Protein AF-A0A4V6WKA1-F1 (afdb_monomer)

Secondary structure (DSSP, 8-state):
-------------------------------------------------GGGGS-HHHHHHHHHHHHHS--EEEEEEEEEES-HHHHHHHHHSTT--PPTTSBTTEEEEEESS--TGGG-SSS--EEE--TT-PPS----S-HHHHHHHHHHHHHHHHHHHHHHS---S---EEEEEEETHHHHHHHHH-GGGGGTEEEEEEEEE---SS--TTTT----------PBGGG----HHHHHHHHHHHHHSTT--S--SEEEEEEEEESTTTHHHHHH-TT-HHHHHHHH--SEEEEEEEEE-SSEEEEEEEEE--TTS---EEEEEEEEE-----SS----SHHHHHHHHHHHHHHHHHHHHHHHHHHHHHHHHHHH-HHHH-GGGT-TTS-TTTSPPPPPSSTTHHHHHHHHS-HHHHHHHS-HHHHHHHHHHHHHHHHHHHHHHHHHHHHHHHHHTSBS---GGGGGSGGGB--GGGHHHHHHHHHHHHHHHHHHHHHHHHHHHHHHHHHHTSHHHHH-TGGGEEEEES--GGG-SHHHHHHHSSSEEEEEEEEP-TTHHHHHHHHHHHHHHHHHHHHHHHHHHHHHHHHHHTT---GGGGTGGGSS------GGGS-EEESSTTTSPEEEHHHHHHHHHHHHHHHHHHHHHHHHHH--PEEEEEEEEESSHHHHHHHHHS---SSTTSSEEEEES--GGGB-GGGTTS-HHHHHHHHHHHHHHHHHHHHHHHHHHHHHHHHT-HHHHHHH-GGGGGGGGS-HHHHHHHHHHHHHHHHHHHHHHHHHHHHHHHTTT-SBHHHHHHHHHHHHHHHIIIIIIIIHHHHHHHTTTHHHHHH-GGGHHHHHHHHGGGGHHHHHHHHHHH-

Mean predicted aligned error: 20.14 Å

Nearest PDB structures (foldseek):
  8xw0-assembly1_A  TM=8.053E-01  e=9.312E-18  Arabidopsis thaliana
  8grn-assembly1_B  TM=7.856E-01  e=6.144E-17  Arabidopsis thaliana
  8xs4-assembly1_A  TM=8.007E-01  e=1.872E-15  Arabidopsis thaliana
  8t56-assembly1_A  TM=7.948E-01  e=1.107E-13  Arabidopsis thaliana
  8ymp-assembly1_B  TM=8.140E-01  e=2.207E-10  Arabidopsis thaliana

InterPro domains:
  IPR003864 CSC1/OSCA1-like, 7TM region [PF02714] (721-866)
  IPR027815 CSC1/OSCA1-like, cytosolic domain [PF14703] (524-707)
  IPR032880 CSC1/OSCA1-like, N-terminal transmembrane domain [PF13967] (375-500)
  IPR045122 Calcium permeable stress-gated cation channel 1-like [PTHR13018] (374-866)

Foldseek 3Di:
DDDDDDDDDDDDDDDDDDDDDDDDDDDDDDDDDDDDDDDDDDDDDDDQDVLVVDDLVVNVVVCCCLVVVQQEKEKAKAAEDEPPVQLCCQQPNQPHAHDWQAFPRIDIDMGSHDDVQRQDPVRHHYDYDDPPDDHPDNPDPDPVVVVVSVVVVVVVSVVSCVPPPVDDQDQRHEYEAHPPGRLVCCVPPNVVVQQSHQEYAYHYEDFDPDWFDDPDDDRAPPDPPGQTRPRDHDPSLVSLLVSLLCCQNPPNVHDYFKYKYKYKYFAQPSPCVCPRDCSHSNNSNVVNHQAFEKEWEWEDDRGTIIIIIMTGHDPPPDRDYHYHYHYHHHDDDDPDDDPPDDVVVVLLVVLVVVQVVVLVVVVVVVLQVCLVVCVVCCVVNPVQQDPPVDDPLLRDDDADPDSCSNVVVVVPDDLVSCPVNHPPVVSVVVVVVVLVVVLVVVLCVLCVVQQQVLQLVQCQPDDDVCSSFPLSHPDPVSCVSVVVSVVVSVVVVVVSVVVVVVVSVVVVVVSCPDPVNFPDQQLQKWKWFQADPVCLDPVNVPVLAPQFDDKDFDFDLPCLVVLVVQLVVLVVLQVVQVVVVVVVVVVVVVVVVVVDDDCVVVCVVVDDDDPPDDPVPGDWDAPDPPPGDIDRSNVVSVVSNVVSVVVSVVSVVVCVVVVHDGARMMMTGGNGSVRSVVVQPDPSDPDPPHRHTDDGSDDPVFFLSVQRRDHSVRLVVLLVVVLVVLVVVLVVLLVVLLVLLVQLVVSLVVVVPVVSVVLVVDPSNVVSCRNQVVSLVSVLVSLVVQLVSQLVSLSVHPGGNVSSNVSSCVSSVVSCCVRVNPSSLCSNQCVVCVVVCVVPVVCVVVSCSNRSSVCVSNVVSNVSNND

Structure (mmCIF, N/CA/C/O backbone):
data_AF-A0A4V6WKA1-F1
#
_entry.id   AF-A0A4V6WKA1-F1
#
loop_
_atom_site.group_PDB
_atom_site.id
_atom_site.type_symbol
_atom_site.label_atom_id
_atom_site.label_alt_id
_atom_site.label_comp_id
_atom_site.label_asym_id
_atom_site.label_entity_id
_atom_site.label_seq_id
_atom_site.pdbx_PDB_ins_code
_atom_site.Cartn_x
_atom_site.Cartn_y
_atom_site.Cartn_z
_atom_site.occupancy
_atom_site.B_iso_or_equiv
_atom_site.auth_seq_id
_atom_site.auth_comp_id
_atom_site.auth_asym_id
_atom_site.auth_atom_id
_atom_site.pdbx_PDB_model_num
ATOM 1 N N . MET A 1 1 ? -11.963 -62.920 -3.912 1.00 32.78 1 MET A N 1
ATOM 2 C CA . MET A 1 1 ? -11.465 -63.092 -5.293 1.00 32.78 1 MET A CA 1
ATOM 3 C C . MET A 1 1 ? -10.053 -62.511 -5.319 1.00 32.78 1 MET A C 1
ATOM 5 O O . MET A 1 1 ? -9.927 -61.303 -5.212 1.00 32.78 1 MET A O 1
ATOM 9 N N . LEU A 1 2 ? -9.036 -63.300 -4.935 1.00 21.78 2 LEU A N 1
ATOM 10 C CA . LEU A 1 2 ? -8.098 -64.027 -5.827 1.00 21.78 2 LEU A CA 1
ATOM 11 C C . LEU A 1 2 ? -7.502 -63.091 -6.896 1.00 21.78 2 LEU A C 1
ATOM 13 O O . LEU A 1 2 ? -8.267 -62.597 -7.710 1.00 21.78 2 LEU A O 1
ATOM 17 N N . GLY A 1 3 ? -6.203 -62.794 -6.986 1.00 24.25 3 GLY A N 1
ATOM 18 C CA . GLY A 1 3 ? -4.966 -63.195 -6.289 1.00 24.25 3 GLY A CA 1
ATOM 19 C C . GLY A 1 3 ? -3.860 -62.195 -6.710 1.00 24.25 3 GLY A C 1
ATOM 20 O O . GLY A 1 3 ? -4.022 -61.522 -7.720 1.00 24.25 3 GLY A O 1
ATOM 21 N N . GLY A 1 4 ? -2.859 -61.876 -5.880 1.00 24.52 4 GLY A N 1
ATOM 22 C CA . GLY A 1 4 ? -1.562 -62.582 -5.793 1.00 24.52 4 GLY A CA 1
ATOM 23 C C . GLY A 1 4 ? -0.551 -61.932 -6.764 1.00 24.52 4 GLY A C 1
ATOM 24 O O . GLY A 1 4 ? -0.872 -61.784 -7.929 1.00 24.52 4 GLY A O 1
ATOM 25 N N . ALA A 1 5 ? 0.647 -61.462 -6.406 1.00 25.20 5 ALA A N 1
ATOM 26 C CA . ALA A 1 5 ? 1.587 -61.795 -5.332 1.00 25.20 5 ALA A CA 1
ATOM 27 C C . ALA A 1 5 ? 2.395 -60.512 -4.964 1.00 25.20 5 ALA A C 1
ATOM 29 O O . ALA A 1 5 ? 2.644 -59.687 -5.835 1.00 25.20 5 ALA A O 1
ATOM 30 N N . SER A 1 6 ? 2.704 -60.150 -3.707 1.00 22.14 6 SER A N 1
ATOM 31 C CA . SER A 1 6 ? 3.499 -60.844 -2.669 1.00 22.14 6 SER A CA 1
ATOM 32 C C . SER A 1 6 ? 4.869 -61.257 -3.225 1.00 22.14 6 SER A C 1
ATOM 34 O O . SER A 1 6 ? 4.931 -61.988 -4.196 1.00 22.14 6 SER A O 1
ATOM 36 N N . THR A 1 7 ? 6.007 -60.790 -2.718 1.00 24.98 7 THR A N 1
ATOM 37 C CA . THR A 1 7 ? 6.508 -61.034 -1.355 1.00 24.98 7 THR A CA 1
ATOM 38 C C . THR A 1 7 ? 7.712 -60.111 -1.086 1.00 24.98 7 THR A C 1
ATOM 40 O O . THR A 1 7 ? 8.592 -60.024 -1.930 1.00 24.98 7 THR A O 1
ATOM 43 N N . LYS A 1 8 ? 7.728 -59.310 -0.009 1.00 24.14 8 LYS A N 1
ATOM 44 C CA . LYS A 1 8 ? 8.252 -59.595 1.359 1.00 24.14 8 LYS A CA 1
ATOM 45 C C . LYS A 1 8 ? 9.684 -59.059 1.572 1.00 24.14 8 LYS A C 1
ATOM 47 O O . LYS A 1 8 ? 10.494 -59.190 0.677 1.00 24.14 8 LYS A O 1
ATOM 52 N N . PHE A 1 9 ? 10.108 -58.513 2.719 1.00 21.33 9 PHE A N 1
ATOM 53 C CA . PHE A 1 9 ? 9.480 -58.138 3.998 1.00 21.33 9 PHE A CA 1
ATOM 54 C C . PHE A 1 9 ? 10.503 -57.310 4.825 1.00 21.33 9 PHE A C 1
ATOM 56 O O . PHE A 1 9 ? 11.693 -57.591 4.773 1.00 21.33 9 PHE A O 1
ATOM 63 N N . ARG A 1 10 ? 9.977 -56.382 5.642 1.00 21.66 10 ARG A N 1
ATOM 64 C CA . ARG A 1 10 ? 10.308 -56.040 7.053 1.00 21.66 10 ARG A CA 1
ATOM 65 C C . ARG A 1 10 ? 11.758 -55.771 7.544 1.00 21.66 10 ARG A C 1
ATOM 67 O O . ARG A 1 10 ? 12.574 -56.671 7.662 1.00 21.66 10 ARG A O 1
ATOM 74 N N . HIS A 1 11 ? 11.933 -54.530 8.034 1.00 26.62 11 HIS A N 1
ATOM 75 C CA . HIS A 1 11 ? 12.415 -54.069 9.369 1.00 26.62 11 HIS A CA 1
ATOM 76 C C . HIS A 1 11 ? 12.631 -55.133 10.484 1.00 26.62 11 HIS A C 1
ATOM 78 O O . HIS A 1 11 ? 11.902 -56.123 10.463 1.00 26.62 11 HIS A O 1
ATOM 84 N N . PRO A 1 12 ? 13.468 -54.911 11.545 1.00 32.16 12 PRO A N 1
ATOM 85 C CA . PRO A 1 12 ? 13.542 -53.659 12.329 1.00 32.16 12 PRO A CA 1
ATOM 86 C C . PRO A 1 12 ? 14.898 -53.285 13.004 1.00 32.16 12 PRO A C 1
ATOM 88 O O . PRO A 1 12 ? 15.917 -53.952 12.897 1.00 32.16 12 PRO A O 1
ATOM 91 N N . SER A 1 13 ? 14.846 -52.155 13.712 1.00 24.72 13 SER A N 1
ATOM 92 C CA . SER A 1 13 ? 15.781 -51.544 14.674 1.00 24.72 13 SER A CA 1
ATOM 93 C C . SER A 1 13 ? 16.601 -52.469 15.599 1.00 24.72 13 SER A C 1
ATOM 95 O O . SER A 1 13 ? 16.032 -53.341 16.248 1.00 24.72 13 SER A O 1
ATOM 97 N N . SER A 1 14 ? 17.871 -52.132 15.871 1.00 24.45 14 SER A N 1
ATOM 98 C CA . SER A 1 14 ? 18.303 -51.442 17.111 1.00 24.45 14 SER A CA 1
ATOM 99 C C . SER A 1 14 ? 19.808 -51.596 17.426 1.00 24.45 14 SER A C 1
ATOM 101 O O . SER A 1 14 ? 20.388 -52.669 17.322 1.00 24.45 14 SER A O 1
ATOM 103 N N . SER A 1 15 ? 20.360 -50.513 17.984 1.00 25.09 15 SER A N 1
ATOM 104 C CA . SER A 1 15 ? 21.379 -50.483 19.046 1.00 25.09 15 SER A CA 1
ATOM 105 C C . SER A 1 15 ? 22.891 -50.514 18.723 1.00 25.09 15 SER A C 1
ATOM 107 O O . SER A 1 15 ? 23.410 -51.365 18.016 1.00 25.09 15 SER A O 1
ATOM 109 N N . ARG A 1 16 ? 23.559 -49.595 19.445 1.00 25.84 16 ARG A N 1
ATOM 110 C CA . ARG A 1 16 ? 24.945 -49.567 19.958 1.00 25.84 16 ARG A CA 1
ATOM 111 C C . ARG A 1 16 ? 26.076 -49.007 19.080 1.00 25.84 16 ARG A C 1
ATOM 113 O O . ARG A 1 16 ? 26.533 -49.596 18.114 1.00 25.84 16 ARG A O 1
ATOM 120 N N . GLN A 1 17 ? 26.575 -47.861 19.563 1.00 25.88 17 GLN A N 1
ATOM 121 C CA . GLN A 1 17 ? 27.913 -47.305 19.335 1.00 25.88 17 GLN A CA 1
ATOM 122 C C . GLN A 1 17 ? 29.029 -48.339 19.580 1.00 25.88 17 GLN A C 1
ATOM 124 O O . GLN A 1 17 ? 28.845 -49.269 20.367 1.00 25.88 17 GLN A O 1
ATOM 129 N N . PRO A 1 18 ? 30.245 -48.039 19.093 1.00 29.48 18 PRO A N 1
ATOM 130 C CA . PRO A 1 18 ? 31.256 -47.608 20.058 1.00 29.48 18 PRO A CA 1
ATOM 131 C C . PRO A 1 18 ? 31.940 -46.279 19.702 1.00 29.48 18 PRO A C 1
ATOM 133 O O . PRO A 1 18 ? 32.068 -45.877 18.548 1.00 29.48 18 PRO A O 1
ATOM 136 N N . LYS A 1 19 ? 32.363 -45.600 20.771 1.00 27.00 19 LYS A N 1
ATOM 137 C CA . LYS A 1 19 ? 33.268 -44.448 20.810 1.00 27.00 19 LYS A CA 1
ATOM 138 C C . LYS A 1 19 ? 34.723 -44.927 20.754 1.00 27.00 19 LYS A C 1
ATOM 140 O O . LYS A 1 19 ? 35.025 -45.947 21.362 1.00 27.00 19 LYS A O 1
ATOM 145 N N . ASN A 1 20 ? 35.600 -44.131 20.141 1.00 26.03 20 ASN A N 1
ATOM 146 C CA . ASN A 1 20 ? 36.938 -43.723 20.622 1.00 26.03 20 ASN A CA 1
ATOM 147 C C . ASN A 1 20 ? 37.548 -42.820 19.522 1.00 26.03 20 ASN A C 1
ATOM 149 O O . ASN A 1 20 ? 37.616 -43.235 18.374 1.00 26.03 20 ASN A O 1
ATOM 153 N N . ASN A 1 21 ? 37.734 -41.502 19.710 1.00 28.06 21 ASN A N 1
ATOM 154 C CA . ASN A 1 21 ? 38.843 -40.814 20.407 1.00 28.06 21 ASN A CA 1
ATOM 155 C C . ASN A 1 21 ? 40.235 -41.440 20.168 1.00 28.06 21 ASN A C 1
ATOM 157 O O . ASN A 1 21 ? 40.356 -42.651 20.201 1.00 28.06 21 ASN A O 1
ATOM 161 N N . LYS A 1 22 ? 41.369 -40.735 20.122 1.00 27.89 22 LYS A N 1
ATOM 162 C CA . LYS A 1 22 ? 41.811 -39.353 19.839 1.00 27.89 22 LYS A CA 1
ATOM 163 C C . LYS A 1 22 ? 43.353 -39.436 20.016 1.00 27.89 22 LYS A C 1
ATOM 165 O O . LYS A 1 22 ? 43.785 -40.221 20.851 1.00 27.89 22 LYS A O 1
ATOM 170 N N . TYR A 1 23 ? 44.120 -38.551 19.367 1.00 26.47 23 TYR A N 1
ATOM 171 C CA . TYR A 1 23 ? 45.480 -38.075 19.732 1.00 26.47 23 TYR A CA 1
ATOM 172 C C . TYR A 1 23 ? 46.770 -38.725 19.183 1.00 26.47 23 TYR A C 1
ATOM 174 O O . TYR A 1 23 ? 47.035 -39.888 19.440 1.00 26.47 23 TYR A O 1
ATOM 182 N N . LYS A 1 24 ? 47.636 -37.797 18.698 1.00 25.95 24 LYS A N 1
ATOM 183 C CA . LYS A 1 24 ? 49.096 -37.634 18.953 1.00 25.95 24 LYS A CA 1
ATOM 184 C C . LYS A 1 24 ? 50.022 -38.724 18.400 1.00 25.95 24 LYS A C 1
ATOM 186 O O . LYS A 1 24 ? 49.613 -39.852 18.234 1.00 25.95 24 LYS A O 1
ATOM 191 N N . LYS A 1 25 ? 51.322 -38.520 18.210 1.00 27.23 25 LYS A N 1
ATOM 192 C CA . LYS A 1 25 ? 52.275 -37.415 17.963 1.00 27.23 25 LYS A CA 1
ATOM 193 C C . LYS A 1 25 ? 53.606 -38.170 17.751 1.00 27.23 25 LYS A C 1
ATOM 195 O O . LYS A 1 25 ? 53.716 -39.287 18.240 1.00 27.23 25 LYS A O 1
ATOM 200 N N . ASP A 1 26 ? 54.591 -37.540 17.123 1.00 25.91 26 ASP A N 1
ATOM 201 C CA . ASP A 1 26 ? 56.024 -37.861 17.260 1.00 25.91 26 ASP A CA 1
ATOM 202 C C . ASP A 1 26 ? 56.472 -39.304 16.935 1.00 25.91 26 ASP A C 1
ATOM 204 O O . ASP A 1 26 ? 56.420 -40.178 17.791 1.00 25.91 26 ASP A O 1
ATOM 208 N N . ILE A 1 27 ? 57.081 -39.517 15.761 1.00 26.97 27 ILE A N 1
ATOM 209 C CA . ILE A 1 27 ? 58.248 -40.414 15.662 1.00 26.97 27 ILE A CA 1
ATOM 210 C C . ILE A 1 27 ? 59.311 -39.720 14.809 1.00 26.97 27 ILE A C 1
ATOM 212 O O . ILE A 1 27 ? 59.342 -39.813 13.586 1.00 26.97 27 ILE A O 1
ATOM 216 N N . SER A 1 28 ? 60.180 -38.996 15.505 1.00 25.77 28 SER A N 1
ATOM 217 C CA . SER A 1 28 ? 61.576 -38.828 15.136 1.00 25.77 28 SER A CA 1
ATOM 218 C C . SER A 1 28 ? 62.361 -40.002 15.723 1.00 25.77 28 SER A C 1
ATOM 220 O O . SER A 1 28 ? 62.439 -40.115 16.944 1.00 25.77 28 SER A O 1
ATOM 222 N N . SER A 1 29 ? 62.974 -40.834 14.891 1.00 24.95 29 SER A N 1
ATOM 223 C CA . SER A 1 29 ? 64.272 -41.448 15.186 1.00 24.95 29 SER A CA 1
ATOM 224 C C . SER A 1 29 ? 64.749 -42.198 13.950 1.00 24.95 29 SER A C 1
ATOM 226 O O . SER A 1 29 ? 64.054 -43.062 13.433 1.00 24.95 29 SER A O 1
ATOM 228 N N . ILE A 1 30 ? 65.909 -41.797 13.441 1.00 26.44 30 ILE A N 1
ATOM 229 C CA . ILE A 1 30 ? 67.077 -42.638 13.144 1.00 26.44 30 ILE A CA 1
ATOM 230 C C . ILE A 1 30 ? 68.086 -41.689 12.473 1.00 26.44 30 ILE A C 1
ATOM 232 O O . ILE A 1 30 ? 68.009 -41.399 11.284 1.00 26.44 30 ILE A O 1
ATOM 236 N N . CYS A 1 31 ? 69.010 -41.170 13.281 1.00 27.22 31 CYS A N 1
ATOM 237 C CA . CYS A 1 31 ? 70.396 -40.956 12.859 1.00 27.22 31 CYS A CA 1
ATOM 238 C C . CYS A 1 31 ? 71.214 -42.101 13.491 1.00 27.22 31 CYS A C 1
ATOM 240 O O . CYS A 1 31 ? 70.780 -42.644 14.514 1.00 27.22 31 CYS A O 1
ATOM 242 N N . PRO A 1 32 ? 72.382 -42.467 12.935 1.00 36.00 32 PRO A N 1
ATOM 243 C CA . PRO A 1 32 ? 73.590 -41.815 13.444 1.00 36.00 32 PRO A CA 1
ATOM 244 C C . PRO A 1 32 ? 74.682 -41.513 12.395 1.00 36.00 32 PRO A C 1
ATOM 246 O O . PRO A 1 32 ? 74.821 -42.192 11.386 1.00 36.00 32 PRO A O 1
ATOM 249 N N . HIS A 1 33 ? 75.417 -40.446 12.713 1.00 26.20 33 HIS A N 1
ATOM 250 C CA . HIS A 1 33 ? 76.830 -40.111 12.494 1.00 26.20 33 HIS A CA 1
ATOM 251 C C . HIS A 1 33 ? 77.757 -40.909 11.542 1.00 26.20 33 HIS A C 1
ATOM 253 O O . HIS A 1 33 ? 77.900 -42.121 11.642 1.00 26.20 33 HIS A O 1
ATOM 259 N N . ASP A 1 34 ? 78.537 -40.091 10.816 1.00 24.55 34 ASP A N 1
ATOM 260 C CA . ASP A 1 34 ? 79.999 -40.144 10.625 1.00 24.55 34 ASP A CA 1
ATOM 261 C C . ASP A 1 34 ? 80.661 -40.898 9.443 1.00 24.55 34 ASP A C 1
ATOM 263 O O . ASP A 1 34 ? 80.672 -42.119 9.354 1.00 24.55 34 ASP A O 1
ATOM 267 N N . ILE A 1 35 ? 81.399 -40.078 8.667 1.00 28.81 35 ILE A N 1
ATOM 268 C CA . ILE A 1 35 ? 82.803 -40.254 8.238 1.00 28.81 35 ILE A CA 1
ATOM 269 C C . ILE A 1 35 ? 83.101 -41.055 6.940 1.00 28.81 35 ILE A C 1
ATOM 271 O O . ILE A 1 35 ? 82.688 -42.191 6.747 1.00 28.81 35 ILE A O 1
ATOM 275 N N . ASN A 1 36 ? 83.968 -40.431 6.119 1.00 24.72 36 ASN A N 1
ATOM 276 C CA . ASN A 1 36 ? 84.778 -40.929 4.987 1.00 24.72 36 ASN A CA 1
ATOM 277 C C . ASN A 1 36 ? 84.204 -40.891 3.553 1.00 24.72 36 ASN A C 1
ATOM 279 O O . ASN A 1 36 ? 83.434 -41.741 3.120 1.00 24.72 36 ASN A O 1
ATOM 283 N N . ALA A 1 37 ? 84.757 -39.968 2.753 1.00 30.52 37 ALA A N 1
ATOM 284 C CA . ALA A 1 37 ? 85.060 -40.206 1.335 1.00 30.52 37 ALA A CA 1
ATOM 285 C C . ALA A 1 37 ? 86.159 -41.302 1.231 1.00 30.52 37 ALA A C 1
ATOM 287 O O . ALA A 1 37 ? 86.957 -41.395 2.169 1.00 30.52 37 ALA A O 1
ATOM 288 N N . PRO A 1 38 ? 86.264 -42.121 0.153 1.00 34.66 38 PRO A N 1
ATOM 289 C CA . PRO A 1 38 ? 86.626 -41.625 -1.181 1.00 34.66 38 PRO A CA 1
ATOM 290 C C . PRO A 1 38 ? 85.983 -42.356 -2.389 1.00 34.66 38 PRO A C 1
ATOM 292 O O . PRO A 1 38 ? 85.328 -43.387 -2.284 1.00 34.66 38 PRO A O 1
ATOM 295 N N . TYR A 1 39 ? 86.218 -41.772 -3.567 1.00 31.27 39 TYR A N 1
ATOM 296 C CA . TYR A 1 39 ? 85.991 -42.276 -4.929 1.00 31.27 39 TYR A CA 1
ATOM 297 C C . TYR A 1 39 ? 86.094 -43.807 -5.135 1.00 31.27 39 TYR A C 1
ATOM 299 O O . TYR A 1 39 ? 87.135 -44.386 -4.848 1.00 31.27 39 TYR A O 1
ATOM 307 N N . SER A 1 40 ? 85.124 -44.420 -5.838 1.00 24.62 40 SER A N 1
ATOM 308 C CA . SER A 1 40 ? 85.397 -45.224 -7.054 1.00 24.62 40 SER A CA 1
ATOM 309 C C . SER A 1 40 ? 84.129 -45.681 -7.815 1.00 24.62 40 SER A C 1
ATOM 311 O O . SER A 1 40 ? 83.261 -46.376 -7.309 1.00 24.62 40 SER A O 1
ATOM 313 N N . ARG A 1 41 ? 84.062 -45.238 -9.076 1.00 28.42 41 ARG A N 1
ATOM 314 C CA . ARG A 1 41 ? 83.684 -45.947 -10.314 1.00 28.42 41 ARG A CA 1
ATOM 315 C C . ARG A 1 41 ? 82.588 -47.046 -10.332 1.00 28.42 41 ARG A C 1
ATOM 317 O O . ARG A 1 41 ? 82.813 -48.185 -9.947 1.00 28.42 41 ARG A O 1
ATOM 324 N N . THR A 1 42 ? 81.596 -46.747 -11.185 1.00 31.50 42 THR A N 1
ATOM 325 C CA . THR A 1 42 ? 80.904 -47.627 -12.163 1.00 31.50 42 THR A CA 1
ATOM 326 C C . THR A 1 42 ? 79.659 -48.385 -11.695 1.00 31.50 42 THR A C 1
ATOM 328 O O . THR A 1 42 ? 79.753 -49.446 -11.097 1.00 31.50 42 THR A O 1
ATOM 331 N N . THR A 1 43 ? 78.477 -47.934 -12.128 1.00 27.48 43 THR A N 1
ATOM 332 C CA . THR A 1 43 ? 77.636 -48.669 -13.100 1.00 27.48 43 THR A CA 1
ATOM 333 C C . THR A 1 43 ? 76.444 -47.812 -13.533 1.00 27.48 43 THR A C 1
ATOM 335 O O . THR A 1 43 ? 75.784 -47.168 -12.723 1.00 27.48 43 THR A O 1
ATOM 338 N N . MET A 1 44 ? 76.212 -47.759 -14.846 1.00 35.06 44 MET A N 1
ATOM 339 C CA . MET A 1 44 ? 75.104 -47.042 -15.470 1.00 35.06 44 MET A CA 1
ATOM 340 C C . MET A 1 44 ? 73.762 -47.612 -14.997 1.00 35.06 44 MET A C 1
ATOM 342 O O . MET A 1 44 ? 73.418 -48.739 -15.341 1.00 35.06 44 MET A O 1
ATOM 346 N N . ALA A 1 45 ? 72.978 -46.811 -14.279 1.00 33.41 45 ALA A N 1
ATOM 347 C CA . ALA A 1 45 ? 71.549 -47.031 -14.119 1.00 33.41 45 ALA A CA 1
ATOM 348 C C . ALA A 1 45 ? 70.825 -45.815 -14.701 1.00 33.41 45 ALA A C 1
ATOM 350 O O . ALA A 1 45 ? 70.885 -44.714 -14.161 1.00 33.41 45 ALA A O 1
ATOM 351 N N . THR A 1 46 ? 70.176 -46.017 -15.845 1.00 38.94 46 THR A N 1
ATOM 352 C CA . THR A 1 46 ? 69.246 -45.077 -16.475 1.00 38.94 46 THR A CA 1
ATOM 353 C C . THR A 1 46 ? 68.181 -44.650 -15.470 1.00 38.94 46 THR A C 1
ATOM 355 O O . THR A 1 46 ? 67.294 -45.431 -15.118 1.00 38.94 46 THR A O 1
ATOM 358 N N . THR A 1 47 ? 68.269 -43.415 -14.986 1.00 42.03 47 THR A N 1
ATOM 359 C CA . THR A 1 47 ? 67.333 -42.851 -14.015 1.00 42.03 47 THR A CA 1
ATOM 360 C C . THR A 1 47 ? 65.988 -42.590 -14.699 1.00 42.03 47 THR A C 1
ATOM 362 O O . THR A 1 47 ? 65.789 -41.578 -15.366 1.00 42.03 47 THR A O 1
ATOM 365 N N . ILE A 1 48 ? 65.059 -43.542 -14.581 1.00 51.03 48 ILE A N 1
ATOM 366 C CA . ILE A 1 48 ? 63.669 -43.398 -15.040 1.00 51.03 48 ILE A CA 1
ATOM 367 C C . ILE A 1 48 ? 62.999 -42.283 -14.225 1.00 51.03 48 ILE A C 1
ATOM 369 O O . ILE A 1 48 ? 63.114 -42.256 -12.997 1.00 51.03 48 ILE A O 1
ATOM 373 N N . CYS A 1 49 ? 62.286 -41.377 -14.904 1.00 51.94 49 CYS A N 1
ATOM 374 C CA . CYS A 1 49 ? 61.557 -40.275 -14.277 1.00 51.94 49 CYS A CA 1
ATOM 375 C C . CYS A 1 49 ? 60.636 -40.803 -13.151 1.00 51.94 49 CYS A C 1
ATOM 377 O O . CYS A 1 49 ? 59.873 -41.740 -13.402 1.00 51.94 49 CYS A O 1
ATOM 379 N N . PRO A 1 50 ? 60.644 -40.219 -11.933 1.00 56.25 50 PRO A N 1
ATOM 380 C CA . PRO A 1 50 ? 59.835 -40.693 -10.803 1.00 56.25 50 PRO A CA 1
ATOM 381 C C . PRO A 1 50 ? 58.339 -40.754 -11.117 1.00 56.25 50 PRO A C 1
ATOM 383 O O . PRO A 1 50 ? 57.622 -41.595 -10.584 1.00 56.25 50 PRO A O 1
ATOM 386 N N . PHE A 1 51 ? 57.884 -39.897 -12.032 1.00 57.53 51 PHE A N 1
ATOM 387 C CA . PHE A 1 51 ? 56.518 -39.886 -12.527 1.00 57.53 51 PHE A CA 1
ATOM 388 C C . PHE A 1 51 ? 56.123 -41.228 -13.155 1.00 57.53 51 PHE A C 1
ATOM 390 O O . PHE A 1 51 ? 55.042 -41.724 -12.871 1.00 57.53 51 PHE A O 1
ATOM 397 N N . PHE A 1 52 ? 57.020 -41.887 -13.894 1.00 61.12 52 PHE A N 1
ATOM 398 C CA . PHE A 1 52 ? 56.778 -43.206 -14.494 1.00 61.12 52 PHE A CA 1
ATOM 399 C C . PHE A 1 52 ? 56.833 -44.379 -13.525 1.00 61.12 52 PHE A C 1
ATOM 401 O O . PHE A 1 52 ? 56.514 -45.500 -13.910 1.00 61.12 52 PHE A O 1
ATOM 408 N N . ARG A 1 53 ? 57.179 -44.131 -12.259 1.00 62.22 53 ARG A N 1
ATOM 409 C CA . ARG A 1 53 ? 57.012 -45.122 -11.190 1.00 62.22 53 ARG A CA 1
ATOM 410 C C . ARG A 1 53 ? 55.585 -45.153 -10.636 1.00 62.22 53 ARG A C 1
ATOM 412 O O . ARG A 1 53 ? 55.271 -46.052 -9.862 1.00 62.22 53 ARG A O 1
ATOM 419 N N . LEU A 1 54 ? 54.726 -44.198 -11.006 1.00 69.88 54 LEU A N 1
ATOM 420 C CA . LEU A 1 54 ? 53.319 -44.203 -10.611 1.00 69.88 54 LEU A CA 1
ATOM 421 C C . LEU A 1 54 ? 52.529 -45.268 -11.401 1.00 69.88 54 LEU A C 1
ATOM 423 O O . LEU A 1 54 ? 52.767 -45.428 -12.606 1.00 69.88 54 LEU A O 1
ATOM 427 N N . PRO A 1 55 ? 51.550 -45.945 -10.767 1.00 74.00 55 PRO A N 1
ATOM 428 C CA . PRO A 1 55 ? 50.628 -46.847 -11.457 1.00 74.00 55 PRO A CA 1
ATOM 429 C C . PRO A 1 55 ? 49.953 -46.159 -12.648 1.00 74.00 55 PRO A C 1
ATOM 431 O O . PRO A 1 55 ? 49.652 -44.960 -12.591 1.00 74.00 55 PRO A O 1
ATOM 434 N N . VAL A 1 56 ? 49.724 -46.908 -13.731 1.00 69.69 56 VAL A N 1
ATOM 435 C CA . VAL A 1 56 ? 49.147 -46.384 -14.983 1.00 69.69 56 VAL A CA 1
ATOM 436 C C . VAL A 1 56 ? 47.801 -45.703 -14.718 1.00 69.69 56 VAL A C 1
ATOM 438 O O . VAL A 1 56 ? 47.534 -44.652 -15.286 1.00 69.69 56 VAL A O 1
ATOM 441 N N . GLU A 1 57 ? 46.992 -46.206 -13.785 1.00 63.88 57 GLU A N 1
ATOM 442 C CA . GLU A 1 57 ? 45.689 -45.638 -13.420 1.00 63.88 57 GLU A CA 1
ATOM 443 C C . GLU A 1 57 ? 45.810 -44.240 -12.793 1.00 63.88 57 GLU A C 1
ATOM 445 O O . GLU A 1 57 ? 45.036 -43.336 -13.111 1.00 63.88 57 GLU A O 1
ATOM 450 N N . LEU A 1 58 ? 46.811 -44.039 -11.931 1.00 60.00 58 LEU A N 1
ATOM 451 C CA . LEU A 1 58 ? 47.096 -42.754 -11.284 1.00 60.00 58 LEU A CA 1
ATOM 452 C C . LEU A 1 58 ? 47.637 -41.743 -12.293 1.00 60.00 58 LEU A C 1
ATOM 454 O O . LEU A 1 58 ? 47.230 -40.582 -12.287 1.00 60.00 58 LEU A O 1
ATOM 458 N N . ARG A 1 59 ? 48.506 -42.194 -13.201 1.00 73.69 59 ARG A N 1
ATOM 459 C CA . ARG A 1 59 ? 48.998 -41.361 -14.302 1.00 73.69 59 ARG A CA 1
ATOM 460 C C . ARG A 1 59 ? 47.879 -40.974 -15.258 1.00 73.69 59 ARG A C 1
ATOM 462 O O . ARG A 1 59 ? 47.782 -39.801 -15.588 1.00 73.69 59 ARG A O 1
ATOM 469 N N . LEU A 1 60 ? 46.980 -41.896 -15.607 1.00 61.25 60 LEU A N 1
ATOM 470 C CA . LEU A 1 60 ? 45.793 -41.613 -16.419 1.00 61.25 60 LEU A CA 1
ATOM 471 C C . LEU A 1 60 ? 44.833 -40.641 -15.723 1.00 61.25 60 LEU A C 1
ATOM 473 O O . LEU A 1 60 ? 44.292 -39.765 -16.392 1.00 61.25 60 LEU A O 1
ATOM 477 N N . HIS A 1 61 ? 44.660 -40.722 -14.400 1.00 57.12 61 HIS A N 1
ATOM 478 C CA . HIS A 1 61 ? 43.889 -39.729 -13.646 1.00 57.12 61 HIS A CA 1
ATOM 479 C C . HIS A 1 61 ? 44.542 -38.343 -13.674 1.00 57.12 61 HIS A C 1
ATOM 481 O O . HIS A 1 61 ? 43.845 -37.359 -13.923 1.00 57.12 61 HIS A O 1
ATOM 487 N N . ILE A 1 62 ? 45.865 -38.266 -13.491 1.00 63.16 62 ILE A N 1
ATOM 488 C CA . ILE A 1 62 ? 46.636 -37.018 -13.588 1.00 63.16 62 ILE A CA 1
ATOM 489 C C . ILE A 1 62 ? 46.580 -36.455 -15.013 1.00 63.16 62 ILE A C 1
ATOM 491 O O . ILE A 1 62 ? 46.365 -35.258 -15.177 1.00 63.16 62 ILE A O 1
ATOM 495 N N . TYR A 1 63 ? 46.699 -37.295 -16.046 1.00 61.81 63 TYR A N 1
ATOM 496 C CA . TYR A 1 63 ? 46.518 -36.888 -17.440 1.00 61.81 63 TYR A CA 1
ATOM 497 C C . TYR A 1 63 ? 45.091 -36.408 -17.691 1.00 61.81 63 TYR A C 1
ATOM 499 O O . TYR A 1 63 ? 44.911 -35.383 -18.336 1.00 61.81 63 TYR A O 1
ATOM 507 N N . SER A 1 64 ? 44.077 -37.092 -17.152 1.00 54.91 64 SER A N 1
ATOM 508 C CA . SER A 1 64 ? 42.681 -36.668 -17.280 1.00 54.91 64 SER A CA 1
ATOM 509 C C . SER A 1 64 ? 42.467 -35.298 -16.638 1.00 54.91 64 SER A C 1
ATOM 511 O O . SER A 1 64 ? 41.882 -34.432 -17.270 1.00 54.91 64 SER A O 1
ATOM 513 N N . PHE A 1 65 ? 43.028 -35.057 -15.452 1.00 54.38 65 PHE A N 1
ATOM 514 C CA . PHE A 1 65 ? 42.938 -33.776 -14.758 1.00 54.38 65 PHE A CA 1
ATOM 515 C C . PHE A 1 65 ? 43.692 -32.679 -15.526 1.00 54.38 65 PHE A C 1
ATOM 517 O O . PHE A 1 65 ? 43.140 -31.629 -15.827 1.00 54.38 65 PHE A O 1
ATOM 524 N N . ALA A 1 66 ? 44.927 -32.942 -15.957 1.00 56.72 66 ALA A N 1
ATOM 525 C CA . ALA A 1 66 ? 45.739 -31.969 -16.685 1.00 56.72 66 ALA A CA 1
ATOM 526 C C . ALA A 1 66 ? 45.206 -31.639 -18.096 1.00 56.72 66 ALA A C 1
ATOM 528 O O . ALA A 1 66 ? 45.355 -30.504 -18.546 1.00 56.72 66 ALA A O 1
ATOM 529 N N . VAL A 1 67 ? 44.599 -32.608 -18.796 1.00 52.62 67 VAL A N 1
ATOM 530 C CA . VAL A 1 67 ? 44.131 -32.478 -20.192 1.00 52.62 67 VAL A CA 1
ATOM 531 C C . VAL A 1 67 ? 42.644 -32.106 -20.289 1.00 52.62 67 VAL A C 1
ATOM 533 O O . VAL A 1 67 ? 42.254 -31.439 -21.248 1.00 52.62 67 VAL A O 1
ATOM 536 N N . LEU A 1 68 ? 41.793 -32.523 -19.340 1.00 50.56 68 LEU A N 1
ATOM 537 C CA . LEU A 1 68 ? 40.350 -32.234 -19.369 1.00 50.56 68 LEU A CA 1
ATOM 538 C C . LEU A 1 68 ? 39.965 -30.960 -18.602 1.00 50.56 68 LEU A C 1
ATOM 540 O O . LEU A 1 68 ? 39.001 -30.326 -19.030 1.00 50.56 68 LEU A O 1
ATOM 544 N N . ASP A 1 69 ? 40.700 -30.554 -17.554 1.00 49.53 69 ASP A N 1
ATOM 545 C CA . ASP A 1 69 ? 40.319 -29.389 -16.729 1.00 49.53 69 ASP A CA 1
ATOM 546 C C . ASP A 1 69 ? 40.957 -28.051 -17.152 1.00 49.53 69 ASP A C 1
ATOM 548 O O . ASP A 1 69 ? 40.491 -27.001 -16.713 1.00 49.53 69 ASP A O 1
ATOM 552 N N . ASN A 1 70 ? 41.947 -28.034 -18.058 1.00 53.66 70 ASN A N 1
ATOM 553 C CA . ASN A 1 70 ? 42.609 -26.793 -18.496 1.00 53.66 70 ASN A CA 1
ATOM 554 C C . ASN A 1 70 ? 42.342 -26.463 -19.980 1.00 53.66 70 ASN A C 1
ATOM 556 O O . ASN A 1 70 ? 43.118 -26.840 -20.860 1.00 53.66 70 ASN A O 1
ATOM 560 N N . PRO A 1 71 ? 41.274 -25.708 -20.308 1.00 65.75 71 PRO A N 1
ATOM 561 C CA . PRO A 1 71 ? 40.949 -25.349 -21.687 1.00 65.75 71 PRO A CA 1
ATOM 562 C C . PRO A 1 71 ? 41.780 -24.175 -22.234 1.00 65.75 71 PRO A C 1
ATOM 564 O O . PRO A 1 71 ? 41.467 -23.693 -23.323 1.00 65.75 71 PRO A O 1
ATOM 567 N N . SER A 1 72 ? 42.790 -23.662 -21.518 1.00 72.94 72 SER A N 1
ATOM 568 C CA . SER A 1 72 ? 43.518 -22.439 -21.897 1.00 72.94 72 SER A CA 1
ATOM 569 C C . SER A 1 72 ? 45.005 -22.475 -21.548 1.00 72.94 72 SER A C 1
ATOM 571 O O . SER A 1 72 ? 45.324 -22.642 -20.380 1.00 72.94 72 SER A O 1
ATOM 573 N N . ILE A 1 73 ? 45.890 -22.218 -22.514 1.00 77.69 73 ILE A N 1
ATOM 574 C CA . ILE A 1 73 ? 47.349 -22.110 -22.311 1.00 77.69 73 ILE A CA 1
ATOM 575 C C . ILE A 1 73 ? 47.791 -20.687 -22.656 1.00 77.69 73 ILE A C 1
ATOM 577 O O . ILE A 1 73 ? 47.394 -20.184 -23.707 1.00 77.69 73 ILE A O 1
ATOM 581 N N . THR A 1 74 ? 48.623 -20.059 -21.822 1.00 77.69 74 THR A N 1
ATOM 582 C CA . THR A 1 74 ? 49.184 -18.718 -22.071 1.00 77.69 74 THR A CA 1
ATOM 583 C C . THR A 1 74 ? 50.692 -18.788 -22.287 1.00 77.69 74 THR A C 1
ATOM 585 O O . THR A 1 74 ? 51.403 -19.381 -21.480 1.00 77.69 74 THR A O 1
ATOM 588 N N . ILE A 1 75 ? 51.187 -18.172 -23.361 1.00 80.75 75 ILE A N 1
ATOM 589 C CA . ILE A 1 75 ? 52.607 -18.141 -23.730 1.00 80.75 75 ILE A CA 1
ATOM 590 C C . ILE A 1 75 ? 53.066 -16.687 -23.841 1.00 80.75 75 ILE A C 1
ATOM 592 O O . ILE A 1 75 ? 52.483 -15.894 -24.589 1.00 80.75 75 ILE A O 1
ATOM 596 N N . GLY A 1 76 ? 54.136 -16.348 -23.127 1.00 82.38 76 GLY A N 1
ATOM 597 C CA . GLY A 1 76 ? 54.720 -15.010 -23.118 1.00 82.38 76 GLY A CA 1
ATOM 598 C C . GLY A 1 76 ? 56.148 -14.998 -22.579 1.00 82.38 76 GLY A C 1
ATOM 599 O O . GLY A 1 76 ? 56.836 -16.018 -22.570 1.00 82.38 76 GLY A O 1
ATOM 600 N N . SER A 1 77 ? 56.588 -13.827 -22.135 1.00 83.94 77 SER A N 1
ATOM 601 C CA . SER A 1 77 ? 57.893 -13.602 -21.508 1.00 83.94 77 SER A CA 1
ATOM 602 C C . SER A 1 77 ? 57.700 -12.892 -20.171 1.00 83.94 77 SER A C 1
ATOM 604 O O . SER A 1 77 ? 56.861 -11.993 -20.092 1.00 83.94 77 SER A O 1
ATOM 606 N N . ALA A 1 78 ? 58.478 -13.259 -19.155 1.00 79.38 78 ALA A N 1
ATOM 607 C CA . ALA A 1 78 ? 58.451 -12.623 -17.837 1.00 79.38 78 ALA A CA 1
ATOM 608 C C . ALA A 1 78 ? 59.803 -11.982 -17.501 1.00 79.38 78 ALA A C 1
ATOM 610 O O . ALA A 1 78 ? 60.846 -12.510 -17.883 1.00 79.38 78 ALA A O 1
ATOM 611 N N . GLU A 1 79 ? 59.767 -10.859 -16.790 1.00 83.56 79 GLU A N 1
ATOM 612 C CA . GLU A 1 79 ? 60.935 -10.088 -16.357 1.00 83.56 79 GLU A CA 1
ATOM 613 C C . GLU A 1 79 ? 61.523 -10.665 -15.060 1.00 83.56 79 GLU A C 1
ATOM 615 O O . GLU A 1 79 ? 60.798 -10.937 -14.101 1.00 83.56 79 GLU A O 1
ATOM 620 N N . LEU A 1 80 ? 62.840 -10.839 -14.996 1.00 79.31 80 LEU A N 1
ATOM 621 C CA . LEU A 1 80 ? 63.549 -11.278 -13.795 1.00 79.31 80 LEU A CA 1
ATOM 622 C C . LEU A 1 80 ? 63.859 -10.070 -12.901 1.00 79.31 80 LEU A C 1
ATOM 624 O O . LEU A 1 80 ? 64.591 -9.169 -13.304 1.00 79.31 80 LEU A O 1
ATOM 628 N N . ILE A 1 81 ? 63.350 -10.068 -11.666 1.00 77.62 81 ILE A N 1
ATOM 629 C CA . ILE A 1 81 ? 63.590 -8.995 -10.689 1.00 77.62 81 ILE A CA 1
ATOM 630 C C . ILE A 1 81 ? 64.435 -9.538 -9.537 1.00 77.62 81 ILE A C 1
ATOM 632 O O . ILE A 1 81 ? 63.991 -10.388 -8.771 1.00 77.62 81 ILE A O 1
ATOM 636 N N . GLY A 1 82 ? 65.659 -9.038 -9.384 1.00 75.88 82 GLY A N 1
ATOM 637 C CA . GLY A 1 82 ? 66.595 -9.484 -8.352 1.00 75.88 82 GLY A CA 1
ATOM 638 C C . GLY A 1 82 ? 67.905 -8.707 -8.385 1.00 75.88 82 GLY A C 1
ATOM 639 O O . GLY A 1 82 ? 68.029 -7.722 -9.115 1.00 75.88 82 GLY A O 1
ATOM 640 N N . SER A 1 83 ? 68.896 -9.136 -7.599 1.00 77.31 83 SER A N 1
ATOM 641 C CA . SER A 1 83 ? 70.231 -8.542 -7.690 1.00 77.31 83 SER A CA 1
ATOM 642 C C . SER A 1 83 ? 70.862 -8.871 -9.052 1.00 77.31 83 SER A C 1
ATOM 644 O O . SER A 1 83 ? 70.656 -9.956 -9.600 1.00 77.31 83 SER A O 1
ATOM 646 N N . HIS A 1 84 ? 71.624 -7.935 -9.626 1.00 76.88 84 HIS A N 1
ATOM 647 C CA . HIS A 1 84 ? 72.223 -8.121 -10.954 1.00 76.88 84 HIS A CA 1
ATOM 648 C C . HIS A 1 84 ? 73.074 -9.410 -11.072 1.00 76.88 84 HIS A C 1
ATOM 650 O O . HIS A 1 84 ? 72.941 -10.100 -12.088 1.00 76.88 84 HIS A O 1
ATOM 656 N N . PRO A 1 85 ? 73.875 -9.803 -10.057 1.00 76.50 85 PRO A N 1
ATOM 657 C CA . PRO A 1 85 ? 74.581 -11.086 -10.055 1.00 76.50 85 PRO A CA 1
ATOM 658 C C . PRO A 1 85 ? 73.656 -12.310 -10.094 1.00 76.50 85 PRO A C 1
ATOM 660 O O . PRO A 1 85 ? 73.955 -13.264 -10.809 1.00 76.50 85 PRO A O 1
ATOM 663 N N . ASP A 1 86 ? 72.518 -12.279 -9.393 1.00 73.50 86 ASP A N 1
ATOM 664 C CA . ASP A 1 86 ? 71.560 -13.396 -9.366 1.00 73.50 86 ASP A CA 1
ATOM 665 C C . ASP A 1 86 ? 70.865 -13.574 -10.720 1.00 73.50 86 ASP A C 1
ATOM 667 O O . ASP A 1 86 ? 70.652 -14.699 -11.173 1.00 73.50 86 ASP A O 1
ATOM 671 N N . ILE A 1 87 ? 70.555 -12.464 -11.398 1.00 72.31 87 ILE A N 1
ATOM 672 C CA . ILE A 1 87 ? 69.995 -12.470 -12.757 1.00 72.31 87 ILE A CA 1
ATOM 673 C C . ILE A 1 87 ? 71.014 -13.056 -13.744 1.00 72.31 87 ILE A C 1
ATOM 675 O O . ILE A 1 87 ? 70.667 -13.920 -14.552 1.00 72.31 87 ILE A O 1
ATOM 679 N N . ILE A 1 88 ? 72.287 -12.649 -13.645 1.00 72.69 88 ILE A N 1
ATOM 680 C CA . ILE A 1 88 ? 73.363 -13.196 -14.484 1.00 72.69 88 ILE A CA 1
ATOM 681 C C . ILE A 1 88 ? 73.540 -14.691 -14.210 1.00 72.69 88 ILE A C 1
ATOM 683 O O . ILE A 1 88 ? 73.619 -15.478 -15.149 1.00 72.69 88 ILE A O 1
ATOM 687 N N . HIS A 1 89 ? 73.544 -15.111 -12.946 1.00 71.69 89 HIS A N 1
ATOM 688 C CA . HIS A 1 89 ? 73.646 -16.520 -12.582 1.00 71.69 89 HIS A CA 1
ATOM 689 C C . HIS A 1 89 ? 72.449 -17.338 -13.101 1.00 71.69 89 HIS A C 1
ATOM 691 O O . HIS A 1 89 ? 72.623 -18.447 -13.603 1.00 71.69 89 HIS A O 1
ATOM 697 N N . ARG A 1 90 ? 71.230 -16.783 -13.058 1.00 69.69 90 ARG A N 1
ATOM 698 C CA . ARG A 1 90 ? 70.010 -17.420 -13.579 1.00 69.69 90 ARG A CA 1
ATOM 699 C C . ARG A 1 90 ? 70.048 -17.621 -15.100 1.00 69.69 90 ARG A C 1
ATOM 701 O O . ARG A 1 90 ? 69.624 -18.679 -15.570 1.00 69.69 90 ARG A O 1
ATOM 708 N N . LEU A 1 91 ? 70.537 -16.631 -15.849 1.00 70.12 91 LEU A N 1
ATOM 709 C CA . LEU A 1 91 ? 70.531 -16.626 -17.319 1.00 70.12 91 LEU A CA 1
ATOM 710 C C . LEU A 1 91 ? 71.780 -17.262 -17.950 1.00 70.12 91 LEU A C 1
ATOM 712 O O . LEU A 1 91 ? 71.673 -17.934 -18.976 1.00 70.12 91 LEU A O 1
ATOM 716 N N . TYR A 1 92 ? 72.947 -17.065 -17.336 1.00 69.44 92 TYR A N 1
ATOM 717 C CA . TYR A 1 92 ? 74.264 -17.424 -17.878 1.00 69.44 92 TYR A CA 1
ATOM 718 C C . TYR A 1 92 ? 75.034 -18.435 -17.008 1.00 69.44 92 TYR A C 1
ATOM 720 O O . TYR A 1 92 ? 76.093 -18.916 -17.415 1.00 69.44 92 TYR A O 1
ATOM 728 N N . GLY A 1 93 ? 74.530 -18.784 -15.819 1.00 61.88 93 GLY A N 1
ATOM 729 C CA . GLY A 1 93 ? 75.139 -19.798 -14.955 1.00 61.88 93 GLY A CA 1
ATOM 730 C C . GLY A 1 93 ? 75.086 -21.203 -15.565 1.00 61.88 93 GLY A C 1
ATOM 731 O O . GLY A 1 93 ? 74.168 -21.547 -16.311 1.00 61.88 93 GLY A O 1
ATOM 732 N N . GLY A 1 94 ? 76.089 -22.033 -15.263 1.00 56.22 94 GLY A N 1
ATOM 733 C CA . GLY A 1 94 ? 76.095 -23.461 -15.613 1.00 56.22 94 GLY A CA 1
ATOM 734 C C . GLY A 1 94 ? 76.002 -23.782 -17.115 1.00 56.22 94 GLY A C 1
ATOM 735 O O . GLY A 1 94 ? 75.106 -24.513 -17.529 1.00 56.22 94 GLY A O 1
ATOM 736 N N . LYS A 1 95 ? 76.912 -23.248 -17.949 1.00 57.44 95 LYS A N 1
ATOM 737 C CA . LYS A 1 95 ? 76.973 -23.441 -19.425 1.00 57.44 95 LYS A CA 1
ATOM 738 C C . LYS A 1 95 ? 75.701 -23.038 -20.204 1.00 57.44 95 LYS A C 1
ATOM 740 O O . LYS A 1 95 ? 75.596 -23.349 -21.394 1.00 57.44 95 LYS A O 1
ATOM 745 N N . ARG A 1 96 ? 74.737 -22.349 -19.584 1.00 61.19 96 ARG A N 1
ATOM 746 C CA . ARG A 1 96 ? 73.503 -21.902 -20.248 1.00 61.19 96 ARG A CA 1
ATOM 747 C C . ARG A 1 96 ? 73.775 -20.724 -21.179 1.00 61.19 96 ARG A C 1
ATOM 749 O O . ARG A 1 96 ? 74.594 -19.858 -20.888 1.00 61.19 96 ARG A O 1
ATOM 756 N N . LYS A 1 97 ? 73.067 -20.702 -22.308 1.00 69.19 97 LYS A N 1
ATOM 757 C CA . LYS A 1 97 ? 72.969 -19.534 -23.189 1.00 69.19 97 LYS A CA 1
ATOM 758 C C . LYS A 1 97 ? 71.547 -18.980 -23.082 1.00 69.19 97 LYS A C 1
ATOM 760 O O . LYS A 1 97 ? 70.612 -19.786 -23.069 1.00 69.19 97 LYS A O 1
ATOM 765 N N . PRO A 1 98 ? 71.370 -17.652 -23.000 1.00 69.88 98 PRO A N 1
ATOM 766 C CA . PRO A 1 98 ? 70.050 -17.052 -22.903 1.00 69.88 98 PRO A CA 1
ATOM 767 C C . PRO A 1 98 ? 69.256 -17.312 -24.186 1.00 69.88 98 PRO A C 1
ATOM 769 O O . PRO A 1 98 ? 69.823 -17.498 -25.266 1.00 69.88 98 PRO A O 1
ATOM 772 N N . TYR A 1 99 ? 67.933 -17.347 -24.058 1.00 74.31 99 TYR A N 1
ATOM 773 C CA . TYR A 1 99 ? 67.049 -17.669 -25.170 1.00 74.31 99 TYR A CA 1
ATOM 774 C C . TYR A 1 99 ? 67.062 -16.542 -26.223 1.00 74.31 99 TYR A C 1
ATOM 776 O O . TYR A 1 99 ? 66.718 -15.413 -25.863 1.00 74.31 99 TYR A O 1
ATOM 784 N N . PRO A 1 100 ? 67.440 -16.808 -27.490 1.00 77.50 100 PRO A N 1
ATOM 785 C CA . PRO A 1 100 ? 67.557 -15.765 -28.507 1.00 77.50 100 PRO A CA 1
ATOM 786 C C . PRO A 1 100 ? 66.191 -15.157 -28.861 1.00 77.50 100 PRO A C 1
ATOM 788 O O . PRO A 1 100 ? 65.174 -15.847 -28.822 1.00 77.50 100 PRO A O 1
ATOM 791 N N . GLY A 1 101 ? 66.146 -13.864 -29.197 1.00 74.06 101 GLY A N 1
ATOM 792 C CA . GLY A 1 101 ? 64.909 -13.196 -29.636 1.00 74.06 101 GLY A CA 1
ATOM 793 C C . GLY A 1 101 ? 63.912 -12.841 -28.520 1.00 74.06 101 GLY A C 1
ATOM 794 O O . GLY A 1 101 ? 62.767 -12.485 -28.804 1.00 74.06 101 GLY A O 1
ATOM 795 N N . ILE A 1 102 ? 64.332 -12.915 -27.252 1.00 82.88 102 ILE A N 1
ATOM 796 C CA . ILE A 1 102 ? 63.600 -12.429 -26.065 1.00 82.88 102 ILE A CA 1
ATOM 797 C C . ILE A 1 102 ? 64.370 -11.242 -25.453 1.00 82.88 102 ILE A C 1
ATOM 799 O O . ILE A 1 102 ? 65.598 -11.217 -25.575 1.00 82.88 102 ILE A O 1
ATOM 803 N N . PRO A 1 103 ? 63.697 -10.256 -24.823 1.00 83.06 103 PRO A N 1
ATOM 804 C CA . PRO A 1 103 ? 64.368 -9.122 -24.190 1.00 83.06 103 PRO A CA 1
ATOM 805 C C . PRO A 1 103 ? 65.402 -9.539 -23.135 1.00 83.06 103 PRO A C 1
ATOM 807 O O . PRO A 1 103 ? 65.270 -10.580 -22.485 1.00 83.06 103 PRO A O 1
ATOM 810 N N . GLU A 1 104 ? 66.420 -8.707 -22.937 1.00 77.62 104 GLU A N 1
ATOM 811 C CA . GLU A 1 104 ? 67.396 -8.884 -21.862 1.00 77.62 104 GLU A CA 1
ATOM 812 C C . GLU A 1 104 ? 66.694 -8.924 -20.490 1.00 77.62 104 GLU A C 1
ATOM 814 O O . GLU A 1 104 ? 65.651 -8.298 -20.279 1.00 77.62 104 GLU A O 1
ATOM 819 N N . ASN A 1 105 ? 67.221 -9.726 -19.563 1.00 79.06 105 ASN A N 1
ATOM 820 C CA . ASN A 1 105 ? 66.623 -9.979 -18.244 1.00 79.06 105 ASN A CA 1
ATOM 821 C C . ASN A 1 105 ? 65.224 -10.633 -18.264 1.00 79.06 105 ASN A C 1
ATOM 823 O O . ASN A 1 105 ? 64.549 -10.632 -17.238 1.00 79.06 105 ASN A O 1
ATOM 827 N N . HIS A 1 106 ? 64.785 -11.215 -19.387 1.00 79.38 106 HIS A N 1
ATOM 828 C CA . HIS A 1 106 ? 63.522 -11.956 -19.474 1.00 79.38 106 HIS A CA 1
ATOM 829 C C . HIS A 1 106 ? 63.725 -13.452 -19.758 1.00 79.38 106 HIS A C 1
ATOM 831 O O . HIS A 1 106 ? 64.665 -13.847 -20.452 1.00 79.38 106 HIS A O 1
ATOM 837 N N . GLU A 1 107 ? 62.798 -14.286 -19.272 1.00 77.06 107 GLU A N 1
ATOM 838 C CA . GLU A 1 107 ? 62.718 -15.721 -19.590 1.00 77.06 107 GLU A CA 1
ATOM 839 C C . GLU A 1 107 ? 61.374 -16.092 -20.260 1.00 77.06 107 GLU A C 1
ATOM 841 O O . GLU A 1 107 ? 60.351 -15.442 -20.005 1.00 77.06 107 GLU A O 1
ATOM 846 N N . PRO A 1 108 ? 61.343 -17.100 -21.160 1.00 76.62 108 PRO A N 1
ATOM 847 C CA . PRO A 1 108 ? 60.100 -17.574 -21.764 1.00 76.62 108 PRO A CA 1
ATOM 848 C C . PRO A 1 108 ? 59.232 -18.295 -20.728 1.00 76.62 108 PRO A C 1
ATOM 850 O O . PRO A 1 108 ? 59.708 -19.184 -20.023 1.00 76.62 108 PRO A O 1
ATOM 853 N N . VAL A 1 109 ? 57.940 -17.967 -20.688 1.00 72.06 109 VAL A N 1
ATOM 854 C CA . VAL A 1 109 ? 56.978 -18.563 -19.752 1.00 72.06 109 VAL A CA 1
ATOM 855 C C . VAL A 1 109 ? 55.811 -19.180 -20.515 1.00 72.06 109 VAL A C 1
ATOM 857 O O . VAL A 1 109 ? 55.184 -18.538 -21.361 1.00 72.06 109 VAL A O 1
ATOM 860 N N . VAL A 1 110 ? 55.512 -20.439 -20.188 1.00 72.12 110 VAL A N 1
ATOM 861 C CA . VAL A 1 110 ? 54.346 -21.183 -20.679 1.00 72.12 110 VAL A CA 1
ATOM 862 C C . VAL A 1 110 ? 53.514 -21.602 -19.472 1.00 72.12 110 VAL A C 1
ATOM 864 O O . VAL A 1 110 ? 53.939 -22.447 -18.687 1.00 72.12 110 VAL A O 1
ATOM 867 N N . GLU A 1 111 ? 52.327 -21.020 -19.325 1.00 65.81 111 GLU A N 1
ATOM 868 C CA . GLU A 1 111 ? 51.388 -21.357 -18.255 1.00 65.81 111 GLU A CA 1
ATOM 869 C C . GLU A 1 111 ? 50.211 -22.182 -18.773 1.00 65.81 111 GLU A C 1
ATOM 871 O O . GLU A 1 111 ? 49.628 -21.895 -19.819 1.00 65.81 111 GLU A O 1
ATOM 876 N N . ALA A 1 112 ? 49.815 -23.190 -17.994 1.00 57.69 112 ALA A N 1
ATOM 877 C CA . ALA A 1 112 ? 48.696 -24.081 -18.303 1.00 57.69 112 ALA A CA 1
ATOM 878 C C . ALA A 1 112 ? 47.305 -23.459 -18.050 1.00 57.69 112 ALA A C 1
ATOM 880 O O . ALA A 1 112 ? 46.300 -24.146 -18.207 1.00 57.69 112 ALA A O 1
ATOM 881 N N . CYS A 1 113 ? 47.249 -22.180 -17.658 1.00 62.97 113 CYS A N 1
ATOM 882 C CA . CYS A 1 113 ? 46.029 -21.422 -17.386 1.00 62.97 113 CYS A CA 1
ATOM 883 C C . CYS A 1 113 ? 46.034 -20.089 -18.151 1.00 62.97 113 CYS A C 1
ATOM 885 O O . CYS A 1 113 ? 47.068 -19.617 -18.632 1.00 62.97 113 CYS A O 1
ATOM 887 N N . TYR A 1 114 ? 44.870 -19.442 -18.252 1.00 76.44 114 TYR A N 1
ATOM 888 C CA . TYR A 1 114 ? 44.792 -18.066 -18.740 1.00 76.44 114 TYR A CA 1
ATOM 889 C C . TYR A 1 114 ? 45.434 -17.097 -17.735 1.00 76.44 114 TYR A C 1
ATOM 891 O O . TYR A 1 114 ? 44.931 -16.949 -16.621 1.00 76.44 114 TYR A O 1
ATOM 899 N N . ASN A 1 115 ? 46.493 -16.396 -18.146 1.00 74.75 115 ASN A N 1
ATOM 900 C CA . ASN A 1 115 ? 47.162 -15.382 -17.334 1.00 74.75 115 ASN A CA 1
ATOM 901 C C . ASN A 1 115 ? 47.138 -14.029 -18.054 1.00 74.75 115 ASN A C 1
ATOM 903 O O . ASN A 1 115 ? 47.839 -13.803 -19.039 1.00 74.75 115 ASN A O 1
ATOM 907 N N . ALA A 1 116 ? 46.304 -13.114 -17.554 1.00 78.12 116 ALA A N 1
ATOM 908 C CA . ALA A 1 116 ? 46.145 -11.788 -18.143 1.00 78.12 116 ALA A CA 1
ATOM 909 C C . ALA A 1 116 ? 47.408 -10.922 -18.015 1.00 78.12 116 ALA A C 1
ATOM 911 O O . ALA A 1 116 ? 47.648 -10.083 -18.880 1.00 78.12 116 ALA A O 1
ATOM 912 N N . SER A 1 117 ? 48.212 -11.130 -16.969 1.00 76.56 117 SER A N 1
ATOM 913 C CA . SER A 1 117 ? 49.437 -10.366 -16.725 1.00 76.56 117 SER A CA 1
ATOM 914 C C . SER A 1 117 ? 50.523 -10.705 -17.749 1.00 76.56 117 SER A C 1
ATOM 916 O O . SER A 1 117 ? 51.226 -9.806 -18.192 1.00 76.56 117 SER A O 1
ATOM 918 N N . LEU A 1 118 ? 50.612 -11.965 -18.208 1.00 75.44 118 LEU A N 1
ATOM 919 C CA . LEU A 1 118 ? 51.548 -12.373 -19.276 1.00 75.44 118 LEU A CA 1
ATOM 920 C C . LEU A 1 118 ? 51.229 -11.736 -20.640 1.00 75.44 118 LEU A C 1
ATOM 922 O O . LEU A 1 118 ? 52.095 -11.657 -21.506 1.00 75.44 118 LEU A O 1
ATOM 926 N N . LEU A 1 119 ? 49.985 -11.296 -20.840 1.00 81.31 119 LEU A N 1
ATOM 927 C CA . LEU A 1 119 ? 49.506 -10.649 -22.067 1.00 81.31 119 LEU A CA 1
ATOM 928 C C . LEU A 1 119 ? 49.462 -9.116 -21.942 1.00 81.31 119 LEU A C 1
ATOM 930 O O . LEU A 1 119 ? 49.133 -8.425 -22.908 1.00 81.31 119 LEU A O 1
ATOM 934 N N . CYS A 1 120 ? 49.716 -8.581 -20.745 1.00 75.69 120 CYS A N 1
ATOM 935 C CA . CYS A 1 120 ? 49.556 -7.172 -20.427 1.00 75.69 120 CYS A CA 1
ATOM 936 C C . CYS A 1 120 ? 50.832 -6.394 -20.750 1.00 75.69 120 CYS A C 1
ATOM 938 O O . CYS A 1 120 ? 51.902 -6.694 -20.232 1.00 75.69 120 CYS A O 1
ATOM 940 N N . THR A 1 121 ? 50.712 -5.337 -21.553 1.00 67.81 121 THR A N 1
ATOM 941 C CA . THR A 1 121 ? 51.850 -4.471 -21.895 1.00 67.81 121 THR A CA 1
ATOM 942 C C . THR A 1 121 ? 52.158 -3.431 -20.818 1.00 67.81 121 THR A C 1
ATOM 944 O O . THR A 1 121 ? 53.249 -2.878 -20.813 1.00 67.81 121 THR A O 1
ATOM 947 N N . THR A 1 122 ? 51.206 -3.116 -19.931 1.00 67.12 122 THR A N 1
ATOM 948 C CA . THR A 1 122 ? 51.380 -2.077 -18.898 1.00 67.12 122 THR A CA 1
ATOM 949 C C . THR A 1 122 ? 51.916 -2.623 -17.578 1.00 67.12 122 THR A C 1
ATOM 951 O O . THR A 1 122 ? 52.584 -1.890 -16.864 1.00 67.12 122 THR A O 1
ATOM 954 N N . ASN A 1 123 ? 51.618 -3.888 -17.258 1.00 69.06 123 ASN A N 1
ATOM 955 C CA . ASN A 1 123 ? 52.055 -4.575 -16.040 1.00 69.06 123 ASN A CA 1
ATOM 956 C C . ASN A 1 123 ? 52.602 -5.963 -16.429 1.00 69.06 123 ASN A C 1
ATOM 958 O O . ASN A 1 123 ? 51.836 -6.932 -16.367 1.00 69.06 123 ASN A O 1
ATOM 962 N N . PRO A 1 124 ? 53.864 -6.067 -16.885 1.00 67.88 124 PRO A N 1
ATOM 963 C CA . PRO A 1 124 ? 54.458 -7.351 -17.244 1.00 67.88 124 PRO A CA 1
ATOM 964 C C . PRO A 1 124 ? 54.587 -8.264 -16.015 1.00 67.88 124 PRO A C 1
ATOM 966 O O . PRO A 1 124 ? 54.651 -7.797 -14.876 1.00 67.88 124 PRO A O 1
ATOM 969 N N . VAL A 1 125 ? 54.602 -9.582 -16.236 1.00 73.44 125 VAL A N 1
ATOM 970 C CA . VAL A 1 125 ? 54.848 -10.557 -15.161 1.00 73.44 125 VAL A CA 1
ATOM 971 C C . VAL A 1 125 ? 56.301 -10.497 -14.747 1.00 73.44 125 VAL A C 1
ATOM 973 O O . VAL A 1 125 ? 57.190 -10.511 -15.595 1.00 73.44 125 VAL A O 1
ATOM 976 N N . THR A 1 126 ? 56.521 -10.488 -13.439 1.00 78.25 126 THR A N 1
ATOM 977 C CA . THR A 1 126 ? 57.845 -10.421 -12.844 1.00 78.25 126 THR A CA 1
ATOM 978 C C . THR A 1 126 ? 58.112 -11.666 -12.007 1.00 78.25 126 THR A C 1
ATOM 980 O O . THR A 1 126 ? 57.224 -12.182 -11.324 1.00 78.25 126 THR A O 1
ATOM 983 N N . ILE A 1 127 ? 59.341 -12.168 -12.070 1.00 72.31 127 ILE A N 1
ATOM 984 C CA . ILE A 1 127 ? 59.808 -13.328 -11.314 1.00 72.31 127 ILE A CA 1
ATOM 985 C C . ILE A 1 127 ? 60.848 -12.824 -10.308 1.00 72.31 127 ILE A C 1
ATOM 987 O O . ILE A 1 127 ? 61.952 -12.450 -10.715 1.00 72.31 127 ILE A O 1
ATOM 991 N N . PRO A 1 128 ? 60.515 -12.772 -9.005 1.00 68.25 128 PRO A N 1
ATOM 992 C CA . PRO A 1 128 ? 61.448 -12.324 -7.982 1.00 68.25 128 PRO A CA 1
ATOM 993 C C . PRO A 1 128 ? 62.502 -13.405 -7.696 1.00 68.25 128 PRO A C 1
ATOM 995 O O . PRO A 1 128 ? 62.161 -14.540 -7.361 1.00 68.25 128 PRO A O 1
ATOM 998 N N . LEU A 1 129 ? 63.784 -13.053 -7.790 1.00 66.81 129 LEU A N 1
ATOM 999 C CA . LEU A 1 129 ? 64.908 -13.927 -7.444 1.00 66.81 129 LEU A CA 1
ATOM 1000 C C . LEU A 1 129 ? 65.304 -13.694 -5.975 1.00 66.81 129 LEU A C 1
ATOM 1002 O O . LEU A 1 129 ? 65.578 -12.562 -5.576 1.00 66.81 129 LEU A O 1
ATOM 1006 N N . SER A 1 130 ? 65.328 -14.753 -5.157 1.00 53.03 130 SER A N 1
ATOM 1007 C CA . SER A 1 130 ? 65.815 -14.708 -3.763 1.00 53.03 130 SER A CA 1
ATOM 1008 C C . SER A 1 130 ? 66.805 -15.844 -3.477 1.00 53.03 130 SER A C 1
ATOM 1010 O O . SER A 1 130 ? 66.851 -16.831 -4.208 1.00 53.03 130 SER A O 1
ATOM 1012 N N . VAL A 1 131 ? 67.543 -15.763 -2.364 1.00 51.12 131 VAL A N 1
ATOM 1013 C CA . VAL A 1 131 ? 68.532 -16.777 -1.929 1.00 51.12 131 VAL A CA 1
ATOM 1014 C C . VAL A 1 131 ? 67.933 -18.196 -1.784 1.00 51.12 131 VAL A C 1
ATOM 1016 O O . VAL A 1 131 ? 68.665 -19.179 -1.810 1.00 51.12 131 VAL A O 1
ATOM 1019 N N . ALA A 1 132 ? 66.603 -18.336 -1.685 1.00 45.41 132 ALA A N 1
ATOM 1020 C CA . ALA A 1 132 ? 65.907 -19.625 -1.579 1.00 45.41 132 ALA A CA 1
ATOM 1021 C C . ALA A 1 132 ? 65.494 -20.262 -2.928 1.00 45.41 132 ALA A C 1
ATOM 1023 O O . ALA A 1 132 ? 65.041 -21.407 -2.948 1.00 45.41 132 ALA A O 1
ATOM 1024 N N . THR A 1 133 ? 65.621 -19.557 -4.058 1.00 43.12 133 THR A N 1
ATOM 1025 C CA . THR A 1 133 ? 65.323 -20.118 -5.390 1.00 43.12 133 THR A CA 1
ATOM 1026 C C . THR A 1 133 ? 66.557 -20.808 -5.968 1.00 43.12 133 THR A C 1
ATOM 1028 O O . THR A 1 133 ? 67.382 -20.173 -6.617 1.00 43.12 133 THR A O 1
ATOM 1031 N N . LEU A 1 134 ? 66.682 -22.120 -5.738 1.00 48.12 134 LEU A N 1
ATOM 1032 C CA . LEU A 1 134 ? 67.726 -22.945 -6.356 1.00 48.12 134 LEU A CA 1
ATOM 1033 C C . LEU A 1 134 ? 67.598 -22.924 -7.896 1.00 48.12 134 LEU A C 1
ATOM 1035 O O . LEU A 1 134 ? 66.482 -23.035 -8.421 1.00 48.12 134 LEU A O 1
ATOM 1039 N N . PRO A 1 135 ? 68.707 -22.792 -8.650 1.00 48.38 135 PRO A N 1
ATOM 1040 C CA . PRO A 1 135 ? 68.687 -23.019 -10.089 1.00 48.38 135 PRO A CA 1
ATOM 1041 C C . PRO A 1 135 ? 68.285 -24.479 -10.386 1.00 48.38 135 PRO A C 1
ATOM 1043 O O . PRO A 1 135 ? 68.553 -25.365 -9.575 1.00 48.38 135 PRO A O 1
ATOM 1046 N N . PRO A 1 136 ? 67.644 -24.764 -11.537 1.00 46.75 136 PRO A N 1
ATOM 1047 C CA . PRO A 1 136 ? 67.415 -26.141 -11.963 1.00 46.75 136 PRO A CA 1
ATOM 1048 C C . PRO A 1 136 ? 68.754 -26.888 -12.042 1.00 46.75 136 PRO A C 1
ATOM 1050 O O . PRO A 1 136 ? 69.680 -26.366 -12.660 1.00 46.75 136 PRO A O 1
ATOM 1053 N N . ASP A 1 137 ? 68.791 -28.060 -11.407 1.00 43.56 137 ASP A N 1
ATOM 1054 C CA . ASP A 1 137 ? 69.880 -29.035 -11.215 1.00 43.56 137 ASP A CA 1
ATOM 1055 C C . ASP A 1 137 ? 71.107 -28.903 -12.154 1.00 43.56 137 ASP A C 1
ATOM 1057 O O . ASP A 1 137 ? 70.991 -28.925 -13.382 1.00 43.56 137 ASP A O 1
ATOM 1061 N N . GLU A 1 138 ? 72.297 -28.787 -11.555 1.00 40.44 138 GLU A N 1
ATOM 1062 C CA . GLU A 1 138 ? 73.601 -28.513 -12.191 1.00 40.44 138 GLU A CA 1
ATOM 1063 C C . GLU A 1 138 ? 74.279 -29.756 -12.809 1.00 40.44 138 GLU A C 1
ATOM 1065 O O . GLU A 1 138 ? 75.441 -29.712 -13.209 1.00 40.44 138 GLU A O 1
ATOM 1070 N N . SER A 1 139 ? 73.584 -30.890 -12.908 1.00 41.12 139 SER A N 1
ATOM 1071 C CA . SER A 1 139 ? 74.235 -32.201 -13.029 1.00 41.12 139 SER A CA 1
ATOM 1072 C C . SER A 1 139 ? 74.321 -32.833 -14.430 1.00 41.12 139 SER A C 1
ATOM 1074 O O . SER A 1 139 ? 74.638 -34.020 -14.520 1.00 41.12 139 SER A O 1
ATOM 1076 N N . HIS A 1 140 ? 74.131 -32.106 -15.545 1.00 37.34 140 HIS A N 1
ATOM 1077 C CA . HIS A 1 140 ? 74.267 -32.714 -16.887 1.00 37.34 140 HIS A CA 1
ATOM 1078 C C . HIS A 1 140 ? 74.968 -31.839 -17.947 1.00 37.34 140 HIS A C 1
ATOM 1080 O O . HIS A 1 140 ? 74.428 -30.850 -18.432 1.00 37.34 140 HIS A O 1
ATOM 1086 N N . GLU A 1 141 ? 76.156 -32.275 -18.388 1.00 38.19 141 GLU A N 1
ATOM 1087 C CA . GLU A 1 141 ? 77.002 -31.608 -19.397 1.00 38.19 141 GLU A CA 1
ATOM 1088 C C . GLU A 1 141 ? 76.571 -31.803 -20.868 1.00 38.19 141 GLU A C 1
ATOM 1090 O O . GLU A 1 141 ? 77.224 -31.267 -21.768 1.00 38.19 141 GLU A O 1
ATOM 1095 N N . HIS A 1 142 ? 75.473 -32.513 -21.158 1.00 35.75 142 HIS A N 1
ATOM 1096 C CA . HIS A 1 142 ? 75.015 -32.752 -22.534 1.00 35.75 142 HIS A CA 1
ATOM 1097 C C . HIS A 1 142 ? 73.499 -32.503 -22.695 1.00 35.75 142 HIS A C 1
ATOM 1099 O O . HIS A 1 142 ? 72.697 -33.220 -22.093 1.00 35.75 142 HIS A O 1
ATOM 1105 N N . PRO A 1 143 ? 73.065 -31.547 -23.547 1.00 37.16 143 PRO A N 1
ATOM 1106 C CA . PRO A 1 143 ? 71.649 -31.187 -23.715 1.00 37.16 143 PRO A CA 1
ATOM 1107 C C . PRO A 1 143 ? 70.821 -32.268 -24.432 1.00 37.16 143 PRO A C 1
ATOM 1109 O O . PRO A 1 143 ? 69.594 -32.190 -24.491 1.00 37.16 143 PRO A O 1
ATOM 1112 N N . HIS A 1 144 ? 71.467 -33.306 -24.966 1.00 36.12 144 HIS A N 1
ATOM 1113 C CA . HIS A 1 144 ? 70.805 -34.317 -25.782 1.00 36.12 144 HIS A CA 1
ATOM 1114 C C . HIS A 1 144 ? 70.124 -35.427 -24.974 1.00 36.12 144 HIS A C 1
ATOM 1116 O O . HIS A 1 144 ? 69.178 -36.012 -25.486 1.00 36.12 144 HIS A O 1
ATOM 1122 N N . THR A 1 145 ? 70.484 -35.678 -23.710 1.00 39.00 145 THR A N 1
ATOM 1123 C CA . THR A 1 145 ? 69.828 -36.725 -22.898 1.00 39.00 145 THR A CA 1
ATOM 1124 C C . THR A 1 145 ? 68.540 -36.241 -22.242 1.00 39.00 145 THR A C 1
ATOM 1126 O O . THR A 1 145 ? 67.592 -37.010 -22.154 1.00 39.00 145 THR A O 1
ATOM 1129 N N . ALA A 1 146 ? 68.451 -34.965 -21.850 1.00 40.62 146 ALA A N 1
ATOM 1130 C CA . ALA A 1 146 ? 67.204 -34.375 -21.359 1.00 40.62 146 ALA A CA 1
ATOM 1131 C C . ALA A 1 146 ? 66.151 -34.324 -22.471 1.00 40.62 146 ALA A C 1
ATOM 1133 O O . ALA A 1 146 ? 65.004 -34.681 -22.238 1.00 40.62 146 ALA A O 1
ATOM 1134 N N . HIS A 1 147 ? 66.552 -33.984 -23.700 1.00 39.38 147 HIS A N 1
ATOM 1135 C CA . HIS A 1 147 ? 65.668 -34.040 -24.862 1.00 39.38 147 HIS A CA 1
ATOM 1136 C C . HIS A 1 147 ? 65.267 -35.481 -25.212 1.00 39.38 147 HIS A C 1
ATOM 1138 O O . HIS A 1 147 ? 64.119 -35.716 -25.567 1.00 39.38 147 HIS A O 1
ATOM 1144 N N . LEU A 1 148 ? 66.171 -36.462 -25.101 1.00 38.44 148 LEU A N 1
ATOM 1145 C CA . LEU A 1 148 ? 65.860 -37.875 -25.358 1.00 38.44 148 LEU A CA 1
ATOM 1146 C C . LEU A 1 148 ? 64.965 -38.461 -24.255 1.00 38.44 148 LEU A C 1
ATOM 1148 O O . LEU A 1 148 ? 64.009 -39.162 -24.561 1.00 38.44 148 LEU A O 1
ATOM 1152 N N . ALA A 1 149 ? 65.194 -38.098 -22.992 1.00 43.53 149 ALA A N 1
ATOM 1153 C CA . ALA A 1 149 ? 64.32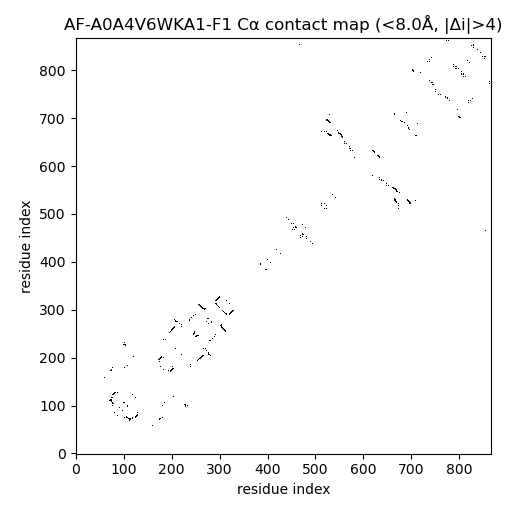8 -38.433 -21.867 1.00 43.53 149 ALA A CA 1
ATOM 1154 C C . ALA A 1 149 ? 62.954 -37.777 -22.021 1.00 43.53 149 ALA A C 1
ATOM 1156 O O . ALA A 1 149 ? 61.951 -38.458 -21.874 1.00 43.53 149 ALA A O 1
ATOM 1157 N N . LEU A 1 150 ? 62.885 -36.501 -22.407 1.00 49.00 150 LEU A N 1
ATOM 1158 C CA . LEU A 1 150 ? 61.632 -35.801 -22.691 1.00 49.00 150 LEU A CA 1
ATOM 1159 C C . LEU A 1 150 ? 60.917 -36.401 -23.911 1.00 49.00 150 LEU A C 1
ATOM 1161 O O . LEU A 1 150 ? 59.698 -36.497 -23.919 1.00 49.00 150 LEU A O 1
ATOM 1165 N N . LEU A 1 151 ? 61.652 -36.837 -24.935 1.00 46.81 151 LEU A N 1
ATOM 1166 C CA . LEU A 1 151 ? 61.104 -37.475 -26.133 1.00 46.81 151 LEU A CA 1
ATOM 1167 C C . LEU A 1 151 ? 60.571 -38.877 -25.822 1.00 46.81 151 LEU A C 1
ATOM 1169 O O . LEU A 1 151 ? 59.483 -39.216 -26.277 1.00 46.81 151 LEU A O 1
ATOM 1173 N N . LEU A 1 152 ? 61.277 -39.663 -25.007 1.00 45.78 152 LEU A N 1
ATOM 1174 C C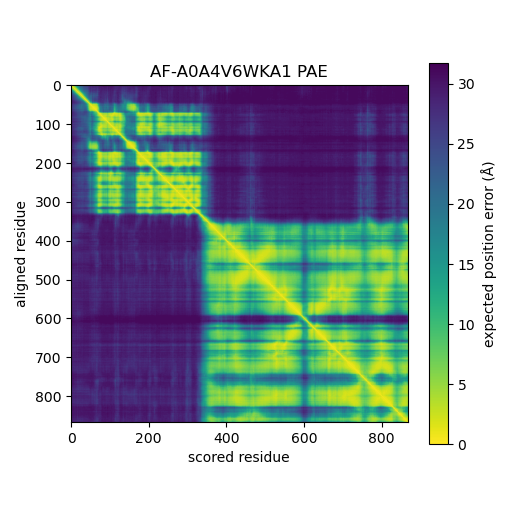A . LEU A 1 152 ? 60.809 -40.959 -24.506 1.00 45.78 152 LEU A CA 1
ATOM 1175 C C . LEU A 1 152 ? 59.625 -40.790 -23.550 1.00 45.78 152 LEU A C 1
ATOM 1177 O O . LEU A 1 152 ? 58.663 -41.546 -23.649 1.00 45.78 152 LEU A O 1
ATOM 1181 N N . VAL A 1 153 ? 59.652 -39.757 -22.701 1.00 53.72 153 VAL A N 1
ATOM 1182 C CA . VAL A 1 153 ? 58.539 -39.397 -21.820 1.00 53.72 153 VAL A CA 1
ATOM 1183 C C . VAL A 1 153 ? 57.309 -39.051 -22.652 1.00 53.72 153 VAL A C 1
ATOM 1185 O O . VAL A 1 153 ? 56.248 -39.627 -22.451 1.00 53.72 153 VAL A O 1
ATOM 1188 N N . ASN A 1 154 ? 57.460 -38.160 -23.632 1.00 55.41 154 ASN A N 1
ATOM 1189 C CA . ASN A 1 154 ? 56.385 -37.749 -24.528 1.00 55.41 154 ASN A CA 1
ATOM 1190 C C . ASN A 1 154 ? 55.863 -38.914 -25.368 1.00 55.41 154 ASN A C 1
ATOM 1192 O O . ASN A 1 154 ? 54.659 -39.009 -25.582 1.00 55.41 154 ASN A O 1
ATOM 1196 N N . ARG A 1 155 ? 56.738 -39.819 -25.818 1.00 55.84 155 ARG A N 1
ATOM 1197 C CA . ARG A 1 155 ? 56.345 -41.006 -26.582 1.00 55.84 155 ARG A CA 1
ATOM 1198 C C . ARG A 1 155 ? 55.543 -41.981 -25.722 1.00 55.84 155 ARG A C 1
ATOM 1200 O O . ARG A 1 155 ? 54.470 -42.387 -26.142 1.00 55.84 155 ARG A O 1
ATOM 1207 N N . GLN A 1 156 ? 55.996 -42.273 -24.504 1.00 59.69 156 GLN A N 1
ATOM 1208 C CA . GLN A 1 156 ? 55.299 -43.172 -23.582 1.00 59.69 156 GLN A CA 1
ATOM 1209 C C . GLN A 1 156 ? 53.975 -42.581 -23.072 1.00 59.69 156 GLN A C 1
ATOM 1211 O O . GLN A 1 156 ? 52.971 -43.283 -23.023 1.00 59.69 156 GLN A O 1
ATOM 1216 N N . VAL A 1 157 ? 53.940 -41.280 -22.767 1.00 60.22 157 VAL A N 1
ATOM 1217 C CA . VAL A 1 157 ? 52.706 -40.546 -22.434 1.00 60.22 157 VAL A CA 1
ATOM 1218 C C . VAL A 1 157 ? 51.732 -40.573 -23.612 1.00 60.22 157 VAL A C 1
ATOM 1220 O O . VAL A 1 157 ? 50.543 -40.807 -23.417 1.00 60.22 157 VAL A O 1
ATOM 1223 N N . ASN A 1 158 ? 52.222 -40.368 -24.839 1.00 58.59 158 ASN A N 1
ATOM 1224 C CA . ASN A 1 158 ? 51.407 -40.433 -26.048 1.00 58.59 158 ASN A CA 1
ATOM 1225 C C . ASN A 1 158 ? 50.875 -41.849 -26.304 1.00 58.59 158 ASN A C 1
ATOM 1227 O O . ASN A 1 158 ? 49.706 -41.991 -26.646 1.00 58.59 158 ASN A O 1
ATOM 1231 N N . ASP A 1 159 ? 51.679 -42.890 -26.102 1.00 59.75 159 ASP A N 1
ATOM 1232 C CA . ASP A 1 159 ? 51.261 -44.282 -26.285 1.00 59.75 159 ASP A CA 1
ATOM 1233 C C . ASP A 1 159 ? 50.232 -44.705 -25.217 1.00 59.75 159 ASP A C 1
ATOM 1235 O O . ASP A 1 159 ? 49.226 -45.334 -25.549 1.00 59.75 159 ASP A O 1
ATOM 1239 N N . GLU A 1 160 ? 50.399 -44.291 -23.954 1.00 62.84 160 GLU A N 1
ATOM 1240 C CA . GLU A 1 160 ? 49.435 -44.527 -22.864 1.00 62.84 160 GLU A CA 1
ATOM 1241 C C . GLU A 1 160 ? 48.128 -43.741 -23.051 1.00 62.84 160 GLU A C 1
ATOM 1243 O O . GLU A 1 160 ? 47.041 -44.293 -22.861 1.00 62.84 160 GLU A O 1
ATOM 1248 N N . LEU A 1 161 ? 48.214 -42.479 -23.491 1.00 58.12 161 LEU A N 1
ATOM 1249 C CA . LEU A 1 161 ? 47.047 -41.688 -23.880 1.00 58.12 161 LEU A CA 1
ATOM 1250 C C . LEU A 1 161 ? 46.324 -42.348 -25.050 1.00 58.12 161 LEU A C 1
ATOM 1252 O O . LEU A 1 161 ? 45.126 -42.544 -24.958 1.00 58.12 161 LEU A O 1
ATOM 1256 N N . THR A 1 162 ? 47.029 -42.742 -26.112 1.00 56.44 162 THR A N 1
ATOM 1257 C CA . THR A 1 162 ? 46.417 -43.289 -27.336 1.00 56.44 162 THR A CA 1
ATOM 1258 C C . THR A 1 162 ? 45.810 -44.682 -27.122 1.00 56.44 162 THR A C 1
ATOM 1260 O O . THR A 1 162 ? 44.803 -45.014 -27.750 1.00 56.44 162 THR A O 1
ATOM 1263 N N . SER A 1 163 ? 46.393 -45.498 -26.237 1.00 59.53 163 SER A N 1
ATOM 1264 C CA . SER A 1 163 ? 45.936 -46.866 -25.951 1.00 59.53 163 SER A CA 1
ATOM 1265 C C . SER A 1 163 ? 44.778 -46.937 -24.949 1.00 59.53 163 SER A C 1
ATOM 1267 O O . SER A 1 163 ? 43.843 -47.709 -25.169 1.00 59.53 163 SER A O 1
ATOM 1269 N N . HIS A 1 164 ? 44.799 -46.135 -23.876 1.00 54.94 164 HIS A N 1
ATOM 1270 C CA . HIS A 1 164 ? 43.835 -46.253 -22.771 1.00 54.94 164 HIS A CA 1
ATOM 1271 C C . HIS A 1 164 ? 42.758 -45.168 -22.754 1.00 54.94 164 HIS A C 1
ATOM 1273 O O . HIS A 1 164 ? 41.625 -45.424 -22.341 1.00 54.94 164 HIS A O 1
ATOM 1279 N N . LEU A 1 165 ? 43.062 -43.971 -23.249 1.00 54.50 165 LEU A N 1
ATOM 1280 C CA . LEU A 1 165 ? 42.077 -42.927 -23.480 1.00 54.50 165 LEU A CA 1
ATOM 1281 C C . LEU A 1 165 ? 41.861 -42.878 -24.995 1.00 54.50 165 LEU A C 1
ATOM 1283 O O . LEU A 1 165 ? 42.625 -42.251 -25.710 1.00 54.50 165 LEU A O 1
ATOM 1287 N N . LYS A 1 166 ? 40.817 -43.522 -25.537 1.00 49.41 166 LYS A N 1
ATOM 1288 C CA . LYS A 1 166 ? 40.379 -43.258 -26.926 1.00 49.41 166 LYS A CA 1
ATOM 1289 C C . LYS A 1 166 ? 39.955 -41.783 -27.039 1.00 49.41 166 LYS A C 1
ATOM 1291 O O . LYS A 1 166 ? 38.767 -41.463 -27.046 1.00 49.41 166 LYS A O 1
ATOM 1296 N N . ILE A 1 167 ? 40.915 -40.861 -27.070 1.00 44.38 167 ILE A N 1
ATOM 1297 C CA . ILE A 1 167 ? 40.690 -39.433 -27.187 1.00 44.38 167 ILE A CA 1
ATOM 1298 C C . ILE A 1 167 ? 40.307 -39.216 -28.640 1.00 44.38 167 ILE A C 1
ATOM 1300 O O . ILE A 1 167 ? 41.128 -39.185 -29.555 1.00 44.38 167 ILE A O 1
ATOM 1304 N N . LEU A 1 168 ? 38.994 -39.119 -28.830 1.00 41.00 168 LEU A N 1
ATOM 1305 C CA . LEU A 1 168 ? 38.352 -38.417 -29.927 1.00 41.00 168 LEU A CA 1
ATOM 1306 C C . LEU A 1 168 ? 39.206 -37.210 -30.331 1.00 41.00 168 LEU A C 1
ATOM 1308 O O . LEU A 1 168 ? 39.568 -36.409 -29.473 1.00 41.00 168 LEU A O 1
ATOM 1312 N N . LYS A 1 169 ? 39.463 -37.077 -31.635 1.00 46.19 169 LYS A N 1
ATOM 1313 C CA . LYS A 1 169 ? 40.093 -35.946 -32.341 1.00 46.19 169 LYS A CA 1
ATOM 1314 C C . LYS A 1 169 ? 39.387 -34.586 -32.113 1.00 46.19 169 LYS A C 1
ATOM 1316 O O . LYS A 1 169 ? 39.083 -33.884 -33.070 1.00 46.19 169 LYS A O 1
ATOM 1321 N N . ASN A 1 170 ? 39.074 -34.208 -30.878 1.00 52.25 170 ASN A N 1
ATOM 1322 C CA . ASN A 1 170 ? 38.400 -32.961 -30.540 1.00 52.25 170 ASN A CA 1
ATOM 1323 C C . ASN A 1 170 ? 39.407 -31.979 -29.943 1.00 52.25 170 ASN A C 1
ATOM 1325 O O . ASN A 1 170 ? 39.890 -32.166 -28.829 1.00 52.25 170 ASN A O 1
ATOM 1329 N N . SER A 1 171 ? 39.678 -30.911 -30.693 1.00 56.06 171 SER A N 1
ATOM 1330 C CA . SER A 1 171 ? 40.415 -29.727 -30.260 1.00 56.06 171 SER A CA 1
ATOM 1331 C C . SER A 1 171 ? 39.684 -29.036 -29.100 1.00 56.06 171 SER A C 1
ATOM 1333 O O . SER A 1 171 ? 38.548 -28.575 -29.243 1.00 56.06 171 SER A O 1
ATOM 1335 N N . ARG A 1 172 ? 40.315 -28.983 -27.918 1.00 63.50 172 ARG A N 1
ATOM 1336 C CA . ARG A 1 172 ? 39.719 -28.416 -26.688 1.00 63.50 172 ARG A CA 1
ATOM 1337 C C . ARG A 1 172 ? 40.478 -27.221 -26.100 1.00 63.50 172 ARG A C 1
ATOM 1339 O O . ARG A 1 172 ? 39.942 -26.583 -25.201 1.00 63.50 172 ARG A O 1
ATOM 1346 N N . ILE A 1 173 ? 41.667 -26.887 -26.612 1.00 74.12 173 ILE A N 1
ATOM 1347 C CA . ILE A 1 173 ? 42.558 -25.894 -25.988 1.00 74.12 173 ILE A CA 1
ATOM 1348 C C . ILE A 1 173 ? 42.434 -24.525 -26.674 1.00 74.12 173 ILE A C 1
ATOM 1350 O O . ILE A 1 173 ? 42.438 -24.427 -27.898 1.00 74.12 173 ILE A O 1
ATOM 1354 N N . SER A 1 174 ? 42.352 -23.458 -25.886 1.00 84.44 174 SER A N 1
ATOM 1355 C CA . SER A 1 174 ? 42.429 -22.061 -26.322 1.00 84.44 174 SER A CA 1
ATOM 1356 C C . SER A 1 174 ? 43.839 -21.541 -26.049 1.00 84.44 174 SER A C 1
ATOM 1358 O O . SER A 1 174 ? 44.272 -21.479 -24.901 1.00 84.44 174 SER A O 1
ATOM 1360 N N . LEU A 1 175 ? 44.578 -21.193 -27.093 1.00 86.81 175 LEU A N 1
ATOM 1361 C CA . LEU A 1 175 ? 45.951 -20.710 -26.984 1.00 86.81 175 LEU A CA 1
ATOM 1362 C C . LEU A 1 175 ? 45.952 -19.182 -26.873 1.00 86.81 175 LEU A C 1
ATOM 1364 O O . LEU A 1 175 ? 45.365 -18.515 -27.721 1.00 86.81 175 LEU A O 1
ATOM 1368 N N . PHE A 1 176 ? 46.623 -18.629 -25.869 1.00 89.94 176 PHE A N 1
ATOM 1369 C CA . PHE A 1 176 ? 46.809 -17.195 -25.673 1.00 89.94 176 PHE A CA 1
ATOM 1370 C C . PHE A 1 176 ? 48.288 -16.839 -25.842 1.00 89.94 176 PHE A C 1
ATOM 1372 O O . PHE A 1 176 ? 49.134 -17.356 -25.120 1.00 89.94 176 PHE A O 1
ATOM 1379 N N . LEU A 1 177 ? 48.609 -15.972 -26.798 1.00 90.38 177 LEU A N 1
ATOM 1380 C CA . LEU A 1 177 ? 49.974 -15.601 -27.164 1.00 90.38 177 LEU A CA 1
ATOM 1381 C C . LEU A 1 177 ? 50.204 -14.106 -26.939 1.00 90.38 177 LEU A C 1
ATOM 1383 O O . LEU A 1 177 ? 49.436 -13.280 -27.438 1.00 90.38 177 LEU A O 1
ATOM 1387 N N . ALA A 1 178 ? 51.292 -13.759 -26.255 1.00 89.19 178 ALA A N 1
ATOM 1388 C CA . ALA A 1 178 ? 51.784 -12.387 -26.203 1.00 89.19 178 ALA A CA 1
ATOM 1389 C C . ALA A 1 178 ? 52.495 -12.017 -27.520 1.00 89.19 178 ALA A C 1
ATOM 1391 O O . ALA A 1 178 ? 53.354 -12.758 -27.998 1.00 89.19 178 ALA A O 1
ATOM 1392 N N . TYR A 1 179 ? 52.177 -10.867 -28.109 1.00 89.75 179 TYR A N 1
ATOM 1393 C CA . TYR A 1 179 ? 52.858 -10.344 -29.296 1.00 89.75 179 TYR A CA 1
ATOM 1394 C C . TYR A 1 179 ? 53.893 -9.276 -28.897 1.00 89.75 179 TYR A C 1
ATOM 1396 O O . TYR A 1 179 ? 53.525 -8.371 -28.145 1.00 89.75 179 TYR A O 1
ATOM 1404 N N . PRO A 1 180 ? 55.148 -9.323 -29.395 1.00 86.81 180 PRO A N 1
ATOM 1405 C CA . PRO A 1 180 ? 55.706 -10.289 -30.356 1.00 86.81 180 PRO A CA 1
ATOM 1406 C C . PRO A 1 180 ? 56.373 -11.534 -29.727 1.00 86.81 180 PRO A C 1
ATOM 1408 O O . PRO A 1 180 ? 56.518 -12.551 -30.402 1.00 86.81 180 PRO A O 1
ATOM 1411 N N . HIS A 1 181 ? 56.772 -11.498 -28.451 1.00 86.25 181 HIS A N 1
ATOM 1412 C CA . HIS A 1 181 ? 57.668 -12.513 -27.862 1.00 86.25 181 HIS A CA 1
ATOM 1413 C C . HIS A 1 181 ? 57.023 -13.893 -27.650 1.00 86.25 181 HIS A C 1
ATOM 1415 O O . HIS A 1 181 ? 57.639 -14.920 -27.927 1.00 86.25 181 HIS A O 1
ATOM 1421 N N . GLY A 1 182 ? 55.766 -13.943 -27.205 1.00 83.38 182 GLY A N 1
ATOM 1422 C CA . GLY A 1 182 ? 55.029 -15.198 -27.018 1.00 83.38 182 GLY A CA 1
ATOM 1423 C C . GLY A 1 182 ? 54.744 -15.927 -28.336 1.00 83.38 182 GLY A C 1
ATOM 1424 O O . GLY A 1 182 ? 54.716 -17.156 -28.367 1.00 83.38 182 GLY A O 1
ATOM 1425 N N . LEU A 1 183 ? 54.606 -15.186 -29.442 1.00 88.38 183 LEU A N 1
ATOM 1426 C CA . LEU A 1 183 ? 54.526 -15.752 -30.791 1.00 88.38 183 LEU A CA 1
ATOM 1427 C C . LEU A 1 183 ? 55.837 -16.447 -31.185 1.00 88.38 183 LEU A C 1
ATOM 1429 O O . LEU A 1 183 ? 55.799 -17.574 -31.683 1.00 88.38 183 LEU A O 1
ATOM 1433 N N . HIS A 1 184 ? 56.977 -15.809 -30.905 1.00 85.94 184 HIS A N 1
ATOM 1434 C CA . HIS A 1 184 ? 58.294 -16.387 -31.162 1.00 85.94 184 HIS A CA 1
ATOM 1435 C C . HIS A 1 184 ? 58.491 -17.686 -30.377 1.00 85.94 184 HIS A C 1
ATOM 1437 O O . HIS A 1 184 ? 58.735 -18.725 -30.985 1.00 85.94 184 HIS A O 1
ATOM 1443 N N . VAL A 1 185 ? 58.240 -17.656 -29.062 1.00 81.31 185 VAL A N 1
ATOM 1444 C CA . VAL A 1 185 ? 58.289 -18.826 -28.163 1.00 81.31 185 VAL A CA 1
ATOM 1445 C C . VAL A 1 185 ? 57.365 -19.954 -28.632 1.00 81.31 185 VAL A C 1
ATOM 1447 O O . VAL A 1 185 ? 57.731 -21.130 -28.582 1.00 81.31 185 VAL A O 1
ATOM 1450 N N . CYS A 1 186 ? 56.165 -19.624 -29.114 1.00 82.44 186 CYS A N 1
ATOM 1451 C CA . CYS A 1 186 ? 55.232 -20.628 -29.618 1.00 82.44 186 CYS A CA 1
ATOM 1452 C C . CYS A 1 186 ? 55.783 -21.354 -30.855 1.00 82.44 186 CYS A C 1
ATOM 1454 O O . CYS A 1 186 ? 55.729 -22.583 -30.915 1.00 82.44 186 CYS A O 1
ATOM 1456 N N . ARG A 1 187 ? 56.367 -20.621 -31.812 1.00 84.50 187 ARG A N 1
ATOM 1457 C CA . ARG A 1 187 ? 56.936 -21.203 -33.038 1.00 84.50 187 ARG A CA 1
ATOM 1458 C C . ARG A 1 187 ? 58.145 -22.092 -32.754 1.00 84.50 187 ARG A C 1
ATOM 1460 O O . ARG A 1 187 ? 58.283 -23.151 -33.360 1.00 84.50 187 ARG A O 1
ATOM 1467 N N . THR A 1 188 ? 59.030 -21.648 -31.875 1.00 77.19 188 THR A N 1
ATOM 1468 C CA . THR A 1 188 ? 60.352 -22.249 -31.674 1.00 77.19 188 THR A CA 1
ATOM 1469 C C . THR A 1 188 ? 60.370 -23.349 -30.615 1.00 77.19 188 THR A C 1
ATOM 1471 O O . THR A 1 188 ? 61.043 -24.357 -30.810 1.00 77.19 188 THR A O 1
ATOM 1474 N N . LEU A 1 189 ? 59.647 -23.177 -29.501 1.00 66.00 189 LEU A N 1
ATOM 1475 C CA . LEU A 1 189 ? 59.657 -24.112 -28.370 1.00 66.00 189 LEU A CA 1
ATOM 1476 C C . LEU A 1 189 ? 58.439 -25.038 -28.351 1.00 66.00 189 LEU A C 1
ATOM 1478 O O . LEU A 1 189 ? 58.542 -26.166 -27.873 1.00 66.00 189 LEU A O 1
ATOM 1482 N N . THR A 1 190 ? 57.279 -24.592 -28.847 1.00 69.88 190 THR A N 1
ATOM 1483 C CA . THR A 1 190 ? 56.013 -25.337 -28.689 1.00 69.88 190 THR A CA 1
ATOM 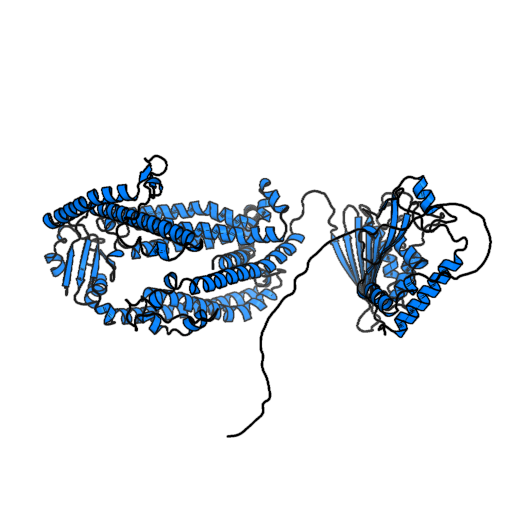1484 C C . THR A 1 190 ? 55.126 -25.409 -29.951 1.00 69.88 190 THR A C 1
ATOM 1486 O O . THR A 1 190 ? 53.900 -25.288 -29.848 1.00 69.88 190 THR A O 1
ATOM 1489 N N . PRO A 1 191 ? 55.668 -25.717 -31.152 1.00 71.19 191 PRO A N 1
ATOM 1490 C CA . PRO A 1 191 ? 54.889 -25.712 -32.400 1.00 71.19 191 PRO A CA 1
ATOM 1491 C C . PRO A 1 191 ? 53.774 -26.773 -32.433 1.00 71.19 191 PRO A C 1
ATOM 1493 O O . PRO A 1 191 ? 52.786 -26.642 -33.157 1.00 71.19 191 PRO A O 1
ATOM 1496 N N . HIS A 1 192 ? 53.895 -27.834 -31.632 1.00 68.94 192 HIS A N 1
ATOM 1497 C CA . HIS A 1 192 ? 52.906 -28.910 -31.561 1.00 68.94 192 HIS A CA 1
ATOM 1498 C C . HIS A 1 192 ? 51.567 -28.475 -30.938 1.00 68.94 192 HIS A C 1
ATOM 1500 O O . HIS A 1 192 ? 50.540 -29.070 -31.272 1.00 68.94 192 HIS A O 1
ATOM 1506 N N . LEU A 1 193 ? 51.546 -27.426 -30.101 1.00 69.81 193 LEU A N 1
ATOM 1507 C CA . LEU A 1 193 ? 50.321 -26.932 -29.451 1.00 69.81 193 LEU A CA 1
ATOM 1508 C C . LEU A 1 193 ? 49.295 -26.403 -30.463 1.00 69.81 193 LEU A C 1
ATOM 1510 O O . LEU A 1 193 ? 48.089 -26.534 -30.252 1.00 69.81 193 LEU A O 1
ATOM 1514 N N . LEU A 1 194 ? 49.756 -25.903 -31.613 1.00 74.12 194 LEU A N 1
ATOM 1515 C CA . LEU A 1 194 ? 48.891 -25.427 -32.697 1.00 74.12 194 LEU A CA 1
ATOM 1516 C C . LEU A 1 194 ? 48.032 -26.541 -33.312 1.00 74.12 194 LEU A C 1
ATOM 1518 O O . LEU A 1 194 ? 46.927 -26.276 -33.775 1.00 74.12 194 LEU A O 1
ATOM 1522 N N . ARG A 1 195 ? 48.484 -27.804 -33.262 1.00 74.88 195 ARG A N 1
ATOM 1523 C CA . ARG A 1 195 ? 47.701 -28.957 -33.750 1.00 74.88 195 ARG A CA 1
ATOM 1524 C C . ARG A 1 195 ? 46.519 -29.305 -32.844 1.00 74.88 195 ARG A C 1
ATOM 1526 O O . ARG A 1 195 ? 45.585 -29.955 -33.302 1.00 74.88 195 ARG A O 1
ATOM 1533 N N . GLN A 1 196 ? 46.576 -28.906 -31.574 1.00 72.81 196 GLN A N 1
ATOM 1534 C CA . GLN A 1 196 ? 45.569 -29.217 -30.552 1.00 72.81 196 GLN A CA 1
ATOM 1535 C C . GLN A 1 196 ? 44.665 -28.015 -30.228 1.00 72.81 196 GLN A C 1
ATOM 1537 O O . GLN A 1 196 ? 43.642 -28.167 -29.548 1.00 72.81 196 GLN A O 1
ATOM 1542 N N . ALA A 1 197 ? 45.025 -26.827 -30.724 1.00 75.38 197 ALA A N 1
ATOM 1543 C CA . ALA A 1 197 ? 44.294 -25.594 -30.499 1.00 75.38 197 ALA A CA 1
ATOM 1544 C C . ALA A 1 197 ? 42.928 -25.602 -31.210 1.00 75.38 197 ALA A C 1
ATOM 1546 O O . ALA A 1 197 ? 42.777 -26.038 -32.348 1.00 75.38 197 ALA A O 1
ATOM 1547 N N . ARG A 1 198 ? 41.909 -25.101 -30.512 1.00 83.19 198 ARG A N 1
ATOM 1548 C CA . ARG A 1 198 ? 40.559 -24.809 -31.014 1.00 83.19 198 ARG A CA 1
ATOM 1549 C C . ARG A 1 198 ? 40.427 -23.334 -31.379 1.00 83.19 198 ARG A C 1
ATOM 1551 O O . ARG A 1 198 ? 39.777 -22.990 -32.371 1.00 83.19 198 ARG A O 1
ATOM 1558 N N . SER A 1 199 ? 41.024 -22.472 -30.560 1.00 87.38 199 SER A N 1
ATOM 1559 C CA . SER A 1 199 ? 41.118 -21.035 -30.789 1.00 87.38 199 SER A CA 1
ATOM 1560 C C . SER A 1 199 ? 42.509 -20.511 -30.457 1.00 87.38 199 SER A C 1
ATOM 1562 O O . SER A 1 199 ? 43.174 -21.025 -29.561 1.00 87.38 199 SER A O 1
ATOM 1564 N N . VAL A 1 200 ? 42.948 -19.499 -31.202 1.00 90.38 200 VAL A N 1
ATOM 1565 C CA . VAL A 1 200 ? 44.211 -18.787 -30.967 1.00 90.38 200 VAL A CA 1
ATOM 1566 C C . VAL A 1 200 ? 43.878 -17.322 -30.716 1.00 90.38 200 VAL A C 1
ATOM 1568 O O . VAL A 1 200 ? 43.154 -16.703 -31.495 1.00 90.38 200 VAL A O 1
ATOM 1571 N N . HIS A 1 201 ? 44.387 -16.784 -29.618 1.00 92.81 201 HIS A N 1
ATOM 1572 C CA . HIS A 1 201 ? 44.183 -15.419 -29.162 1.00 92.81 201 HIS A CA 1
ATOM 1573 C C . HIS A 1 201 ? 45.551 -14.755 -29.036 1.00 92.81 201 HIS A C 1
ATOM 1575 O O . HIS A 1 201 ? 46.362 -15.167 -28.218 1.00 92.81 201 HIS A O 1
ATOM 1581 N N . ILE A 1 202 ? 45.819 -13.736 -29.838 1.00 93.25 202 ILE A N 1
ATOM 1582 C CA . ILE A 1 202 ? 47.086 -13.007 -29.842 1.00 93.25 202 ILE A CA 1
ATOM 1583 C C . ILE A 1 202 ? 46.821 -11.617 -29.273 1.00 93.25 202 ILE A C 1
ATOM 1585 O O . ILE A 1 202 ? 45.916 -10.929 -29.747 1.00 93.25 202 ILE A O 1
ATOM 1589 N N . ALA A 1 203 ? 47.580 -11.203 -28.261 1.00 91.25 203 ALA A N 1
ATOM 1590 C CA . ALA A 1 203 ? 47.444 -9.893 -27.632 1.00 91.25 203 ALA A CA 1
ATOM 1591 C C . ALA A 1 203 ? 48.804 -9.210 -27.462 1.00 91.25 203 ALA A C 1
ATOM 1593 O O . ALA A 1 203 ? 49.772 -9.856 -27.074 1.00 91.25 203 ALA A O 1
ATOM 1594 N N . GLY A 1 204 ? 48.888 -7.910 -27.736 1.00 88.06 204 GLY A N 1
ATOM 1595 C CA . GLY A 1 204 ? 50.117 -7.143 -27.526 1.00 88.06 204 GLY A CA 1
ATOM 1596 C C . GLY A 1 204 ? 50.025 -5.710 -28.034 1.00 88.06 204 GLY A C 1
ATOM 1597 O O . GLY A 1 204 ? 48.945 -5.225 -28.379 1.00 88.06 204 GLY A O 1
ATOM 1598 N N . SER A 1 205 ? 51.163 -5.026 -28.086 1.00 86.88 205 SER A N 1
ATOM 1599 C CA . SER A 1 205 ? 51.286 -3.688 -28.662 1.00 86.88 205 SER A CA 1
ATOM 1600 C C . SER A 1 205 ? 52.154 -3.703 -29.915 1.00 86.88 205 SER A C 1
ATOM 1602 O O . SER A 1 205 ? 52.999 -4.579 -30.099 1.00 86.88 205 SER A O 1
ATOM 1604 N N . TYR A 1 206 ? 51.929 -2.732 -30.796 1.00 86.31 206 TYR A N 1
ATOM 1605 C CA . TYR A 1 206 ? 52.728 -2.540 -31.997 1.00 86.31 206 TYR A CA 1
ATOM 1606 C C . TYR A 1 206 ? 53.097 -1.071 -32.170 1.00 86.31 206 TYR A C 1
ATOM 1608 O O . TYR A 1 206 ? 52.231 -0.197 -32.188 1.00 86.31 206 TYR A O 1
ATOM 1616 N N . THR A 1 207 ? 54.390 -0.814 -32.330 1.00 79.62 207 THR A N 1
ATOM 1617 C CA . THR A 1 207 ? 54.956 0.500 -32.643 1.00 79.62 207 THR A CA 1
ATOM 1618 C C . THR A 1 207 ? 55.622 0.427 -34.008 1.00 79.62 207 THR A C 1
ATOM 1620 O O . THR A 1 207 ? 56.508 -0.403 -34.208 1.00 79.62 207 THR A O 1
ATOM 1623 N N . SER A 1 208 ? 55.203 1.288 -34.935 1.00 71.31 208 SER A N 1
ATOM 1624 C CA . SER A 1 208 ? 55.794 1.347 -36.274 1.00 71.31 208 SER A CA 1
ATOM 1625 C C . SER A 1 208 ? 57.244 1.836 -36.215 1.00 71.31 208 SER A C 1
ATOM 1627 O O . SER A 1 208 ? 57.560 2.763 -35.466 1.00 71.31 208 SER A O 1
ATOM 1629 N N . GLN A 1 209 ? 58.111 1.207 -37.009 1.00 66.62 209 GLN A N 1
ATOM 1630 C CA . GLN A 1 209 ? 59.517 1.593 -37.184 1.00 66.62 209 GLN A CA 1
ATOM 1631 C C . GLN A 1 209 ? 59.753 2.376 -38.488 1.00 66.62 209 GLN A C 1
ATOM 1633 O O . GLN A 1 209 ? 60.870 2.824 -38.736 1.00 66.62 209 GLN A O 1
ATOM 1638 N N . THR A 1 210 ? 58.722 2.551 -39.324 1.00 60.97 210 THR A N 1
ATOM 1639 C CA . THR A 1 210 ? 58.819 3.223 -40.627 1.00 60.97 210 THR A CA 1
ATOM 1640 C C . THR A 1 210 ? 57.844 4.401 -40.707 1.00 60.97 210 THR A C 1
ATOM 1642 O O . THR A 1 210 ? 56.766 4.389 -40.121 1.00 60.97 210 THR A O 1
ATOM 1645 N N . PHE A 1 211 ? 58.235 5.479 -41.387 1.00 55.84 211 PHE A N 1
ATOM 1646 C CA . PHE A 1 211 ? 57.399 6.673 -41.527 1.00 55.84 211 PHE A CA 1
ATOM 1647 C C . PHE A 1 211 ? 56.448 6.544 -42.731 1.00 55.84 211 PHE A C 1
ATOM 1649 O O . PHE A 1 211 ? 56.904 6.309 -43.849 1.00 55.84 211 PHE A O 1
ATOM 1656 N N . CYS A 1 212 ? 55.140 6.757 -42.533 1.00 56.03 212 CYS A N 1
ATOM 1657 C CA . CYS A 1 212 ? 54.125 6.695 -43.597 1.00 56.03 212 CYS A CA 1
ATOM 1658 C C . CYS A 1 212 ? 53.728 8.103 -44.095 1.00 56.03 212 CYS A C 1
ATOM 1660 O O . CYS A 1 212 ? 53.323 8.959 -43.308 1.00 56.03 212 CYS A O 1
ATOM 1662 N N . SER A 1 213 ? 53.767 8.341 -45.413 1.00 49.28 213 SER A N 1
ATOM 1663 C CA . SER A 1 213 ? 53.630 9.681 -46.026 1.00 49.28 213 SER A CA 1
ATOM 1664 C C . SER A 1 213 ? 52.189 10.188 -46.258 1.00 49.28 213 SER A C 1
ATOM 1666 O O . SER A 1 213 ? 51.993 11.335 -46.660 1.00 49.28 213 SER A O 1
ATOM 1668 N N . GLY A 1 214 ? 51.152 9.393 -45.974 1.00 49.16 214 GLY A N 1
ATOM 1669 C CA . GLY A 1 214 ? 49.748 9.773 -46.186 1.00 49.16 214 GLY A CA 1
ATOM 1670 C C . GLY A 1 214 ? 49.072 10.354 -44.939 1.00 49.16 214 GLY A C 1
ATOM 1671 O O . GLY A 1 214 ? 48.414 9.617 -44.215 1.00 49.16 214 GLY A O 1
ATOM 1672 N N . ARG A 1 215 ? 49.198 11.672 -44.709 1.00 47.31 215 ARG A N 1
ATOM 1673 C CA . ARG A 1 215 ? 48.664 12.413 -43.534 1.00 47.31 215 ARG A CA 1
ATOM 1674 C C . ARG A 1 215 ? 49.182 11.874 -42.185 1.00 47.31 215 ARG A C 1
ATOM 1676 O O . ARG A 1 215 ? 48.429 11.345 -41.376 1.00 47.31 215 ARG A O 1
ATOM 1683 N N . ALA A 1 216 ? 50.493 12.048 -42.009 1.00 51.66 216 ALA A N 1
ATOM 1684 C CA . ALA A 1 216 ? 51.266 12.144 -40.766 1.00 51.66 216 ALA A CA 1
ATOM 1685 C C . ALA A 1 216 ? 50.753 11.344 -39.549 1.00 51.66 216 ALA A C 1
ATOM 1687 O O . ALA A 1 216 ? 50.110 11.895 -38.661 1.00 51.66 216 ALA A O 1
ATOM 1688 N N . ALA A 1 217 ? 51.149 10.071 -39.448 1.00 46.94 217 ALA A N 1
ATOM 1689 C CA . ALA A 1 217 ? 51.515 9.544 -38.135 1.00 46.94 217 ALA A CA 1
ATOM 1690 C C . ALA A 1 217 ? 52.914 10.074 -37.807 1.00 46.94 217 ALA A C 1
ATOM 1692 O O . ALA A 1 217 ? 53.860 9.836 -38.559 1.00 46.94 217 ALA A O 1
ATOM 1693 N N . CYS A 1 218 ? 53.063 10.783 -36.692 1.00 49.91 218 CYS A N 1
ATOM 1694 C CA . CYS A 1 218 ? 54.379 10.932 -36.083 1.00 49.91 218 CYS A CA 1
ATOM 1695 C C . CYS A 1 218 ? 54.913 9.527 -35.772 1.00 49.91 218 CYS A C 1
ATOM 1697 O O . CYS A 1 218 ? 54.123 8.648 -35.409 1.00 49.91 218 CYS A O 1
ATOM 1699 N N . MET A 1 219 ? 56.233 9.314 -35.871 1.00 53.41 219 MET A N 1
ATOM 1700 C CA . MET A 1 219 ? 56.854 8.186 -35.171 1.00 53.41 219 MET A CA 1
ATOM 1701 C C . MET A 1 219 ? 56.265 8.182 -33.757 1.00 53.41 219 MET A C 1
ATOM 1703 O O . MET A 1 219 ? 56.282 9.220 -33.087 1.00 53.41 219 MET A O 1
ATOM 1707 N N . GLY A 1 220 ? 55.647 7.071 -33.339 1.00 50.72 220 GLY A N 1
ATOM 1708 C CA . GLY A 1 220 ? 55.206 6.939 -31.950 1.00 50.72 220 GLY A CA 1
ATOM 1709 C C . GLY A 1 220 ? 56.388 7.268 -31.029 1.00 50.72 220 GLY A C 1
ATOM 1710 O O . GLY A 1 220 ? 57.531 7.165 -31.483 1.00 50.72 220 GLY A O 1
ATOM 1711 N N . PRO A 1 221 ? 56.162 7.695 -29.772 1.00 53.44 221 PRO A N 1
ATOM 1712 C CA . PRO A 1 221 ? 57.269 7.971 -28.858 1.00 53.44 221 PRO A CA 1
ATOM 1713 C C . PRO A 1 221 ? 58.261 6.811 -28.937 1.00 53.44 221 PRO A C 1
ATOM 1715 O O . PRO A 1 221 ? 57.840 5.659 -28.816 1.00 53.44 221 PRO A O 1
ATOM 1718 N N . THR A 1 222 ? 59.532 7.104 -29.242 1.00 52.19 222 THR A N 1
ATOM 1719 C CA . THR A 1 222 ? 60.572 6.080 -29.367 1.00 52.19 222 THR A CA 1
ATOM 1720 C C . THR A 1 222 ? 60.588 5.309 -28.059 1.00 52.19 222 THR A C 1
ATOM 1722 O O . THR A 1 222 ? 61.021 5.835 -27.032 1.00 52.19 222 THR A O 1
ATOM 1725 N N . GLY A 1 223 ? 60.028 4.099 -28.081 1.00 53.38 223 GLY A N 1
ATOM 1726 C CA . GLY A 1 223 ? 60.093 3.199 -26.944 1.00 53.38 223 GLY A CA 1
ATOM 1727 C C . GLY A 1 223 ? 61.559 2.923 -26.605 1.00 53.38 223 GLY A C 1
ATOM 1728 O O . GLY A 1 223 ? 62.431 3.126 -27.457 1.00 53.38 223 GLY A O 1
ATOM 1729 N N . PRO A 1 224 ? 61.857 2.479 -25.376 1.00 57.00 224 PRO A N 1
ATOM 1730 C CA . PRO A 1 224 ? 63.208 2.050 -25.037 1.00 57.00 224 PRO A CA 1
ATOM 1731 C C . PRO A 1 224 ? 63.691 1.036 -26.084 1.00 57.00 224 PRO A C 1
ATOM 1733 O O . PRO A 1 224 ? 62.953 0.114 -26.433 1.00 57.00 224 PRO A O 1
ATOM 1736 N N . GLN A 1 225 ? 64.897 1.235 -26.628 1.00 61.28 225 GLN A N 1
ATOM 1737 C CA . GLN A 1 225 ? 65.515 0.267 -27.535 1.00 61.28 225 GLN A CA 1
ATOM 1738 C C . GLN A 1 225 ? 65.664 -1.053 -26.774 1.00 61.28 225 GLN A C 1
ATOM 1740 O O . GLN A 1 225 ? 66.440 -1.142 -25.826 1.00 61.28 225 GLN A O 1
ATOM 1745 N N . ILE A 1 226 ? 64.858 -2.049 -27.143 1.00 70.62 226 ILE A N 1
ATOM 1746 C CA . ILE A 1 226 ? 64.865 -3.356 -26.490 1.00 70.62 226 ILE A CA 1
ATOM 1747 C C . ILE A 1 226 ? 66.102 -4.104 -26.979 1.00 70.62 226 ILE A C 1
ATOM 1749 O O . ILE A 1 226 ? 66.192 -4.465 -28.152 1.00 70.62 226 ILE A O 1
ATOM 1753 N N . GLN A 1 227 ? 67.047 -4.334 -26.074 1.00 78.31 227 GLN A N 1
ATOM 1754 C CA . GLN A 1 227 ? 68.171 -5.222 -26.317 1.00 78.31 227 GLN A CA 1
ATOM 1755 C C . GLN A 1 227 ? 67.693 -6.670 -26.179 1.00 78.31 227 GLN A C 1
ATOM 1757 O O . GLN A 1 227 ? 67.039 -7.030 -25.198 1.00 78.31 227 GLN A O 1
ATOM 1762 N N . TYR A 1 228 ? 67.973 -7.490 -27.189 1.00 82.38 228 TYR A N 1
ATOM 1763 C CA . TYR A 1 228 ? 67.578 -8.894 -27.210 1.00 82.38 228 TYR A CA 1
ATOM 1764 C C . TYR A 1 228 ? 68.738 -9.784 -26.786 1.00 82.38 228 TYR A C 1
ATOM 1766 O O . TYR A 1 228 ? 69.891 -9.575 -27.178 1.00 82.38 228 TYR A O 1
ATOM 1774 N N . ASN A 1 229 ? 68.410 -10.837 -26.047 1.00 75.00 229 ASN A N 1
ATOM 1775 C CA . ASN A 1 229 ? 69.323 -11.937 -25.791 1.00 75.00 229 ASN A CA 1
ATOM 1776 C C . ASN A 1 229 ? 69.831 -12.496 -27.133 1.00 75.00 229 ASN A C 1
ATOM 1778 O O . ASN A 1 229 ? 69.041 -12.812 -28.023 1.00 75.00 229 ASN A O 1
ATOM 1782 N N . GLY A 1 230 ? 71.153 -12.600 -27.290 1.00 68.69 230 GLY A N 1
ATOM 1783 C CA . GLY A 1 230 ? 71.780 -13.098 -28.520 1.00 68.69 230 GLY A CA 1
ATOM 1784 C C . GLY A 1 230 ? 71.900 -12.088 -29.672 1.00 68.69 230 GLY A C 1
ATOM 1785 O O . GLY A 1 230 ? 72.397 -12.469 -30.723 1.00 68.69 230 GLY A O 1
ATOM 1786 N N . GLY A 1 231 ? 71.498 -10.822 -29.495 1.00 69.25 231 GLY A N 1
ATOM 1787 C CA . GLY A 1 231 ? 71.731 -9.746 -30.475 1.00 69.25 231 GLY A CA 1
ATOM 1788 C C . GLY A 1 231 ? 70.845 -9.769 -31.730 1.00 69.25 231 GLY A C 1
ATOM 1789 O O . GLY A 1 231 ? 70.966 -8.878 -32.566 1.00 69.25 231 GLY A O 1
ATOM 1790 N N . GLU A 1 232 ? 69.935 -10.737 -31.853 1.00 71.56 232 GLU A N 1
ATOM 1791 C CA . GLU A 1 232 ? 68.999 -10.871 -32.976 1.00 71.56 232 GLU A CA 1
ATOM 1792 C C . GLU A 1 232 ? 67.557 -10.600 -32.514 1.00 71.56 232 GLU A C 1
ATOM 1794 O O . GLU A 1 232 ? 67.069 -11.211 -31.560 1.00 71.56 232 GLU A O 1
ATOM 1799 N N . ALA A 1 233 ? 66.860 -9.681 -33.190 1.00 74.06 233 ALA A N 1
ATOM 1800 C CA . ALA A 1 233 ? 65.449 -9.393 -32.930 1.00 74.06 233 ALA A CA 1
ATOM 1801 C C . ALA A 1 233 ? 64.539 -10.440 -33.607 1.00 74.06 233 ALA A C 1
ATOM 1803 O O . ALA A 1 233 ? 64.830 -10.870 -34.726 1.00 74.06 233 ALA A O 1
ATOM 1804 N N . PRO A 1 234 ? 63.413 -10.842 -32.987 1.00 78.81 234 PRO A N 1
ATOM 1805 C CA . PRO A 1 234 ? 62.518 -11.830 -33.578 1.00 78.81 234 PRO A CA 1
ATOM 1806 C C . PRO A 1 234 ? 61.806 -11.265 -34.818 1.00 78.81 234 PRO A C 1
ATOM 1808 O O . PRO A 1 234 ? 61.152 -10.221 -34.745 1.00 78.81 234 PRO A O 1
ATOM 1811 N N . ASP A 1 235 ? 61.850 -11.992 -35.942 1.00 84.75 235 ASP A N 1
ATOM 1812 C CA . ASP A 1 235 ? 61.065 -11.668 -37.146 1.00 84.75 235 ASP A CA 1
ATOM 1813 C C . ASP A 1 235 ? 59.570 -11.966 -36.934 1.00 84.75 235 ASP A C 1
ATOM 1815 O O . ASP A 1 235 ? 59.006 -12.954 -37.405 1.00 84.75 235 ASP A O 1
ATOM 1819 N N . SER A 1 236 ? 58.917 -11.104 -36.162 1.00 83.50 236 SER A N 1
ATOM 1820 C CA . SER A 1 236 ? 57.501 -11.224 -35.803 1.00 83.50 236 SER A CA 1
ATOM 1821 C C . SER A 1 236 ? 56.557 -11.138 -37.008 1.00 83.50 236 SER A C 1
ATOM 1823 O O . SER A 1 236 ? 55.451 -11.682 -36.955 1.00 83.50 236 SER A O 1
ATOM 1825 N N . THR A 1 237 ? 56.992 -10.515 -38.110 1.00 85.38 237 THR A N 1
ATOM 1826 C CA . THR A 1 237 ? 56.164 -10.299 -39.303 1.00 85.38 237 THR A CA 1
ATOM 1827 C C . THR A 1 237 ? 55.981 -11.576 -40.119 1.00 85.38 237 THR A C 1
ATOM 1829 O O . THR A 1 237 ? 54.841 -11.965 -40.398 1.00 85.38 237 THR A O 1
ATOM 1832 N N . SER A 1 238 ? 57.074 -12.282 -40.434 1.00 88.06 238 SER A N 1
ATOM 1833 C CA . SER A 1 238 ? 57.005 -13.571 -41.130 1.00 88.06 238 SER A CA 1
ATOM 1834 C C . SER A 1 238 ? 56.371 -14.643 -40.246 1.00 88.06 238 SER A C 1
ATOM 1836 O O . SER A 1 238 ? 55.526 -15.407 -40.714 1.00 88.06 238 SER A O 1
ATOM 1838 N N . GLN A 1 239 ? 56.683 -14.644 -38.945 1.00 90.00 239 GLN A N 1
ATOM 1839 C CA . GLN A 1 239 ? 56.139 -15.600 -37.977 1.00 90.00 239 GLN A CA 1
ATOM 1840 C C . GLN A 1 239 ? 54.618 -15.493 -37.844 1.00 90.00 239 GLN A C 1
ATOM 1842 O O . GLN A 1 239 ? 53.926 -16.514 -37.820 1.00 90.00 239 GLN A O 1
ATOM 1847 N N . LEU A 1 240 ? 54.077 -14.272 -37.810 1.00 90.75 240 LEU A N 1
ATOM 1848 C CA . LEU A 1 240 ? 52.632 -14.053 -37.765 1.00 90.75 240 LEU A CA 1
ATOM 1849 C C . LEU A 1 240 ? 51.964 -14.427 -39.094 1.00 90.75 240 LEU A C 1
ATOM 1851 O O . LEU A 1 240 ? 50.894 -15.039 -39.092 1.00 90.75 240 LEU A O 1
ATOM 1855 N N . GLY A 1 241 ? 52.593 -14.081 -40.221 1.00 88.50 241 GLY A N 1
ATOM 1856 C CA . GLY A 1 241 ? 52.096 -14.412 -41.555 1.00 88.50 241 GLY A CA 1
ATOM 1857 C C . GLY A 1 241 ? 51.999 -15.920 -41.787 1.00 88.50 241 GLY A C 1
ATOM 1858 O O . GLY A 1 241 ? 50.940 -16.411 -42.175 1.00 88.50 241 GLY A O 1
ATOM 1859 N N . GLU A 1 242 ? 53.062 -16.663 -41.473 1.00 87.94 242 GLU A N 1
ATOM 1860 C CA . GLU A 1 242 ? 53.093 -18.126 -41.561 1.00 87.94 242 GLU A CA 1
ATOM 1861 C C . GLU A 1 242 ? 52.077 -18.783 -40.621 1.00 87.94 242 GLU A C 1
ATOM 1863 O O . GLU A 1 242 ? 51.362 -19.701 -41.035 1.00 87.94 242 GLU A O 1
ATOM 1868 N N . LEU A 1 243 ? 51.958 -18.291 -39.379 1.00 88.44 243 LEU A N 1
ATOM 1869 C CA . LEU A 1 243 ? 50.957 -18.783 -38.437 1.00 88.44 243 LEU A CA 1
ATOM 1870 C C . LEU A 1 243 ? 49.556 -18.620 -39.029 1.00 88.44 243 LEU A C 1
ATOM 1872 O O . LEU A 1 243 ? 48.811 -19.589 -39.125 1.00 88.44 243 LEU A O 1
ATOM 1876 N N . ILE A 1 244 ? 49.191 -17.422 -39.478 1.00 89.19 244 ILE A N 1
ATOM 1877 C CA . ILE A 1 244 ? 47.846 -17.154 -39.997 1.00 89.19 244 ILE A CA 1
ATOM 1878 C C . ILE A 1 244 ? 47.591 -17.914 -41.304 1.00 89.19 244 ILE A C 1
ATOM 1880 O O . ILE A 1 244 ? 46.496 -18.450 -41.476 1.00 89.19 244 ILE A O 1
ATOM 1884 N N . ALA A 1 245 ? 48.592 -18.052 -42.175 1.00 86.88 245 ALA A N 1
ATOM 1885 C CA . ALA A 1 245 ? 48.495 -18.867 -43.383 1.00 86.88 245 ALA A CA 1
ATOM 1886 C C . ALA A 1 245 ? 48.276 -20.360 -43.064 1.00 86.88 245 ALA A C 1
ATOM 1888 O O . ALA A 1 245 ? 47.493 -21.020 -43.747 1.00 86.88 245 ALA A O 1
ATOM 1889 N N . SER A 1 246 ? 48.878 -20.887 -41.992 1.00 85.25 246 SER A N 1
ATOM 1890 C CA . SER A 1 246 ? 48.634 -22.268 -41.543 1.00 85.25 246 SER A CA 1
ATOM 1891 C C . SER A 1 246 ? 47.203 -22.496 -41.024 1.00 85.25 246 SER A C 1
ATOM 1893 O O . SER A 1 246 ? 46.690 -23.616 -41.098 1.00 85.25 246 SER A O 1
ATOM 1895 N N . LEU A 1 247 ? 46.539 -21.436 -40.536 1.00 84.44 247 LEU A N 1
ATOM 1896 C CA . LEU A 1 247 ? 45.193 -21.488 -39.949 1.00 84.44 247 LEU A CA 1
ATOM 1897 C C . LEU A 1 247 ? 44.074 -21.136 -40.953 1.00 84.44 247 LEU A C 1
ATOM 1899 O O . LEU A 1 247 ? 43.021 -21.766 -40.931 1.00 84.44 247 LEU A O 1
ATOM 1903 N N . PHE A 1 248 ? 44.281 -20.131 -41.813 1.00 84.19 248 PHE A N 1
ATOM 1904 C CA . PHE A 1 248 ? 43.270 -19.549 -42.720 1.00 84.19 248 PHE A CA 1
ATOM 1905 C C . PHE A 1 248 ? 43.756 -19.381 -44.177 1.00 84.19 248 PHE A C 1
ATOM 1907 O O . PHE A 1 248 ? 43.102 -18.702 -44.980 1.00 84.19 248 PHE A O 1
ATOM 1914 N N . GLY A 1 249 ? 44.901 -19.971 -44.532 1.00 80.88 249 GLY A N 1
ATOM 1915 C CA . GLY A 1 249 ? 45.462 -19.938 -45.883 1.00 80.88 249 GLY A CA 1
ATOM 1916 C C . GLY A 1 249 ? 44.813 -20.927 -46.866 1.00 80.88 249 GLY A C 1
ATOM 1917 O O . GLY A 1 249 ? 43.928 -21.703 -46.497 1.00 80.88 249 GLY A O 1
ATOM 1918 N N . PRO A 1 250 ? 45.261 -20.936 -48.136 1.00 74.12 250 PRO A N 1
ATOM 1919 C CA . PRO A 1 250 ? 44.707 -21.795 -49.191 1.00 74.12 250 PRO A CA 1
ATOM 1920 C C . PRO A 1 250 ? 44.919 -23.300 -48.941 1.00 74.12 250 PRO A C 1
ATOM 1922 O O . PRO A 1 250 ? 44.131 -24.115 -49.422 1.00 74.12 250 PRO A O 1
ATOM 1925 N N . HIS A 1 251 ? 45.942 -23.657 -48.156 1.00 75.31 251 HIS A N 1
ATOM 1926 C CA . HIS A 1 251 ? 46.271 -25.019 -47.725 1.00 75.31 251 HIS A CA 1
ATOM 1927 C C . HIS A 1 251 ? 46.337 -25.107 -46.189 1.00 75.31 251 HIS A C 1
ATOM 1929 O O . HIS A 1 251 ? 47.338 -25.556 -45.636 1.00 75.31 251 HIS A O 1
ATOM 1935 N N . ALA A 1 252 ? 45.304 -24.621 -45.490 1.00 72.88 252 ALA A N 1
ATOM 1936 C CA . ALA A 1 252 ? 45.264 -24.637 -44.026 1.00 72.88 252 ALA A CA 1
ATOM 1937 C C . ALA A 1 252 ? 45.467 -26.062 -43.468 1.00 72.88 252 ALA A C 1
ATOM 1939 O O . ALA A 1 252 ? 44.734 -26.993 -43.809 1.00 72.88 252 ALA A O 1
ATOM 1940 N N . THR A 1 253 ? 46.470 -26.227 -42.605 1.00 69.31 253 THR A N 1
ATOM 1941 C CA . THR A 1 253 ? 46.877 -27.516 -42.020 1.00 69.31 253 THR A CA 1
ATOM 1942 C C . THR A 1 253 ? 46.165 -27.816 -40.702 1.00 69.31 253 THR A C 1
ATOM 1944 O O . THR A 1 253 ? 46.173 -28.959 -40.242 1.00 69.31 253 THR A O 1
ATOM 1947 N N . HIS A 1 254 ? 45.553 -26.801 -40.082 1.00 72.12 254 HIS A N 1
ATOM 1948 C CA . HIS A 1 254 ? 44.936 -26.879 -38.758 1.00 72.12 254 HIS A CA 1
ATOM 1949 C C . HIS A 1 254 ? 43.447 -26.515 -38.807 1.00 72.12 254 HIS A C 1
ATOM 1951 O O . HIS A 1 254 ? 43.056 -25.490 -39.359 1.00 72.12 254 HIS A O 1
ATOM 1957 N N . THR A 1 255 ? 42.596 -27.338 -38.191 1.00 69.62 255 THR A N 1
ATOM 1958 C CA . THR A 1 255 ? 41.146 -27.100 -38.113 1.00 69.62 255 THR A CA 1
ATOM 1959 C C . THR A 1 255 ? 40.807 -26.206 -36.916 1.00 69.62 255 THR A C 1
ATOM 1961 O O . THR A 1 255 ? 40.620 -26.698 -35.801 1.00 69.62 255 THR A O 1
ATOM 1964 N N . MET A 1 256 ? 40.718 -24.895 -37.144 1.00 74.06 256 MET A N 1
ATOM 1965 C CA . MET A 1 256 ? 40.460 -23.884 -36.108 1.00 74.06 256 MET A CA 1
ATOM 1966 C C . MET A 1 256 ? 39.022 -23.365 -36.131 1.00 74.06 256 MET A C 1
ATOM 1968 O O . MET A 1 256 ? 38.451 -23.185 -37.199 1.00 74.06 256 MET A O 1
ATOM 1972 N N . GLN A 1 257 ? 38.449 -23.040 -34.966 1.00 80.38 257 GLN A N 1
ATOM 1973 C CA . GLN A 1 257 ? 37.115 -22.419 -34.880 1.00 80.38 257 GLN A CA 1
ATOM 1974 C C . GLN A 1 257 ? 37.159 -20.890 -34.778 1.00 80.38 257 GLN A C 1
ATOM 1976 O O . GLN A 1 257 ? 36.201 -20.219 -35.165 1.00 80.38 257 GLN A O 1
ATOM 1981 N N . LYS A 1 258 ? 38.233 -20.324 -34.214 1.00 87.12 258 LYS A N 1
ATOM 1982 C CA . LYS A 1 258 ? 38.344 -18.879 -33.980 1.00 87.12 258 LYS A CA 1
ATOM 1983 C C . LYS A 1 258 ? 39.805 -18.434 -33.887 1.00 87.12 258 LYS A C 1
ATOM 1985 O O . LYS A 1 258 ? 40.565 -18.996 -33.107 1.00 87.12 258 LYS A O 1
ATOM 1990 N N . LEU A 1 259 ? 40.160 -17.379 -34.608 1.00 90.75 259 LEU A N 1
ATOM 1991 C CA . LEU A 1 259 ? 41.357 -16.576 -34.362 1.00 90.75 259 LEU A CA 1
ATOM 1992 C C . LEU A 1 259 ? 40.927 -15.208 -33.838 1.00 90.75 259 LEU A C 1
ATOM 1994 O O . LEU A 1 259 ? 39.946 -14.630 -34.308 1.00 90.75 259 LEU A O 1
ATOM 1998 N N . GLU A 1 260 ? 41.643 -14.706 -32.847 1.00 93.06 260 GLU A N 1
ATOM 1999 C CA . GLU A 1 260 ? 41.424 -13.397 -32.254 1.00 93.06 260 GLU A CA 1
ATOM 2000 C C . GLU A 1 260 ? 42.763 -12.682 -32.108 1.00 93.06 260 GLU A C 1
ATOM 2002 O O . GLU A 1 260 ? 43.715 -13.242 -31.580 1.00 93.06 260 GLU A O 1
ATOM 2007 N N . LEU A 1 261 ? 42.832 -11.446 -32.579 1.00 93.56 261 LEU A N 1
ATOM 2008 C CA . LEU A 1 261 ? 44.015 -10.602 -32.553 1.00 93.56 261 LEU A CA 1
ATOM 2009 C C . LEU A 1 261 ? 43.629 -9.274 -31.896 1.00 93.56 261 LEU A C 1
ATOM 2011 O O . LEU A 1 261 ? 42.739 -8.575 -32.378 1.00 93.56 261 LEU A O 1
ATOM 2015 N N . ARG A 1 262 ? 44.271 -8.940 -30.777 1.00 92.44 262 ARG A N 1
ATOM 2016 C CA . ARG A 1 262 ? 44.061 -7.710 -30.006 1.00 92.44 262 ARG A CA 1
ATOM 2017 C C . ARG A 1 262 ? 45.366 -6.928 -29.950 1.00 92.44 262 ARG A C 1
ATOM 2019 O O . ARG A 1 262 ? 46.243 -7.257 -29.158 1.00 92.44 262 ARG A O 1
ATOM 2026 N N . ILE A 1 263 ? 45.494 -5.904 -30.783 1.00 91.38 263 ILE A N 1
ATOM 2027 C CA . ILE A 1 263 ? 46.730 -5.125 -30.894 1.00 91.38 263 ILE A CA 1
ATOM 2028 C C . ILE A 1 263 ? 46.466 -3.675 -30.517 1.00 91.38 263 ILE A C 1
ATOM 2030 O O . ILE A 1 263 ? 45.524 -3.052 -31.010 1.00 91.38 263 ILE A O 1
ATOM 2034 N N . TYR A 1 264 ? 47.295 -3.151 -29.620 1.00 88.88 264 TYR A N 1
ATOM 2035 C CA . TYR A 1 264 ? 47.282 -1.752 -29.219 1.00 88.88 264 TYR A CA 1
ATOM 2036 C C . TYR A 1 264 ? 48.376 -0.966 -29.944 1.00 88.88 264 TYR A C 1
ATOM 2038 O O . TYR A 1 264 ? 49.553 -1.316 -29.879 1.00 88.88 264 TYR A O 1
ATOM 2046 N N . TYR A 1 2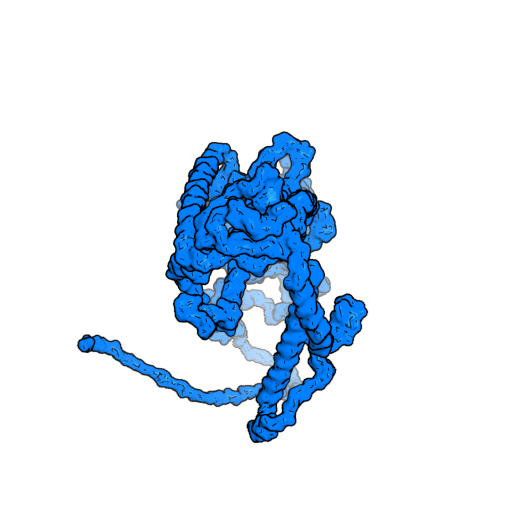65 ? 47.984 0.115 -30.607 1.00 87.69 265 TYR A N 1
ATOM 2047 C CA . TYR A 1 265 ? 48.865 1.031 -31.318 1.00 87.69 265 TYR A CA 1
ATOM 2048 C C . TYR A 1 265 ? 48.966 2.322 -30.484 1.00 87.69 265 TYR A C 1
ATOM 2050 O O . TYR A 1 265 ? 47.994 3.076 -30.431 1.00 87.69 265 TYR A O 1
ATOM 2058 N N . PRO A 1 266 ? 50.074 2.579 -29.767 1.00 81.00 266 PRO A N 1
ATOM 2059 C CA . PRO A 1 266 ? 50.206 3.759 -28.910 1.00 81.00 266 PRO A CA 1
ATOM 2060 C C . PRO A 1 266 ? 50.449 5.044 -29.728 1.00 81.00 266 PRO A C 1
ATOM 2062 O O . PRO A 1 266 ? 51.141 5.010 -30.744 1.00 81.00 266 PRO A O 1
ATOM 2065 N N . GLY A 1 267 ? 49.920 6.186 -29.268 1.00 72.75 267 GLY A N 1
ATOM 2066 C CA . GLY A 1 267 ? 50.159 7.524 -29.844 1.00 72.75 267 GLY A CA 1
ATOM 2067 C C . GLY A 1 267 ? 48.901 8.250 -30.356 1.00 72.75 267 GLY A C 1
ATOM 2068 O O . GLY A 1 267 ? 47.942 7.604 -30.787 1.00 72.75 267 GLY A O 1
ATOM 2069 N N . GLU A 1 268 ? 48.926 9.593 -30.327 1.00 63.66 268 GLU A N 1
ATOM 2070 C CA . GLU A 1 268 ? 47.769 10.495 -30.562 1.00 63.66 268 GLU A CA 1
ATOM 2071 C C . GLU A 1 268 ? 47.221 10.477 -32.006 1.00 63.66 268 GLU A C 1
ATOM 2073 O O . GLU A 1 268 ? 46.068 10.834 -32.219 1.00 63.66 268 GLU A O 1
ATOM 2078 N N . ASP A 1 269 ? 47.954 9.893 -32.963 1.00 66.75 269 ASP A N 1
ATOM 2079 C CA . ASP A 1 269 ? 47.504 9.651 -34.347 1.00 66.75 269 ASP A CA 1
ATOM 2080 C C . ASP A 1 269 ? 47.883 8.252 -34.873 1.00 66.75 269 ASP A C 1
ATOM 2082 O O . ASP A 1 269 ? 48.050 8.009 -36.066 1.00 66.75 269 ASP A O 1
ATOM 2086 N N . SER A 1 270 ? 47.949 7.278 -33.967 1.00 74.31 270 SER A N 1
ATOM 2087 C CA . SER A 1 270 ? 48.249 5.859 -34.242 1.00 74.31 270 SER A CA 1
ATOM 2088 C C . SER A 1 270 ? 47.248 5.133 -35.157 1.00 74.31 270 SER A C 1
ATOM 2090 O O . SER A 1 270 ? 47.399 3.950 -35.438 1.00 74.31 270 SER A O 1
ATOM 2092 N N . TYR A 1 271 ? 46.194 5.800 -35.623 1.00 80.62 271 TYR A N 1
ATOM 2093 C CA . TYR A 1 271 ? 45.196 5.180 -36.488 1.00 80.62 271 TYR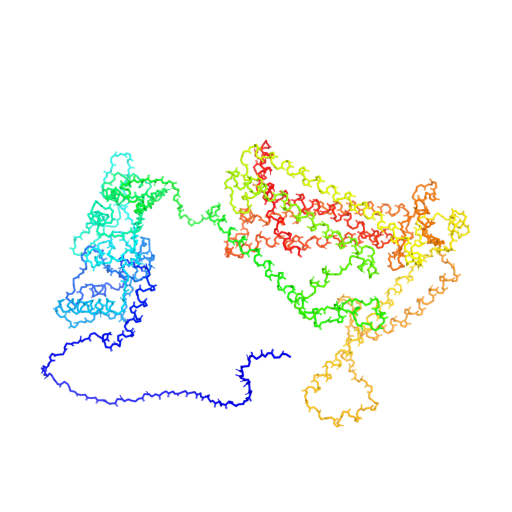 A CA 1
ATOM 2094 C C . TYR A 1 271 ? 45.734 4.909 -37.903 1.00 80.62 271 TYR A C 1
ATOM 2096 O O . TYR A 1 271 ? 45.424 3.875 -38.496 1.00 80.62 271 TYR A O 1
ATOM 2104 N N . SER A 1 272 ? 46.546 5.817 -38.451 1.00 74.12 272 SER A N 1
ATOM 2105 C CA . SER A 1 272 ? 47.132 5.644 -39.785 1.00 74.12 272 SER A CA 1
ATOM 2106 C C . SER A 1 272 ? 48.182 4.530 -39.811 1.00 74.12 272 SER A C 1
ATOM 2108 O O . SER A 1 272 ? 48.285 3.846 -40.824 1.00 74.12 272 SER A O 1
ATOM 2110 N N . THR A 1 273 ? 48.871 4.253 -38.697 1.00 77.06 273 THR A N 1
ATOM 2111 C CA . THR A 1 273 ? 49.832 3.136 -38.595 1.00 77.06 273 THR A CA 1
ATOM 2112 C C . THR A 1 273 ? 49.163 1.761 -38.574 1.00 77.06 273 THR A C 1
ATOM 2114 O O . THR A 1 273 ? 49.798 0.771 -38.924 1.00 77.06 273 THR A O 1
ATOM 2117 N N . VAL A 1 274 ? 47.868 1.675 -38.237 1.00 83.56 274 VAL A N 1
ATOM 2118 C CA . VAL A 1 274 ? 47.117 0.410 -38.312 1.00 83.56 274 VAL A CA 1
ATOM 2119 C C . VAL A 1 274 ? 47.089 -0.132 -39.739 1.00 83.56 274 VAL A C 1
ATOM 2121 O O . VAL A 1 274 ? 47.211 -1.343 -39.911 1.00 83.56 274 VAL A O 1
ATOM 2124 N N . TRP A 1 275 ? 46.918 0.749 -40.731 1.00 84.25 275 TRP A N 1
ATOM 2125 C CA . TRP A 1 275 ? 46.651 0.390 -42.130 1.00 84.25 275 TRP A CA 1
ATOM 2126 C C . TRP A 1 275 ? 47.749 0.811 -43.108 1.00 84.25 275 TRP A C 1
ATOM 2128 O O . TRP A 1 275 ? 47.831 0.241 -44.189 1.00 84.25 275 TRP A O 1
ATOM 2138 N N . GLY A 1 276 ? 48.528 1.839 -42.765 1.00 72.12 276 GLY A N 1
ATOM 2139 C CA . GLY A 1 276 ? 49.547 2.433 -43.631 1.00 72.12 276 GLY A CA 1
ATOM 2140 C C . GLY A 1 276 ? 50.933 1.806 -43.504 1.00 72.12 276 GLY A C 1
ATOM 2141 O O . GLY A 1 276 ? 51.787 2.106 -44.331 1.00 72.12 276 GLY A O 1
ATOM 2142 N N . ASP A 1 277 ? 51.152 0.964 -42.491 1.00 79.81 277 ASP A N 1
ATOM 2143 C CA . ASP A 1 277 ? 52.383 0.193 -42.320 1.00 79.81 277 ASP A CA 1
ATOM 2144 C C . ASP A 1 277 ? 52.156 -1.253 -42.785 1.00 79.81 277 ASP A C 1
ATOM 2146 O O . ASP A 1 277 ? 51.317 -1.970 -42.227 1.00 79.81 277 ASP A O 1
ATOM 2150 N N . ASP A 1 278 ? 52.914 -1.692 -43.790 1.00 80.50 278 ASP A N 1
ATOM 2151 C CA . ASP A 1 278 ? 52.854 -3.061 -44.315 1.00 80.50 278 ASP A CA 1
ATOM 2152 C C . ASP A 1 278 ? 53.297 -4.107 -43.275 1.00 80.50 278 ASP A C 1
ATOM 2154 O O . ASP A 1 278 ? 52.890 -5.271 -43.354 1.00 80.50 278 ASP A O 1
ATOM 2158 N N . ALA A 1 279 ? 54.081 -3.697 -42.270 1.00 81.50 279 ALA A N 1
ATOM 2159 C CA . ALA A 1 279 ? 54.496 -4.531 -41.146 1.00 81.50 279 ALA A CA 1
ATOM 2160 C C . ALA A 1 279 ? 53.479 -4.542 -39.983 1.00 81.50 279 ALA A C 1
ATOM 2162 O O . ALA A 1 279 ? 53.708 -5.210 -38.969 1.00 81.50 279 ALA A O 1
ATOM 2163 N N . SER A 1 280 ? 52.341 -3.845 -40.107 1.00 86.88 280 SER A N 1
ATOM 2164 C CA . SER A 1 280 ? 51.276 -3.844 -39.098 1.00 86.88 280 SER A CA 1
ATOM 2165 C C . SER A 1 280 ? 50.682 -5.252 -38.912 1.00 86.88 280 SER A C 1
ATOM 2167 O O . SER A 1 280 ? 50.225 -5.860 -39.886 1.00 86.88 280 SER A O 1
ATOM 2169 N N . PRO A 1 281 ? 50.558 -5.767 -37.671 1.00 89.25 281 PRO A N 1
ATOM 2170 C CA . PRO A 1 281 ? 49.994 -7.095 -37.409 1.00 89.25 281 PRO A CA 1
ATOM 2171 C C . PRO A 1 281 ? 48.571 -7.271 -37.951 1.00 89.25 281 PRO A C 1
ATOM 2173 O O . PRO A 1 281 ? 48.194 -8.356 -38.394 1.00 89.25 281 PRO A O 1
ATOM 2176 N N . THR A 1 282 ? 47.781 -6.192 -37.950 1.00 89.62 282 THR A N 1
ATOM 2177 C CA . THR A 1 282 ? 46.422 -6.176 -38.510 1.00 89.62 282 THR A CA 1
ATOM 2178 C C . THR A 1 282 ? 46.446 -6.342 -40.033 1.00 89.62 282 THR A C 1
ATOM 2180 O O . THR A 1 282 ? 45.653 -7.113 -40.577 1.00 89.62 282 THR A O 1
ATOM 2183 N N . VAL A 1 283 ? 47.371 -5.667 -40.726 1.00 88.69 283 VAL A N 1
ATOM 2184 C CA . VAL A 1 283 ? 47.541 -5.766 -42.188 1.00 88.69 283 VAL A CA 1
ATOM 2185 C C . VAL A 1 283 ? 48.057 -7.151 -42.570 1.00 88.69 283 VAL A C 1
ATOM 2187 O O . VAL A 1 283 ? 47.479 -7.798 -43.446 1.00 88.69 283 VAL A O 1
ATOM 2190 N N . ILE A 1 284 ? 49.064 -7.660 -41.855 1.00 89.81 284 ILE A N 1
ATOM 2191 C CA . ILE A 1 284 ? 49.612 -9.011 -42.048 1.00 89.81 284 ILE A CA 1
ATOM 2192 C C . ILE A 1 284 ? 48.519 -10.068 -41.858 1.00 89.81 284 ILE A C 1
ATOM 2194 O O . ILE A 1 284 ? 48.387 -10.974 -42.686 1.00 89.81 284 ILE A O 1
ATOM 2198 N N . ALA A 1 285 ? 47.691 -9.941 -40.818 1.00 89.88 285 ALA A N 1
ATOM 2199 C CA . ALA A 1 285 ? 46.577 -10.854 -40.593 1.00 89.88 285 ALA A CA 1
ATOM 2200 C C . ALA A 1 285 ? 45.574 -10.830 -41.750 1.00 89.88 285 ALA A C 1
ATOM 2202 O O . ALA A 1 285 ? 45.205 -11.878 -42.278 1.00 89.88 285 ALA A O 1
ATOM 2203 N N . LEU A 1 286 ? 45.175 -9.646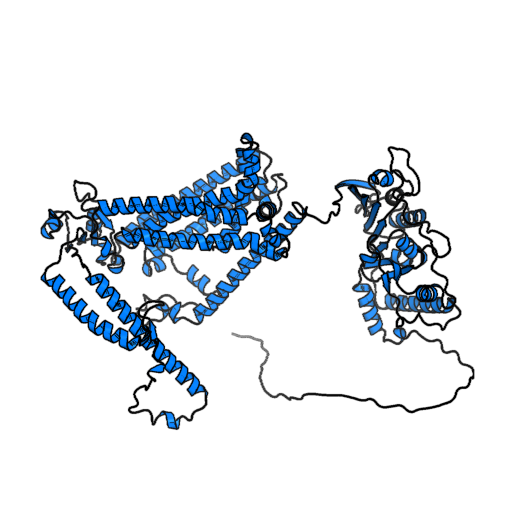 -42.211 1.00 89.88 286 LEU A N 1
ATOM 2204 C CA . LEU A 1 286 ? 44.234 -9.516 -43.321 1.00 89.88 286 LEU A CA 1
ATOM 2205 C C . LEU A 1 286 ? 44.801 -9.982 -44.660 1.00 89.88 286 LEU A C 1
ATOM 2207 O O . LEU A 1 286 ? 44.029 -10.441 -45.502 1.00 89.88 286 LEU A O 1
ATOM 2211 N N . ARG A 1 287 ? 46.113 -9.879 -44.872 1.00 89.56 287 ARG A N 1
ATOM 2212 C CA . ARG A 1 287 ? 46.772 -10.379 -46.081 1.00 89.56 287 ARG A CA 1
ATOM 2213 C C . ARG A 1 287 ? 46.803 -11.908 -46.127 1.00 89.56 287 ARG A C 1
ATOM 2215 O O . ARG A 1 287 ? 46.694 -12.477 -47.207 1.00 89.56 287 ARG A O 1
ATOM 2222 N N . ASN A 1 288 ? 46.918 -12.560 -44.969 1.00 89.50 288 ASN A N 1
ATOM 2223 C CA . ASN A 1 288 ? 47.077 -14.013 -44.866 1.00 89.50 288 ASN A CA 1
ATOM 2224 C C . ASN A 1 288 ? 45.768 -14.779 -44.574 1.00 89.50 288 ASN A C 1
ATOM 2226 O O . ASN A 1 288 ? 45.761 -16.007 -44.639 1.00 89.50 288 ASN A O 1
ATOM 2230 N N . ILE A 1 289 ? 44.651 -14.091 -44.301 1.00 88.69 289 ILE A N 1
ATOM 2231 C CA . ILE A 1 289 ? 43.312 -14.701 -44.197 1.00 88.69 289 ILE A CA 1
ATOM 2232 C C . ILE A 1 289 ? 42.641 -14.708 -45.579 1.00 88.69 289 ILE A C 1
ATOM 2234 O O . ILE A 1 289 ? 42.122 -13.685 -46.036 1.00 88.69 289 ILE A O 1
ATOM 2238 N N . TYR A 1 290 ? 42.614 -15.874 -46.232 1.00 82.50 290 TYR A N 1
ATOM 2239 C CA . TYR A 1 290 ? 42.046 -16.032 -47.578 1.00 82.50 290 TYR A CA 1
ATOM 2240 C C . TYR A 1 290 ? 40.535 -16.302 -47.554 1.00 82.50 290 TYR A C 1
ATOM 2242 O O . TYR A 1 290 ? 39.797 -15.746 -48.370 1.00 82.50 290 TYR A O 1
ATOM 2250 N N . TYR A 1 291 ? 40.060 -17.114 -46.603 1.00 82.06 291 TYR A N 1
ATOM 2251 C CA . TYR A 1 291 ? 38.653 -17.514 -46.475 1.00 82.06 291 TYR A CA 1
ATOM 2252 C C . TYR A 1 291 ? 38.178 -17.397 -45.021 1.00 82.06 291 TYR A C 1
ATOM 2254 O O . TYR A 1 291 ? 38.940 -17.689 -44.101 1.00 82.06 291 TYR A O 1
ATOM 2262 N N . GLY A 1 292 ? 36.921 -16.992 -44.809 1.00 83.25 292 GLY A N 1
ATOM 2263 C CA . GLY A 1 292 ? 36.330 -16.840 -43.476 1.00 83.25 292 GLY A CA 1
ATOM 2264 C C . GLY A 1 292 ? 35.626 -15.501 -43.243 1.00 83.25 292 GLY A C 1
ATOM 2265 O O . GLY A 1 292 ? 35.732 -14.553 -44.028 1.00 83.25 292 GLY A O 1
ATOM 2266 N N . GLU A 1 293 ? 34.892 -15.435 -42.138 1.00 87.75 293 GLU A N 1
ATOM 2267 C CA . GLU A 1 293 ? 34.268 -14.215 -41.630 1.00 87.75 293 GLU A CA 1
ATOM 2268 C C . GLU A 1 293 ? 35.252 -13.477 -40.725 1.00 87.75 293 GLU A C 1
ATOM 2270 O O . GLU A 1 293 ? 35.684 -14.008 -39.700 1.00 87.75 293 GLU A O 1
ATOM 2275 N N . VAL A 1 294 ? 35.606 -12.253 -41.113 1.00 90.94 294 VAL A N 1
ATOM 2276 C CA . VAL A 1 294 ? 36.530 -11.375 -40.403 1.00 90.94 294 VAL A CA 1
ATOM 2277 C C . VAL A 1 294 ? 35.759 -10.202 -39.801 1.00 90.94 294 VAL A C 1
ATOM 2279 O O . VAL A 1 294 ? 35.276 -9.326 -40.516 1.00 90.94 294 VAL A O 1
ATOM 2282 N N . GLY A 1 295 ? 35.654 -10.167 -38.476 1.00 91.06 295 GLY A N 1
ATOM 2283 C CA . GLY A 1 295 ? 35.093 -9.050 -37.721 1.00 91.06 295 GLY A CA 1
ATOM 2284 C C . GLY A 1 295 ? 36.198 -8.175 -37.144 1.00 91.06 295 GLY A C 1
ATOM 2285 O O . GLY A 1 295 ? 37.023 -8.671 -36.383 1.00 91.06 295 GLY A O 1
ATOM 2286 N N . ILE A 1 296 ? 36.208 -6.887 -37.478 1.00 92.44 296 ILE A N 1
ATOM 2287 C CA . ILE A 1 296 ? 37.190 -5.908 -37.006 1.00 92.44 296 ILE A CA 1
ATOM 2288 C C . ILE A 1 296 ? 36.467 -4.863 -36.155 1.00 92.44 296 ILE A C 1
ATOM 2290 O O . ILE A 1 296 ? 35.524 -4.218 -36.609 1.00 92.44 296 ILE A O 1
ATOM 2294 N N . GLU A 1 297 ? 36.912 -4.664 -34.921 1.00 91.75 297 GLU A N 1
ATOM 2295 C CA . GLU A 1 297 ? 36.498 -3.549 -34.074 1.00 91.75 297 GLU A CA 1
ATOM 2296 C C . GLU A 1 297 ? 37.692 -2.612 -33.870 1.00 91.75 297 GLU A C 1
ATOM 2298 O O . GLU A 1 297 ? 38.717 -3.014 -33.317 1.00 91.75 297 GLU A O 1
ATOM 2303 N N . VAL A 1 298 ? 37.562 -1.359 -34.307 1.00 89.56 298 VAL A N 1
ATOM 2304 C CA . VAL A 1 298 ? 38.601 -0.337 -34.141 1.00 89.56 298 VAL A CA 1
ATOM 2305 C C . VAL A 1 298 ? 38.175 0.646 -33.058 1.00 89.56 298 VAL A C 1
ATOM 2307 O O . VAL A 1 298 ? 37.140 1.302 -33.169 1.00 89.56 298 VAL A O 1
ATOM 2310 N N . TRP A 1 299 ? 38.986 0.749 -32.013 1.00 88.25 299 TRP A N 1
ATOM 2311 C CA . TRP A 1 299 ? 38.790 1.605 -30.851 1.00 88.25 299 TRP A CA 1
ATOM 2312 C C . TRP A 1 299 ? 39.760 2.782 -30.918 1.00 88.25 299 TRP A C 1
ATOM 2314 O O . TRP A 1 299 ? 40.953 2.605 -30.691 1.00 88.25 299 TRP A O 1
ATOM 2324 N N . ARG A 1 300 ? 39.267 3.987 -31.214 1.00 83.38 300 ARG A N 1
ATOM 2325 C CA . ARG A 1 300 ? 40.114 5.185 -31.359 1.00 83.38 300 ARG A CA 1
ATOM 2326 C C . ARG A 1 300 ? 40.065 6.078 -30.118 1.00 83.38 300 ARG A C 1
ATOM 2328 O O . ARG A 1 300 ? 38.967 6.417 -29.664 1.00 83.38 300 ARG A O 1
ATOM 2335 N N . GLY A 1 301 ? 41.231 6.477 -29.615 1.00 77.88 301 GLY A N 1
ATOM 2336 C CA . GLY A 1 301 ? 41.413 7.416 -28.507 1.00 77.88 301 GLY A CA 1
ATOM 2337 C C . GLY A 1 301 ? 42.542 8.429 -28.767 1.00 77.88 301 GLY A C 1
ATOM 2338 O O . GLY A 1 301 ? 43.174 8.389 -29.817 1.00 77.88 301 GLY A O 1
ATOM 2339 N N . ARG A 1 302 ? 42.755 9.355 -27.827 1.00 73.88 302 ARG A N 1
ATOM 2340 C CA . ARG A 1 302 ? 43.856 10.327 -27.748 1.00 73.88 302 ARG A CA 1
ATOM 2341 C C . ARG A 1 302 ? 45.237 9.727 -27.416 1.00 73.88 302 ARG A C 1
ATOM 2343 O O . ARG A 1 302 ? 46.246 10.296 -27.792 1.00 73.88 302 ARG A O 1
ATOM 2350 N N . PHE A 1 303 ? 45.325 8.621 -26.689 1.00 73.62 303 PHE A N 1
ATOM 2351 C CA . PHE A 1 303 ? 46.573 7.971 -26.271 1.00 73.62 303 PHE A CA 1
ATOM 2352 C C . PHE A 1 303 ? 46.938 6.768 -27.151 1.00 73.62 303 PHE A C 1
ATOM 2354 O O . PHE A 1 303 ? 48.041 6.229 -27.028 1.00 73.62 303 PHE A O 1
ATOM 2361 N N . GLY A 1 304 ? 46.038 6.343 -28.041 1.00 81.12 304 GLY A N 1
ATOM 2362 C CA . GLY A 1 304 ? 46.277 5.224 -28.941 1.00 81.12 304 GLY A CA 1
ATOM 2363 C C . GLY A 1 304 ? 45.029 4.703 -29.649 1.00 81.12 304 GLY A C 1
ATOM 2364 O O . GLY A 1 304 ? 43.897 5.126 -29.393 1.00 81.12 304 GLY A O 1
ATOM 2365 N N . THR A 1 305 ? 45.249 3.732 -30.528 1.00 87.31 305 THR A N 1
ATOM 2366 C CA . THR A 1 305 ? 44.219 3.001 -31.266 1.00 87.31 305 THR A CA 1
ATOM 2367 C C . THR A 1 305 ? 44.293 1.522 -30.897 1.00 87.31 305 THR A C 1
ATOM 2369 O O . THR A 1 305 ? 45.319 0.878 -31.075 1.00 87.31 305 THR A O 1
ATOM 2372 N N . GLY A 1 306 ? 43.206 0.955 -30.380 1.00 89.75 306 GLY A N 1
ATOM 2373 C CA . GLY A 1 306 ? 43.078 -0.484 -30.146 1.00 89.75 306 GLY A CA 1
ATOM 2374 C C . GLY A 1 306 ? 42.368 -1.164 -31.312 1.00 89.75 306 GLY A C 1
ATOM 2375 O O . GLY A 1 306 ? 41.301 -0.716 -31.726 1.00 89.75 306 GLY A O 1
ATOM 2376 N N . VAL A 1 307 ? 42.913 -2.261 -31.826 1.00 91.44 307 VAL A N 1
ATOM 2377 C CA . VAL A 1 307 ? 42.286 -3.055 -32.888 1.00 91.44 307 VAL A CA 1
ATOM 2378 C C . VAL A 1 307 ? 42.002 -4.453 -32.368 1.00 91.44 307 VAL A C 1
ATOM 2380 O O . VAL A 1 307 ? 42.895 -5.141 -31.877 1.00 91.44 307 VAL A O 1
ATOM 2383 N N . HIS A 1 308 ? 40.747 -4.873 -32.486 1.00 93.69 308 HIS A N 1
ATOM 2384 C CA . HIS A 1 308 ? 40.297 -6.221 -32.175 1.00 93.69 308 HIS A CA 1
ATOM 2385 C C . HIS A 1 308 ? 39.797 -6.881 -33.461 1.00 93.69 308 HIS A C 1
ATOM 2387 O O . HIS A 1 308 ? 38.719 -6.565 -33.958 1.00 93.69 308 HIS A O 1
ATOM 2393 N N . LEU A 1 309 ? 40.601 -7.783 -34.015 1.00 94.00 309 LEU A N 1
ATOM 2394 C CA . LEU A 1 309 ? 40.288 -8.560 -35.207 1.00 94.00 309 LEU A CA 1
ATOM 2395 C C . LEU A 1 309 ? 39.905 -9.981 -34.793 1.00 94.00 309 LEU A C 1
ATOM 2397 O O . LEU A 1 309 ? 40.600 -10.636 -34.023 1.00 94.00 309 LEU A O 1
ATOM 2401 N N . THR A 1 310 ? 38.798 -10.478 -35.325 1.00 93.31 310 THR A N 1
ATOM 2402 C CA . THR A 1 310 ? 38.315 -11.845 -35.128 1.00 93.31 310 THR A CA 1
ATOM 2403 C C . THR A 1 310 ? 38.132 -12.507 -36.480 1.00 93.31 310 THR A C 1
ATOM 2405 O O . THR A 1 310 ? 37.565 -11.896 -37.377 1.00 93.31 310 THR A O 1
ATOM 2408 N N . ALA A 1 311 ? 38.594 -13.743 -36.636 1.00 90.88 311 ALA A N 1
ATOM 2409 C CA . ALA A 1 311 ? 38.407 -14.530 -37.848 1.00 90.88 311 ALA A CA 1
ATOM 2410 C C . ALA A 1 311 ? 37.792 -15.893 -37.509 1.00 90.88 311 ALA A C 1
ATOM 2412 O O . ALA A 1 311 ? 38.221 -16.561 -36.562 1.00 90.88 311 ALA A O 1
ATOM 2413 N N . ARG A 1 312 ? 36.766 -16.298 -38.262 1.00 88.62 312 ARG A N 1
ATOM 2414 C CA . ARG A 1 312 ? 36.080 -17.592 -38.122 1.00 88.62 312 ARG A CA 1
ATOM 2415 C C . ARG A 1 312 ? 35.940 -18.280 -39.481 1.00 88.62 312 ARG A C 1
ATOM 2417 O O . ARG A 1 312 ? 35.694 -17.591 -40.472 1.00 88.62 312 ARG A O 1
ATOM 2424 N N . PRO A 1 313 ? 36.071 -19.614 -39.556 1.00 81.75 313 PRO A N 1
ATOM 2425 C CA . PRO A 1 313 ? 35.804 -20.340 -40.792 1.00 81.75 313 PRO A CA 1
ATOM 2426 C C . PRO A 1 313 ? 34.309 -20.269 -41.141 1.00 81.75 313 PRO A C 1
ATOM 2428 O O . PRO A 1 313 ? 33.452 -20.255 -40.258 1.00 81.75 313 PRO A O 1
ATOM 2431 N N . THR A 1 314 ? 33.988 -20.231 -42.433 1.00 73.31 314 THR A N 1
ATOM 2432 C CA . THR A 1 314 ? 32.602 -20.191 -42.923 1.00 73.31 314 THR A CA 1
ATOM 2433 C C . THR A 1 314 ? 31.943 -21.570 -42.798 1.00 73.31 314 THR A C 1
ATOM 2435 O O . THR A 1 314 ? 32.509 -22.567 -43.240 1.00 73.31 314 THR A O 1
ATOM 2438 N N . VAL A 1 315 ? 30.742 -21.628 -42.211 1.00 64.12 315 VAL A N 1
ATOM 2439 C CA . VAL A 1 315 ? 30.036 -22.880 -41.855 1.00 64.12 315 VAL A CA 1
ATOM 2440 C C . VAL A 1 315 ? 29.504 -23.642 -43.082 1.00 64.12 315 VAL A C 1
ATOM 2442 O O . VAL A 1 315 ? 29.440 -24.866 -43.063 1.00 64.12 315 VAL A O 1
ATOM 2445 N N . ASP A 1 316 ? 29.215 -22.943 -44.183 1.00 58.09 316 ASP A N 1
ATOM 2446 C CA . ASP A 1 316 ? 28.532 -23.511 -45.360 1.00 58.09 316 ASP A CA 1
ATOM 2447 C C . ASP A 1 316 ? 29.464 -24.170 -46.399 1.00 58.09 316 ASP A C 1
ATOM 2449 O O . ASP A 1 316 ? 29.048 -24.442 -47.526 1.00 58.09 316 ASP A O 1
ATOM 2453 N N . GLY A 1 317 ? 30.756 -24.351 -46.098 1.00 57.97 317 GLY A N 1
ATOM 2454 C CA . GLY A 1 317 ? 31.741 -24.927 -47.033 1.00 57.97 317 GLY A CA 1
ATOM 2455 C C . GLY A 1 317 ? 32.042 -24.076 -48.283 1.00 57.97 317 GLY A C 1
ATOM 2456 O O . GLY A 1 317 ? 32.915 -24.421 -49.081 1.00 57.97 317 GLY A O 1
ATOM 2457 N N . ARG A 1 318 ? 31.364 -22.935 -48.461 1.00 61.44 318 ARG A N 1
ATOM 2458 C CA . ARG A 1 318 ? 31.624 -21.969 -49.535 1.00 61.44 318 ARG A CA 1
ATOM 2459 C C . ARG A 1 318 ? 32.862 -21.138 -49.196 1.00 61.44 318 ARG A C 1
ATOM 2461 O O . ARG A 1 318 ? 32.908 -20.478 -48.160 1.00 61.44 318 ARG A O 1
ATOM 2468 N N . ARG A 1 319 ? 33.848 -21.123 -50.099 1.00 67.75 319 ARG A N 1
ATOM 2469 C CA . ARG A 1 319 ? 35.069 -20.299 -50.018 1.00 67.75 319 ARG A CA 1
ATOM 2470 C C . ARG A 1 319 ? 34.745 -18.806 -50.196 1.00 67.75 319 ARG A C 1
ATOM 2472 O O . ARG A 1 319 ? 34.985 -18.238 -51.257 1.00 67.75 319 ARG A O 1
ATOM 2479 N N . LYS A 1 320 ? 34.160 -18.171 -49.174 1.00 76.38 320 LYS A N 1
ATOM 2480 C CA . LYS A 1 320 ? 33.815 -16.740 -49.156 1.00 76.38 320 LYS A CA 1
ATOM 2481 C C . LYS A 1 320 ? 34.614 -16.016 -48.072 1.00 76.38 320 LYS A C 1
ATOM 2483 O O . LYS A 1 320 ? 34.785 -16.528 -46.969 1.00 76.38 320 LYS A O 1
ATOM 2488 N N . ARG A 1 321 ? 35.082 -14.809 -48.388 1.00 86.06 321 ARG A N 1
ATOM 2489 C CA . ARG A 1 321 ? 35.681 -13.880 -47.425 1.00 86.06 321 ARG A CA 1
ATOM 2490 C C . ARG A 1 321 ? 34.694 -12.749 -47.159 1.00 86.06 321 ARG A C 1
ATOM 2492 O O . ARG A 1 321 ? 34.280 -12.070 -48.097 1.00 86.06 321 ARG A O 1
ATOM 2499 N N . VAL A 1 322 ? 34.298 -12.565 -45.903 1.00 83.31 322 VAL A N 1
ATOM 2500 C CA . VAL A 1 322 ? 33.411 -11.469 -45.478 1.00 83.31 322 VAL A CA 1
ATOM 2501 C C . VAL A 1 322 ? 34.156 -10.647 -44.444 1.00 83.31 322 VAL A C 1
ATOM 2503 O O . VAL A 1 322 ? 34.602 -11.204 -43.451 1.00 83.31 322 VAL A O 1
ATOM 2506 N N . VAL A 1 323 ? 34.305 -9.342 -44.671 1.00 87.00 323 VAL A N 1
ATOM 2507 C CA . VAL A 1 323 ? 34.965 -8.435 -43.723 1.00 87.00 323 VAL A CA 1
ATOM 2508 C C . VAL A 1 323 ? 33.943 -7.419 -43.227 1.00 87.00 323 VAL A C 1
ATOM 2510 O O . VAL A 1 323 ? 33.337 -6.713 -44.030 1.00 87.00 323 VAL A O 1
ATOM 2513 N N . SER A 1 324 ? 33.746 -7.344 -41.913 1.00 86.62 324 SER A N 1
ATOM 2514 C CA . SER A 1 324 ? 32.890 -6.347 -41.265 1.00 86.62 324 SER A CA 1
ATOM 2515 C C . SER A 1 324 ? 33.714 -5.507 -40.298 1.00 86.62 324 SER A C 1
ATOM 2517 O O . SER A 1 324 ? 34.352 -6.066 -39.408 1.00 86.62 324 SER A O 1
ATOM 2519 N N . THR A 1 325 ? 33.657 -4.183 -40.430 1.00 88.44 325 THR A N 1
ATOM 2520 C CA . THR A 1 325 ? 34.409 -3.253 -39.576 1.00 88.44 325 THR A CA 1
ATOM 2521 C C . THR A 1 325 ? 33.454 -2.394 -38.757 1.00 88.44 325 THR A C 1
ATOM 2523 O O . THR A 1 325 ? 32.532 -1.792 -39.303 1.00 88.44 325 THR A O 1
ATOM 2526 N N . THR A 1 326 ? 33.682 -2.305 -37.446 1.00 85.31 326 THR A N 1
ATOM 2527 C CA . THR A 1 326 ? 32.929 -1.437 -36.535 1.00 85.31 326 THR A CA 1
ATOM 2528 C C . THR A 1 326 ? 33.854 -0.460 -35.823 1.00 85.31 326 THR A C 1
ATOM 2530 O O . THR A 1 326 ? 34.932 -0.819 -35.352 1.00 85.31 326 THR A O 1
ATOM 2533 N N . TRP A 1 327 ? 33.416 0.793 -35.738 1.00 81.19 327 TRP A N 1
ATOM 2534 C CA . TRP A 1 327 ? 34.166 1.880 -35.114 1.00 81.19 327 TRP A CA 1
ATOM 2535 C C . TRP A 1 327 ? 33.638 2.145 -33.710 1.00 81.19 327 TRP A C 1
ATOM 2537 O O . TRP A 1 327 ? 32.430 2.295 -33.507 1.00 81.19 327 TRP A O 1
ATOM 2547 N N . ARG A 1 328 ? 34.537 2.217 -32.729 1.00 78.94 328 ARG A N 1
ATOM 2548 C CA . ARG A 1 328 ? 34.227 2.532 -31.333 1.00 78.94 328 ARG A CA 1
ATOM 2549 C C . ARG A 1 328 ? 35.195 3.582 -30.796 1.00 78.94 328 ARG A C 1
ATOM 2551 O O . ARG A 1 328 ? 36.310 3.747 -31.281 1.00 78.94 328 ARG A O 1
ATOM 2558 N N . ARG A 1 329 ? 34.752 4.317 -29.779 1.00 76.94 329 ARG A N 1
ATOM 2559 C CA . ARG A 1 329 ? 35.594 5.275 -29.057 1.00 76.94 329 ARG A CA 1
ATOM 2560 C C . ARG A 1 329 ? 36.318 4.537 -27.932 1.00 76.94 329 ARG A C 1
ATOM 2562 O O . ARG A 1 329 ? 35.649 3.879 -27.137 1.00 76.94 329 ARG A O 1
ATOM 2569 N N . LEU A 1 330 ? 37.645 4.627 -27.888 1.00 68.00 330 LEU A N 1
ATOM 2570 C CA . LEU A 1 330 ? 38.471 4.085 -26.809 1.00 68.00 330 LEU A CA 1
ATOM 2571 C C . LEU A 1 330 ? 38.239 4.933 -25.549 1.00 68.00 330 LEU A C 1
ATOM 2573 O O . LEU A 1 330 ? 38.371 6.156 -25.586 1.00 68.00 330 LEU A O 1
ATOM 2577 N N . GLU A 1 331 ? 37.816 4.300 -24.454 1.00 57.62 331 GLU A N 1
ATOM 2578 C CA . GLU A 1 331 ? 37.638 4.979 -23.168 1.00 57.62 331 GLU A CA 1
ATOM 2579 C C . GLU A 1 331 ? 38.998 5.097 -22.478 1.00 57.62 331 GLU A C 1
ATOM 2581 O O . GLU A 1 331 ? 39.580 4.106 -22.044 1.00 57.62 331 GLU A O 1
ATOM 2586 N N . GLU A 1 332 ? 39.520 6.315 -22.399 1.00 51.22 332 GLU A N 1
ATOM 2587 C CA . GLU A 1 332 ? 40.851 6.572 -21.861 1.00 51.22 332 GLU A CA 1
ATOM 2588 C C . GLU A 1 332 ? 40.786 6.868 -20.379 1.00 51.22 332 GLU A C 1
ATOM 2590 O O . GLU A 1 332 ? 40.078 7.774 -19.933 1.00 51.22 332 GLU A O 1
ATOM 2595 N N . GLY A 1 333 ? 41.530 6.076 -19.612 1.00 39.00 333 GLY A N 1
ATOM 2596 C CA . GLY A 1 333 ? 41.605 6.195 -18.169 1.00 39.00 333 GLY A CA 1
ATOM 2597 C C . GLY A 1 333 ? 42.231 7.519 -17.746 1.00 39.00 333 GLY A C 1
ATOM 2598 O O . GLY A 1 333 ? 43.429 7.596 -17.507 1.00 39.00 333 GLY A O 1
ATOM 2599 N N . ARG A 1 334 ? 41.404 8.544 -17.534 1.00 31.47 334 ARG A N 1
ATOM 2600 C CA . ARG A 1 334 ? 41.628 9.448 -16.409 1.00 31.47 334 ARG A CA 1
ATOM 2601 C C . ARG A 1 334 ? 41.075 8.751 -15.172 1.00 31.47 334 ARG A C 1
ATOM 2603 O O . ARG A 1 334 ? 39.872 8.514 -15.061 1.00 31.47 334 ARG A O 1
ATOM 2610 N N . LEU A 1 335 ? 41.957 8.458 -14.215 1.00 38.97 335 LEU A N 1
ATOM 2611 C CA . LEU A 1 335 ? 41.582 8.586 -12.808 1.00 38.97 335 LEU A CA 1
ATOM 2612 C C . LEU A 1 335 ? 40.772 9.889 -12.703 1.00 38.97 335 LEU A C 1
ATOM 2614 O O . LEU A 1 335 ? 41.271 10.928 -13.125 1.00 38.97 335 LEU A O 1
ATOM 2618 N N . VAL A 1 336 ? 39.533 9.799 -12.208 1.00 33.47 336 VAL A N 1
ATOM 2619 C CA . VAL A 1 336 ? 38.489 10.847 -12.113 1.00 33.47 336 VAL A CA 1
ATOM 2620 C C . VAL A 1 336 ? 37.330 10.717 -13.126 1.00 33.47 336 VAL A C 1
ATOM 2622 O O . VAL A 1 336 ? 37.420 11.063 -14.298 1.00 33.47 336 VAL A O 1
ATOM 2625 N N . ARG A 1 337 ? 36.188 10.278 -12.563 1.00 36.81 337 ARG A N 1
ATOM 2626 C CA . ARG A 1 337 ? 34.789 10.613 -12.907 1.00 36.81 337 ARG A CA 1
ATOM 2627 C C . ARG A 1 337 ? 34.426 10.687 -14.399 1.00 36.81 337 ARG A C 1
ATOM 2629 O O . ARG A 1 337 ? 34.256 11.763 -14.953 1.00 36.81 337 ARG A O 1
ATOM 2636 N N . SER A 1 338 ? 34.115 9.537 -14.993 1.00 31.66 338 SER A N 1
ATOM 2637 C CA . SER A 1 338 ? 33.016 9.433 -15.970 1.00 31.66 338 SER A CA 1
ATOM 2638 C C . SER A 1 338 ? 32.578 7.974 -16.133 1.00 31.66 338 SER A C 1
ATOM 2640 O O . SER A 1 338 ? 32.770 7.329 -17.158 1.00 31.66 338 SER A O 1
ATOM 2642 N N . ARG A 1 339 ? 31.994 7.408 -15.071 1.00 36.84 339 ARG A N 1
ATOM 2643 C CA . ARG A 1 339 ? 31.167 6.195 -15.155 1.00 36.84 339 ARG A CA 1
ATOM 2644 C C . ARG A 1 339 ? 29.715 6.653 -15.135 1.00 36.84 339 ARG A C 1
ATOM 2646 O O . ARG A 1 339 ? 29.093 6.679 -14.086 1.00 36.84 339 ARG A O 1
ATOM 2653 N N . GLY A 1 340 ? 29.179 7.034 -16.286 1.00 36.84 340 GLY A N 1
ATOM 2654 C CA . GLY A 1 340 ? 27.830 7.591 -16.327 1.00 36.84 340 GLY A CA 1
ATOM 2655 C C . GLY A 1 340 ? 27.174 7.437 -17.685 1.00 36.84 340 GLY A C 1
ATOM 2656 O O . GLY A 1 340 ? 27.014 8.426 -18.383 1.00 36.84 340 GLY A O 1
ATOM 2657 N N . ARG A 1 341 ? 26.836 6.198 -18.085 1.00 39.28 341 ARG A N 1
ATOM 2658 C CA . ARG A 1 341 ? 25.601 5.868 -18.849 1.00 39.28 341 ARG A CA 1
ATOM 2659 C C . ARG A 1 341 ? 25.562 4.443 -19.402 1.00 39.28 341 ARG A C 1
ATOM 2661 O O . ARG A 1 341 ? 24.501 3.828 -19.350 1.00 39.28 341 ARG A O 1
ATOM 2668 N N . LYS A 1 342 ? 26.667 3.877 -19.907 1.00 30.84 342 LYS A N 1
ATOM 2669 C CA . LYS A 1 342 ? 26.624 2.557 -20.586 1.00 30.84 342 LYS A CA 1
ATOM 2670 C C . LYS A 1 342 ? 26.875 1.362 -19.660 1.00 30.84 342 LYS A C 1
ATOM 2672 O O . LYS A 1 342 ? 26.036 0.470 -19.602 1.00 30.84 342 LYS A O 1
ATOM 2677 N N . GLY A 1 343 ? 27.916 1.398 -18.824 1.00 29.94 343 GLY A N 1
ATOM 2678 C CA . GLY A 1 343 ? 28.199 0.326 -17.851 1.00 29.94 343 GLY A CA 1
ATOM 2679 C C . GLY A 1 343 ? 27.211 0.222 -16.676 1.00 29.94 343 GLY A C 1
ATOM 2680 O O . GLY A 1 343 ? 27.314 -0.700 -15.868 1.00 29.94 343 GLY A O 1
ATOM 2681 N N . MET A 1 344 ? 26.271 1.166 -16.560 1.00 37.25 344 MET A N 1
ATOM 2682 C CA . MET A 1 344 ? 25.271 1.215 -15.490 1.00 37.25 344 MET A CA 1
ATOM 2683 C C . MET A 1 344 ? 23.893 0.718 -15.936 1.00 37.25 344 MET A C 1
ATOM 2685 O O . MET A 1 344 ? 23.204 0.085 -15.143 1.00 37.25 344 MET A O 1
ATOM 2689 N N . ARG A 1 345 ? 23.546 0.858 -17.227 1.00 37.34 345 ARG A N 1
ATOM 2690 C CA . ARG A 1 345 ? 22.389 0.167 -17.825 1.00 37.34 345 ARG A CA 1
ATOM 2691 C C . ARG A 1 345 ? 22.521 -1.352 -17.733 1.00 37.34 345 ARG A C 1
ATOM 2693 O O . ARG A 1 345 ? 21.523 -2.037 -17.577 1.00 37.34 345 ARG A O 1
ATOM 2700 N N . GLU A 1 346 ? 23.744 -1.874 -17.760 1.00 33.59 346 GLU A N 1
ATOM 2701 C CA . GLU A 1 346 ? 24.036 -3.301 -17.581 1.00 33.59 346 GLU A CA 1
ATOM 2702 C C . GLU A 1 346 ? 24.089 -3.741 -16.104 1.00 33.59 346 GLU A C 1
ATOM 2704 O O . GLU A 1 346 ? 23.816 -4.899 -15.796 1.00 33.59 346 GLU A O 1
ATOM 2709 N N . ARG A 1 347 ? 24.357 -2.817 -15.169 1.00 33.72 347 ARG A N 1
ATOM 2710 C CA . ARG A 1 347 ? 24.320 -3.079 -13.716 1.00 33.72 347 ARG A CA 1
ATOM 2711 C C . ARG A 1 347 ? 22.912 -2.967 -13.127 1.00 33.72 347 ARG A C 1
ATOM 2713 O O . ARG A 1 347 ? 22.532 -3.835 -12.349 1.00 33.72 347 ARG A O 1
ATOM 2720 N N . ALA A 1 348 ? 22.098 -2.016 -13.589 1.00 38.75 348 ALA A N 1
ATOM 2721 C CA . ALA A 1 348 ? 20.656 -1.984 -13.326 1.00 38.75 348 ALA A CA 1
ATOM 2722 C C . ALA A 1 348 ? 19.949 -3.236 -13.894 1.00 38.75 348 ALA A C 1
ATOM 2724 O O . ALA A 1 348 ? 19.056 -3.788 -13.256 1.00 38.75 348 ALA A O 1
ATOM 2725 N N . ARG A 1 349 ? 20.436 -3.763 -15.034 1.00 40.69 349 ARG A N 1
ATOM 2726 C CA . ARG A 1 349 ? 20.007 -5.048 -15.625 1.00 40.69 349 ARG A CA 1
ATOM 2727 C C . ARG A 1 349 ? 20.239 -6.251 -14.702 1.00 40.69 349 ARG A C 1
ATOM 2729 O O . ARG A 1 349 ? 19.503 -7.228 -14.805 1.00 40.69 349 ARG A O 1
ATOM 2736 N N . LYS A 1 350 ? 21.260 -6.203 -13.833 1.00 40.09 350 LYS A N 1
ATOM 2737 C CA . LYS A 1 350 ? 21.516 -7.232 -12.808 1.00 40.09 350 LYS A CA 1
ATOM 2738 C C . LYS A 1 350 ? 20.684 -6.995 -11.550 1.00 40.09 350 LYS A C 1
ATOM 2740 O O . LYS A 1 350 ? 20.168 -7.968 -11.026 1.00 40.09 350 LYS A O 1
ATOM 2745 N N . GLY A 1 351 ? 20.481 -5.741 -11.135 1.00 41.75 351 GLY A N 1
ATOM 2746 C CA . GLY A 1 351 ? 19.558 -5.401 -10.045 1.00 41.75 351 GLY A CA 1
ATOM 2747 C C . GLY A 1 351 ? 18.161 -5.976 -10.288 1.00 41.75 351 GLY A C 1
ATOM 2748 O O . GLY A 1 351 ? 17.696 -6.775 -9.489 1.00 41.75 351 GLY A O 1
ATOM 2749 N N . LEU A 1 352 ? 17.551 -5.685 -11.449 1.00 45.88 352 LEU A N 1
ATOM 2750 C CA . LEU A 1 352 ? 16.189 -6.133 -11.804 1.00 45.88 352 LEU A CA 1
ATOM 2751 C C . LEU A 1 352 ? 15.984 -7.642 -11.867 1.00 45.88 352 LEU A C 1
ATOM 2753 O O . LEU A 1 352 ? 14.912 -8.129 -11.526 1.00 45.88 352 LEU A O 1
ATOM 2757 N N . LYS A 1 353 ? 17.028 -8.390 -12.217 1.00 50.94 353 LYS A N 1
ATOM 2758 C CA . LYS A 1 353 ? 16.999 -9.855 -12.193 1.00 50.94 353 LYS A CA 1
ATOM 2759 C C . LYS A 1 353 ? 17.177 -10.450 -10.791 1.00 50.94 353 LYS A C 1
ATOM 2761 O O . LYS A 1 353 ? 16.919 -11.634 -10.625 1.00 50.94 353 LYS A O 1
ATOM 2766 N N . ILE A 1 354 ? 17.631 -9.660 -9.816 1.00 55.72 354 ILE A N 1
ATOM 2767 C CA . ILE A 1 354 ? 17.825 -10.071 -8.416 1.00 55.72 354 ILE A CA 1
ATOM 2768 C C . ILE A 1 354 ? 16.614 -9.671 -7.550 1.00 55.72 354 ILE A C 1
ATOM 2770 O O . ILE A 1 354 ? 16.331 -10.355 -6.574 1.00 55.72 354 ILE A O 1
ATOM 2774 N N . TRP A 1 355 ? 15.871 -8.622 -7.931 1.00 55.72 355 TRP A N 1
ATOM 2775 C CA . TRP A 1 355 ? 14.749 -8.061 -7.161 1.00 55.72 355 TRP A CA 1
ATOM 2776 C C . TRP A 1 355 ? 13.540 -8.980 -7.014 1.00 55.72 355 TRP A C 1
ATOM 2778 O O . TRP A 1 355 ? 13.212 -9.357 -5.898 1.00 55.72 355 TRP A O 1
ATOM 2788 N N . MET A 1 356 ? 12.911 -9.380 -8.128 1.00 58.88 356 MET A N 1
ATOM 2789 C CA . MET A 1 356 ? 11.712 -10.230 -8.074 1.00 58.88 356 MET A CA 1
ATOM 2790 C C . MET A 1 356 ? 11.956 -11.529 -7.287 1.00 58.88 356 MET A C 1
ATOM 2792 O O . MET A 1 356 ? 11.122 -11.863 -6.456 1.00 58.88 356 MET A O 1
ATOM 2796 N N . PRO A 1 357 ? 13.095 -12.236 -7.453 1.00 68.12 357 PRO A N 1
ATOM 2797 C CA . PRO A 1 357 ? 13.390 -13.404 -6.625 1.00 68.12 357 PRO A CA 1
ATOM 2798 C C . PRO A 1 357 ? 13.536 -13.100 -5.128 1.00 68.12 357 PRO A C 1
ATOM 2800 O O . PRO A 1 357 ? 13.188 -13.953 -4.321 1.00 68.12 357 PRO A O 1
ATOM 2803 N N . LEU A 1 358 ? 14.061 -11.929 -4.746 1.00 67.69 358 LEU A N 1
ATOM 2804 C CA . LEU A 1 358 ? 14.228 -11.551 -3.339 1.00 67.69 358 LEU A CA 1
ATOM 2805 C C . LEU A 1 358 ? 12.880 -11.238 -2.680 1.00 67.69 358 LEU A C 1
ATOM 2807 O O . LEU A 1 358 ? 12.645 -11.684 -1.562 1.00 67.69 358 LEU A O 1
ATOM 2811 N N . ASP A 1 359 ? 12.000 -10.517 -3.375 1.00 65.44 359 ASP A N 1
ATOM 2812 C CA . ASP A 1 359 ? 10.662 -10.198 -2.866 1.00 65.44 359 ASP A CA 1
ATOM 2813 C C . ASP A 1 359 ? 9.791 -11.460 -2.791 1.00 65.44 359 ASP A C 1
ATOM 2815 O O . ASP A 1 359 ? 9.135 -11.692 -1.778 1.00 65.44 359 ASP A O 1
ATOM 2819 N N . CYS A 1 360 ? 9.865 -12.346 -3.795 1.00 72.38 360 CYS A N 1
ATOM 2820 C CA . CYS A 1 360 ? 9.232 -13.667 -3.728 1.00 72.38 360 CYS A CA 1
ATOM 2821 C C . CYS A 1 360 ? 9.783 -14.509 -2.568 1.00 72.38 360 CYS A C 1
ATOM 2823 O O . CYS A 1 360 ? 9.010 -15.133 -1.854 1.00 72.38 360 CYS A O 1
ATOM 2825 N N . LEU A 1 361 ? 11.099 -14.482 -2.325 1.00 79.38 361 LEU A N 1
ATOM 2826 C CA . LEU A 1 361 ? 11.704 -15.185 -1.192 1.00 79.38 361 LEU A CA 1
ATOM 2827 C C . LEU A 1 361 ? 11.240 -14.610 0.154 1.00 79.38 361 LEU A C 1
ATOM 2829 O O . LEU A 1 361 ? 10.997 -15.366 1.090 1.00 79.38 361 LEU A O 1
ATOM 2833 N N . LEU A 1 362 ? 11.126 -13.284 0.277 1.00 76.81 362 LEU A N 1
ATOM 2834 C CA . LEU A 1 362 ? 10.591 -12.640 1.478 1.00 76.81 362 LEU A CA 1
ATOM 2835 C C . LEU A 1 362 ? 9.125 -13.018 1.699 1.00 76.81 362 LEU A C 1
ATOM 2837 O O . LEU A 1 362 ? 8.758 -13.345 2.826 1.00 76.81 362 LEU A O 1
ATOM 2841 N N . PHE A 1 363 ? 8.318 -13.021 0.638 1.00 79.81 363 PHE A N 1
ATOM 2842 C CA . PHE A 1 363 ? 6.938 -13.493 0.677 1.00 79.81 363 PHE A CA 1
ATOM 2843 C C . PHE A 1 363 ? 6.865 -14.947 1.157 1.00 79.81 363 PHE A C 1
ATOM 2845 O O . PHE A 1 363 ? 6.149 -15.224 2.117 1.00 79.81 363 PHE A O 1
ATOM 2852 N N . ASP A 1 364 ? 7.668 -15.842 0.577 1.00 81.00 364 ASP A N 1
ATOM 2853 C CA . ASP A 1 364 ? 7.730 -17.249 0.979 1.00 81.00 364 ASP A CA 1
ATOM 2854 C C . ASP A 1 364 ? 8.129 -17.376 2.458 1.00 81.00 364 ASP A C 1
ATOM 2856 O O . ASP A 1 364 ? 7.444 -18.043 3.223 1.00 81.00 364 ASP A O 1
ATOM 2860 N N . ILE A 1 365 ? 9.154 -16.650 2.923 1.00 85.81 365 ILE A N 1
ATOM 2861 C CA . ILE A 1 365 ? 9.568 -16.648 4.339 1.00 85.81 365 ILE A CA 1
ATOM 2862 C C . ILE A 1 365 ? 8.439 -16.168 5.262 1.00 85.81 365 ILE A C 1
ATOM 2864 O O . ILE A 1 365 ? 8.248 -16.728 6.346 1.00 85.81 365 ILE A O 1
ATOM 2868 N N . VAL A 1 366 ? 7.709 -15.120 4.875 1.00 85.00 366 VAL A N 1
ATOM 2869 C CA . VAL A 1 366 ? 6.615 -14.564 5.681 1.00 85.00 366 VAL A CA 1
ATOM 2870 C C . VAL A 1 366 ? 5.428 -15.523 5.717 1.00 85.00 366 VAL A C 1
ATOM 2872 O O . VAL A 1 366 ? 4.888 -15.759 6.798 1.00 85.00 366 VAL A O 1
ATOM 2875 N N . VAL A 1 367 ? 5.042 -16.111 4.583 1.00 83.69 367 VAL A N 1
ATOM 2876 C CA . VAL A 1 367 ? 3.947 -17.089 4.496 1.00 83.69 367 VAL A CA 1
ATOM 2877 C C . VAL A 1 367 ? 4.314 -18.376 5.233 1.00 83.69 367 VAL A C 1
ATOM 2879 O O . VAL A 1 367 ? 3.517 -18.880 6.026 1.00 83.69 367 VAL A O 1
ATOM 2882 N N . ASP A 1 368 ? 5.533 -18.876 5.063 1.00 83.06 368 ASP A N 1
ATOM 2883 C CA . ASP A 1 368 ? 6.039 -20.062 5.752 1.00 83.06 368 ASP A CA 1
ATOM 2884 C C . ASP A 1 368 ? 6.137 -19.825 7.267 1.00 83.06 368 ASP A C 1
ATOM 2886 O O . ASP A 1 368 ? 5.733 -20.661 8.083 1.00 83.06 368 ASP A O 1
ATOM 2890 N N . GLY A 1 369 ? 6.612 -18.643 7.664 1.00 85.94 369 GLY A N 1
ATOM 2891 C CA . GLY A 1 369 ? 6.641 -18.208 9.054 1.00 85.94 369 GLY A CA 1
ATOM 2892 C C . GLY A 1 369 ? 5.237 -18.099 9.646 1.00 85.94 369 GLY A C 1
ATOM 2893 O O . GLY A 1 369 ? 4.980 -18.622 10.733 1.00 85.94 369 GLY A O 1
ATOM 2894 N N . TRP A 1 370 ? 4.308 -17.473 8.923 1.00 84.94 370 TRP A N 1
ATOM 2895 C CA . TRP A 1 370 ? 2.921 -17.328 9.349 1.00 84.94 370 TRP A CA 1
ATOM 2896 C C . TRP A 1 370 ? 2.223 -18.681 9.467 1.00 84.94 370 TRP A C 1
ATOM 2898 O O . TRP A 1 370 ? 1.617 -18.942 10.500 1.00 84.94 370 TRP A O 1
ATOM 2908 N N . THR A 1 371 ? 2.350 -19.578 8.488 1.00 82.00 371 THR A N 1
ATOM 2909 C CA . THR A 1 371 ? 1.739 -20.918 8.552 1.00 82.00 371 THR A CA 1
ATOM 2910 C C . THR A 1 371 ? 2.282 -21.736 9.727 1.00 82.00 371 THR A C 1
ATOM 2912 O O . THR A 1 371 ? 1.517 -22.440 10.392 1.00 82.00 371 THR A O 1
ATOM 2915 N N . GLY A 1 372 ? 3.576 -21.614 10.042 1.00 82.62 372 GLY A N 1
ATOM 2916 C CA . GLY A 1 372 ? 4.177 -22.233 11.224 1.00 82.62 372 GLY A CA 1
ATOM 2917 C C . GLY A 1 372 ? 3.657 -21.651 12.545 1.00 82.62 372 GLY A C 1
ATOM 2918 O O . GLY A 1 372 ? 3.376 -22.396 13.487 1.00 82.62 372 GLY A O 1
ATOM 2919 N N . VAL A 1 373 ? 3.503 -20.327 12.624 1.00 85.06 373 VAL A N 1
ATOM 2920 C CA . VAL A 1 373 ? 3.001 -19.624 13.816 1.00 85.06 373 VAL A CA 1
ATOM 2921 C C . VAL A 1 373 ? 1.500 -19.858 14.009 1.00 85.06 373 VAL A C 1
ATOM 2923 O O . VAL A 1 373 ? 1.086 -20.197 15.117 1.00 85.06 373 VAL A O 1
ATOM 2926 N N . ALA A 1 374 ? 0.697 -19.746 12.952 1.00 82.06 374 ALA A N 1
ATOM 2927 C CA . ALA A 1 374 ? -0.752 -19.921 12.981 1.00 82.06 374 ALA A CA 1
ATOM 2928 C C . ALA A 1 374 ? -1.133 -21.291 13.554 1.00 82.06 374 ALA A C 1
ATOM 2930 O O . ALA A 1 374 ? -1.911 -21.352 14.501 1.00 82.06 374 ALA A O 1
ATOM 2931 N N . LYS A 1 375 ? -0.472 -22.361 13.089 1.00 78.50 375 LYS A N 1
ATOM 2932 C CA . LYS A 1 375 ? -0.670 -23.736 13.586 1.00 78.50 375 LYS A CA 1
ATOM 2933 C C . LYS A 1 375 ? -0.219 -23.960 15.024 1.00 78.50 375 LYS A C 1
ATOM 2935 O O . LYS A 1 375 ? -0.667 -24.890 15.685 1.00 78.50 375 LYS A O 1
ATOM 2940 N N . ARG A 1 376 ? 0.745 -23.172 15.505 1.00 82.75 376 ARG A N 1
ATOM 2941 C CA . ARG A 1 376 ? 1.263 -23.302 16.873 1.00 82.75 376 ARG A CA 1
ATOM 2942 C C . ARG A 1 376 ? 0.400 -22.548 17.883 1.00 82.75 376 ARG A C 1
ATOM 2944 O O . ARG A 1 376 ? 0.399 -22.901 19.062 1.00 82.75 376 ARG A O 1
ATOM 2951 N N . PHE A 1 377 ? -0.299 -21.506 17.438 1.00 85.75 377 PHE A N 1
ATOM 2952 C CA . PHE A 1 377 ? -1.047 -20.587 18.287 1.00 85.75 377 PHE A CA 1
ATOM 2953 C C . PHE A 1 377 ? -2.529 -20.508 17.888 1.00 85.75 377 PHE A C 1
ATOM 2955 O O . PHE A 1 377 ? -3.060 -19.416 17.674 1.00 85.75 377 PHE A O 1
ATOM 2962 N N . ASP A 1 378 ? -3.224 -21.652 17.894 1.00 80.69 378 ASP A N 1
ATOM 2963 C CA . ASP A 1 378 ? -4.670 -21.753 17.612 1.00 80.69 378 ASP A CA 1
ATOM 2964 C C . ASP A 1 378 ? -5.520 -20.797 18.459 1.00 80.69 378 ASP A C 1
ATOM 2966 O O . ASP A 1 378 ? -6.525 -20.264 17.996 1.00 80.69 378 ASP A O 1
ATOM 2970 N N . ARG A 1 379 ? -5.089 -20.504 19.693 1.00 84.44 379 ARG A N 1
ATOM 2971 C CA . ARG A 1 379 ? -5.779 -19.551 20.574 1.00 84.44 379 ARG A CA 1
ATOM 2972 C C . ARG A 1 379 ? -5.842 -18.130 20.015 1.00 84.44 379 ARG A C 1
ATOM 2974 O O . ARG A 1 379 ? -6.772 -17.399 20.340 1.00 84.44 379 ARG A O 1
ATOM 2981 N N . VAL A 1 380 ? -4.851 -17.732 19.222 1.00 86.44 380 VAL A N 1
ATOM 2982 C CA . VAL A 1 380 ? -4.774 -16.390 18.631 1.00 86.44 380 VAL A CA 1
ATOM 2983 C C . VAL A 1 380 ? -5.388 -16.390 17.235 1.00 86.44 380 VAL A C 1
ATOM 2985 O O . VAL A 1 380 ? -6.189 -15.514 16.928 1.00 86.44 380 VAL A O 1
ATOM 2988 N N . TYR A 1 381 ? -5.046 -17.381 16.407 1.00 84.44 381 TYR A N 1
ATOM 2989 C CA . TYR A 1 381 ? -5.395 -17.386 14.981 1.00 84.44 381 TYR A CA 1
ATOM 2990 C C . TYR A 1 381 ? -6.674 -18.162 14.634 1.00 84.44 381 TYR A C 1
ATOM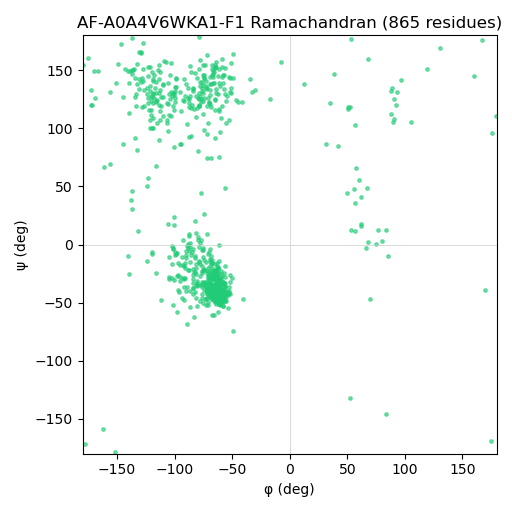 2992 O O . TYR A 1 381 ? -7.246 -17.929 13.574 1.00 84.44 381 TYR A O 1
ATOM 3000 N N . GLY A 1 382 ? -7.157 -19.045 15.513 1.00 83.81 382 GLY A N 1
ATOM 3001 C CA . GLY A 1 382 ? -8.362 -19.850 15.294 1.00 83.81 382 GLY A CA 1
ATOM 3002 C C . GLY A 1 382 ? -9.298 -19.986 16.504 1.00 83.81 382 GLY A C 1
ATOM 3003 O O . GLY A 1 382 ? -9.874 -21.065 16.665 1.00 83.81 382 GLY A O 1
ATOM 3004 N N . PRO A 1 383 ? -9.519 -18.955 17.349 1.00 86.88 383 PRO A N 1
ATOM 3005 C CA . PRO A 1 383 ? -10.333 -19.102 18.560 1.00 86.88 383 PRO A CA 1
ATOM 3006 C C . PRO A 1 383 ? -11.773 -19.550 18.256 1.00 86.88 383 PRO A C 1
ATOM 3008 O O . PRO A 1 383 ? -12.333 -20.379 18.970 1.00 86.88 383 PRO A O 1
ATOM 3011 N N . ARG A 1 384 ? -12.360 -19.084 17.145 1.00 85.81 384 ARG A N 1
ATOM 3012 C CA . ARG A 1 384 ? -13.736 -19.422 16.727 1.00 85.81 384 ARG A CA 1
ATOM 3013 C C . ARG A 1 384 ? -13.936 -20.878 16.277 1.00 85.81 384 ARG A C 1
ATOM 3015 O O . ARG A 1 384 ? -15.058 -21.260 15.973 1.00 85.81 384 ARG A O 1
ATOM 3022 N N . THR A 1 385 ? -12.876 -21.685 16.213 1.00 85.06 385 THR A N 1
ATOM 3023 C CA . THR A 1 385 ? -12.950 -23.082 15.740 1.00 85.06 385 THR A CA 1
ATOM 3024 C C . THR A 1 385 ? -13.184 -24.101 16.858 1.00 85.06 385 THR A C 1
ATOM 3026 O O . THR A 1 385 ? -13.545 -25.248 16.588 1.00 85.06 385 THR A O 1
ATOM 3029 N N . TYR A 1 386 ? -12.931 -23.722 18.115 1.00 83.56 386 TYR A N 1
ATOM 3030 C CA . TYR A 1 386 ? -12.973 -24.648 19.254 1.00 83.56 386 TYR A CA 1
ATOM 3031 C C . TYR A 1 386 ? -13.593 -24.056 20.525 1.00 83.56 386 TYR A C 1
ATOM 3033 O O . TYR A 1 386 ? -13.796 -24.791 21.491 1.00 83.56 386 TYR A O 1
ATOM 3041 N N . LEU A 1 387 ? -13.850 -22.744 20.568 1.00 85.81 387 LEU A N 1
ATOM 3042 C CA . LEU A 1 387 ? -14.473 -22.099 21.721 1.00 85.81 387 LEU A CA 1
ATOM 3043 C C . LEU A 1 387 ? -15.848 -22.721 21.993 1.00 85.81 387 LEU A C 1
ATOM 3045 O O . LEU A 1 387 ? -16.757 -22.629 21.175 1.00 85.81 387 LEU A O 1
ATOM 3049 N N . SER A 1 388 ? -16.000 -23.305 23.181 1.00 80.94 388 SER A N 1
ATOM 3050 C CA . SER A 1 388 ? -17.227 -23.985 23.613 1.00 80.94 388 SER A CA 1
ATOM 3051 C C . SER A 1 388 ? -18.411 -23.046 23.845 1.00 80.94 388 SER A C 1
ATOM 3053 O O . SER A 1 388 ? -19.513 -23.522 24.072 1.00 80.94 388 SER A O 1
ATOM 3055 N N . VAL A 1 389 ? -18.172 -21.731 23.838 1.00 87.75 389 VAL A N 1
ATOM 3056 C CA . VAL A 1 389 ? -19.204 -20.691 23.979 1.00 87.75 389 VAL A CA 1
ATOM 3057 C C . VAL A 1 389 ? -19.998 -20.507 22.682 1.00 87.75 389 VAL A C 1
ATOM 3059 O O . VAL A 1 389 ? -21.112 -20.010 22.738 1.00 87.75 389 VAL A O 1
ATOM 3062 N N . LEU A 1 390 ? -19.424 -20.886 21.533 1.00 84.94 390 LEU A N 1
ATOM 3063 C CA . LEU A 1 390 ? -20.100 -20.825 20.236 1.00 84.94 390 LEU A CA 1
ATOM 3064 C C . LEU A 1 390 ? -20.828 -22.141 19.958 1.00 84.94 390 LEU A C 1
ATOM 3066 O O . LEU A 1 390 ? -20.252 -23.226 20.168 1.00 84.94 390 LEU A O 1
ATOM 3070 N N . ASP A 1 391 ? -22.041 -22.014 19.425 1.00 83.75 391 ASP A N 1
ATOM 3071 C CA . ASP A 1 391 ? -22.829 -23.128 18.907 1.00 83.75 391 ASP A CA 1
ATOM 3072 C C . ASP A 1 391 ? -22.135 -23.768 17.693 1.00 83.75 391 ASP A C 1
ATOM 3074 O O . ASP A 1 391 ? -21.260 -23.170 17.059 1.00 83.75 391 ASP A O 1
ATOM 3078 N N . ASP A 1 392 ? -22.456 -25.031 17.402 1.00 80.94 392 ASP A N 1
ATOM 3079 C CA . ASP A 1 392 ? -21.751 -25.808 16.373 1.00 80.94 392 ASP A CA 1
ATOM 3080 C C . ASP A 1 392 ? -21.894 -25.218 14.962 1.00 80.94 392 ASP A C 1
ATOM 3082 O O . ASP A 1 392 ? -20.982 -25.359 14.147 1.00 80.94 392 ASP A O 1
ATOM 3086 N N . ASP A 1 393 ? -22.998 -24.528 14.688 1.00 79.50 393 ASP A N 1
ATOM 3087 C CA . ASP A 1 393 ? -23.261 -23.795 13.452 1.00 79.50 393 ASP A CA 1
ATOM 3088 C C . ASP A 1 393 ? -22.535 -22.444 13.389 1.00 79.50 393 ASP A C 1
ATOM 3090 O O . ASP A 1 393 ? -22.171 -22.011 12.304 1.00 79.50 393 ASP A O 1
ATOM 3094 N N . GLU A 1 394 ? -22.227 -21.804 14.520 1.00 80.25 394 GLU A N 1
ATOM 3095 C CA . GLU A 1 394 ? -21.470 -20.541 14.555 1.00 80.25 394 GLU A CA 1
ATOM 3096 C C . GLU A 1 394 ? -19.942 -20.732 14.460 1.00 80.25 394 GLU A C 1
ATOM 3098 O O . GLU A 1 394 ? -19.176 -19.762 14.291 1.00 80.25 394 GLU A O 1
ATOM 3103 N N . ARG A 1 395 ? -19.478 -21.981 14.598 1.00 84.06 395 ARG A N 1
ATOM 3104 C CA . ARG A 1 395 ? -18.060 -22.347 14.551 1.00 84.06 395 ARG A CA 1
ATOM 3105 C C . ARG A 1 395 ? -17.518 -22.269 13.132 1.00 84.06 395 ARG A C 1
ATOM 3107 O O . ARG A 1 395 ? -18.073 -22.797 12.174 1.00 84.06 395 ARG A O 1
ATOM 3114 N N . SER A 1 396 ? -16.350 -21.646 13.013 1.00 84.31 396 SER A N 1
ATOM 3115 C CA . SER A 1 396 ? -15.614 -21.624 11.748 1.00 84.31 396 SER A CA 1
ATOM 3116 C C . SER A 1 396 ? -14.964 -22.989 11.482 1.00 84.31 396 SER A C 1
ATOM 3118 O O . SER A 1 396 ? -14.505 -23.632 12.435 1.00 84.31 396 SER A O 1
ATOM 3120 N N . PRO A 1 397 ? -14.866 -23.431 10.212 1.00 81.88 397 PRO A N 1
ATOM 3121 C CA . PRO A 1 397 ? -14.218 -24.691 9.875 1.00 81.88 397 PRO A CA 1
ATOM 3122 C C . PRO A 1 397 ? -12.768 -24.696 10.368 1.00 81.88 397 PRO A C 1
ATOM 3124 O O . PRO A 1 397 ? -12.053 -23.694 10.274 1.00 81.88 397 PRO A O 1
ATOM 3127 N N . LYS A 1 398 ? -12.334 -25.833 10.920 1.00 76.19 398 LYS A N 1
ATOM 3128 C CA . LYS A 1 398 ? -10.947 -26.020 11.359 1.00 76.19 398 LYS A CA 1
ATOM 3129 C C . LYS A 1 398 ? -10.022 -26.087 10.152 1.00 76.19 398 LYS A C 1
ATOM 3131 O O . LYS A 1 398 ? -10.332 -26.770 9.181 1.00 76.19 398 LYS A O 1
ATOM 3136 N N . GLN A 1 399 ? -8.872 -25.429 10.266 1.00 71.50 399 GLN A N 1
ATOM 3137 C CA . GLN A 1 399 ? -7.834 -25.478 9.242 1.00 71.50 399 GLN A CA 1
ATOM 3138 C C . GLN A 1 399 ? -7.240 -26.890 9.133 1.00 71.50 399 GLN A C 1
ATOM 3140 O O . GLN A 1 399 ? -6.979 -27.538 10.153 1.00 71.50 399 GLN A O 1
ATOM 3145 N N . SER A 1 400 ? -6.982 -27.377 7.918 1.00 73.94 400 SER A N 1
ATOM 3146 C CA . SER A 1 400 ? -6.294 -28.662 7.734 1.00 73.94 400 SER A CA 1
ATOM 3147 C C . SER A 1 400 ? -4.838 -28.624 8.191 1.00 73.94 400 SER A C 1
ATOM 3149 O O . SER A 1 400 ? -4.136 -27.614 8.149 1.00 73.94 400 SER A O 1
ATOM 3151 N N . ALA A 1 401 ? -4.334 -29.804 8.560 1.00 67.94 401 ALA A N 1
ATOM 3152 C CA . ALA A 1 401 ? -2.953 -29.985 8.996 1.00 67.94 401 ALA A CA 1
ATOM 3153 C C . ALA A 1 401 ? -1.904 -29.707 7.890 1.00 67.94 401 ALA A C 1
ATOM 3155 O O . ALA A 1 401 ? -0.727 -29.496 8.200 1.00 67.94 401 ALA A O 1
ATOM 3156 N N . GLY A 1 402 ? -2.297 -29.678 6.608 1.00 74.94 402 GLY A N 1
ATOM 3157 C CA . GLY A 1 402 ? -1.400 -29.468 5.462 1.00 74.94 402 GLY A CA 1
ATOM 3158 C C . GLY A 1 402 ? -0.774 -28.067 5.420 1.00 74.94 402 GLY A C 1
ATOM 3159 O O . GLY A 1 402 ? -1.356 -27.101 5.900 1.00 74.94 402 GLY A O 1
ATOM 3160 N N . PHE A 1 403 ? 0.443 -27.925 4.884 1.00 70.12 403 PHE A N 1
ATOM 3161 C CA . PHE A 1 403 ? 1.178 -26.644 4.854 1.00 70.12 403 PHE A CA 1
ATOM 3162 C C . PHE A 1 403 ? 0.460 -25.544 4.048 1.00 70.12 403 PHE A C 1
ATOM 3164 O O . PHE A 1 403 ? 0.308 -24.429 4.532 1.00 70.12 403 PHE A O 1
ATOM 3171 N N . LEU A 1 404 ? -0.096 -25.901 2.888 1.00 74.50 404 LEU A N 1
ATOM 3172 C CA . LEU A 1 404 ? -0.934 -25.034 2.043 1.00 74.50 404 LEU A CA 1
ATOM 3173 C C . LEU A 1 404 ? -2.425 -25.406 2.113 1.00 74.50 404 LEU A C 1
ATOM 3175 O O . LEU A 1 404 ? -3.209 -25.056 1.233 1.00 74.50 404 LEU A O 1
ATOM 3179 N N . GLY A 1 405 ? -2.821 -26.156 3.145 1.00 75.44 405 GLY A N 1
ATOM 3180 C CA . GLY A 1 405 ? -4.189 -26.652 3.301 1.00 75.44 405 GLY A CA 1
ATOM 3181 C C . GLY A 1 405 ? -5.227 -25.533 3.435 1.00 75.44 405 GLY A C 1
ATOM 3182 O O . GLY A 1 405 ? -6.303 -25.615 2.845 1.00 75.44 405 GLY A O 1
ATOM 3183 N N . TRP A 1 406 ? -4.839 -24.436 4.094 1.00 78.81 406 TRP A N 1
ATOM 3184 C CA . TRP A 1 406 ? -5.663 -23.243 4.279 1.00 78.81 406 TRP A CA 1
ATOM 3185 C C . TRP A 1 406 ? -6.128 -22.635 2.945 1.00 78.81 406 TRP A C 1
ATOM 3187 O O . TRP A 1 406 ? -7.300 -22.307 2.801 1.00 78.81 406 TRP A O 1
ATOM 3197 N N . MET A 1 407 ? -5.259 -22.555 1.928 1.00 79.69 407 MET A N 1
ATOM 3198 C CA . MET A 1 407 ? -5.607 -21.955 0.630 1.00 79.69 407 MET A CA 1
ATOM 3199 C C . MET A 1 407 ? -6.718 -22.741 -0.085 1.00 79.69 407 MET A C 1
ATOM 3201 O O . MET A 1 407 ? -7.636 -22.167 -0.676 1.00 79.69 407 MET A O 1
ATOM 3205 N N . LYS A 1 408 ? -6.665 -24.076 -0.008 1.00 81.25 408 LYS A N 1
ATOM 3206 C CA . LYS A 1 408 ? -7.697 -24.952 -0.577 1.00 81.25 408 LYS A CA 1
ATOM 3207 C C . LYS A 1 408 ? -9.029 -24.794 0.157 1.00 81.25 408 LYS A C 1
ATOM 3209 O O . LYS A 1 408 ? -10.072 -24.765 -0.478 1.00 81.25 408 LYS A O 1
ATOM 3214 N N . GLU A 1 409 ? -9.000 -24.673 1.476 1.00 79.19 409 GLU A N 1
ATOM 3215 C CA . GLU A 1 409 ? -10.219 -24.515 2.274 1.00 79.19 409 GLU A CA 1
ATOM 3216 C C . GLU A 1 409 ? -10.890 -23.166 2.027 1.00 79.19 409 GLU A C 1
ATOM 3218 O O . GLU A 1 409 ? -12.090 -23.126 1.770 1.00 79.19 409 GLU A O 1
ATOM 3223 N N . TYR A 1 410 ? -10.126 -22.070 1.996 1.00 79.56 410 TYR A N 1
ATOM 3224 C CA . TYR A 1 410 ? -10.687 -20.745 1.716 1.00 79.56 410 TYR A CA 1
ATOM 3225 C C . TYR A 1 410 ? -11.274 -20.622 0.310 1.00 79.56 410 TYR A C 1
ATOM 3227 O O . TYR A 1 410 ? -12.255 -19.910 0.129 1.00 79.56 410 TYR A O 1
ATOM 3235 N N . THR A 1 411 ? -10.723 -21.333 -0.678 1.00 80.62 411 THR A N 1
ATOM 3236 C CA . THR A 1 411 ? -11.285 -21.355 -2.041 1.00 80.62 411 THR A CA 1
ATOM 3237 C C . THR A 1 411 ? -12.533 -22.232 -2.173 1.00 80.62 411 THR A C 1
ATOM 3239 O O . THR A 1 411 ? -13.284 -22.065 -3.131 1.00 80.62 411 THR A O 1
ATOM 3242 N N . GLN A 1 412 ? -12.773 -23.144 -1.227 1.00 85.50 412 GLN A N 1
ATOM 3243 C CA . GLN A 1 412 ? -13.954 -24.014 -1.194 1.00 85.50 412 GLN A CA 1
ATOM 3244 C C . GLN A 1 412 ? -15.115 -23.439 -0.377 1.00 85.50 412 GLN A C 1
ATOM 3246 O O . GLN A 1 412 ? -16.244 -23.906 -0.527 1.00 85.50 412 GLN A O 1
ATOM 3251 N N . ILE A 1 413 ? -14.860 -22.449 0.481 1.00 86.00 413 ILE A N 1
ATOM 3252 C CA . ILE A 1 413 ? -15.914 -21.781 1.244 1.00 86.00 413 ILE A CA 1
ATOM 3253 C C . ILE A 1 413 ? -16.839 -21.031 0.277 1.00 86.00 413 ILE A C 1
ATOM 3255 O O . ILE A 1 413 ? -16.400 -20.201 -0.518 1.00 86.00 413 ILE A O 1
ATOM 3259 N N . ALA A 1 414 ? -18.134 -21.328 0.369 1.00 88.69 414 ALA A N 1
ATOM 3260 C CA . ALA A 1 414 ? -19.161 -20.682 -0.432 1.00 88.69 414 ALA A CA 1
ATOM 3261 C C . ALA A 1 414 ? -19.347 -19.210 -0.026 1.00 88.69 414 ALA A C 1
ATOM 3263 O O . ALA A 1 414 ? -19.286 -18.865 1.158 1.00 88.69 414 ALA A O 1
ATOM 3264 N N . ASP A 1 415 ? -19.630 -18.347 -1.003 1.00 87.44 415 ASP A N 1
ATOM 3265 C CA . ASP A 1 415 ? -19.862 -16.914 -0.785 1.00 87.44 415 ASP A CA 1
ATOM 3266 C C . ASP A 1 415 ? -21.054 -16.694 0.186 1.00 87.44 415 ASP A C 1
ATOM 3268 O O . ASP A 1 415 ? -21.027 -15.784 1.017 1.00 87.44 415 ASP A O 1
ATOM 3272 N N . GLU A 1 416 ? -22.062 -17.572 0.149 1.00 88.00 416 GLU A N 1
ATOM 3273 C CA . GLU A 1 416 ? -23.229 -17.574 1.042 1.00 88.00 416 GLU A CA 1
ATOM 3274 C C . GLU A 1 416 ? -22.853 -17.890 2.494 1.00 88.00 416 GLU A C 1
ATOM 3276 O O . GLU A 1 416 ? -23.386 -17.283 3.423 1.00 88.00 416 GLU A O 1
ATOM 3281 N N . TYR A 1 417 ? -21.904 -18.809 2.697 1.00 87.75 417 TYR A N 1
ATOM 3282 C CA . TYR A 1 417 ? -21.405 -19.148 4.028 1.00 87.75 417 TYR A CA 1
ATOM 3283 C C . TYR A 1 417 ? -20.708 -17.939 4.661 1.00 87.75 417 TYR A C 1
ATOM 3285 O O . TYR A 1 417 ? -20.960 -17.620 5.825 1.00 87.75 417 TYR A O 1
ATOM 3293 N N . VAL A 1 418 ? -19.886 -17.223 3.882 1.00 88.38 418 VAL A N 1
ATOM 3294 C CA . VAL A 1 418 ? -19.215 -15.992 4.333 1.00 88.38 418 VAL A CA 1
ATOM 3295 C C . VAL A 1 418 ? -20.235 -14.925 4.722 1.00 88.38 418 VAL A C 1
ATOM 3297 O O . VAL A 1 418 ? -20.063 -14.278 5.753 1.00 88.38 418 VAL A O 1
ATOM 3300 N N . LEU A 1 419 ? -21.300 -14.755 3.934 1.00 87.69 419 LEU A N 1
ATOM 3301 C CA . LEU A 1 419 ? -22.356 -13.784 4.225 1.00 87.69 419 LEU A CA 1
ATOM 3302 C C . LEU A 1 419 ? -23.149 -14.131 5.495 1.00 87.69 419 LEU A C 1
ATOM 3304 O O . LEU A 1 419 ? -23.554 -13.224 6.214 1.00 87.69 419 LEU A O 1
ATOM 3308 N N . ALA A 1 420 ? -23.367 -15.418 5.779 1.00 84.69 420 ALA A N 1
ATOM 3309 C CA . ALA A 1 420 ? -24.090 -15.859 6.972 1.00 84.69 420 ALA A CA 1
ATOM 3310 C C . ALA A 1 420 ? -23.261 -15.726 8.265 1.00 84.69 420 ALA A C 1
ATOM 3312 O O . ALA A 1 420 ? -23.811 -15.403 9.314 1.00 84.69 420 ALA A O 1
ATOM 3313 N N . HIS A 1 421 ? -21.944 -15.951 8.195 1.00 84.06 421 HIS A N 1
ATOM 3314 C CA . HIS A 1 421 ? -21.057 -15.989 9.371 1.00 84.06 421 HIS A CA 1
ATOM 3315 C C . HIS A 1 421 ? -20.279 -14.686 9.610 1.00 84.06 421 HIS A C 1
ATOM 3317 O O . HIS A 1 421 ? -19.597 -14.543 10.629 1.00 84.06 421 HIS A O 1
ATOM 3323 N N . SER A 1 422 ? -20.339 -13.742 8.671 1.00 84.56 422 SER A N 1
ATOM 3324 C CA . SER A 1 422 ? -19.639 -12.458 8.718 1.00 84.56 422 SER A CA 1
ATOM 3325 C C . SER A 1 422 ? -20.609 -11.298 8.487 1.00 84.56 422 SER A C 1
ATOM 3327 O O . SER A 1 422 ? -21.782 -11.495 8.189 1.00 84.56 422 SER A O 1
ATOM 3329 N N . SER A 1 423 ? -20.137 -10.060 8.632 1.00 86.31 423 SER A N 1
ATOM 3330 C CA . SER A 1 423 ? -20.947 -8.891 8.283 1.00 86.31 423 SER A CA 1
ATOM 3331 C C . SER A 1 423 ? -21.066 -8.727 6.764 1.00 86.31 423 SER A C 1
ATOM 3333 O O . SER A 1 423 ? -20.168 -9.116 6.010 1.00 86.31 423 SER A O 1
ATOM 3335 N N . LEU A 1 424 ? -22.143 -8.067 6.318 1.00 89.25 424 LEU A N 1
ATOM 3336 C CA . LEU A 1 424 ? -22.305 -7.647 4.921 1.00 89.25 424 LEU A CA 1
ATOM 3337 C C . LEU A 1 424 ? -21.077 -6.866 4.421 1.00 89.25 424 LEU A C 1
ATOM 3339 O O . LEU A 1 424 ? -20.597 -7.120 3.320 1.00 89.25 424 LEU A O 1
ATOM 3343 N N . ASP A 1 425 ? -20.536 -5.964 5.243 1.00 88.62 425 ASP A N 1
ATOM 3344 C CA . ASP A 1 425 ? -19.370 -5.152 4.881 1.00 88.62 425 ASP A CA 1
ATOM 3345 C C . ASP A 1 425 ? -18.112 -6.005 4.665 1.00 88.62 425 ASP A C 1
ATOM 3347 O O . ASP A 1 425 ? -17.399 -5.808 3.683 1.00 88.62 425 ASP A O 1
ATOM 3351 N N . ASN A 1 426 ? -17.864 -7.005 5.519 1.00 90.00 426 ASN A N 1
ATOM 3352 C CA . ASN A 1 426 ? -16.733 -7.923 5.356 1.00 90.00 426 ASN A CA 1
ATOM 3353 C C . ASN A 1 426 ? -16.869 -8.758 4.077 1.00 90.00 426 ASN A C 1
ATOM 3355 O O . ASN A 1 426 ? -15.892 -8.948 3.351 1.00 90.00 426 ASN A O 1
ATOM 3359 N N . TYR A 1 427 ? -18.080 -9.242 3.788 1.00 92.19 427 TYR A N 1
ATOM 3360 C CA . TYR A 1 427 ? -18.368 -9.955 2.548 1.00 92.19 427 TYR A CA 1
ATOM 3361 C C . TYR A 1 427 ? -18.083 -9.075 1.321 1.00 92.19 427 TYR A C 1
ATOM 3363 O O . TYR A 1 427 ? -17.384 -9.495 0.399 1.00 92.19 427 TYR A O 1
ATOM 3371 N N . LEU A 1 428 ? -18.572 -7.832 1.324 1.00 93.38 428 LEU A N 1
ATOM 3372 C CA . LEU A 1 428 ? -18.359 -6.883 0.231 1.00 93.38 428 LEU A CA 1
ATOM 3373 C C . LEU A 1 428 ? -16.886 -6.489 0.079 1.00 93.38 428 LEU A C 1
ATOM 3375 O O . LEU A 1 428 ? -16.418 -6.329 -1.046 1.00 93.38 428 LEU A O 1
ATOM 3379 N N . PHE A 1 429 ? -16.143 -6.389 1.181 1.00 91.94 429 PHE A N 1
ATOM 3380 C CA . PHE A 1 429 ? -14.704 -6.136 1.164 1.00 91.94 429 PHE A CA 1
ATOM 3381 C C . PHE A 1 429 ? -13.928 -7.288 0.511 1.00 91.94 429 PHE A C 1
ATOM 3383 O O . PHE A 1 429 ? -13.103 -7.058 -0.372 1.00 91.94 429 PHE A O 1
ATOM 3390 N N . LEU A 1 430 ? -14.238 -8.542 0.858 1.00 91.12 430 LEU A N 1
ATOM 3391 C CA . LEU A 1 430 ? -13.655 -9.714 0.191 1.00 91.12 430 LEU A CA 1
ATOM 3392 C C . LEU A 1 430 ? -14.048 -9.776 -1.290 1.00 91.12 430 LEU A C 1
ATOM 3394 O O . LEU A 1 430 ? -13.216 -10.061 -2.157 1.00 91.12 430 LEU A O 1
ATOM 3398 N N . ARG A 1 431 ? -15.309 -9.459 -1.594 1.00 92.00 431 ARG A N 1
ATOM 3399 C CA . ARG A 1 431 ? -15.812 -9.407 -2.965 1.00 92.00 431 ARG A CA 1
ATOM 3400 C C . ARG A 1 431 ? -15.098 -8.338 -3.790 1.00 92.00 431 ARG A C 1
ATOM 3402 O O . ARG A 1 431 ? -14.763 -8.616 -4.938 1.00 92.00 431 ARG A O 1
ATOM 3409 N N . LEU A 1 432 ? -14.793 -7.170 -3.219 1.00 93.06 432 LEU A N 1
ATOM 3410 C CA . LEU A 1 432 ? -14.007 -6.127 -3.883 1.00 93.06 432 LEU A CA 1
ATOM 3411 C C . LEU A 1 432 ? -12.657 -6.679 -4.365 1.00 93.06 432 LEU A C 1
ATOM 3413 O O . LEU A 1 432 ? -12.335 -6.529 -5.541 1.00 93.06 432 LEU A O 1
ATOM 3417 N N . PHE A 1 433 ? -11.909 -7.391 -3.516 1.00 91.81 433 PHE A N 1
ATOM 3418 C CA . PHE A 1 433 ? -10.642 -8.015 -3.925 1.00 91.81 433 PHE A CA 1
ATOM 3419 C C . PHE A 1 433 ? -10.820 -9.109 -4.980 1.00 91.81 433 PHE A C 1
ATOM 3421 O O . PHE A 1 433 ? -10.041 -9.168 -5.931 1.00 91.81 433 PHE A O 1
ATOM 3428 N N . LYS A 1 434 ? -11.857 -9.948 -4.858 1.00 90.62 434 LYS A N 1
ATOM 3429 C CA . LYS A 1 434 ? -12.185 -10.987 -5.852 1.00 90.62 434 LYS A CA 1
ATOM 3430 C C . LYS A 1 434 ? -12.445 -10.367 -7.228 1.00 90.62 434 LYS A C 1
ATOM 3432 O O . LYS A 1 434 ? -11.903 -10.833 -8.229 1.00 90.62 434 LYS A O 1
ATOM 3437 N N . ILE A 1 435 ? -13.220 -9.285 -7.279 1.00 93.75 435 ILE A N 1
ATOM 3438 C CA . ILE A 1 435 ? -13.516 -8.562 -8.518 1.00 93.75 435 ILE A CA 1
ATOM 3439 C C . ILE A 1 435 ? -12.273 -7.849 -9.056 1.00 93.75 435 ILE A C 1
ATOM 3441 O O . ILE A 1 435 ? -12.009 -7.951 -10.250 1.00 93.75 435 ILE A O 1
ATOM 3445 N N . LEU A 1 436 ? -11.469 -7.199 -8.208 1.00 93.50 436 LEU A N 1
ATOM 3446 C CA . LEU A 1 436 ? -10.202 -6.590 -8.628 1.00 93.50 436 LEU A CA 1
ATOM 3447 C C . LEU A 1 436 ? -9.250 -7.628 -9.239 1.00 93.50 436 LEU A C 1
ATOM 3449 O O . LEU A 1 436 ? -8.671 -7.377 -10.293 1.00 93.50 436 LEU A O 1
ATOM 3453 N N . MET A 1 437 ? -9.146 -8.819 -8.644 1.00 92.19 437 MET A N 1
ATOM 3454 C CA . MET A 1 437 ? -8.343 -9.920 -9.182 1.00 92.19 437 MET A CA 1
ATOM 3455 C C . MET A 1 437 ? -8.845 -10.375 -10.559 1.00 92.19 437 MET A C 1
ATOM 3457 O O . MET A 1 437 ? -8.042 -10.542 -11.477 1.00 92.19 437 MET A O 1
ATOM 3461 N N . ILE A 1 438 ? -10.164 -10.520 -10.731 1.00 93.06 438 ILE A N 1
ATOM 3462 C CA . ILE A 1 438 ? -10.779 -10.860 -12.024 1.00 93.06 438 ILE A CA 1
ATOM 3463 C C . ILE A 1 438 ? -10.512 -9.759 -13.058 1.00 93.06 438 ILE A C 1
ATOM 3465 O O . ILE A 1 438 ? -10.134 -10.065 -14.188 1.00 93.06 438 ILE A O 1
ATOM 3469 N N . VAL A 1 439 ? -10.664 -8.486 -12.682 1.00 95.75 439 VAL A N 1
ATOM 3470 C CA . VAL A 1 439 ? -10.414 -7.341 -13.570 1.00 95.75 439 VAL A CA 1
ATOM 3471 C C . VAL A 1 439 ? -8.953 -7.298 -14.011 1.00 95.75 439 VAL A C 1
ATOM 3473 O O . VAL A 1 439 ? -8.691 -7.139 -15.202 1.00 95.75 439 VAL A O 1
ATOM 3476 N N . CYS A 1 440 ? -8.007 -7.503 -13.092 1.00 93.88 440 CYS A N 1
ATOM 3477 C CA . CYS A 1 440 ? -6.583 -7.583 -13.411 1.00 93.88 440 CYS A CA 1
ATOM 3478 C C . CYS A 1 440 ? -6.270 -8.774 -14.326 1.00 93.88 440 CYS A C 1
ATOM 3480 O O . CYS A 1 440 ? -5.571 -8.606 -15.323 1.00 93.88 440 CYS A O 1
ATOM 3482 N N . PHE A 1 441 ? -6.815 -9.961 -14.038 1.00 95.19 441 PHE A N 1
ATOM 3483 C CA . PHE A 1 441 ? -6.590 -11.161 -14.847 1.00 95.19 441 PHE A CA 1
ATOM 3484 C C . PHE A 1 441 ? -7.120 -11.000 -16.277 1.00 95.19 441 PHE A C 1
ATOM 3486 O O . PHE A 1 441 ? -6.385 -11.212 -17.241 1.00 95.19 441 PHE A O 1
ATOM 3493 N N . VAL A 1 442 ? -8.373 -10.561 -16.429 1.00 95.62 442 VAL A N 1
ATOM 3494 C CA . VAL A 1 442 ? -8.967 -10.288 -17.746 1.00 95.62 442 VAL A CA 1
ATOM 3495 C C . VAL A 1 442 ? -8.223 -9.144 -18.444 1.00 95.62 442 VAL A C 1
ATOM 3497 O O . VAL A 1 442 ? -7.978 -9.215 -19.646 1.00 95.62 442 VAL A O 1
ATOM 3500 N N . GLY A 1 443 ? -7.776 -8.135 -17.693 1.00 94.56 443 GLY A N 1
ATOM 3501 C CA . GLY A 1 443 ? -6.911 -7.069 -18.192 1.00 94.56 443 GLY A CA 1
ATOM 3502 C C . GLY A 1 443 ? -5.611 -7.596 -18.799 1.00 94.56 443 GLY A C 1
ATOM 3503 O O . GLY A 1 443 ? -5.258 -7.196 -19.908 1.00 94.56 443 GLY A O 1
ATOM 3504 N N . CYS A 1 444 ? -4.931 -8.542 -18.146 1.00 94.12 444 CYS A N 1
ATOM 3505 C CA . CYS A 1 444 ? -3.746 -9.203 -18.701 1.00 94.12 444 CYS A CA 1
ATOM 3506 C C . CYS A 1 444 ? -4.075 -9.972 -19.990 1.00 94.12 444 CYS A C 1
ATOM 3508 O O . CYS A 1 444 ? -3.347 -9.851 -20.973 1.00 94.12 444 CYS A O 1
ATOM 3510 N N . VAL A 1 445 ? -5.195 -10.702 -20.025 1.00 95.56 445 VAL A N 1
ATOM 3511 C CA . VAL A 1 445 ? -5.635 -11.461 -21.212 1.00 95.56 445 VAL A CA 1
ATOM 3512 C C . VAL A 1 445 ? -5.956 -10.544 -22.399 1.00 95.56 445 VAL A C 1
ATOM 3514 O O . VAL A 1 445 ? -5.656 -10.898 -23.535 1.00 95.56 445 VAL A O 1
ATOM 3517 N N . ILE A 1 446 ? -6.520 -9.358 -22.160 1.00 94.19 446 ILE A N 1
ATOM 3518 C CA . ILE A 1 446 ? -6.819 -8.376 -23.215 1.00 94.19 446 ILE A CA 1
ATOM 3519 C C . ILE A 1 446 ? -5.542 -7.657 -23.679 1.00 94.19 446 ILE A C 1
ATOM 3521 O O . ILE A 1 446 ? -5.315 -7.481 -24.876 1.00 94.19 446 ILE A O 1
ATOM 3525 N N . THR A 1 447 ? -4.708 -7.211 -22.737 1.00 92.75 447 THR A N 1
ATOM 3526 C CA . THR A 1 447 ? -3.589 -6.305 -23.032 1.00 92.75 447 THR A CA 1
ATOM 3527 C C . THR A 1 447 ? -2.332 -7.030 -23.500 1.00 92.75 447 THR A C 1
ATOM 3529 O O . THR A 1 447 ? -1.704 -6.574 -24.454 1.00 92.75 447 THR A O 1
ATOM 3532 N N . TRP A 1 448 ? -1.944 -8.148 -22.880 1.00 92.62 448 TRP A N 1
ATOM 3533 C CA . TRP A 1 448 ? -0.646 -8.781 -23.141 1.00 92.62 448 TRP A CA 1
ATOM 3534 C C . TRP A 1 448 ? -0.513 -9.341 -24.563 1.00 92.62 448 TRP A C 1
ATOM 3536 O O . TRP A 1 448 ? 0.497 -9.037 -25.200 1.00 92.62 448 TRP A O 1
ATOM 3546 N N . PRO A 1 449 ? -1.492 -10.084 -25.122 1.00 94.06 449 PRO A N 1
ATOM 3547 C CA . PRO A 1 449 ? -1.351 -10.668 -26.459 1.00 94.06 449 PRO A CA 1
ATOM 3548 C C . PRO A 1 449 ? -1.194 -9.631 -27.574 1.00 94.06 449 PRO A C 1
ATOM 3550 O O . PRO A 1 449 ? -0.599 -9.932 -28.604 1.00 94.06 449 PRO A O 1
ATOM 3553 N N . VAL A 1 450 ? -1.711 -8.413 -27.377 1.00 92.44 450 VAL A N 1
ATOM 3554 C CA . VAL A 1 450 ? -1.681 -7.345 -28.386 1.00 92.44 450 VAL A CA 1
ATOM 3555 C C . VAL A 1 450 ? -0.575 -6.333 -28.095 1.00 92.44 450 VAL A C 1
ATOM 3557 O O . VAL A 1 450 ? 0.255 -6.057 -28.960 1.00 92.44 450 VAL A O 1
ATOM 3560 N N . LEU A 1 451 ? -0.519 -5.785 -26.879 1.00 91.00 451 LEU A N 1
ATOM 3561 C CA . LEU A 1 451 ? 0.402 -4.694 -26.554 1.00 91.00 451 LEU A CA 1
ATOM 3562 C C . LEU A 1 451 ? 1.844 -5.172 -26.372 1.00 91.00 451 LEU A C 1
ATOM 3564 O O . LEU A 1 451 ? 2.756 -4.435 -26.745 1.00 91.00 451 LEU A O 1
ATOM 3568 N N . PHE A 1 452 ? 2.089 -6.393 -25.876 1.00 91.25 452 PHE A N 1
ATOM 3569 C CA . PHE A 1 452 ? 3.470 -6.877 -25.747 1.00 91.25 452 PHE A CA 1
ATOM 3570 C C . PHE A 1 452 ? 4.154 -7.037 -27.111 1.00 91.25 452 PHE A C 1
ATOM 3572 O O . PHE A 1 452 ? 5.243 -6.481 -27.264 1.00 91.25 452 PHE A O 1
ATOM 3579 N N . PRO A 1 453 ? 3.560 -7.688 -28.134 1.00 91.31 453 PRO A N 1
ATOM 3580 C CA . PRO A 1 453 ? 4.170 -7.741 -29.464 1.00 91.31 453 PRO A CA 1
ATOM 3581 C C . PRO A 1 453 ? 4.316 -6.368 -30.128 1.00 91.31 453 PRO A C 1
ATOM 3583 O O . PRO A 1 453 ? 5.355 -6.085 -30.732 1.00 91.31 453 PRO A O 1
ATOM 3586 N N . VAL A 1 454 ? 3.307 -5.496 -30.001 1.00 91.12 454 VAL A N 1
ATOM 3587 C CA . VAL A 1 454 ? 3.329 -4.144 -30.588 1.00 91.12 454 VAL A CA 1
ATOM 3588 C C . VAL A 1 454 ? 4.466 -3.302 -30.002 1.00 91.12 454 VAL A C 1
ATOM 3590 O O . VAL A 1 454 ? 5.181 -2.643 -30.765 1.00 91.12 454 VAL A O 1
ATOM 3593 N N . ASN A 1 455 ? 4.673 -3.374 -28.682 1.00 88.94 455 ASN A N 1
ATOM 3594 C CA . ASN A 1 455 ? 5.730 -2.640 -27.983 1.00 88.94 455 ASN A CA 1
ATOM 3595 C C . ASN A 1 455 ? 7.101 -3.275 -28.185 1.00 88.94 455 ASN A C 1
ATOM 3597 O O . ASN A 1 455 ? 8.057 -2.564 -28.492 1.00 88.94 455 ASN A O 1
ATOM 3601 N N . ALA A 1 456 ? 7.206 -4.604 -28.113 1.00 86.50 456 ALA A N 1
ATOM 3602 C CA . ALA A 1 456 ? 8.473 -5.308 -28.291 1.00 86.50 456 ALA A CA 1
ATOM 3603 C C . ALA A 1 456 ? 9.072 -5.087 -29.689 1.00 86.50 456 ALA A C 1
ATOM 3605 O O . ALA A 1 456 ? 10.279 -4.901 -29.830 1.00 86.50 456 ALA A O 1
ATOM 3606 N N . THR A 1 457 ? 8.227 -5.039 -30.722 1.00 88.56 457 THR A N 1
ATOM 3607 C CA . THR A 1 457 ? 8.646 -4.770 -32.107 1.00 88.56 457 THR A CA 1
ATOM 3608 C C . THR A 1 457 ? 8.690 -3.272 -32.448 1.00 88.56 457 THR A C 1
ATOM 3610 O O . THR A 1 457 ? 8.852 -2.926 -33.618 1.00 88.56 457 THR A O 1
ATOM 3613 N N . GLY A 1 458 ? 8.504 -2.383 -31.462 1.00 80.94 458 GLY A N 1
ATOM 3614 C CA . GLY A 1 458 ? 8.249 -0.947 -31.632 1.00 80.94 458 GLY A CA 1
ATOM 3615 C C . GLY A 1 458 ? 9.410 -0.099 -32.169 1.00 80.94 458 GLY A C 1
ATOM 3616 O O . GLY A 1 458 ? 9.165 1.020 -32.618 1.00 80.94 458 GLY A O 1
ATOM 3617 N N . GLY A 1 459 ? 10.640 -0.624 -32.171 1.00 80.50 459 GLY A N 1
ATOM 3618 C CA . GLY A 1 459 ? 11.819 0.012 -32.781 1.00 80.50 459 GLY A CA 1
ATOM 3619 C C . GLY A 1 459 ? 12.575 1.024 -31.907 1.00 80.50 459 GLY A C 1
ATOM 3620 O O . GLY A 1 459 ? 13.708 1.359 -32.229 1.00 80.50 459 GLY A O 1
ATOM 3621 N N . GLY A 1 460 ? 12.040 1.430 -30.751 1.00 74.06 460 GLY A N 1
ATOM 3622 C CA . GLY A 1 460 ? 12.588 2.498 -29.895 1.00 74.06 460 GLY A CA 1
ATOM 3623 C C . GLY A 1 460 ? 13.879 2.181 -29.121 1.00 74.06 460 GLY A C 1
ATOM 3624 O O . GLY A 1 460 ? 14.286 2.967 -28.256 1.00 74.06 460 GLY A O 1
ATOM 3625 N N . GLY A 1 461 ? 14.526 1.042 -29.398 1.00 76.56 461 GLY A N 1
ATOM 3626 C CA . GLY A 1 461 ? 15.837 0.660 -28.862 1.00 76.56 461 GLY A CA 1
ATOM 3627 C C . GLY A 1 461 ? 15.915 0.514 -27.335 1.00 76.56 461 GLY A C 1
ATOM 3628 O O . GLY A 1 461 ? 17.018 0.565 -26.778 1.00 76.56 461 GLY A O 1
ATOM 3629 N N . GLN A 1 462 ? 14.780 0.376 -26.640 1.00 72.12 462 GLN A N 1
ATOM 3630 C CA . GLN A 1 462 ? 14.755 0.129 -25.197 1.00 72.12 462 GLN A CA 1
ATOM 3631 C C . GLN A 1 462 ? 15.066 -1.341 -24.882 1.00 72.12 462 GLN A C 1
ATOM 3633 O O . GLN A 1 462 ? 14.950 -2.228 -25.723 1.00 72.12 462 GLN A O 1
ATOM 3638 N N . SER A 1 463 ? 15.505 -1.609 -23.652 1.00 67.56 463 SER A N 1
ATOM 3639 C CA . SER A 1 463 ? 15.953 -2.939 -23.219 1.00 67.56 463 SER A CA 1
ATOM 3640 C C . SER A 1 463 ? 15.457 -3.251 -21.809 1.00 67.56 463 SER A C 1
ATOM 3642 O O . SER A 1 463 ? 15.392 -2.339 -20.990 1.00 67.56 463 SER A O 1
ATOM 3644 N N . GLY A 1 464 ? 15.208 -4.523 -21.484 1.00 71.69 464 GLY A N 1
ATOM 3645 C CA . GLY A 1 464 ? 14.640 -4.917 -20.185 1.00 71.69 464 GLY A CA 1
ATOM 3646 C C . GLY A 1 464 ? 13.116 -4.788 -20.178 1.00 71.69 464 GLY A C 1
ATOM 3647 O O . GLY A 1 464 ? 12.506 -5.009 -21.216 1.00 71.69 464 GLY A O 1
ATOM 3648 N N . LEU A 1 465 ? 12.503 -4.419 -19.044 1.00 68.38 465 LEU A N 1
ATOM 3649 C CA . LEU A 1 465 ? 11.050 -4.174 -18.970 1.00 68.38 465 LEU A CA 1
ATOM 3650 C C . LEU A 1 465 ? 10.611 -2.964 -19.809 1.00 68.38 465 LEU A C 1
ATOM 3652 O O . LEU A 1 465 ? 9.502 -2.952 -20.335 1.00 68.38 465 LEU A O 1
ATOM 3656 N N . ASP A 1 466 ? 11.511 -2.003 -20.039 1.00 70.12 466 ASP A N 1
ATOM 3657 C CA . ASP A 1 466 ? 11.242 -0.829 -20.877 1.00 70.12 466 ASP A CA 1
ATOM 3658 C C . ASP A 1 466 ? 10.942 -1.193 -22.345 1.00 70.12 466 ASP A C 1
ATOM 3660 O O . ASP A 1 466 ? 10.383 -0.374 -23.068 1.00 70.12 466 ASP A O 1
ATOM 3664 N N . ILE A 1 467 ? 11.265 -2.415 -22.799 1.00 78.94 467 ILE A N 1
ATOM 3665 C CA . ILE A 1 467 ? 10.900 -2.891 -24.146 1.00 78.94 467 ILE A CA 1
ATOM 3666 C C . ILE A 1 467 ? 9.383 -3.083 -24.304 1.00 78.94 467 ILE A C 1
ATOM 3668 O O . ILE A 1 467 ? 8.853 -2.958 -25.404 1.00 78.94 467 ILE A O 1
ATOM 3672 N N . LEU A 1 468 ? 8.687 -3.376 -23.200 1.00 80.12 468 LEU A N 1
ATOM 3673 C CA . LEU A 1 468 ? 7.235 -3.569 -23.156 1.00 80.12 468 LEU A CA 1
ATOM 3674 C C . LEU A 1 468 ? 6.489 -2.245 -22.938 1.00 80.12 468 LEU A C 1
ATOM 3676 O O . LEU A 1 468 ? 5.261 -2.213 -22.972 1.00 80.12 468 LEU A O 1
ATOM 3680 N N . SER A 1 469 ? 7.223 -1.156 -22.708 1.00 77.38 469 SER A N 1
ATOM 3681 C CA . SER A 1 469 ? 6.675 0.171 -22.457 1.00 77.38 469 SER A CA 1
ATOM 3682 C C . SER A 1 469 ? 6.236 0.857 -23.751 1.00 77.38 469 SER A C 1
ATOM 3684 O O . SER A 1 469 ? 6.865 0.709 -24.799 1.00 77.38 469 SER A O 1
ATOM 3686 N N . PHE A 1 470 ? 5.232 1.730 -23.627 1.00 79.31 470 PHE A N 1
ATOM 3687 C CA . PHE A 1 470 ? 4.812 2.688 -24.657 1.00 79.31 470 PHE A CA 1
ATOM 3688 C C . PHE A 1 470 ? 5.988 3.504 -25.231 1.00 79.31 470 PHE A C 1
ATOM 3690 O O . PHE A 1 470 ? 5.975 3.888 -26.395 1.00 79.31 470 PHE A O 1
ATOM 3697 N N . SER A 1 471 ? 7.044 3.729 -24.435 1.00 76.56 471 SER A N 1
ATOM 3698 C CA . SER A 1 471 ? 8.244 4.475 -24.852 1.00 76.56 471 SER A CA 1
ATOM 3699 C C . SER A 1 471 ? 9.127 3.765 -25.891 1.00 76.56 471 SER A C 1
ATOM 3701 O O . SER A 1 471 ? 10.019 4.402 -26.455 1.00 76.56 471 SER A O 1
ATOM 3703 N N . ASN A 1 472 ? 8.908 2.470 -26.148 1.00 83.38 472 ASN A N 1
ATOM 3704 C CA . ASN A 1 472 ? 9.649 1.704 -27.154 1.00 83.38 472 ASN A CA 1
ATOM 3705 C C . ASN A 1 472 ? 9.015 1.774 -28.557 1.00 83.38 472 ASN A C 1
ATOM 3707 O O . ASN A 1 472 ? 9.533 1.162 -29.488 1.00 83.38 472 ASN A O 1
ATOM 3711 N N . VAL A 1 473 ? 7.906 2.498 -28.725 1.00 84.94 473 VAL A N 1
ATOM 3712 C CA . VAL A 1 473 ? 7.208 2.647 -30.006 1.00 84.94 473 VAL A CA 1
ATOM 3713 C C . VAL A 1 473 ? 7.675 3.919 -30.714 1.00 84.94 473 VAL A C 1
ATOM 3715 O O . VAL A 1 473 ? 7.438 5.026 -30.245 1.00 84.94 473 VAL A O 1
ATOM 3718 N N . GLU A 1 474 ? 8.331 3.774 -31.864 1.00 83.06 474 GLU A N 1
ATOM 3719 C CA . GLU A 1 474 ? 8.763 4.920 -32.679 1.00 83.06 474 GLU A CA 1
ATOM 3720 C C . GLU A 1 474 ? 7.707 5.314 -33.725 1.00 83.06 474 GLU A C 1
ATOM 3722 O O . GLU A 1 474 ? 7.469 6.494 -33.971 1.00 83.06 474 GLU A O 1
ATOM 3727 N N . ASN A 1 475 ? 7.013 4.323 -34.296 1.00 84.06 475 ASN A N 1
ATOM 3728 C CA . ASN A 1 475 ? 6.021 4.526 -35.352 1.00 84.06 475 ASN A CA 1
ATOM 3729 C C . ASN A 1 475 ? 4.670 5.029 -34.803 1.00 84.06 475 ASN A C 1
ATOM 3731 O O . ASN A 1 475 ? 4.005 4.268 -34.091 1.00 84.06 475 ASN A O 1
ATOM 3735 N N . PRO A 1 476 ? 4.175 6.215 -35.219 1.00 84.12 476 PRO A N 1
ATOM 3736 C CA . PRO A 1 476 ? 2.927 6.783 -34.701 1.00 84.12 476 PRO A CA 1
ATOM 3737 C C . PRO A 1 476 ? 1.690 5.898 -34.907 1.00 84.12 476 PRO A C 1
ATOM 3739 O O . PRO A 1 476 ? 0.804 5.851 -34.060 1.00 84.12 476 PRO A O 1
ATOM 3742 N N . ILE A 1 477 ? 1.644 5.139 -36.006 1.00 88.31 477 ILE A N 1
ATOM 3743 C CA . ILE A 1 477 ? 0.504 4.274 -36.362 1.00 88.31 477 ILE A CA 1
ATOM 3744 C C . ILE A 1 477 ? 0.273 3.177 -35.308 1.00 88.31 477 ILE A C 1
ATOM 3746 O O . ILE A 1 477 ? -0.854 2.754 -35.063 1.00 88.31 477 ILE A O 1
ATOM 3750 N N . ARG A 1 478 ? 1.327 2.729 -34.621 1.00 87.19 478 ARG A N 1
ATOM 3751 C CA . ARG A 1 478 ? 1.222 1.669 -33.607 1.00 87.19 478 ARG A CA 1
ATOM 3752 C C . ARG A 1 478 ? 0.541 2.135 -32.318 1.00 87.19 478 ARG A C 1
ATOM 3754 O O . ARG A 1 478 ? 0.087 1.303 -31.531 1.00 87.19 478 ARG A O 1
ATOM 3761 N N . TYR A 1 479 ? 0.401 3.445 -32.118 1.00 87.25 479 TYR A N 1
ATOM 3762 C CA . TYR A 1 479 ? -0.358 3.991 -30.995 1.00 87.25 479 TYR A CA 1
ATOM 3763 C C . TYR A 1 479 ? -1.867 3.761 -31.126 1.00 87.25 479 TYR A C 1
ATOM 3765 O O . TYR A 1 479 ? -2.546 3.671 -30.104 1.00 87.25 479 TYR A O 1
ATOM 3773 N N . PHE A 1 480 ? -2.398 3.545 -32.336 1.00 91.50 480 PHE A N 1
ATOM 3774 C CA . PHE A 1 480 ? -3.811 3.183 -32.506 1.00 91.50 480 PHE A CA 1
ATOM 3775 C C . PHE A 1 480 ? -4.160 1.849 -31.834 1.00 91.50 480 PHE A C 1
ATOM 3777 O O . PHE A 1 480 ? -5.241 1.723 -31.263 1.00 91.50 480 PHE A O 1
ATOM 3784 N N . ALA A 1 481 ? -3.227 0.889 -31.808 1.00 91.88 481 ALA A N 1
ATOM 3785 C CA . ALA A 1 481 ? -3.417 -0.362 -31.073 1.00 91.88 481 ALA A CA 1
ATOM 3786 C C . ALA A 1 481 ? -3.590 -0.116 -29.563 1.00 91.88 481 ALA A C 1
ATOM 3788 O O . ALA A 1 481 ? -4.425 -0.751 -28.926 1.00 91.88 481 ALA A O 1
ATOM 3789 N N . HIS A 1 482 ? -2.857 0.848 -28.997 1.00 90.38 482 HIS A N 1
ATOM 3790 C CA . HIS A 1 482 ? -2.986 1.218 -27.586 1.00 90.38 482 HIS A CA 1
ATOM 3791 C C . HIS A 1 482 ? -4.324 1.886 -27.300 1.00 90.38 482 HIS A C 1
ATOM 3793 O O . HIS A 1 482 ? -4.981 1.525 -26.329 1.00 90.38 482 HIS A O 1
ATOM 3799 N N . ALA A 1 483 ? -4.741 2.823 -28.153 1.00 92.50 483 ALA A N 1
ATOM 3800 C CA . ALA A 1 483 ? -6.018 3.513 -28.006 1.00 92.50 483 ALA A CA 1
ATOM 3801 C C . ALA A 1 483 ? -7.203 2.535 -28.063 1.00 92.50 483 ALA A C 1
ATOM 3803 O O . ALA A 1 483 ? -8.063 2.556 -27.186 1.00 92.50 483 ALA A O 1
ATOM 3804 N N . PHE A 1 484 ? -7.213 1.628 -29.045 1.00 95.06 484 PHE A N 1
ATOM 3805 C CA . PHE A 1 484 ? -8.298 0.662 -29.213 1.00 95.06 484 PHE A CA 1
ATOM 3806 C C . PHE A 1 484 ? -8.378 -0.338 -28.051 1.00 95.06 484 PHE A C 1
ATOM 3808 O O . PHE A 1 484 ? -9.454 -0.567 -27.500 1.00 95.06 484 PHE A O 1
ATOM 3815 N N . ILE A 1 485 ? -7.235 -0.885 -27.618 1.00 95.38 485 ILE A N 1
ATOM 3816 C CA . ILE A 1 485 ? -7.185 -1.787 -26.459 1.00 95.38 485 ILE A CA 1
ATOM 3817 C C . ILE A 1 485 ? -7.580 -1.060 -25.170 1.00 95.38 485 ILE A C 1
ATOM 3819 O O . ILE A 1 485 ? -8.290 -1.636 -24.346 1.00 95.38 485 ILE A O 1
ATOM 3823 N N . ALA A 1 486 ? -7.189 0.207 -25.006 1.00 93.94 486 ALA A N 1
ATOM 3824 C CA . ALA A 1 486 ? -7.611 1.016 -23.868 1.00 93.94 486 ALA A CA 1
ATOM 3825 C C . ALA A 1 486 ? -9.134 1.219 -23.842 1.00 93.94 486 ALA A C 1
ATOM 3827 O O . ALA A 1 486 ? -9.730 1.093 -22.777 1.00 93.94 486 ALA A O 1
ATOM 3828 N N . TRP A 1 487 ? -9.781 1.466 -24.987 1.00 95.94 487 TRP A N 1
ATOM 3829 C CA . TRP A 1 487 ? -11.244 1.564 -25.063 1.00 95.94 487 TRP A CA 1
ATOM 3830 C C . TRP A 1 487 ? -11.943 0.248 -24.721 1.00 95.94 487 TRP A C 1
ATOM 3832 O O . TRP A 1 487 ? -12.912 0.263 -23.963 1.00 95.94 487 TRP A O 1
ATOM 3842 N N . ILE A 1 488 ? -11.435 -0.886 -25.216 1.00 96.44 488 ILE A N 1
ATOM 3843 C CA . ILE A 1 488 ? -11.972 -2.212 -24.876 1.00 96.44 488 ILE A CA 1
ATOM 3844 C C . ILE A 1 488 ? -11.849 -2.469 -23.373 1.00 96.44 488 ILE A C 1
ATOM 3846 O O . ILE A 1 488 ? -12.827 -2.845 -22.726 1.00 96.44 488 ILE A O 1
ATOM 3850 N N . PHE A 1 489 ? -10.660 -2.252 -22.805 1.00 95.94 489 PHE A N 1
ATOM 3851 C CA . PHE A 1 489 ? -10.421 -2.502 -21.387 1.00 95.94 489 PHE A CA 1
ATOM 3852 C C . PHE A 1 489 ? -11.237 -1.555 -20.498 1.00 95.94 489 PHE A C 1
ATOM 3854 O O . PHE A 1 489 ? -11.856 -2.010 -19.540 1.00 95.94 489 PHE A O 1
ATOM 3861 N N . LEU A 1 490 ? -11.320 -0.267 -20.847 1.00 96.25 490 LEU A N 1
ATOM 3862 C CA . LEU A 1 490 ? -12.160 0.699 -20.139 1.00 96.25 490 LEU A CA 1
ATOM 3863 C C . LEU A 1 490 ? -13.640 0.305 -20.198 1.00 96.25 490 LEU A C 1
ATOM 3865 O O . LEU A 1 490 ? -14.312 0.324 -19.170 1.00 96.25 490 LEU A O 1
ATOM 3869 N N . GLY A 1 491 ? -14.142 -0.094 -21.370 1.00 96.94 491 GLY A N 1
ATOM 3870 C CA . GLY A 1 491 ? -15.515 -0.575 -21.531 1.00 96.94 491 GLY A CA 1
ATOM 3871 C C . GLY A 1 491 ? -15.807 -1.799 -20.659 1.00 96.94 491 GLY A C 1
ATOM 3872 O O . GLY A 1 491 ? -16.837 -1.845 -19.987 1.00 96.94 491 GLY A O 1
ATOM 3873 N N . PHE A 1 492 ? -14.872 -2.750 -20.595 1.00 96.75 492 PHE A N 1
ATOM 3874 C CA . PHE A 1 492 ? -14.966 -3.909 -19.707 1.00 96.75 492 PHE A CA 1
ATOM 3875 C C . PHE A 1 492 ? -14.980 -3.511 -18.222 1.00 96.75 492 PHE A C 1
ATOM 3877 O O . PHE A 1 492 ? -15.839 -3.980 -17.477 1.00 96.75 492 PHE A O 1
ATOM 3884 N N . VAL A 1 493 ? -14.081 -2.622 -17.789 1.00 96.62 493 VAL A N 1
ATOM 3885 C CA . VAL A 1 493 ? -14.043 -2.132 -16.400 1.00 96.62 493 VAL A CA 1
ATOM 3886 C C . VAL A 1 493 ? -15.355 -1.433 -16.038 1.00 96.62 493 VAL A C 1
ATOM 3888 O O . VAL A 1 493 ? -15.936 -1.740 -14.998 1.00 96.62 493 VAL A O 1
ATOM 3891 N N . MET A 1 494 ? -15.870 -0.559 -16.909 1.00 96.88 494 MET A N 1
ATOM 3892 C CA . MET A 1 494 ? -17.155 0.113 -16.696 1.00 96.88 494 MET A CA 1
ATOM 3893 C C . MET A 1 494 ? -18.312 -0.888 -16.609 1.00 96.88 494 MET A C 1
ATOM 3895 O O . MET A 1 494 ? -19.136 -0.780 -15.705 1.00 96.88 494 MET A O 1
ATOM 3899 N N . PHE A 1 495 ? -18.339 -1.905 -17.475 1.00 96.62 495 PHE A N 1
ATOM 3900 C CA . PHE A 1 495 ? -19.327 -2.983 -17.407 1.00 96.62 495 PHE A CA 1
ATOM 3901 C C . PHE A 1 495 ? -19.280 -3.735 -16.068 1.00 96.62 495 PHE A C 1
ATOM 3903 O O . PHE A 1 495 ? -20.325 -3.949 -15.449 1.00 96.62 495 PHE A O 1
ATOM 3910 N N . VAL A 1 496 ? -18.085 -4.103 -15.591 1.00 97.00 496 VAL A N 1
ATOM 3911 C CA . VAL A 1 496 ? -17.915 -4.781 -14.296 1.00 97.00 496 VAL A CA 1
ATOM 3912 C C . VAL A 1 496 ? -18.383 -3.885 -13.147 1.00 97.00 496 VAL A C 1
ATOM 3914 O O . VAL A 1 496 ? -19.141 -4.351 -12.299 1.00 97.00 496 VAL A O 1
ATOM 3917 N N . ILE A 1 497 ? -18.012 -2.599 -13.143 1.00 95.75 497 ILE A N 1
ATOM 3918 C CA . ILE A 1 497 ? -18.452 -1.635 -12.124 1.00 95.75 497 ILE A CA 1
ATOM 3919 C C . ILE A 1 497 ? -19.979 -1.516 -12.112 1.00 95.75 497 ILE A C 1
ATOM 3921 O O . ILE A 1 497 ? -20.581 -1.581 -11.040 1.00 95.75 497 ILE A O 1
ATOM 3925 N N . THR A 1 498 ? -20.626 -1.382 -13.273 1.00 96.44 498 THR A N 1
ATOM 3926 C CA . THR A 1 498 ? -22.091 -1.301 -13.360 1.00 96.44 498 THR A CA 1
ATOM 3927 C C . THR A 1 498 ? -22.749 -2.583 -12.855 1.00 96.44 498 THR A C 1
ATOM 3929 O O . THR A 1 498 ? -23.663 -2.516 -12.030 1.00 96.44 498 THR A O 1
ATOM 3932 N N . ARG A 1 499 ? -22.267 -3.755 -13.288 1.00 96.44 499 ARG A N 1
ATOM 3933 C CA . ARG A 1 499 ? -22.783 -5.055 -12.840 1.00 96.44 499 ARG A CA 1
ATOM 3934 C C . ARG A 1 499 ? -22.666 -5.215 -11.324 1.00 96.44 499 ARG A C 1
ATOM 3936 O O . ARG A 1 499 ? -23.639 -5.605 -10.683 1.00 96.44 499 ARG A O 1
ATOM 3943 N N . GLU A 1 500 ? -21.502 -4.922 -10.754 1.00 95.25 500 GLU A N 1
ATOM 3944 C CA . GLU A 1 500 ? -21.266 -5.084 -9.317 1.00 95.25 500 GLU A CA 1
ATOM 3945 C C . GLU A 1 500 ? -22.002 -4.029 -8.486 1.00 95.25 500 GLU A C 1
ATOM 3947 O O . GLU A 1 500 ? -22.484 -4.343 -7.402 1.00 95.25 500 GLU A O 1
ATOM 3952 N N . SER A 1 501 ? -22.195 -2.817 -9.011 1.00 94.94 501 SER A N 1
ATOM 3953 C CA . SER A 1 501 ? -23.037 -1.799 -8.368 1.00 94.94 501 SER A CA 1
ATOM 3954 C C . SER A 1 501 ? -24.503 -2.242 -8.291 1.00 94.94 501 SER A C 1
ATOM 3956 O O . SER A 1 501 ? -25.142 -2.091 -7.249 1.00 94.94 501 SER A O 1
ATOM 3958 N N . LEU A 1 502 ? -25.031 -2.842 -9.366 1.00 96.00 502 LEU A N 1
ATOM 3959 C CA . LEU A 1 502 ? -26.375 -3.429 -9.372 1.00 96.00 502 LEU A CA 1
ATOM 3960 C C . LEU A 1 502 ? -26.467 -4.621 -8.414 1.00 96.00 502 LEU A C 1
ATOM 3962 O O . LEU A 1 502 ? -27.409 -4.705 -7.628 1.00 96.00 502 LEU A O 1
ATOM 3966 N N . TYR A 1 503 ? -25.477 -5.518 -8.437 1.00 95.00 503 TYR A N 1
ATOM 3967 C CA . TYR A 1 503 ? -25.415 -6.652 -7.516 1.00 95.00 503 TYR A CA 1
ATOM 3968 C C . TYR A 1 503 ? -25.407 -6.191 -6.052 1.00 95.00 503 TYR A C 1
ATOM 3970 O O . TYR A 1 503 ? -26.183 -6.702 -5.247 1.00 95.00 503 TYR A O 1
ATOM 3978 N N . PHE A 1 504 ? -24.586 -5.192 -5.715 1.00 94.75 504 PHE A N 1
ATOM 3979 C CA . PHE A 1 504 ? -24.545 -4.590 -4.386 1.00 94.75 504 PHE A CA 1
ATOM 3980 C C . PHE A 1 504 ? -25.907 -4.023 -3.975 1.00 94.75 504 PHE A C 1
ATOM 3982 O O . PHE A 1 504 ? -26.345 -4.278 -2.855 1.00 94.75 504 PHE A O 1
ATOM 3989 N N . ALA A 1 505 ? -26.599 -3.301 -4.864 1.00 93.12 505 ALA A N 1
ATOM 3990 C CA . ALA A 1 505 ? -27.915 -2.742 -4.565 1.00 93.12 505 ALA A CA 1
ATOM 3991 C C . ALA A 1 505 ? -28.937 -3.839 -4.209 1.00 93.12 505 ALA A C 1
ATOM 3993 O O . ALA A 1 505 ? -29.597 -3.750 -3.170 1.00 93.12 505 ALA A O 1
ATOM 3994 N N . TYR A 1 506 ? -29.011 -4.905 -5.016 1.00 94.62 506 TYR A N 1
ATOM 3995 C CA . TYR A 1 506 ? -29.908 -6.036 -4.760 1.00 94.62 506 TYR A CA 1
ATOM 3996 C C . TYR A 1 506 ? -29.532 -6.810 -3.494 1.00 94.62 506 TYR A C 1
ATOM 3998 O O . TYR A 1 506 ? -30.401 -7.101 -2.670 1.00 94.62 506 TYR A O 1
ATOM 4006 N N . LEU A 1 507 ? -28.244 -7.111 -3.306 1.00 93.44 507 LEU A N 1
ATOM 4007 C CA . LEU A 1 507 ? -27.764 -7.839 -2.135 1.00 93.44 507 LEU A CA 1
ATOM 4008 C C . LEU A 1 507 ? -28.023 -7.054 -0.849 1.00 93.44 507 LEU A C 1
ATOM 4010 O O . LEU A 1 507 ? -28.520 -7.615 0.125 1.00 93.44 507 LEU A O 1
ATOM 4014 N N . ARG A 1 508 ? -27.726 -5.751 -0.848 1.00 90.69 508 ARG A N 1
ATOM 4015 C CA . ARG A 1 508 ? -27.967 -4.867 0.294 1.00 90.69 508 ARG A CA 1
ATOM 4016 C C . ARG A 1 508 ? -29.447 -4.865 0.671 1.00 90.69 508 ARG A C 1
ATOM 4018 O O . ARG A 1 508 ? -29.771 -4.999 1.848 1.00 90.69 508 ARG A O 1
ATOM 4025 N N . GLN A 1 509 ? -30.342 -4.753 -0.310 1.00 88.81 509 GLN A N 1
ATOM 4026 C CA . GLN A 1 509 ? -31.782 -4.788 -0.062 1.00 88.81 509 GLN A CA 1
ATOM 4027 C C . GLN A 1 509 ? -32.233 -6.141 0.507 1.00 88.81 509 GLN A C 1
ATOM 4029 O O . GLN A 1 509 ? -32.953 -6.166 1.503 1.00 88.81 509 GLN A O 1
ATOM 4034 N N . ALA A 1 510 ? -31.782 -7.255 -0.076 1.00 91.00 510 ALA A N 1
ATOM 4035 C CA . ALA A 1 510 ? -32.106 -8.595 0.411 1.00 91.00 510 ALA A CA 1
ATOM 4036 C C . ALA A 1 510 ? -31.589 -8.832 1.842 1.00 91.00 510 ALA A C 1
ATOM 4038 O O . ALA A 1 510 ? -32.314 -9.357 2.685 1.00 91.00 510 ALA A O 1
ATOM 4039 N N . TYR A 1 511 ? -30.368 -8.381 2.140 1.00 89.38 511 TYR A N 1
ATOM 4040 C CA . TYR A 1 511 ? -29.752 -8.515 3.457 1.00 89.38 511 TYR A CA 1
ATOM 4041 C C . TYR A 1 511 ? -30.523 -7.743 4.536 1.00 89.38 511 TYR A C 1
ATOM 4043 O O . TYR A 1 511 ? -30.818 -8.300 5.594 1.00 89.38 511 TYR A O 1
ATOM 4051 N N . PHE A 1 512 ? -30.929 -6.496 4.268 1.00 86.50 512 PHE A N 1
ATOM 4052 C CA . PHE A 1 512 ? -31.730 -5.709 5.217 1.00 86.50 512 PHE A CA 1
ATOM 4053 C C . PHE A 1 512 ? -33.150 -6.249 5.426 1.00 86.50 512 PHE A C 1
ATOM 4055 O O . PHE A 1 512 ? -33.747 -5.982 6.466 1.00 86.50 512 PHE A O 1
ATOM 4062 N N . LEU A 1 513 ? -33.682 -7.013 4.470 1.00 87.69 513 LEU A N 1
ATOM 4063 C CA . LEU A 1 513 ? -34.965 -7.708 4.601 1.00 87.69 513 LEU A CA 1
ATOM 4064 C C . LEU A 1 513 ? -34.845 -9.069 5.301 1.00 87.69 513 LEU A C 1
ATOM 4066 O O . LEU A 1 513 ? -35.867 -9.692 5.588 1.00 87.69 513 LEU A O 1
ATOM 4070 N N . SER A 1 514 ? -33.628 -9.542 5.588 1.00 89.31 514 SER A N 1
ATOM 4071 C CA . SER A 1 514 ? -33.438 -10.814 6.283 1.00 89.31 514 SER A CA 1
ATOM 4072 C C . SER A 1 514 ? -34.053 -10.774 7.694 1.00 89.31 514 SER A C 1
ATOM 4074 O O . SER A 1 514 ? -33.995 -9.731 8.363 1.00 89.31 514 SER A O 1
ATOM 4076 N N . PRO A 1 515 ? -34.615 -11.896 8.191 1.00 88.62 515 PRO A N 1
ATOM 4077 C CA . PRO A 1 515 ? -35.178 -11.958 9.540 1.00 88.62 515 PRO A CA 1
ATOM 4078 C C . PRO A 1 515 ? -34.158 -11.598 10.623 1.00 88.62 515 PRO A C 1
ATOM 4080 O O . PRO A 1 515 ? -34.500 -10.899 11.570 1.00 88.62 515 PRO A O 1
ATOM 4083 N N . TYR A 1 516 ? -32.899 -12.003 10.433 1.00 85.44 516 TYR A N 1
ATOM 4084 C CA . TYR A 1 516 ? -31.798 -11.733 11.356 1.00 85.44 516 TYR A CA 1
ATOM 4085 C C . TYR A 1 516 ? -31.519 -10.235 11.526 1.00 85.44 516 TYR A C 1
ATOM 4087 O O . TYR A 1 516 ? -31.433 -9.736 12.645 1.00 85.44 516 TYR A O 1
ATOM 4095 N N . VAL A 1 517 ? -31.407 -9.485 10.426 1.00 86.56 517 VAL A N 1
ATOM 4096 C CA . VAL A 1 517 ? -31.175 -8.033 10.500 1.00 86.56 517 VAL A CA 1
ATOM 4097 C C . VAL A 1 517 ? -32.435 -7.322 10.979 1.00 86.56 517 VAL A C 1
ATOM 4099 O O . VAL A 1 517 ? -32.364 -6.417 11.805 1.00 86.56 517 VAL A O 1
ATOM 4102 N N . THR A 1 518 ? -33.605 -7.781 10.535 1.00 88.81 518 THR A N 1
ATOM 4103 C CA . THR A 1 518 ? -34.895 -7.223 10.955 1.00 88.81 518 THR A CA 1
ATOM 4104 C C . THR A 1 518 ? -35.182 -7.461 12.440 1.00 88.81 518 THR A C 1
ATOM 4106 O O . THR A 1 518 ? -35.951 -6.703 13.021 1.00 88.81 518 THR A O 1
ATOM 4109 N N . SER A 1 519 ? -34.585 -8.456 13.103 1.00 89.31 519 SER A N 1
ATOM 4110 C CA . SER A 1 519 ? -34.719 -8.623 14.557 1.00 89.31 519 SER A CA 1
ATOM 4111 C C . SER A 1 519 ? -33.783 -7.717 15.364 1.00 89.31 519 SER A C 1
ATOM 4113 O O . SER A 1 519 ? -34.020 -7.520 16.553 1.00 89.31 519 SER A O 1
ATOM 4115 N N . GLN A 1 520 ? -32.744 -7.138 14.754 1.00 88.88 520 GLN A N 1
ATOM 4116 C CA . GLN A 1 520 ? -31.792 -6.280 15.461 1.00 88.88 520 GLN A CA 1
ATOM 4117 C C . GLN A 1 520 ? -32.366 -4.885 15.734 1.00 88.88 520 GLN A C 1
ATOM 4119 O O . GLN A 1 520 ? -32.898 -4.223 14.842 1.00 88.88 520 GLN A O 1
ATOM 4124 N N . ILE A 1 521 ? -32.167 -4.399 16.962 1.00 91.62 521 ILE A N 1
ATOM 4125 C CA . ILE A 1 521 ? -32.535 -3.034 17.376 1.00 91.62 521 ILE A CA 1
ATOM 4126 C C . ILE A 1 521 ? -31.734 -1.996 16.577 1.00 91.62 521 ILE A C 1
ATOM 4128 O O . ILE A 1 521 ? -32.277 -0.984 16.133 1.00 91.62 521 ILE A O 1
ATOM 4132 N N . SER A 1 522 ? -30.448 -2.266 16.327 1.00 90.00 522 SER A N 1
ATOM 4133 C CA . SER A 1 522 ? -29.557 -1.368 15.581 1.00 90.00 522 SER A CA 1
ATOM 4134 C C . SER A 1 522 ? -30.073 -1.082 14.170 1.00 90.00 522 SER A C 1
ATOM 4136 O O . SER A 1 522 ? -30.053 0.067 13.736 1.00 90.00 522 SER A O 1
ATOM 4138 N N . ALA A 1 523 ? -30.594 -2.092 13.466 1.00 89.81 523 ALA A N 1
ATOM 4139 C CA . ALA A 1 523 ? -31.123 -1.955 12.106 1.00 89.81 523 ALA A CA 1
ATOM 4140 C C . ALA A 1 523 ? -32.407 -1.111 12.028 1.00 89.81 523 ALA A C 1
ATOM 4142 O O . ALA A 1 523 ? -32.748 -0.599 10.963 1.00 89.81 523 ALA A O 1
ATOM 4143 N N . LYS A 1 524 ? -33.115 -0.963 13.152 1.00 92.25 524 LYS A N 1
ATOM 4144 C CA . LYS A 1 524 ? -34.335 -0.156 13.271 1.00 92.25 524 LYS A CA 1
ATOM 4145 C C . LYS A 1 524 ? -34.105 1.194 13.936 1.00 92.25 524 LYS A C 1
ATOM 4147 O O . LYS A 1 524 ? -35.060 1.946 14.089 1.00 92.25 524 LYS A O 1
ATOM 4152 N N . THR A 1 525 ? -32.880 1.491 14.356 1.00 94.06 525 THR A N 1
ATOM 4153 C CA . THR A 1 525 ? -32.558 2.717 15.085 1.00 94.06 525 THR A CA 1
ATOM 4154 C C . THR A 1 525 ? -31.836 3.699 14.176 1.00 94.06 525 THR A C 1
ATOM 4156 O O . THR A 1 525 ? -30.850 3.347 13.527 1.00 94.06 525 THR A O 1
ATOM 4159 N N . VAL A 1 526 ? -32.317 4.940 14.153 1.00 93.88 526 VAL A N 1
ATOM 4160 C CA . VAL A 1 526 ? -31.724 6.051 13.400 1.00 93.88 526 VAL A CA 1
ATOM 4161 C C . VAL A 1 526 ? -31.165 7.086 14.373 1.00 93.88 526 VAL A C 1
ATOM 4163 O O . VAL A 1 526 ? -31.847 7.474 15.326 1.00 93.88 526 VAL A O 1
ATOM 4166 N N . LEU A 1 527 ? -29.934 7.544 14.128 1.00 93.50 527 LEU A N 1
ATOM 4167 C CA . LEU A 1 527 ? -29.347 8.682 14.838 1.00 93.50 527 LEU A CA 1
ATOM 4168 C C . LEU A 1 527 ? -29.725 9.991 14.141 1.00 93.50 527 LEU A C 1
ATOM 4170 O O . LEU A 1 527 ? -29.350 10.211 12.988 1.00 93.50 527 LEU A O 1
ATOM 4174 N N . PHE A 1 528 ? -30.382 10.878 14.881 1.00 92.12 528 PHE A N 1
ATOM 4175 C CA . PHE A 1 528 ? -30.620 12.265 14.500 1.00 92.12 528 PHE A CA 1
ATOM 4176 C C . PHE A 1 528 ? -29.683 13.182 15.282 1.00 92.12 528 PHE A C 1
ATOM 4178 O O . PHE A 1 528 ? -29.656 13.147 16.515 1.00 92.12 528 PHE A O 1
ATOM 4185 N N . VAL A 1 529 ? -28.926 14.010 14.566 1.00 91.25 529 VAL A N 1
ATOM 4186 C CA . VAL A 1 529 ? -28.039 15.026 15.149 1.00 91.25 529 VAL A CA 1
ATOM 4187 C C . VAL A 1 529 ? -28.587 16.429 14.914 1.00 91.25 529 VAL A C 1
ATOM 4189 O O . VAL A 1 529 ? -29.373 16.670 13.996 1.00 91.25 529 VAL A O 1
ATOM 4192 N N . ASP A 1 530 ? -28.140 17.356 15.753 1.00 89.62 530 ASP A N 1
ATOM 4193 C CA . ASP A 1 530 ? -28.551 18.755 15.751 1.00 89.62 530 ASP A CA 1
ATOM 4194 C C . ASP A 1 530 ? -30.075 18.956 15.887 1.00 89.62 530 ASP A C 1
ATOM 4196 O O . ASP A 1 530 ? -30.713 19.685 15.132 1.00 89.62 530 ASP A O 1
ATOM 4200 N N . VAL A 1 531 ? -30.690 18.271 16.854 1.00 90.69 531 VAL A N 1
ATOM 4201 C CA . VAL A 1 531 ? -32.108 18.432 17.205 1.00 90.69 531 VAL A CA 1
ATOM 4202 C C . VAL A 1 531 ? -32.309 19.783 17.925 1.00 90.69 531 VAL A C 1
ATOM 4204 O O . VAL A 1 531 ? -31.717 19.992 18.997 1.00 90.69 531 VAL A O 1
ATOM 4207 N N . PRO A 1 532 ? -33.124 20.708 17.376 1.00 89.38 532 PRO A N 1
ATOM 4208 C CA . PRO A 1 532 ? -33.452 21.983 18.028 1.00 89.38 532 PRO A CA 1
ATOM 4209 C C . PRO A 1 532 ? -34.123 21.796 19.393 1.00 89.38 532 PRO A C 1
ATOM 4211 O O . PRO A 1 532 ? -34.787 20.787 19.617 1.00 89.38 532 PRO A O 1
ATOM 4214 N N . GLU A 1 533 ? -33.964 22.765 20.300 1.00 87.00 533 GLU A N 1
ATOM 4215 C CA . GLU A 1 533 ? -34.418 22.664 21.702 1.00 87.00 533 GLU A CA 1
ATOM 4216 C C . GLU A 1 533 ? -35.910 22.346 21.826 1.00 87.00 533 GLU A C 1
ATOM 4218 O O . GLU A 1 533 ? -36.277 21.444 22.580 1.00 87.00 533 GLU A O 1
ATOM 4223 N N . ASP A 1 534 ? -36.740 22.978 20.995 1.00 86.88 534 ASP A N 1
ATOM 4224 C CA . ASP A 1 534 ? -38.196 22.781 20.966 1.00 86.88 534 ASP A CA 1
ATOM 4225 C C . ASP A 1 534 ? -38.606 21.340 20.617 1.00 86.88 534 ASP A C 1
ATOM 4227 O O . ASP A 1 534 ? -39.684 20.869 20.988 1.00 86.88 534 ASP A O 1
ATOM 4231 N N . TYR A 1 535 ? -37.731 20.610 19.921 1.00 87.12 535 TYR A N 1
ATOM 4232 C CA . TYR A 1 535 ? -37.983 19.255 19.436 1.00 87.12 535 TYR A CA 1
ATOM 4233 C C . TYR A 1 535 ? -37.327 18.168 20.295 1.00 87.12 535 TYR A C 1
ATOM 4235 O O . TYR A 1 535 ? -37.567 16.982 20.059 1.00 87.12 535 TYR A O 1
ATOM 4243 N N . ARG A 1 536 ? -36.558 18.531 21.335 1.00 88.88 536 ARG A N 1
ATOM 4244 C CA . ARG A 1 536 ? -35.912 17.595 22.283 1.00 88.88 536 ARG A CA 1
ATOM 4245 C C . ARG A 1 536 ? -36.897 17.023 23.309 1.00 88.88 536 ARG A C 1
ATOM 4247 O O . ARG A 1 536 ? -36.610 16.945 24.499 1.00 88.88 536 ARG A O 1
ATOM 4254 N N . THR A 1 537 ? -38.079 16.621 22.853 1.00 90.00 537 THR A N 1
ATOM 4255 C CA . THR A 1 537 ? -39.111 15.989 23.678 1.00 90.00 537 THR A CA 1
ATOM 4256 C C . THR A 1 537 ? -39.614 14.735 22.981 1.00 90.00 537 THR A C 1
ATOM 4258 O O . THR A 1 537 ? -39.976 14.775 21.805 1.00 90.00 537 THR A O 1
ATOM 4261 N N . GLU A 1 538 ? -39.725 13.630 23.721 1.00 90.19 538 GLU A N 1
ATOM 4262 C CA . GLU A 1 538 ? -40.221 12.354 23.186 1.00 90.19 538 GLU A CA 1
ATOM 4263 C C . GLU A 1 538 ? -41.591 12.506 22.503 1.00 90.19 538 GLU A C 1
ATOM 4265 O O . GLU A 1 538 ? -41.801 12.001 21.401 1.00 90.19 538 GLU A O 1
ATOM 4270 N N . LYS A 1 539 ? -42.508 13.271 23.111 1.00 91.00 539 LYS A N 1
ATOM 4271 C CA . LYS A 1 539 ? -43.846 13.546 22.562 1.00 91.00 539 LYS A CA 1
ATOM 4272 C C . LYS A 1 539 ? -43.798 14.192 21.174 1.00 91.00 539 LYS A C 1
ATOM 4274 O O . LYS A 1 539 ? -44.632 13.869 20.332 1.00 91.00 539 LYS A O 1
ATOM 4279 N N . TYR A 1 540 ? -42.852 15.104 20.939 1.00 89.88 540 TYR A N 1
ATOM 4280 C CA . TYR A 1 540 ? -42.707 15.751 19.639 1.00 89.88 540 TYR A CA 1
ATOM 4281 C C . TYR A 1 540 ? -42.160 14.765 18.606 1.00 89.88 540 TYR A C 1
ATOM 4283 O O . TYR A 1 540 ? -42.768 14.585 17.555 1.00 89.88 540 TYR A O 1
ATOM 4291 N N . LEU A 1 541 ? -41.075 14.056 18.930 1.00 90.69 541 LEU A N 1
ATOM 4292 C CA . LEU A 1 541 ? -40.450 13.097 18.015 1.00 90.69 541 LEU A CA 1
ATOM 4293 C C . LEU A 1 541 ? -41.410 11.962 17.617 1.00 90.69 541 LEU A C 1
ATOM 4295 O O . LEU A 1 541 ? -41.477 11.603 16.444 1.00 90.69 541 LEU A O 1
ATOM 4299 N N . ARG A 1 542 ? -42.239 11.476 18.550 1.00 92.00 542 ARG A N 1
ATOM 4300 C CA . ARG A 1 542 ? -43.313 10.507 18.260 1.00 92.00 542 ARG A CA 1
ATOM 4301 C C . ARG A 1 542 ? -44.439 11.064 17.388 1.00 92.00 542 ARG A C 1
ATOM 4303 O O . ARG A 1 542 ? -45.124 10.294 16.728 1.00 92.00 542 ARG A O 1
ATOM 4310 N N . ARG A 1 543 ? -44.671 12.380 17.405 1.00 90.44 543 ARG A N 1
ATOM 4311 C CA . ARG A 1 543 ? -45.652 13.035 16.526 1.00 90.44 543 ARG A CA 1
ATOM 4312 C C . ARG A 1 543 ? -45.079 13.263 15.126 1.00 90.44 543 ARG A C 1
ATOM 4314 O O . ARG A 1 543 ? -45.824 13.179 14.154 1.00 90.44 543 ARG A O 1
ATOM 4321 N N . SER A 1 544 ? -43.787 13.566 15.036 1.00 88.31 544 SER A N 1
ATOM 4322 C CA . SER A 1 544 ? -43.104 13.888 13.780 1.00 88.31 544 SER A CA 1
ATOM 4323 C C . SER A 1 544 ? -42.816 12.662 12.923 1.00 88.31 544 SER A C 1
ATOM 4325 O O . SER A 1 544 ? -42.888 12.745 11.698 1.00 88.31 544 SER A O 1
ATOM 4327 N N . PHE A 1 545 ? -42.539 11.519 13.550 1.00 90.25 545 PHE A N 1
ATOM 4328 C CA . PHE A 1 545 ? -42.247 10.272 12.856 1.00 90.25 545 PHE A CA 1
ATOM 4329 C C . PHE A 1 545 ? -43.336 9.221 13.100 1.00 90.25 545 PHE A C 1
ATOM 4331 O O . PHE A 1 545 ? -43.874 9.105 14.198 1.00 90.25 545 PHE A O 1
ATOM 4338 N N . ARG A 1 546 ? -43.662 8.436 12.067 1.00 88.25 546 ARG A N 1
ATOM 4339 C CA . ARG A 1 546 ? -44.614 7.316 12.163 1.00 88.25 546 ARG A CA 1
ATOM 4340 C C . ARG A 1 546 ? -43.899 6.042 12.621 1.00 88.25 546 ARG A C 1
ATOM 4342 O O . ARG A 1 546 ? -42.707 5.888 12.379 1.00 88.25 546 ARG A O 1
ATOM 4349 N N . ASP A 1 547 ? -44.638 5.131 13.253 1.00 91.69 547 ASP A N 1
ATOM 4350 C CA . ASP A 1 547 ? -44.157 3.807 13.687 1.00 91.69 547 ASP A CA 1
ATOM 4351 C C . ASP A 1 547 ? -42.929 3.824 14.614 1.00 91.69 547 ASP A C 1
ATOM 4353 O O . ASP A 1 547 ? -42.077 2.933 14.558 1.00 91.69 547 ASP A O 1
ATOM 4357 N N . VAL A 1 548 ? -42.846 4.828 15.488 1.00 94.25 548 VAL A N 1
ATOM 4358 C CA . VAL A 1 548 ? -41.793 4.934 16.505 1.00 94.25 548 VAL A CA 1
ATOM 4359 C C . VAL A 1 548 ? -42.055 3.951 17.646 1.00 94.25 548 VAL A C 1
ATOM 4361 O O . VAL A 1 548 ? -43.091 4.020 18.311 1.00 94.25 548 VAL A O 1
ATOM 4364 N N . HIS A 1 549 ? -41.085 3.081 17.910 1.00 93.75 549 HIS A N 1
ATOM 4365 C CA . HIS A 1 549 ? -41.078 2.173 19.052 1.00 93.75 549 HIS A CA 1
ATOM 4366 C C . HIS A 1 549 ? -40.558 2.900 20.300 1.00 93.75 549 HIS A C 1
ATOM 4368 O O . HIS A 1 549 ? -41.313 3.144 21.250 1.00 93.75 549 HIS A O 1
ATOM 4374 N N . HIS A 1 550 ? -39.303 3.354 20.257 1.00 94.31 550 HIS A N 1
ATOM 4375 C CA . HIS A 1 550 ? -38.615 3.982 21.382 1.00 94.31 550 HIS A CA 1
ATOM 4376 C C . HIS A 1 550 ? -37.835 5.230 20.956 1.00 94.31 550 HIS A C 1
ATOM 4378 O O . HIS A 1 550 ? -37.367 5.332 19.823 1.00 94.31 550 HIS A O 1
ATOM 4384 N N . VAL A 1 551 ? -37.696 6.190 21.872 1.00 93.88 551 VAL A N 1
ATOM 4385 C CA . VAL A 1 551 ? -36.922 7.418 21.659 1.00 93.88 551 VAL A CA 1
ATOM 4386 C C . VAL A 1 551 ? -35.946 7.588 22.814 1.00 93.88 551 VAL A C 1
ATOM 4388 O O . VAL A 1 551 ? -36.366 7.771 23.954 1.00 93.88 551 VAL A O 1
ATOM 4391 N N . TRP A 1 552 ? -34.650 7.589 22.517 1.00 91.81 552 TRP A N 1
ATOM 4392 C CA . TRP A 1 552 ? -33.610 7.936 23.480 1.00 91.81 552 TRP A CA 1
ATOM 4393 C C . TRP A 1 552 ? -33.101 9.346 23.203 1.00 91.81 552 TRP A C 1
ATOM 4395 O O . TRP A 1 552 ? -32.429 9.603 22.202 1.00 91.81 552 TRP A O 1
ATOM 4405 N N . LEU A 1 553 ? -33.417 10.265 24.111 1.00 90.56 553 LEU A N 1
ATOM 4406 C CA . LEU A 1 553 ? -32.813 11.592 24.142 1.00 90.56 553 LEU A CA 1
ATOM 4407 C C . LEU A 1 553 ? -31.458 11.494 24.844 1.00 90.56 553 LEU A C 1
ATOM 4409 O O . LEU A 1 553 ? -31.364 10.944 25.941 1.00 90.56 553 LEU A O 1
ATOM 4413 N N . VAL A 1 554 ? -30.407 12.003 24.203 1.00 88.94 554 VAL A N 1
ATOM 4414 C CA . VAL A 1 554 ? -29.048 11.919 24.744 1.00 88.94 554 VAL A CA 1
ATOM 4415 C C . VAL A 1 554 ? -28.863 13.000 25.803 1.00 88.94 554 VAL A C 1
ATOM 4417 O O . VAL A 1 554 ? -29.105 14.175 25.538 1.00 88.94 554 VAL A O 1
ATOM 4420 N N . SER A 1 555 ? -28.432 12.611 27.001 1.00 86.69 555 SER A N 1
ATOM 4421 C CA . SER A 1 555 ? -28.018 13.546 28.050 1.00 86.69 555 SER A CA 1
ATOM 4422 C C . SER A 1 555 ? -26.518 13.803 27.958 1.00 86.69 555 SER A C 1
ATOM 4424 O O . SER A 1 555 ? -25.752 12.872 27.712 1.00 86.69 555 SER A O 1
ATOM 4426 N N . ASP A 1 556 ? -26.099 15.043 28.205 1.00 83.81 556 ASP A N 1
ATOM 4427 C CA . ASP A 1 556 ? -24.685 15.410 28.262 1.00 83.81 556 ASP A CA 1
ATOM 4428 C C . ASP A 1 556 ? -24.004 14.699 29.450 1.00 83.81 556 ASP A C 1
ATOM 4430 O O . ASP A 1 556 ? -24.388 14.947 30.600 1.00 83.81 556 ASP A O 1
ATOM 4434 N N . PRO A 1 557 ? -23.027 13.802 29.207 1.00 77.06 557 PRO A N 1
ATOM 4435 C CA . PRO A 1 557 ? -22.357 13.073 30.276 1.00 77.06 557 PRO A CA 1
ATOM 4436 C C . PRO A 1 557 ? -21.369 13.945 31.072 1.00 77.06 557 PRO A C 1
ATOM 4438 O O . PRO A 1 557 ? -20.932 13.520 32.143 1.00 77.06 557 PRO A O 1
ATOM 4441 N N . GLY A 1 558 ? -21.003 15.144 30.596 1.00 81.94 558 GLY A N 1
ATOM 4442 C CA . GLY A 1 558 ? -19.997 15.992 31.243 1.00 81.94 558 GLY A CA 1
ATOM 4443 C C . GLY A 1 558 ? -18.683 15.238 31.497 1.00 81.94 558 GLY A C 1
ATOM 4444 O O . GLY A 1 558 ? -18.186 14.517 30.633 1.00 81.94 558 GLY A O 1
ATOM 4445 N N . ASP A 1 559 ? -18.148 15.341 32.715 1.00 85.25 559 ASP A N 1
ATOM 4446 C CA . ASP A 1 559 ? -16.887 14.685 33.100 1.00 85.25 559 ASP A CA 1
ATOM 4447 C C . ASP A 1 559 ? -17.021 13.169 33.364 1.00 85.25 559 ASP A C 1
ATOM 4449 O O . ASP A 1 559 ? -16.020 12.488 33.612 1.00 85.25 559 ASP A O 1
ATOM 4453 N N . LEU A 1 560 ? -18.239 12.607 33.320 1.00 87.81 560 LEU A N 1
ATOM 4454 C CA . LEU A 1 560 ? -18.490 11.199 33.648 1.00 87.81 560 LEU A CA 1
ATOM 4455 C C . LEU A 1 560 ? -17.741 10.247 32.708 1.00 87.81 560 LEU A C 1
ATOM 4457 O O . LEU A 1 560 ? -17.177 9.254 33.165 1.00 87.81 560 LEU A O 1
ATOM 4461 N N . GLU A 1 561 ? -17.701 10.550 31.410 1.00 85.38 561 GLU A N 1
ATOM 4462 C CA . GLU A 1 561 ? -17.001 9.715 30.427 1.00 85.38 561 GLU A CA 1
ATOM 4463 C C . GLU A 1 561 ? -15.491 9.661 30.714 1.00 85.38 561 GLU A C 1
ATOM 4465 O O . GLU A 1 561 ? -14.875 8.595 30.652 1.00 85.38 561 GLU A O 1
ATOM 4470 N N . ASP A 1 562 ? -14.890 10.790 31.098 1.00 89.44 562 ASP A N 1
ATOM 4471 C CA . ASP A 1 562 ? -13.469 10.853 31.440 1.00 89.44 562 ASP A CA 1
ATOM 4472 C C . ASP A 1 562 ? -13.159 10.129 32.756 1.00 89.44 562 ASP A C 1
ATOM 4474 O O . ASP A 1 562 ? -12.093 9.518 32.883 1.00 89.44 562 ASP A O 1
ATOM 4478 N N . LEU A 1 563 ? -14.083 10.139 33.721 1.00 92.44 563 LEU A N 1
ATOM 4479 C CA . LEU A 1 563 ? -13.973 9.354 34.953 1.00 92.44 563 LEU A CA 1
ATOM 4480 C C . LEU A 1 563 ? -14.095 7.848 34.692 1.00 92.44 563 LEU A C 1
ATOM 4482 O O . LEU A 1 563 ? -13.279 7.083 35.207 1.00 92.44 563 LEU A O 1
ATOM 4486 N N . ILE A 1 564 ? -15.046 7.422 33.853 1.00 92.31 564 ILE A N 1
ATOM 4487 C CA . ILE A 1 564 ? -15.190 6.019 33.430 1.00 92.31 564 ILE A CA 1
ATOM 4488 C C . ILE A 1 564 ? -13.917 5.562 32.719 1.00 92.31 564 ILE A C 1
ATOM 4490 O O . ILE A 1 564 ? -13.335 4.546 33.089 1.00 92.31 564 ILE A O 1
ATOM 4494 N N . LYS A 1 565 ? -13.404 6.359 31.777 1.00 91.44 565 LYS A N 1
ATOM 4495 C CA . LYS A 1 565 ? -12.166 6.039 31.064 1.00 91.44 565 LYS A CA 1
ATOM 4496 C C . LYS A 1 565 ? -10.965 5.920 32.004 1.00 91.44 565 LYS A C 1
ATOM 4498 O O . LYS A 1 565 ? -10.139 5.029 31.826 1.00 91.44 565 LYS A O 1
ATOM 4503 N N . LYS A 1 566 ? -10.848 6.797 33.008 1.00 93.25 566 LYS A N 1
ATOM 4504 C CA . LYS A 1 566 ? -9.799 6.695 34.039 1.00 93.25 566 LYS A CA 1
ATOM 4505 C C . LYS A 1 566 ? -9.957 5.431 34.886 1.00 93.25 566 LYS A C 1
ATOM 4507 O O . LYS A 1 566 ? -8.951 4.787 35.176 1.00 93.25 566 LYS A O 1
ATOM 4512 N N . ARG A 1 567 ? -11.192 5.072 35.256 1.00 95.19 567 ARG A N 1
ATOM 4513 C CA . ARG A 1 567 ? -11.503 3.853 36.017 1.00 95.19 567 ARG A CA 1
ATOM 4514 C C . ARG A 1 567 ? -11.095 2.616 35.226 1.00 95.19 567 ARG A C 1
ATOM 4516 O O . ARG A 1 567 ? -10.383 1.776 35.763 1.00 95.19 567 ARG A O 1
ATOM 4523 N N . ASP A 1 568 ? -11.485 2.542 33.960 1.00 94.69 568 ASP A N 1
ATOM 4524 C CA . ASP A 1 568 ? -11.188 1.399 33.094 1.00 94.69 568 ASP A CA 1
ATOM 4525 C C . ASP A 1 568 ? -9.677 1.281 32.854 1.00 94.69 568 ASP A C 1
ATOM 4527 O O . ASP A 1 568 ? -9.106 0.215 33.037 1.00 94.69 568 ASP A O 1
ATOM 4531 N N . GLN A 1 569 ? -8.976 2.398 32.622 1.00 94.00 569 GLN A N 1
ATOM 4532 C CA . GLN A 1 569 ? -7.509 2.399 32.545 1.00 94.00 569 GLN A CA 1
ATOM 4533 C C . GLN A 1 569 ? -6.824 1.945 33.843 1.00 94.00 569 GLN A C 1
ATOM 4535 O O . GLN A 1 569 ? -5.743 1.358 33.790 1.00 94.00 569 GLN A O 1
ATOM 4540 N N . ALA A 1 570 ? -7.387 2.265 35.010 1.00 93.75 570 ALA A N 1
ATOM 4541 C CA . ALA A 1 570 ? -6.870 1.786 36.289 1.00 93.75 570 ALA A CA 1
ATOM 4542 C C . ALA A 1 570 ? -7.136 0.281 36.466 1.00 93.75 570 ALA A C 1
ATOM 4544 O O . ALA A 1 570 ? -6.249 -0.432 36.933 1.00 93.75 570 ALA A O 1
ATOM 4545 N N . ALA A 1 571 ? -8.304 -0.207 36.039 1.00 95.62 571 ALA A N 1
ATOM 4546 C CA . ALA A 1 571 ? -8.642 -1.628 36.030 1.00 95.62 571 ALA A CA 1
ATOM 4547 C C . ALA A 1 571 ? -7.720 -2.427 35.096 1.00 95.62 571 ALA A C 1
ATOM 4549 O O . ALA A 1 571 ? -7.109 -3.394 35.544 1.00 95.62 571 ALA A O 1
ATOM 4550 N N . ASP A 1 572 ? -7.508 -1.963 33.862 1.00 94.94 572 ASP A N 1
ATOM 4551 C CA . ASP A 1 572 ? -6.604 -2.596 32.892 1.00 94.94 572 ASP A CA 1
ATOM 4552 C C . ASP A 1 572 ? -5.161 -2.654 33.415 1.00 94.94 572 ASP A C 1
ATOM 4554 O O . ASP A 1 572 ? -4.443 -3.641 33.238 1.00 94.94 572 ASP A O 1
ATOM 4558 N N . LYS A 1 573 ? -4.711 -1.588 34.093 1.00 92.88 573 LYS A N 1
ATOM 4559 C CA . LYS A 1 573 ? -3.393 -1.557 34.746 1.00 92.88 573 LYS A CA 1
ATOM 4560 C C . LYS A 1 573 ? -3.303 -2.550 35.898 1.00 92.88 573 LYS A C 1
ATOM 4562 O O . LYS A 1 573 ? -2.252 -3.174 36.051 1.00 92.88 573 LYS A O 1
ATOM 4567 N N . LEU A 1 574 ? -4.359 -2.677 36.702 1.00 94.06 574 LEU A N 1
ATOM 4568 C CA . LEU A 1 574 ? -4.419 -3.637 37.800 1.00 94.06 574 LEU A CA 1
ATOM 4569 C C . LEU A 1 574 ? -4.363 -5.068 37.262 1.00 94.06 574 LEU A C 1
ATOM 4571 O O . LEU A 1 574 ? -3.494 -5.832 37.677 1.00 94.06 574 LEU A O 1
ATOM 4575 N N . GLU A 1 575 ? -5.216 -5.397 36.293 1.00 95.00 575 GLU A N 1
ATOM 4576 C CA . GLU A 1 575 ? -5.251 -6.711 35.653 1.00 95.00 575 GLU A CA 1
ATOM 4577 C C . GLU A 1 575 ? -3.900 -7.033 35.000 1.00 95.00 575 GLU A C 1
ATOM 4579 O O . GLU A 1 575 ? -3.310 -8.084 35.255 1.00 95.00 575 GLU A O 1
ATOM 4584 N N . GLY A 1 576 ? -3.336 -6.096 34.234 1.00 93.56 576 GLY A N 1
ATOM 4585 C CA . GLY A 1 576 ? -2.022 -6.258 33.619 1.00 93.56 576 GLY A CA 1
ATOM 4586 C C . GLY A 1 576 ? -0.905 -6.490 34.644 1.00 93.56 576 GLY A C 1
ATOM 4587 O O . GLY A 1 576 ? -0.030 -7.331 34.422 1.00 93.56 576 GLY A O 1
ATOM 4588 N N . ALA A 1 577 ? -0.933 -5.787 35.778 1.00 90.94 577 ALA A N 1
ATOM 4589 C CA . ALA A 1 577 ? 0.034 -5.954 36.859 1.00 90.94 577 ALA A CA 1
ATOM 4590 C C . ALA A 1 577 ? -0.113 -7.309 37.578 1.00 90.94 577 ALA A C 1
ATOM 4592 O O . ALA A 1 577 ? 0.890 -7.989 37.817 1.00 90.94 577 ALA A O 1
ATOM 4593 N N . GLU A 1 578 ? -1.340 -7.736 37.877 1.00 90.12 578 GLU A N 1
ATOM 4594 C CA . GLU A 1 578 ? -1.616 -9.032 38.508 1.00 90.12 578 GLU A CA 1
ATOM 4595 C C . GLU A 1 578 ? -1.265 -10.198 37.569 1.00 90.12 578 GLU A C 1
ATOM 4597 O O . GLU A 1 578 ? -0.590 -11.145 37.982 1.00 90.12 578 GLU A O 1
ATOM 4602 N N . ILE A 1 579 ? -1.589 -10.101 36.274 1.00 91.50 579 ILE A N 1
ATOM 4603 C CA . ILE A 1 579 ? -1.187 -11.086 35.257 1.00 91.50 579 ILE A CA 1
ATOM 4604 C C . ILE A 1 579 ? 0.338 -11.171 35.148 1.00 91.50 579 ILE A C 1
ATOM 4606 O O . ILE A 1 579 ? 0.889 -12.275 35.051 1.00 91.50 579 ILE A O 1
ATOM 4610 N N . GLN A 1 580 ? 1.048 -10.038 35.171 1.00 88.62 580 GLN A N 1
ATOM 4611 C CA . GLN A 1 580 ? 2.514 -10.031 35.163 1.00 88.62 580 GLN A CA 1
ATOM 4612 C C . GLN A 1 580 ? 3.079 -10.768 36.379 1.00 88.62 580 GLN A C 1
ATOM 4614 O O . GLN A 1 580 ? 3.976 -11.600 36.220 1.00 88.62 580 GLN A O 1
ATOM 4619 N N . MET A 1 581 ? 2.520 -10.522 37.564 1.00 85.31 581 MET A N 1
ATOM 4620 C CA . MET A 1 581 ? 2.912 -11.175 38.813 1.00 85.31 581 MET A CA 1
ATOM 4621 C C . MET A 1 581 ? 2.666 -12.691 38.764 1.00 85.31 581 MET A C 1
ATOM 4623 O O . MET A 1 581 ? 3.576 -13.478 39.041 1.00 85.31 581 MET A O 1
ATOM 4627 N N . ILE A 1 582 ? 1.482 -13.118 38.315 1.00 85.50 582 ILE A N 1
ATOM 4628 C CA . ILE A 1 582 ? 1.141 -14.535 38.117 1.00 85.50 582 ILE A CA 1
ATOM 4629 C C . ILE A 1 582 ? 2.102 -15.179 37.112 1.00 85.50 582 ILE A C 1
ATOM 4631 O O . ILE A 1 582 ? 2.648 -16.256 37.358 1.00 85.50 582 ILE A O 1
ATOM 4635 N N . THR A 1 583 ? 2.371 -14.507 35.993 1.00 86.56 583 THR A N 1
ATOM 4636 C CA . THR A 1 583 ? 3.268 -15.007 34.944 1.00 86.56 583 THR A CA 1
ATOM 4637 C C . THR A 1 583 ? 4.697 -15.170 35.457 1.00 86.56 583 THR A C 1
ATOM 4639 O O . THR A 1 583 ? 5.350 -16.173 35.160 1.00 86.56 583 THR A O 1
ATOM 4642 N N . GLN A 1 584 ? 5.203 -14.207 36.231 1.00 84.88 584 GLN A N 1
ATOM 4643 C CA . GLN A 1 584 ? 6.519 -14.296 36.862 1.00 84.88 584 GLN A CA 1
ATOM 4644 C C . GLN A 1 584 ? 6.579 -15.452 37.862 1.00 84.88 584 GLN A C 1
ATOM 4646 O O . GLN A 1 584 ? 7.522 -16.247 37.816 1.00 84.88 584 GLN A O 1
ATOM 4651 N N . TYR A 1 585 ? 5.554 -15.605 38.701 1.00 82.12 585 TYR A N 1
ATOM 4652 C CA . TYR A 1 585 ? 5.458 -16.710 39.649 1.00 82.12 585 TYR A CA 1
ATOM 4653 C C . TYR A 1 585 ? 5.462 -18.072 38.938 1.00 82.12 585 TYR A C 1
ATOM 4655 O O . TYR A 1 585 ? 6.269 -18.942 39.273 1.00 82.12 585 TYR A O 1
ATOM 4663 N N . VAL A 1 586 ? 4.640 -18.244 37.897 1.00 84.56 586 VAL A N 1
ATOM 4664 C CA . VAL A 1 586 ? 4.586 -19.474 37.089 1.00 84.56 586 VAL A CA 1
ATOM 4665 C C . VAL A 1 586 ? 5.923 -19.741 36.392 1.00 84.56 586 VAL A C 1
ATOM 4667 O O . VAL A 1 586 ? 6.411 -20.870 36.420 1.00 84.56 586 VAL A O 1
ATOM 4670 N N . LYS A 1 587 ? 6.577 -18.717 35.824 1.00 84.19 587 LYS A N 1
ATOM 4671 C CA . LYS A 1 587 ? 7.917 -18.851 35.223 1.00 84.19 587 LYS A CA 1
ATOM 4672 C C . LYS A 1 587 ? 8.951 -19.320 36.247 1.00 84.19 587 LYS A C 1
ATOM 4674 O O . LYS A 1 587 ? 9.730 -20.227 35.951 1.00 84.19 587 LYS A O 1
ATOM 4679 N N . THR A 1 588 ? 8.959 -18.742 37.446 1.00 80.56 588 THR A N 1
ATOM 4680 C CA . THR A 1 588 ? 9.873 -19.128 38.530 1.00 80.56 588 THR A CA 1
ATOM 4681 C C . THR A 1 588 ? 9.580 -20.539 39.032 1.00 80.56 588 THR A C 1
ATOM 4683 O O . THR A 1 588 ? 10.506 -21.332 39.208 1.00 80.56 588 THR A O 1
ATOM 4686 N N . ARG A 1 589 ? 8.301 -20.895 39.188 1.00 77.25 589 ARG A N 1
ATOM 4687 C CA . ARG A 1 589 ? 7.854 -22.245 39.550 1.00 77.25 589 ARG A CA 1
ATOM 4688 C C . ARG A 1 589 ? 8.283 -23.281 38.512 1.00 77.25 589 ARG A C 1
ATOM 4690 O O . ARG A 1 589 ? 8.846 -24.302 38.892 1.00 77.25 589 ARG A O 1
ATOM 4697 N N . ASN A 1 590 ? 8.103 -23.006 37.221 1.00 79.31 590 ASN A N 1
ATOM 4698 C CA . ASN A 1 590 ? 8.512 -23.908 36.141 1.00 79.31 590 ASN A CA 1
ATOM 4699 C C . ASN A 1 590 ? 10.043 -24.048 36.060 1.00 79.31 590 ASN A C 1
ATOM 4701 O O . ASN A 1 590 ? 10.549 -25.155 35.891 1.00 79.31 590 ASN A O 1
ATOM 4705 N N . LYS A 1 591 ? 10.800 -22.960 36.276 1.00 77.19 591 LYS A N 1
ATOM 4706 C CA . LYS A 1 591 ? 12.272 -23.008 36.381 1.00 77.19 591 LYS A CA 1
ATOM 4707 C C . LYS A 1 591 ? 12.754 -23.845 37.572 1.00 77.19 591 LYS A C 1
ATOM 4709 O O . LYS A 1 591 ? 13.730 -24.576 37.432 1.00 77.19 591 LYS A O 1
ATOM 4714 N N . LYS A 1 592 ? 12.088 -23.753 38.731 1.00 69.00 592 LYS A N 1
ATOM 4715 C CA . LYS A 1 592 ? 12.397 -24.568 39.922 1.00 69.00 592 LYS A CA 1
ATOM 4716 C C . LYS A 1 592 ? 11.966 -26.032 39.749 1.00 69.00 592 LYS A C 1
ATOM 4718 O O . LYS A 1 592 ? 12.691 -26.923 40.172 1.00 69.00 592 LYS A O 1
ATOM 4723 N N . GLY A 1 593 ? 10.846 -26.287 39.069 1.00 59.66 593 GLY A N 1
ATOM 4724 C CA . GLY A 1 593 ? 10.361 -27.634 38.744 1.00 59.66 593 GLY A CA 1
ATOM 4725 C C . GLY A 1 593 ? 11.295 -28.430 37.826 1.00 59.66 593 GLY A C 1
ATOM 4726 O O . GLY A 1 593 ? 11.363 -29.646 37.947 1.00 59.66 593 GLY A O 1
ATOM 4727 N N . ASN A 1 594 ? 12.082 -27.753 36.984 1.00 55.84 594 ASN A N 1
ATOM 4728 C CA . ASN A 1 594 ? 13.089 -28.384 36.123 1.00 55.84 594 ASN A CA 1
ATOM 4729 C C . ASN A 1 594 ? 14.398 -28.766 36.851 1.00 55.84 594 ASN A C 1
ATOM 4731 O O . ASN A 1 594 ? 15.292 -29.331 36.230 1.00 55.84 594 ASN A O 1
ATOM 4735 N N . LYS A 1 595 ? 14.536 -28.458 38.152 1.00 52.84 595 LYS A N 1
ATOM 4736 C CA . LYS A 1 595 ? 15.719 -28.780 38.976 1.00 52.84 595 LYS A CA 1
ATOM 4737 C C . LYS A 1 595 ? 15.544 -30.021 39.874 1.00 52.84 595 LYS A C 1
ATOM 4739 O O . LYS A 1 595 ? 16.238 -30.134 40.875 1.00 52.84 595 LYS A O 1
ATOM 4744 N N . GLY A 1 596 ? 14.647 -30.951 39.529 1.00 49.62 596 GLY A N 1
ATOM 4745 C CA . GLY A 1 596 ? 14.608 -32.290 40.144 1.00 49.62 596 GLY A CA 1
ATOM 4746 C C . GLY A 1 596 ? 14.345 -32.319 41.656 1.00 49.62 596 GLY A C 1
ATOM 4747 O O . GLY A 1 596 ? 14.983 -33.083 42.371 1.00 49.62 596 GLY A O 1
ATOM 4748 N N . VAL A 1 597 ? 13.436 -31.482 42.164 1.00 49.94 597 VAL A N 1
ATOM 4749 C CA . VAL A 1 597 ? 13.052 -31.529 43.587 1.00 49.94 597 VAL A CA 1
ATOM 4750 C C . VAL A 1 597 ? 12.067 -32.695 43.819 1.00 49.94 597 VAL A C 1
ATOM 4752 O O . VAL A 1 597 ? 11.087 -32.773 43.072 1.00 49.94 597 VAL A O 1
ATOM 4755 N N . PRO A 1 598 ? 12.284 -33.575 44.822 1.00 47.91 598 PRO A N 1
ATOM 4756 C CA . PRO A 1 598 ? 11.433 -34.737 45.095 1.00 47.91 598 PRO A CA 1
ATOM 4757 C C . PRO A 1 598 ? 9.972 -34.374 45.389 1.00 47.91 598 PRO A C 1
ATOM 4759 O O . PRO A 1 598 ? 9.672 -33.370 46.038 1.00 47.91 598 PRO A O 1
ATOM 4762 N N . GLU A 1 599 ? 9.063 -35.228 44.924 1.00 52.31 599 GLU A N 1
ATOM 4763 C CA . GLU A 1 599 ? 7.606 -35.037 44.918 1.00 52.31 599 GLU A CA 1
ATOM 4764 C C . GLU A 1 599 ? 6.963 -35.043 46.323 1.00 52.31 599 GLU A C 1
ATOM 4766 O O . GLU A 1 599 ? 5.855 -34.541 46.511 1.00 52.31 599 GLU A O 1
ATOM 4771 N N . GLU A 1 600 ? 7.686 -35.529 47.331 1.00 45.19 600 GLU A N 1
ATOM 4772 C CA . GLU A 1 600 ? 7.210 -35.704 48.709 1.00 45.19 600 GLU A CA 1
ATOM 4773 C C . GLU A 1 600 ? 7.095 -34.370 49.479 1.00 45.19 600 GLU A C 1
ATOM 4775 O O . GLU A 1 600 ? 6.115 -34.135 50.184 1.00 45.19 600 GLU A O 1
ATOM 4780 N N . ASN A 1 601 ? 7.975 -33.399 49.194 1.00 47.59 601 ASN A N 1
ATOM 4781 C CA . ASN A 1 601 ? 7.865 -32.015 49.693 1.00 47.59 601 ASN A CA 1
ATOM 4782 C C . ASN A 1 601 ? 6.784 -31.184 48.969 1.00 47.59 601 ASN A C 1
ATOM 4784 O O . ASN A 1 601 ? 6.559 -30.014 49.288 1.00 47.59 601 ASN A O 1
ATOM 4788 N N . ARG A 1 602 ? 6.119 -31.755 47.956 1.00 50.31 602 ARG A N 1
ATOM 4789 C CA . ARG A 1 602 ? 5.155 -31.046 47.099 1.00 50.31 602 ARG A CA 1
ATOM 4790 C C . ARG A 1 602 ? 3.734 -31.056 47.665 1.00 50.31 602 ARG A C 1
ATOM 4792 O O . ARG A 1 602 ? 2.950 -30.186 47.298 1.00 50.31 602 ARG A O 1
ATOM 4799 N N . ARG A 1 603 ? 3.412 -32.018 48.542 1.00 46.53 603 ARG A N 1
ATOM 4800 C CA . ARG A 1 603 ? 2.069 -32.206 49.126 1.00 46.53 603 ARG A CA 1
ATOM 4801 C C . ARG A 1 603 ? 1.908 -31.585 50.520 1.00 46.53 603 ARG A C 1
ATOM 4803 O O . ARG A 1 603 ? 0.806 -31.165 50.849 1.00 46.53 603 ARG A O 1
ATOM 4810 N N . GLN A 1 604 ? 2.982 -31.442 51.304 1.00 44.81 604 GLN A N 1
ATOM 4811 C CA . GLN A 1 604 ? 2.904 -30.829 52.644 1.00 44.81 604 GLN A CA 1
ATOM 4812 C C . GLN A 1 604 ? 2.731 -29.298 52.627 1.00 44.81 604 GLN A C 1
ATOM 4814 O O . GLN A 1 604 ? 2.142 -28.748 53.547 1.00 44.81 604 GLN A O 1
ATOM 4819 N N . ASN A 1 605 ? 3.107 -28.611 51.540 1.00 46.78 605 ASN A N 1
ATOM 4820 C CA . ASN A 1 605 ? 2.781 -27.190 51.314 1.00 46.78 605 ASN A CA 1
ATOM 4821 C C . ASN A 1 605 ? 1.361 -26.975 50.740 1.00 46.78 605 ASN A C 1
ATOM 4823 O O . ASN A 1 605 ? 1.089 -25.956 50.105 1.00 46.78 605 ASN A O 1
ATOM 4827 N N . GLY A 1 606 ? 0.470 -27.959 50.897 1.00 45.34 606 GLY A N 1
ATOM 4828 C CA . GLY A 1 606 ? -0.909 -27.918 50.407 1.00 45.34 606 GLY A CA 1
ATOM 4829 C C . GLY A 1 606 ? -1.869 -27.102 51.273 1.00 45.34 606 GLY A C 1
ATOM 4830 O O . GLY A 1 606 ? -2.937 -26.747 50.788 1.00 45.34 606 GLY A O 1
ATOM 4831 N N . ASN A 1 607 ? -1.487 -26.751 52.506 1.00 45.25 607 ASN A N 1
ATOM 4832 C CA . ASN A 1 607 ? -2.322 -25.963 53.410 1.00 45.25 607 ASN A CA 1
ATOM 4833 C C . ASN A 1 607 ? -1.602 -24.684 53.872 1.00 45.25 607 ASN A C 1
ATOM 4835 O O . ASN A 1 607 ? -0.554 -24.738 54.505 1.00 45.25 607 ASN A O 1
ATOM 4839 N N . ALA A 1 608 ? -2.234 -23.541 53.583 1.00 44.19 608 ALA A N 1
ATOM 4840 C CA . ALA A 1 608 ? -2.068 -22.250 54.262 1.00 44.19 608 ALA A CA 1
ATOM 4841 C C . ALA A 1 608 ? -0.716 -21.506 54.140 1.00 44.19 608 ALA A C 1
ATOM 4843 O O . ALA A 1 608 ? -0.206 -20.971 55.120 1.00 44.19 608 ALA A O 1
ATOM 4844 N N . GLY A 1 609 ? -0.181 -21.356 52.926 1.00 41.47 609 GLY A N 1
ATOM 4845 C CA . GLY A 1 609 ? 0.871 -20.373 52.642 1.00 41.47 609 GLY A CA 1
ATOM 48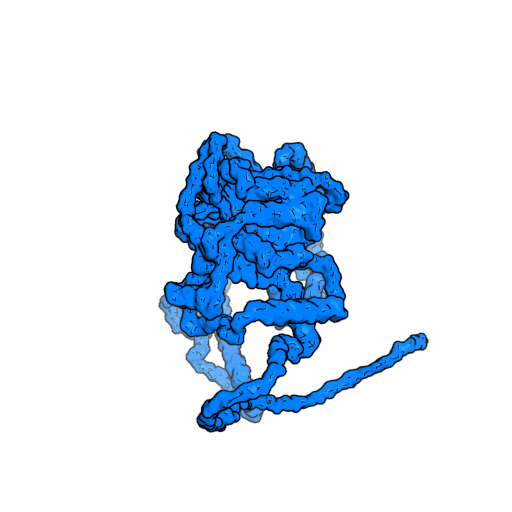46 C C . GLY A 1 609 ? 0.424 -19.406 51.554 1.00 41.47 609 GLY A C 1
ATOM 4847 O O . GLY A 1 609 ? 0.476 -19.756 50.376 1.00 41.47 609 GLY A O 1
ATOM 4848 N N . GLY A 1 610 ? -0.026 -18.202 51.924 1.00 46.97 610 GLY A N 1
ATOM 4849 C CA . GLY A 1 610 ? -0.244 -17.124 50.957 1.00 46.97 610 GLY A CA 1
ATOM 4850 C C . GLY A 1 610 ? 0.987 -16.966 50.061 1.00 46.97 610 GLY A C 1
ATOM 4851 O O . GLY A 1 610 ? 2.115 -17.168 50.514 1.00 46.97 610 GLY A O 1
ATOM 4852 N N . ILE A 1 611 ? 0.782 -16.658 48.778 1.00 54.25 611 ILE A N 1
ATOM 4853 C CA . ILE A 1 611 ? 1.883 -16.431 47.838 1.00 54.25 611 ILE A CA 1
ATOM 4854 C C . ILE A 1 611 ? 2.693 -15.240 48.367 1.00 54.25 611 ILE A C 1
ATOM 4856 O O . ILE A 1 611 ? 2.320 -14.088 48.159 1.00 54.25 611 ILE A O 1
ATOM 4860 N N . ASN A 1 612 ? 3.779 -15.516 49.090 1.00 50.62 612 ASN A N 1
ATOM 4861 C CA . ASN A 1 612 ? 4.637 -14.489 49.661 1.00 50.62 612 ASN A CA 1
ATOM 4862 C C . ASN A 1 612 ? 5.553 -13.982 48.544 1.00 50.62 612 ASN A C 1
ATOM 4864 O O . ASN A 1 612 ? 6.660 -14.476 48.340 1.00 50.62 612 ASN A O 1
ATOM 4868 N N . VAL A 1 613 ? 5.008 -13.097 47.709 1.00 58.28 613 VAL A N 1
ATOM 4869 C CA . VAL A 1 613 ? 5.797 -12.348 46.734 1.00 58.28 613 VAL A CA 1
ATOM 4870 C C . VAL A 1 613 ? 6.378 -11.155 47.469 1.00 58.28 613 VAL A C 1
ATOM 4872 O O . VAL A 1 613 ? 5.625 -10.298 47.943 1.00 58.28 613 VAL A O 1
ATOM 4875 N N . ASP A 1 614 ? 7.705 -11.106 47.550 1.00 64.38 614 ASP A N 1
ATOM 4876 C CA . ASP A 1 614 ? 8.424 -9.979 48.129 1.00 64.38 614 ASP A CA 1
ATOM 4877 C C . ASP A 1 614 ? 7.941 -8.668 47.493 1.00 64.38 614 ASP A C 1
ATOM 4879 O O . ASP A 1 614 ? 7.823 -8.554 46.271 1.00 64.38 614 ASP A O 1
ATOM 4883 N N . GLN A 1 615 ? 7.695 -7.641 48.315 1.00 66.81 615 GLN A N 1
ATOM 4884 C CA . GLN A 1 615 ? 7.240 -6.315 47.859 1.00 66.81 615 GLN A CA 1
ATOM 4885 C C . GLN A 1 615 ? 8.140 -5.734 46.745 1.00 66.81 615 GLN A C 1
ATOM 4887 O O . GLN A 1 615 ? 7.693 -4.934 45.927 1.00 66.81 615 GLN A O 1
ATOM 4892 N N . LYS A 1 616 ? 9.412 -6.154 46.704 1.00 66.75 616 LYS A N 1
ATOM 4893 C CA . LYS A 1 616 ? 10.430 -5.721 45.736 1.00 66.75 616 LYS A CA 1
ATOM 4894 C C . LYS A 1 616 ? 10.198 -6.240 44.313 1.00 66.75 616 LYS A C 1
ATOM 4896 O O . LYS A 1 616 ? 10.624 -5.574 43.374 1.00 66.75 616 LYS A O 1
ATOM 4901 N N . ASP A 1 617 ? 9.510 -7.370 44.158 1.00 72.38 617 ASP A N 1
ATOM 4902 C CA . ASP A 1 617 ? 9.256 -8.003 42.857 1.00 72.38 617 ASP A CA 1
ATOM 4903 C C . ASP A 1 617 ? 7.959 -7.501 42.199 1.00 72.38 617 ASP A C 1
ATOM 4905 O O . ASP A 1 617 ? 7.616 -7.897 41.083 1.00 72.38 617 ASP A O 1
ATOM 4909 N N . ARG A 1 618 ? 7.225 -6.603 42.868 1.00 80.62 618 ARG A N 1
ATOM 4910 C CA . ARG A 1 618 ? 5.965 -6.066 42.354 1.00 80.62 618 ARG A CA 1
ATOM 4911 C C . ARG A 1 618 ? 6.191 -5.082 41.198 1.00 80.62 618 ARG A C 1
ATOM 4913 O O . ARG A 1 618 ? 7.120 -4.266 41.238 1.00 80.62 618 ARG A O 1
ATOM 4920 N N . PRO A 1 619 ? 5.336 -5.113 40.159 1.00 87.00 619 PRO A N 1
ATOM 4921 C CA . PRO A 1 619 ? 5.449 -4.207 39.024 1.00 87.00 619 PRO A CA 1
ATOM 4922 C C . PRO A 1 619 ? 5.232 -2.756 39.462 1.00 87.00 619 PRO A C 1
ATOM 4924 O O . PRO A 1 619 ? 4.244 -2.399 40.102 1.00 87.00 619 PRO A O 1
ATOM 4927 N N . THR A 1 620 ? 6.148 -1.880 39.063 1.00 87.94 620 THR A N 1
ATOM 4928 C CA . THR A 1 620 ? 6.134 -0.458 39.426 1.00 87.94 620 THR A CA 1
ATOM 4929 C C . THR A 1 620 ? 6.018 0.406 38.180 1.00 87.94 620 THR A C 1
ATOM 4931 O O . THR A 1 620 ? 6.639 0.117 37.158 1.00 87.94 620 THR A O 1
ATOM 4934 N N . HIS A 1 621 ? 5.268 1.499 38.273 1.00 88.75 621 HIS A N 1
ATOM 4935 C CA . HIS A 1 621 ? 5.185 2.505 37.217 1.00 88.75 621 HIS A CA 1
ATOM 4936 C C . HIS A 1 621 ? 5.437 3.900 37.792 1.00 88.75 621 HIS A C 1
ATOM 4938 O O . HIS A 1 621 ? 5.457 4.105 39.007 1.00 88.75 621 HIS A O 1
ATOM 4944 N N . ARG A 1 622 ? 5.685 4.873 36.914 1.00 85.31 622 ARG A N 1
ATOM 4945 C CA . ARG A 1 622 ? 5.759 6.286 37.301 1.00 85.31 622 ARG A CA 1
ATOM 4946 C C . ARG A 1 622 ? 4.437 6.963 36.968 1.00 85.31 622 ARG A C 1
ATOM 4948 O O . ARG A 1 622 ? 3.929 6.783 35.865 1.00 85.31 622 ARG A O 1
ATOM 4955 N N . THR A 1 623 ? 3.919 7.775 37.887 1.00 82.81 623 THR A N 1
ATOM 4956 C CA . THR A 1 623 ? 2.632 8.481 37.715 1.00 82.81 623 THR A CA 1
ATOM 4957 C C . THR A 1 623 ? 2.615 9.445 36.524 1.00 82.81 623 THR A C 1
ATOM 4959 O O . THR A 1 623 ? 1.577 9.654 35.905 1.00 82.81 623 THR A O 1
ATOM 4962 N N . LYS A 1 624 ? 3.774 10.010 36.170 1.00 83.06 624 LYS A N 1
ATOM 4963 C CA . LYS A 1 624 ? 4.012 10.766 34.936 1.00 83.06 624 LYS A CA 1
ATOM 4964 C C . LYS A 1 624 ? 5.267 10.215 34.259 1.00 83.06 624 LYS A C 1
ATOM 4966 O O . LYS A 1 624 ? 6.239 9.937 34.976 1.00 83.06 624 LYS A O 1
ATOM 4971 N N . PRO A 1 625 ? 5.290 10.076 32.922 1.00 69.56 625 PRO A N 1
ATOM 4972 C CA . PRO A 1 625 ? 6.500 9.667 32.224 1.00 69.56 625 PRO A CA 1
ATOM 4973 C C . PRO A 1 625 ? 7.629 10.661 32.547 1.00 69.56 625 PRO A C 1
ATOM 4975 O O . PRO A 1 625 ? 7.417 11.871 32.577 1.00 69.56 625 PRO A O 1
ATOM 4978 N N . LEU A 1 626 ? 8.811 10.129 32.866 1.00 72.75 626 LEU A N 1
ATOM 4979 C CA . LEU A 1 626 ? 10.047 10.834 33.253 1.00 72.75 626 LEU A CA 1
ATOM 4980 C C . LEU A 1 626 ? 10.059 11.545 34.625 1.00 72.75 626 LEU A C 1
ATOM 4982 O O . LEU A 1 626 ? 11.003 11.328 35.381 1.00 72.75 626 LEU A O 1
ATOM 4986 N N . ILE A 1 627 ? 9.035 12.317 35.000 1.00 82.06 627 ILE A N 1
ATOM 4987 C CA . ILE A 1 627 ? 9.085 13.220 36.180 1.00 82.06 627 ILE A CA 1
ATOM 4988 C C . ILE A 1 627 ? 8.345 12.651 37.413 1.00 82.06 627 ILE A C 1
ATOM 4990 O O . ILE A 1 627 ? 8.546 13.100 38.539 1.00 82.06 627 ILE A O 1
ATOM 4994 N N . GLY A 1 628 ? 7.479 11.648 37.232 1.00 81.88 628 GLY A N 1
ATOM 4995 C CA . GLY A 1 628 ? 6.612 11.141 38.302 1.00 81.88 628 GLY A CA 1
ATOM 4996 C C . GLY A 1 628 ? 7.308 10.263 39.347 1.00 81.88 628 GLY A C 1
ATOM 4997 O O . GLY A 1 628 ? 8.291 9.574 39.056 1.00 81.88 628 GLY A O 1
ATOM 4998 N N . LYS A 1 629 ? 6.732 10.227 40.560 1.00 87.56 629 LYS A N 1
ATOM 4999 C CA . LYS A 1 629 ? 7.121 9.288 41.626 1.00 87.56 629 LYS A CA 1
ATOM 5000 C C . LYS A 1 629 ? 6.898 7.846 41.158 1.00 87.56 629 LYS A C 1
ATOM 5002 O O . LYS A 1 629 ? 5.892 7.551 40.508 1.00 87.56 629 LYS A O 1
ATOM 5007 N N . LYS A 1 630 ? 7.843 6.960 41.486 1.00 86.31 630 LYS A N 1
ATOM 5008 C CA . LYS A 1 630 ? 7.739 5.519 41.232 1.00 86.31 630 LYS A CA 1
ATOM 5009 C C . LYS A 1 630 ? 6.836 4.903 42.300 1.00 86.31 630 LYS A C 1
ATOM 5011 O O . LYS A 1 630 ? 7.152 5.001 43.481 1.00 86.31 630 LYS A O 1
ATOM 5016 N N . VAL A 1 631 ? 5.728 4.309 41.878 1.00 88.38 631 VAL A N 1
ATOM 5017 C CA . VAL A 1 631 ? 4.711 3.717 42.755 1.00 88.38 631 VAL A CA 1
ATOM 5018 C C . VAL A 1 631 ? 4.496 2.248 42.399 1.00 88.38 631 VAL A C 1
ATOM 5020 O O . VAL A 1 631 ? 4.730 1.838 41.257 1.00 88.38 631 VAL A O 1
ATOM 5023 N N . ASP A 1 632 ? 4.075 1.455 43.383 1.00 90.12 632 ASP A N 1
ATOM 5024 C CA . ASP A 1 632 ? 3.579 0.096 43.153 1.00 90.12 632 ASP A CA 1
ATOM 5025 C C . ASP A 1 632 ? 2.296 0.184 42.321 1.00 90.12 632 ASP A C 1
ATOM 5027 O O . ASP A 1 632 ? 1.362 0.905 42.674 1.00 90.12 632 ASP A O 1
ATOM 5031 N N . THR A 1 633 ? 2.272 -0.506 41.182 1.00 90.38 633 THR A N 1
ATOM 5032 C CA . THR A 1 633 ? 1.157 -0.430 40.232 1.00 90.38 633 THR A CA 1
ATOM 5033 C C . THR A 1 633 ? -0.106 -1.060 40.794 1.00 90.38 633 THR A C 1
ATOM 5035 O O . THR A 1 633 ? -1.187 -0.549 40.517 1.00 90.38 633 THR A O 1
ATOM 5038 N N . ILE A 1 634 ? 0.011 -2.123 41.593 1.00 90.00 634 ILE A N 1
ATOM 5039 C CA . ILE A 1 634 ? -1.144 -2.826 42.163 1.00 90.00 634 ILE A CA 1
ATOM 5040 C C . ILE A 1 634 ? -1.787 -1.947 43.232 1.00 90.00 634 ILE A C 1
ATOM 5042 O O . ILE A 1 634 ? -2.978 -1.658 43.159 1.00 90.00 634 ILE A O 1
ATOM 5046 N N . GLU A 1 635 ? -0.982 -1.475 44.185 1.00 91.44 635 GLU A N 1
ATOM 5047 C CA . GLU A 1 635 ? -1.467 -0.645 45.291 1.00 91.44 635 GLU A CA 1
ATOM 5048 C C . GLU A 1 635 ? -2.053 0.675 44.782 1.00 91.44 635 GLU A C 1
ATOM 5050 O O . GLU A 1 635 ? -3.157 1.064 45.159 1.00 91.44 635 GLU A O 1
ATOM 5055 N N . TRP A 1 636 ? -1.355 1.326 43.846 1.00 92.50 636 TRP A N 1
ATOM 5056 C CA . TRP A 1 636 ? -1.844 2.550 43.222 1.00 92.50 636 TRP A CA 1
ATOM 5057 C C . TRP A 1 636 ? -3.165 2.322 42.481 1.00 92.50 636 TRP A C 1
ATOM 5059 O O . TRP A 1 636 ? -4.099 3.095 42.670 1.00 92.50 636 TRP A O 1
ATOM 5069 N N . SER A 1 637 ? -3.274 1.258 41.673 1.00 93.81 637 SER A N 1
ATOM 5070 C CA . SER A 1 637 ? -4.495 1.000 40.895 1.00 93.81 637 SER A CA 1
ATOM 5071 C C . SER A 1 637 ? -5.673 0.624 41.795 1.00 93.81 637 SER A C 1
ATOM 5073 O O . SER A 1 637 ? -6.789 1.058 41.531 1.00 93.81 637 SER A O 1
ATOM 5075 N N . ARG A 1 638 ? -5.443 -0.118 42.888 1.00 94.38 638 ARG A N 1
ATOM 5076 C CA . ARG A 1 638 ? -6.478 -0.426 43.892 1.00 94.38 638 ARG A CA 1
ATOM 5077 C C . ARG A 1 638 ? -6.981 0.830 44.594 1.00 94.38 638 ARG A C 1
ATOM 5079 O O . ARG A 1 638 ? -8.192 1.026 44.659 1.00 94.38 638 ARG A O 1
ATOM 5086 N N . GLY A 1 639 ? -6.075 1.692 45.059 1.00 94.75 639 GLY A N 1
ATOM 5087 C CA . GLY A 1 639 ? -6.446 2.969 45.671 1.00 94.75 639 GLY A CA 1
ATOM 5088 C C . GLY A 1 639 ? -7.191 3.886 44.696 1.00 94.75 639 GLY A C 1
ATOM 5089 O O . GLY A 1 639 ? -8.204 4.488 45.049 1.00 94.75 639 GLY A O 1
ATOM 5090 N N . GLU A 1 640 ? -6.745 3.938 43.440 1.00 93.94 640 GLU A N 1
ATOM 5091 C CA . GLU A 1 640 ? -7.392 4.743 42.404 1.00 93.94 640 GLU A CA 1
ATOM 5092 C C . GLU A 1 640 ? -8.785 4.199 42.043 1.00 93.94 640 GLU A C 1
ATOM 5094 O O . GLU A 1 640 ? -9.725 4.978 41.911 1.00 93.94 640 GLU A O 1
ATOM 5099 N N . LEU A 1 641 ? -8.967 2.876 41.966 1.00 95.62 641 LEU A N 1
ATOM 5100 C CA . LEU A 1 641 ? -10.282 2.252 41.781 1.00 95.62 641 LEU A CA 1
ATOM 5101 C C . LEU A 1 641 ? -11.205 2.489 42.979 1.00 95.62 641 LEU A C 1
ATOM 5103 O O . LEU A 1 641 ? -12.376 2.811 42.784 1.00 95.62 641 LEU A O 1
ATOM 5107 N N . GLN A 1 642 ? -10.690 2.396 44.207 1.00 96.50 642 GLN A N 1
ATOM 5108 C CA . GLN A 1 642 ? -11.457 2.688 45.420 1.00 96.50 642 GLN A CA 1
ATOM 5109 C C . GLN A 1 642 ? -11.967 4.137 45.439 1.00 96.50 642 GLN A C 1
ATOM 5111 O O . GLN A 1 642 ? -13.051 4.393 45.958 1.00 96.50 642 GLN A O 1
ATOM 5116 N N . ARG A 1 643 ? -11.218 5.073 44.845 1.00 95.69 643 ARG A N 1
ATOM 5117 C CA . ARG A 1 643 ? -11.628 6.471 44.670 1.00 95.69 643 ARG A CA 1
ATOM 5118 C C . ARG A 1 643 ? -12.615 6.650 43.510 1.00 95.69 643 ARG A C 1
ATOM 5120 O O . ARG A 1 643 ? -13.642 7.299 43.676 1.00 95.69 643 ARG A O 1
ATOM 5127 N N . LEU A 1 644 ? -12.310 6.078 42.343 1.00 96.06 644 LEU A N 1
ATOM 5128 C CA . LEU A 1 644 ? -13.049 6.309 41.097 1.00 96.06 644 LEU A CA 1
ATOM 5129 C C . LEU A 1 644 ? -14.391 5.575 41.028 1.00 96.06 644 LEU A C 1
ATOM 5131 O O . LEU A 1 644 ? -15.341 6.119 40.477 1.00 96.06 644 LEU A O 1
ATOM 5135 N N . ILE A 1 645 ? -14.501 4.355 41.561 1.00 96.19 645 ILE A N 1
ATOM 5136 C CA . ILE A 1 645 ? -15.751 3.577 41.534 1.00 96.19 645 ILE A CA 1
ATOM 5137 C C . ILE A 1 645 ? -16.914 4.327 42.212 1.00 96.19 645 ILE A C 1
ATOM 5139 O O . ILE A 1 645 ? -17.949 4.491 41.558 1.00 96.19 645 ILE A O 1
ATOM 5143 N N . PRO A 1 646 ? -16.791 4.810 43.467 1.00 96.62 646 PRO A N 1
ATOM 5144 C CA . PRO A 1 646 ? -17.878 5.546 44.106 1.00 96.62 646 PRO A CA 1
ATOM 5145 C C . PRO A 1 646 ? -18.128 6.903 43.441 1.00 96.62 646 PRO A C 1
ATOM 5147 O O . PRO A 1 646 ? -19.282 7.298 43.314 1.00 96.62 646 PRO A O 1
ATOM 5150 N N . GLU A 1 647 ? -17.085 7.588 42.959 1.00 94.81 647 GLU A N 1
ATOM 5151 C CA . GLU A 1 647 ? -17.215 8.861 42.235 1.00 94.81 647 GLU A CA 1
ATOM 5152 C C . GLU A 1 647 ? -18.033 8.693 40.940 1.00 94.81 647 GLU A C 1
ATOM 5154 O O . GLU A 1 647 ? -18.968 9.454 40.679 1.00 94.81 647 GLU A O 1
ATOM 5159 N N . VAL A 1 648 ? -17.741 7.646 40.160 1.00 94.62 648 VAL A N 1
ATOM 5160 C CA . VAL A 1 648 ? -18.498 7.283 38.952 1.00 94.62 648 VAL A CA 1
ATOM 5161 C C . VAL A 1 648 ? -19.940 6.919 39.305 1.00 94.62 648 VAL A C 1
ATOM 5163 O O . VAL A 1 648 ? -20.859 7.416 38.657 1.00 94.62 648 VAL A O 1
ATOM 5166 N N . ALA A 1 649 ? -20.161 6.104 40.341 1.00 94.12 649 ALA A N 1
ATOM 5167 C CA . ALA A 1 649 ? -21.505 5.714 40.770 1.00 94.12 649 ALA A CA 1
ATOM 5168 C C . ALA A 1 649 ? -22.338 6.924 41.230 1.00 94.12 649 ALA A C 1
ATOM 5170 O O . ALA A 1 649 ? -23.511 7.056 40.869 1.00 94.12 649 ALA A O 1
ATOM 5171 N N . GLN A 1 650 ? -21.721 7.849 41.970 1.00 91.94 650 GLN A N 1
ATOM 5172 C CA . GLN A 1 650 ? -22.351 9.096 42.380 1.00 91.94 650 GLN A CA 1
ATOM 5173 C C . GLN A 1 650 ? -22.754 9.922 41.155 1.00 91.94 650 GLN A C 1
ATOM 5175 O O . GLN A 1 650 ? -23.926 10.278 41.026 1.00 91.94 650 GLN A O 1
ATOM 5180 N N . LYS A 1 651 ? -21.829 10.160 40.219 1.00 89.31 651 LYS A N 1
ATOM 5181 C CA . LYS A 1 651 ? -22.094 10.926 38.991 1.00 89.31 651 LYS A CA 1
ATOM 5182 C C . LYS A 1 651 ? -23.169 10.288 38.108 1.00 89.31 651 LYS A C 1
ATOM 5184 O O . LYS A 1 651 ? -24.014 10.998 37.568 1.00 89.31 651 LYS A O 1
ATOM 5189 N N . GLN A 1 652 ? -23.195 8.960 38.007 1.00 90.19 652 GLN A N 1
ATOM 5190 C CA . GLN A 1 652 ? -24.263 8.231 37.317 1.00 90.19 652 GLN A CA 1
ATOM 5191 C C . GLN A 1 652 ? -25.625 8.461 37.982 1.00 90.19 652 GLN A C 1
ATOM 5193 O O . GLN A 1 652 ? -26.609 8.731 37.293 1.00 90.19 652 GLN A O 1
ATOM 5198 N N . SER A 1 653 ? -25.685 8.411 39.316 1.00 89.00 653 SER A N 1
ATOM 5199 C CA . SER A 1 653 ? -26.925 8.664 40.056 1.00 89.00 653 SER A CA 1
ATOM 5200 C C . SER A 1 653 ? -27.399 10.121 39.940 1.00 89.00 653 SER A C 1
ATOM 5202 O O . SER A 1 653 ? -28.596 10.365 39.796 1.00 89.00 653 SER A O 1
ATOM 5204 N N . GLU A 1 654 ? -26.474 11.089 39.934 1.00 86.88 654 GLU A N 1
ATOM 5205 C CA . GLU A 1 654 ? -26.762 12.512 39.707 1.00 86.88 654 GLU A CA 1
ATOM 5206 C C . GLU A 1 654 ? -27.382 12.729 38.321 1.00 86.88 654 GLU A C 1
ATOM 5208 O O . GLU A 1 654 ? -28.392 13.425 38.199 1.00 86.88 654 GLU A O 1
ATOM 5213 N N . LEU A 1 655 ? -26.829 12.084 37.288 1.00 83.88 655 LEU A N 1
ATOM 5214 C CA . LEU A 1 655 ? -27.335 12.172 35.918 1.00 83.88 655 LEU A CA 1
ATOM 5215 C C . LEU A 1 655 ? -28.744 11.570 35.788 1.00 83.88 655 LEU A C 1
ATOM 5217 O O . LEU A 1 655 ? -29.615 12.175 35.163 1.00 83.88 655 LEU A O 1
ATOM 5221 N N . GLN A 1 656 ? -28.989 10.421 36.425 1.00 82.31 656 GLN A N 1
ATOM 5222 C CA . GLN A 1 656 ? -30.306 9.774 36.437 1.00 82.31 656 GLN A CA 1
ATOM 5223 C C . GLN A 1 656 ? -31.366 10.613 37.165 1.00 82.31 656 GLN A C 1
ATOM 5225 O O . GLN A 1 656 ? -32.502 10.699 36.698 1.00 82.31 656 GLN A O 1
ATOM 5230 N N . ARG A 1 657 ? -31.010 11.254 38.288 1.00 83.62 657 ARG A N 1
ATOM 5231 C CA . ARG A 1 657 ? -31.937 12.095 39.067 1.00 83.62 657 ARG A CA 1
ATOM 5232 C C . ARG A 1 657 ? -32.245 13.422 38.381 1.00 83.62 657 ARG A C 1
ATOM 5234 O O . ARG A 1 657 ? -33.408 13.800 38.291 1.00 83.62 657 ARG A O 1
ATOM 5241 N N . ASN A 1 658 ? -31.220 14.116 37.890 1.00 75.06 658 ASN A N 1
ATOM 5242 C CA . ASN A 1 658 ? -31.364 15.471 37.352 1.00 75.06 658 ASN A CA 1
ATOM 5243 C C . ASN A 1 658 ? -31.765 15.494 35.867 1.00 75.06 658 ASN A C 1
ATOM 5245 O O . ASN A 1 658 ? -31.919 16.575 35.307 1.00 75.06 658 ASN A O 1
ATOM 5249 N N . LYS A 1 659 ? -31.893 14.325 35.215 1.00 68.94 659 LYS A N 1
ATOM 5250 C CA . LYS A 1 659 ? -32.152 14.152 33.769 1.00 68.94 659 LYS A CA 1
ATOM 5251 C C . LYS A 1 659 ? -31.176 14.887 32.832 1.00 68.94 659 LYS A C 1
ATOM 5253 O O . LYS A 1 659 ? -31.413 14.916 31.629 1.00 68.94 659 LYS A O 1
ATOM 5258 N N . GLY A 1 660 ? -30.059 15.398 33.362 1.00 70.88 660 GLY A N 1
ATOM 5259 C CA . GLY A 1 660 ? -28.983 16.073 32.631 1.00 70.88 660 GLY A CA 1
ATOM 5260 C C . GLY A 1 660 ? -29.433 17.236 31.735 1.00 70.88 660 GLY A C 1
ATOM 5261 O O . GLY A 1 660 ? -30.615 17.531 31.570 1.00 70.88 660 GLY A O 1
ATOM 5262 N N . LYS A 1 661 ? -28.470 17.911 31.101 1.00 81.56 661 LYS A N 1
ATOM 5263 C CA . LYS A 1 661 ? -28.781 18.782 29.963 1.00 81.56 661 LYS A CA 1
ATOM 5264 C C . LYS A 1 661 ? -28.976 17.890 28.739 1.00 81.56 661 LYS A C 1
ATOM 5266 O O . LYS A 1 661 ? -28.051 17.178 28.356 1.00 81.56 661 LYS A O 1
ATOM 5271 N N . ILE A 1 662 ? -30.164 17.919 28.136 1.00 84.69 662 ILE A N 1
ATOM 5272 C CA . ILE A 1 662 ? -30.433 17.142 26.922 1.00 84.69 662 ILE A CA 1
ATOM 5273 C C . ILE A 1 662 ? -29.644 17.754 25.764 1.00 84.69 662 ILE A C 1
ATOM 5275 O O . ILE A 1 662 ? -29.775 18.937 25.429 1.00 84.69 662 ILE A O 1
ATOM 5279 N N . THR A 1 663 ? -28.801 16.922 25.178 1.00 85.56 663 THR A N 1
ATOM 5280 C CA . THR A 1 663 ? -27.944 17.212 24.042 1.00 85.56 663 THR A CA 1
ATOM 5281 C C . THR A 1 663 ? -28.767 17.339 22.757 1.00 85.56 663 THR A C 1
ATOM 5283 O O . THR A 1 663 ? -29.908 16.891 22.671 1.00 85.56 663 THR A O 1
ATOM 5286 N N . SER A 1 664 ? -28.193 17.930 21.713 1.00 87.75 664 SER A N 1
ATOM 5287 C CA . SER A 1 664 ? -28.810 18.044 20.389 1.00 87.75 664 SER A CA 1
ATOM 5288 C C . SER A 1 664 ? -28.829 16.727 19.591 1.00 87.75 664 SER A C 1
ATOM 5290 O O . SER A 1 664 ? -28.868 16.765 18.368 1.00 87.75 664 SER A O 1
ATOM 5292 N N . ALA A 1 665 ? -28.823 15.559 20.238 1.00 91.50 665 ALA A N 1
ATOM 5293 C CA . ALA A 1 665 ? -28.850 14.259 19.571 1.00 91.50 665 ALA A CA 1
ATOM 5294 C C . ALA A 1 665 ? -29.967 13.367 20.123 1.00 91.50 665 ALA A C 1
ATOM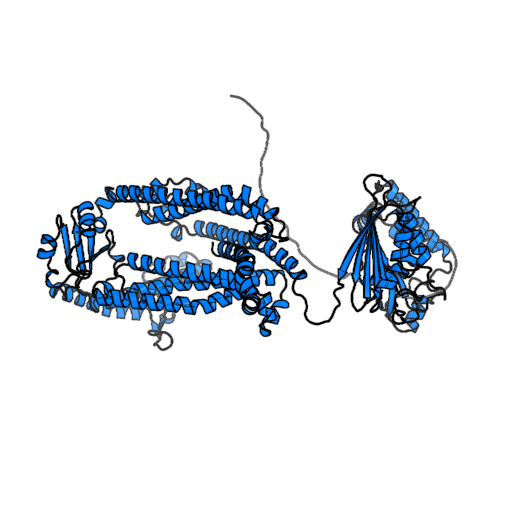 5296 O O . ALA A 1 665 ? -30.245 13.364 21.326 1.00 91.50 665 ALA A O 1
ATOM 5297 N N . ALA A 1 666 ? -30.587 12.591 19.237 1.00 92.56 666 ALA A N 1
ATOM 5298 C CA . ALA A 1 666 ? -31.628 11.634 19.584 1.00 92.56 666 ALA A CA 1
ATOM 5299 C C . ALA A 1 666 ? -31.463 10.341 18.782 1.00 92.56 666 ALA A C 1
ATOM 5301 O O . ALA A 1 666 ? -31.198 10.369 17.580 1.00 92.56 666 ALA A O 1
ATOM 5302 N N . PHE A 1 667 ? -31.671 9.210 19.447 1.00 94.25 667 PHE A N 1
ATOM 5303 C CA . PHE A 1 667 ? -31.803 7.912 18.799 1.00 94.25 667 PHE A CA 1
ATOM 5304 C C . PHE A 1 667 ? -33.280 7.542 18.757 1.00 94.25 667 PHE A C 1
ATOM 5306 O O . PHE A 1 667 ? -33.960 7.578 19.783 1.00 94.25 667 PHE A O 1
ATOM 5313 N N . ILE A 1 668 ? -33.781 7.197 17.577 1.00 94.31 668 ILE A N 1
ATOM 5314 C CA . ILE A 1 668 ? -35.184 6.825 17.386 1.00 94.31 668 ILE A CA 1
ATOM 5315 C C . ILE A 1 668 ? -35.225 5.403 16.843 1.00 94.31 668 ILE A C 1
ATOM 5317 O O . ILE A 1 668 ? -34.735 5.150 15.743 1.00 94.31 668 ILE A O 1
ATOM 5321 N N . GLU A 1 669 ? -35.794 4.488 17.621 1.00 94.81 669 GLU A N 1
ATOM 5322 C CA . GLU A 1 669 ? -36.106 3.126 17.197 1.00 94.81 669 GLU A CA 1
ATOM 5323 C C . GLU A 1 669 ? -37.491 3.081 16.562 1.00 94.81 669 GLU A C 1
ATOM 5325 O O . GLU A 1 669 ? -38.471 3.593 17.108 1.00 94.81 669 GLU A O 1
ATOM 5330 N N . PHE A 1 670 ? -37.579 2.398 15.431 1.00 94.31 670 PHE A N 1
ATOM 5331 C CA . PHE A 1 670 ? -38.811 2.173 14.695 1.00 94.31 670 PHE A CA 1
ATOM 5332 C C . PHE A 1 670 ? -39.283 0.724 14.826 1.00 94.31 670 PHE A C 1
ATOM 5334 O O . PHE A 1 670 ? -38.493 -0.193 15.029 1.00 94.31 670 PHE A O 1
ATOM 5341 N N . ASN A 1 671 ? -40.578 0.477 14.630 1.00 92.69 671 ASN A N 1
ATOM 5342 C CA . ASN A 1 671 ? -41.120 -0.888 14.651 1.00 92.69 671 ASN A CA 1
ATOM 5343 C C . ASN A 1 671 ? -40.618 -1.743 13.468 1.00 92.69 671 ASN A C 1
ATOM 5345 O O . ASN A 1 671 ? -40.552 -2.971 13.563 1.00 92.69 671 ASN A O 1
ATOM 5349 N N . SER A 1 672 ? -40.241 -1.109 12.349 1.00 91.44 672 SER A N 1
ATOM 5350 C CA . SER A 1 672 ? -39.773 -1.789 11.137 1.00 91.44 672 SER A CA 1
ATOM 5351 C C . SER A 1 672 ? -38.551 -1.113 10.509 1.00 91.44 672 SER A C 1
ATOM 5353 O O . SER A 1 672 ? -38.409 0.108 10.555 1.00 91.44 672 SER A O 1
ATOM 5355 N N . VAL A 1 673 ? -37.706 -1.907 9.838 1.00 90.88 673 VAL A N 1
ATOM 5356 C CA . VAL A 1 673 ? -36.548 -1.409 9.064 1.00 90.88 673 VAL A CA 1
ATOM 5357 C C . VAL A 1 673 ? -37.002 -0.466 7.942 1.00 90.88 673 VAL A C 1
ATOM 5359 O O . VAL A 1 673 ? -36.347 0.531 7.657 1.00 90.88 673 VAL A O 1
ATOM 5362 N N . ARG A 1 674 ? -38.172 -0.730 7.341 1.00 89.88 674 ARG A N 1
ATOM 5363 C CA . ARG A 1 674 ? -38.772 0.149 6.325 1.00 89.88 674 ARG A CA 1
ATOM 5364 C C . ARG A 1 674 ? -39.074 1.539 6.888 1.00 89.88 674 ARG A C 1
ATOM 5366 O O . ARG A 1 674 ? -38.765 2.524 6.228 1.00 89.88 674 ARG A O 1
ATOM 5373 N N . ALA A 1 675 ? -39.663 1.615 8.082 1.00 91.81 675 ALA A N 1
ATOM 5374 C CA . ALA A 1 675 ? -39.967 2.887 8.733 1.00 91.81 675 ALA A CA 1
ATOM 5375 C C . ALA A 1 675 ? -38.685 3.651 9.104 1.00 91.81 675 ALA A C 1
ATOM 5377 O O . ALA A 1 675 ? -38.600 4.844 8.826 1.00 91.81 675 ALA A O 1
ATOM 5378 N N . ALA A 1 676 ? -37.661 2.956 9.616 1.00 92.06 676 ALA A N 1
ATOM 5379 C CA . ALA A 1 676 ? -36.350 3.553 9.881 1.00 92.06 676 ALA A CA 1
ATOM 5380 C C . ALA A 1 676 ? -35.708 4.133 8.608 1.00 92.06 676 ALA A C 1
ATOM 5382 O O . ALA A 1 676 ? -35.263 5.280 8.598 1.00 92.06 676 ALA A O 1
ATOM 5383 N N . GLN A 1 677 ? -35.722 3.380 7.504 1.00 91.00 677 GLN A N 1
ATOM 5384 C CA . GLN A 1 677 ? -35.178 3.836 6.223 1.00 91.00 677 GLN A CA 1
ATOM 5385 C C . GLN A 1 677 ? -35.968 5.019 5.642 1.00 91.00 677 GLN A C 1
ATOM 5387 O O . GLN A 1 677 ? -35.373 5.944 5.090 1.00 91.00 677 GLN A O 1
ATOM 5392 N N . ALA A 1 678 ? -37.297 5.013 5.778 1.00 91.38 678 ALA A N 1
ATOM 5393 C CA . ALA A 1 678 ? -38.139 6.128 5.358 1.00 91.38 678 ALA A CA 1
ATOM 5394 C C . ALA A 1 678 ? -37.835 7.395 6.172 1.00 91.38 678 ALA A C 1
ATOM 5396 O O . ALA A 1 678 ? -37.661 8.464 5.592 1.00 91.38 678 ALA A O 1
ATOM 5397 N N . ALA A 1 679 ? -37.693 7.267 7.495 1.00 91.69 679 ALA A N 1
ATOM 5398 C CA . ALA A 1 679 ? -37.321 8.375 8.370 1.00 91.69 679 ALA A CA 1
ATOM 5399 C C . ALA A 1 679 ? -35.916 8.920 8.061 1.00 91.69 679 ALA A C 1
ATOM 5401 O O . ALA A 1 679 ? -35.701 10.126 8.126 1.00 91.69 679 ALA A O 1
ATOM 5402 N N . PHE A 1 680 ? -34.979 8.052 7.672 1.00 91.38 680 PHE A N 1
ATOM 5403 C CA . PHE A 1 680 ? -33.631 8.447 7.260 1.00 91.38 680 PHE A CA 1
ATOM 5404 C C . PHE A 1 680 ? -33.602 9.240 5.945 1.00 91.38 680 PHE A C 1
ATOM 5406 O O . PHE A 1 680 ? -32.769 10.123 5.772 1.00 91.38 680 PHE A O 1
ATOM 5413 N N . GLN A 1 681 ? -34.496 8.931 5.003 1.00 90.12 681 GLN A N 1
ATOM 5414 C CA . GLN A 1 681 ? -34.587 9.636 3.717 1.00 90.12 681 GLN A CA 1
ATOM 5415 C C . GLN A 1 681 ? -35.472 10.888 3.778 1.00 90.12 681 GLN A C 1
ATOM 5417 O O . GLN A 1 681 ? -35.440 11.715 2.866 1.00 90.12 681 GLN A O 1
ATOM 5422 N N . GLN A 1 682 ? -36.274 11.032 4.831 1.00 87.06 682 GLN A N 1
ATOM 5423 C CA . GLN A 1 682 ? -37.166 12.164 5.009 1.00 87.06 682 GLN A CA 1
ATOM 5424 C C . GLN A 1 682 ? -36.392 13.418 5.435 1.00 87.06 682 GLN A C 1
ATOM 5426 O O . GLN A 1 682 ? -35.553 13.390 6.334 1.00 87.06 682 GLN A O 1
ATOM 5431 N N . VAL A 1 683 ? -36.745 14.562 4.844 1.00 81.62 683 VAL A N 1
ATOM 5432 C CA . VAL A 1 683 ? -36.338 15.871 5.367 1.00 81.62 683 VAL A CA 1
ATOM 5433 C C . VAL A 1 683 ? -37.110 16.120 6.660 1.00 81.62 683 VAL A C 1
ATOM 5435 O O . VAL A 1 683 ? -38.313 16.381 6.645 1.00 81.62 683 VAL A O 1
ATOM 5438 N N . ALA A 1 684 ? -36.420 15.983 7.786 1.00 78.75 684 ALA A N 1
ATOM 5439 C CA . ALA A 1 684 ? -37.035 16.040 9.104 1.00 78.75 684 ALA A CA 1
ATOM 5440 C C . ALA A 1 684 ? -37.382 17.477 9.547 1.00 78.75 684 ALA A C 1
ATOM 5442 O O . ALA A 1 684 ? -38.288 17.665 10.356 1.00 78.75 684 ALA A O 1
ATOM 5443 N N . HIS A 1 685 ? -36.691 18.491 9.011 1.00 83.94 685 HIS A N 1
ATOM 5444 C CA . HIS A 1 685 ? -36.877 19.893 9.384 1.00 83.94 685 HIS A CA 1
ATOM 5445 C C . HIS A 1 685 ? -36.794 20.841 8.175 1.00 83.94 685 HIS A C 1
ATOM 5447 O O . HIS A 1 685 ? -36.084 20.569 7.210 1.00 83.94 685 HIS A O 1
ATOM 5453 N N . GLN A 1 686 ? -37.524 21.961 8.224 1.00 84.00 686 GLN A N 1
ATOM 5454 C CA . GLN A 1 686 ? -37.581 22.945 7.129 1.00 84.00 686 GLN A CA 1
ATOM 5455 C C . GLN A 1 686 ? -36.276 23.732 6.972 1.00 84.00 686 GLN A C 1
ATOM 5457 O O . GLN A 1 686 ? -35.907 24.104 5.859 1.00 84.00 686 GLN A O 1
ATOM 5462 N N . THR A 1 687 ? -35.575 23.999 8.078 1.00 83.50 687 THR A N 1
ATOM 5463 C CA . THR A 1 687 ? -34.251 24.624 8.026 1.00 83.50 687 THR A CA 1
ATOM 5464 C C . THR A 1 687 ? -33.175 23.565 7.787 1.00 83.50 687 THR A C 1
ATOM 5466 O O . THR A 1 687 ? -33.197 22.508 8.427 1.00 83.50 687 THR A O 1
ATOM 5469 N N . PRO A 1 688 ? -32.223 23.830 6.875 1.00 81.44 688 PRO A N 1
ATOM 5470 C CA . PRO A 1 688 ? -31.159 22.885 6.576 1.00 81.44 688 PRO A CA 1
ATOM 5471 C C . PRO A 1 688 ? -30.262 22.668 7.800 1.00 81.44 688 PRO A C 1
ATOM 5473 O O . PRO A 1 688 ? -30.105 23.558 8.632 1.00 81.44 688 PRO A O 1
ATOM 5476 N N . PHE A 1 689 ? -29.642 21.488 7.870 1.00 82.00 689 PHE A N 1
ATOM 5477 C CA . PHE A 1 689 ? -28.694 21.068 8.915 1.00 82.00 689 PHE A CA 1
ATOM 5478 C C . PHE A 1 689 ? -29.265 20.858 10.324 1.00 82.00 689 PHE A C 1
ATOM 5480 O O . PHE A 1 689 ? -28.512 20.446 11.202 1.00 82.00 689 PHE A O 1
ATOM 5487 N N . HIS A 1 690 ? -30.573 21.024 10.518 1.00 85.69 690 HIS A N 1
ATOM 5488 C CA . HIS A 1 690 ? -31.265 20.674 11.758 1.00 85.69 690 HIS A CA 1
ATOM 5489 C C . HIS A 1 690 ? -31.958 19.313 11.655 1.00 85.69 690 HIS A C 1
ATOM 5491 O O . HIS A 1 690 ? -32.506 18.967 10.609 1.00 85.69 690 HIS A O 1
ATOM 5497 N N . MET A 1 691 ? -31.948 18.550 12.754 1.00 86.38 691 MET A N 1
ATOM 5498 C CA . MET A 1 691 ? -32.528 17.202 12.845 1.00 86.38 691 MET A CA 1
ATOM 5499 C C . MET A 1 691 ? -32.065 16.296 11.690 1.00 86.38 691 MET A C 1
ATOM 5501 O O . MET A 1 691 ? -32.858 15.601 11.057 1.00 86.38 691 MET A O 1
ATOM 5505 N N . THR A 1 692 ? -30.767 16.339 11.382 1.00 85.50 692 THR A N 1
ATOM 5506 C CA . THR A 1 692 ? -30.209 15.609 10.237 1.00 85.50 692 THR A CA 1
ATOM 5507 C C . THR A 1 692 ? -30.045 14.132 10.609 1.00 85.50 692 THR A C 1
ATOM 5509 O O . THR A 1 692 ? -29.389 13.845 11.615 1.00 85.50 692 THR A O 1
ATOM 5512 N N . PRO A 1 693 ? -30.613 13.185 9.839 1.00 86.25 693 PRO A N 1
ATOM 5513 C CA . PRO A 1 693 ? -30.344 11.767 10.035 1.00 86.25 693 PRO A CA 1
ATOM 5514 C C . PRO A 1 693 ? -28.913 11.444 9.582 1.00 86.25 693 PRO A C 1
ATOM 5516 O O . PRO A 1 693 ? -28.527 11.758 8.456 1.00 86.25 693 PRO A O 1
ATOM 5519 N N . THR A 1 694 ? -28.117 10.832 10.459 1.00 83.88 694 THR A N 1
ATOM 5520 C CA . THR A 1 694 ? -26.689 10.573 10.200 1.00 83.88 694 THR A CA 1
ATOM 5521 C C . THR A 1 694 ? -26.441 9.152 9.716 1.00 83.88 694 THR A C 1
ATOM 5523 O O . THR A 1 694 ? -25.924 8.953 8.621 1.00 83.88 694 THR A O 1
ATOM 5526 N N . GLU A 1 695 ? -26.828 8.150 10.510 1.00 86.38 695 GLU A N 1
ATOM 5527 C CA . GLU A 1 695 ? -26.555 6.734 10.241 1.00 86.38 695 GLU A CA 1
ATOM 5528 C C . GLU A 1 695 ? -27.669 5.829 10.808 1.00 86.38 695 GLU A C 1
ATOM 5530 O O . GLU A 1 695 ? -28.366 6.191 11.763 1.00 86.38 695 GLU A O 1
ATOM 5535 N N . ILE A 1 696 ? -27.815 4.639 10.211 1.00 87.56 696 ILE A N 1
ATOM 5536 C CA . ILE A 1 696 ? -28.698 3.534 10.634 1.00 87.56 696 ILE A CA 1
ATOM 5537 C C . ILE A 1 696 ? -27.821 2.305 10.891 1.00 87.56 696 ILE A C 1
ATOM 5539 O O . ILE A 1 696 ? -26.779 2.155 10.254 1.00 87.56 696 ILE A O 1
ATOM 5543 N N . GLY A 1 697 ? -28.240 1.385 11.762 1.00 81.88 697 GLY A N 1
ATOM 5544 C CA . GLY A 1 697 ? -27.531 0.110 11.935 1.00 81.88 697 GLY A CA 1
ATOM 5545 C C . GLY A 1 697 ? -26.344 0.194 12.889 1.00 81.88 697 GLY A C 1
ATOM 5546 O O . GLY A 1 697 ? -25.536 -0.730 12.954 1.00 81.88 697 GLY A O 1
ATOM 5547 N N . MET A 1 698 ? -26.231 1.287 13.640 1.00 85.19 698 MET A N 1
ATOM 5548 C CA . MET A 1 698 ? -25.087 1.534 14.507 1.00 85.19 698 MET A CA 1
ATOM 5549 C C . MET A 1 698 ? -25.143 0.692 15.778 1.00 85.19 698 MET A C 1
ATOM 5551 O O . MET A 1 698 ? -26.190 0.555 16.413 1.00 85.19 698 MET A O 1
ATOM 5555 N N . LYS A 1 699 ? -23.984 0.179 16.191 1.00 87.69 699 LYS A N 1
ATOM 5556 C CA . LYS A 1 699 ? -23.801 -0.389 17.530 1.00 87.69 699 LYS A CA 1
ATOM 5557 C C . LYS A 1 699 ? -23.442 0.727 18.521 1.00 87.69 699 LYS A C 1
ATOM 5559 O O . LYS A 1 699 ? -22.748 1.661 18.116 1.00 87.69 699 LYS A O 1
ATOM 5564 N N . PRO A 1 700 ? -23.832 0.626 19.805 1.00 87.19 700 PRO A N 1
ATOM 5565 C CA . PRO A 1 700 ? -23.499 1.636 20.815 1.00 87.19 700 PRO A CA 1
ATOM 5566 C C . PRO A 1 700 ? -21.998 1.958 20.902 1.00 87.19 700 PRO A C 1
ATOM 5568 O O . PRO A 1 700 ? -21.625 3.120 21.034 1.00 87.19 700 PRO A O 1
ATOM 5571 N N . ASP A 1 701 ? -21.137 0.954 20.725 1.00 88.19 701 ASP A N 1
ATOM 5572 C CA . ASP A 1 701 ? -19.674 1.107 20.792 1.00 88.19 701 ASP A CA 1
ATOM 5573 C C . ASP A 1 701 ? -19.081 1.915 19.624 1.00 88.19 701 ASP A C 1
ATOM 5575 O O . ASP A 1 701 ? -17.949 2.393 19.692 1.00 88.19 701 ASP A O 1
ATOM 5579 N N . MET A 1 702 ? -19.829 2.066 18.525 1.00 90.38 702 MET A N 1
ATOM 5580 C CA . MET A 1 702 ? -19.401 2.836 17.352 1.00 90.38 702 MET A CA 1
ATOM 5581 C C . MET A 1 702 ? -19.710 4.331 17.489 1.00 90.38 702 MET A C 1
ATOM 5583 O O . MET A 1 702 ? -19.262 5.123 16.659 1.00 90.38 702 MET A O 1
ATOM 5587 N N . VAL A 1 703 ? -20.464 4.732 18.511 1.00 90.88 703 VAL A N 1
ATOM 5588 C CA . VAL A 1 703 ? -20.872 6.120 18.734 1.00 90.88 703 VAL A CA 1
ATOM 5589 C C . VAL A 1 703 ? -19.768 6.885 19.463 1.00 90.88 703 VAL A C 1
ATOM 5591 O O . VAL A 1 703 ? -19.239 6.440 20.481 1.00 90.88 703 VAL A O 1
ATOM 5594 N N . ILE A 1 704 ? -19.429 8.074 18.963 1.00 91.12 704 ILE A N 1
ATOM 5595 C CA . ILE A 1 704 ? -18.501 8.997 19.621 1.00 91.12 704 ILE A CA 1
ATOM 5596 C C . ILE A 1 704 ? -19.322 9.984 20.447 1.00 91.12 704 ILE A C 1
ATOM 5598 O O . ILE A 1 704 ? -19.668 11.074 19.988 1.00 91.12 704 ILE A O 1
ATOM 5602 N N . TRP A 1 705 ? -19.628 9.595 21.685 1.00 86.88 705 TRP A N 1
ATOM 5603 C CA . TRP A 1 705 ? -20.522 10.332 22.587 1.00 86.88 705 TRP A CA 1
ATOM 5604 C C . TRP A 1 705 ? -20.135 11.809 22.761 1.00 86.88 705 TRP A C 1
ATOM 5606 O O . TRP A 1 705 ? -20.997 12.680 22.662 1.00 86.88 705 TRP A O 1
ATOM 5616 N N . LYS A 1 706 ? -18.833 12.114 22.863 1.00 86.06 706 LYS A N 1
ATOM 5617 C CA . LYS A 1 706 ? -18.295 13.490 22.945 1.00 86.06 706 LYS A CA 1
ATOM 5618 C C . LYS A 1 706 ? -18.676 14.409 21.781 1.00 86.06 706 LYS A C 1
ATOM 5620 O O . LYS A 1 706 ? -18.649 15.631 21.927 1.00 86.06 706 LYS A O 1
ATOM 5625 N N . ASN A 1 707 ? -18.985 13.847 20.614 1.00 89.88 707 ASN A N 1
ATOM 5626 C CA . ASN A 1 707 ? -19.265 14.619 19.405 1.00 89.88 707 ASN A CA 1
ATOM 5627 C C . ASN A 1 707 ? -20.762 14.836 19.167 1.00 89.88 707 ASN A C 1
ATOM 5629 O O . ASN A 1 707 ? -21.115 15.751 18.428 1.00 89.88 707 ASN A O 1
ATOM 5633 N N . LEU A 1 708 ? -21.636 14.076 19.836 1.00 88.38 708 LEU A N 1
ATOM 5634 C CA . LEU A 1 708 ? -23.089 14.188 19.678 1.00 88.38 708 LEU A CA 1
ATOM 5635 C C . LEU A 1 708 ? -23.653 15.546 20.120 1.00 88.38 708 LEU A C 1
ATOM 5637 O O . LEU A 1 708 ? -24.702 15.952 19.632 1.00 88.38 708 LEU A O 1
ATOM 5641 N N . GLY A 1 709 ? -22.964 16.249 21.025 1.00 83.06 709 GLY A N 1
ATOM 5642 C CA . GLY A 1 709 ? -23.391 17.560 21.528 1.00 83.06 709 GLY A CA 1
ATOM 5643 C C . GLY A 1 709 ? -22.848 18.776 20.812 1.00 83.06 709 GLY A C 1
ATOM 5644 O O . GLY A 1 709 ? -23.113 19.900 21.237 1.00 83.06 709 GLY A O 1
ATOM 5645 N N . LYS A 1 710 ? -22.096 18.580 19.731 1.00 87.94 710 LYS A N 1
ATOM 5646 C CA . LYS A 1 710 ? -21.595 19.692 18.927 1.00 87.94 710 LYS A CA 1
ATOM 5647 C C . LYS A 1 710 ? -22.721 20.224 18.042 1.00 87.94 710 LYS A C 1
ATOM 5649 O O . LYS A 1 710 ? -23.452 19.455 17.424 1.00 87.94 710 LYS A O 1
ATOM 5654 N N . SER A 1 711 ? -22.840 21.546 17.963 1.00 89.00 711 SER A N 1
ATOM 5655 C CA . SER A 1 711 ? -23.778 22.191 17.042 1.00 89.00 711 SER A CA 1
ATOM 5656 C C . SER A 1 711 ? -23.355 21.979 15.589 1.00 89.00 711 SER A C 1
ATOM 5658 O O . SER A 1 711 ? -22.158 21.883 15.288 1.00 89.00 711 SER A O 1
ATOM 5660 N N . TRP A 1 712 ? -24.321 21.965 14.668 1.00 88.19 712 TRP A N 1
ATOM 5661 C CA . TRP A 1 712 ? -24.054 21.761 13.240 1.00 88.19 712 TRP A CA 1
ATOM 5662 C C . TRP A 1 712 ? -22.997 22.730 12.687 1.00 88.19 712 TRP A C 1
ATOM 5664 O O . TRP A 1 712 ? -22.111 22.314 11.939 1.00 88.19 712 TRP A O 1
ATOM 5674 N N . TRP A 1 713 ? -23.042 24.010 13.080 1.00 89.94 713 TRP A N 1
ATOM 5675 C CA . TRP A 1 713 ? -22.108 25.022 12.582 1.00 89.94 713 TRP A CA 1
ATOM 5676 C C . TRP A 1 713 ? -20.688 24.759 13.079 1.00 89.94 713 TRP A C 1
ATOM 5678 O O . TRP A 1 713 ? -19.746 24.821 12.291 1.00 89.94 713 TRP A O 1
ATOM 5688 N N . MET A 1 714 ? -20.528 24.375 14.351 1.00 92.12 714 MET A N 1
ATOM 5689 C CA . MET A 1 714 ? -19.228 23.992 14.903 1.00 92.12 714 MET A CA 1
ATOM 5690 C C . MET A 1 714 ? -18.666 22.764 14.178 1.00 92.12 714 MET A C 1
ATOM 5692 O O . MET A 1 714 ? -17.491 22.758 13.815 1.00 92.12 714 MET A O 1
ATOM 5696 N N . VAL A 1 715 ? -19.496 21.747 13.919 1.00 91.94 715 VAL A N 1
ATOM 5697 C CA . VAL A 1 715 ? -19.092 20.541 13.176 1.00 91.94 715 VAL A CA 1
ATOM 5698 C C . VAL A 1 715 ? -18.662 20.900 11.753 1.00 91.94 715 VAL A C 1
ATOM 5700 O O . VAL A 1 715 ? -17.596 20.474 11.310 1.00 91.94 715 VAL A O 1
ATOM 5703 N N . LYS A 1 716 ? -19.438 21.721 11.035 1.00 92.12 716 LYS A N 1
ATOM 5704 C CA . LYS A 1 716 ? -19.096 22.151 9.670 1.00 92.12 716 LYS A CA 1
ATOM 5705 C C . LYS A 1 716 ? -17.841 23.022 9.636 1.00 92.12 716 LYS A C 1
ATOM 5707 O O . LYS A 1 716 ? -16.986 22.783 8.786 1.00 92.12 716 LYS A O 1
ATOM 5712 N N . ALA A 1 717 ? -17.687 23.958 10.571 1.00 95.56 717 ALA A N 1
ATOM 5713 C CA . ALA A 1 717 ? -16.495 24.790 10.696 1.00 95.56 717 ALA A CA 1
ATOM 5714 C C . ALA A 1 717 ? -15.247 23.949 11.008 1.00 95.56 717 ALA A C 1
ATOM 5716 O O . ALA A 1 717 ? -14.224 24.109 10.346 1.00 95.56 717 ALA A O 1
ATOM 5717 N N . MET A 1 718 ? -15.335 22.998 11.946 1.00 94.75 718 MET A N 1
ATOM 5718 C CA . MET A 1 718 ? -14.240 22.072 12.263 1.00 94.75 718 MET A CA 1
ATOM 5719 C C . MET A 1 718 ? -13.913 21.145 11.095 1.00 94.75 718 MET A C 1
ATOM 5721 O O . MET A 1 718 ? -12.740 20.966 10.781 1.00 94.75 718 MET A O 1
ATOM 5725 N N . SER A 1 719 ? -14.920 20.604 10.405 1.00 94.56 719 SER A N 1
ATOM 5726 C CA . SER A 1 719 ? -14.717 19.809 9.192 1.00 94.56 719 SER A CA 1
ATOM 5727 C C . SER A 1 719 ? -14.016 20.627 8.107 1.00 94.56 719 SER A C 1
ATOM 5729 O O . SER A 1 719 ? -13.104 20.117 7.457 1.00 94.56 719 SER A O 1
ATOM 5731 N N . ALA A 1 720 ? -14.424 21.880 7.891 1.00 96.38 720 ALA A N 1
ATOM 5732 C CA . ALA A 1 720 ? -13.803 22.770 6.913 1.00 96.38 720 ALA A CA 1
ATOM 5733 C C . ALA A 1 720 ? -12.355 23.101 7.300 1.00 96.38 720 ALA A C 1
ATOM 5735 O O . ALA A 1 720 ? -11.464 22.962 6.467 1.00 96.38 720 ALA A O 1
ATOM 5736 N N . LEU A 1 721 ? -12.106 23.439 8.568 1.00 97.25 721 LEU A N 1
ATOM 5737 C CA . LEU A 1 721 ? -10.772 23.723 9.094 1.00 97.25 721 LEU A CA 1
ATOM 5738 C C . LEU A 1 721 ? -9.849 22.502 8.997 1.00 97.25 721 LEU A C 1
ATOM 5740 O O . LEU A 1 721 ? -8.730 22.622 8.509 1.00 97.25 721 LEU A O 1
ATOM 5744 N N . CYS A 1 722 ? -10.319 21.320 9.403 1.00 96.69 722 CYS A N 1
ATOM 5745 C CA . CYS A 1 722 ? -9.552 20.079 9.297 1.00 96.69 722 CYS A CA 1
ATOM 5746 C C . CYS A 1 722 ? -9.308 19.698 7.836 1.00 96.69 722 CYS A C 1
ATOM 5748 O O . CYS A 1 722 ? -8.211 19.270 7.501 1.00 96.69 722 CYS A O 1
ATOM 5750 N N . THR A 1 723 ? -10.289 19.893 6.948 1.00 95.56 723 THR A N 1
ATOM 5751 C CA . THR A 1 723 ? -10.098 19.656 5.508 1.00 95.56 723 THR A CA 1
ATOM 5752 C C . THR A 1 723 ? -9.062 20.624 4.939 1.00 95.56 723 THR A C 1
ATOM 5754 O O . THR A 1 723 ? -8.161 20.187 4.236 1.00 95.56 723 THR A O 1
ATOM 5757 N N . ALA A 1 724 ? -9.124 21.913 5.283 1.00 96.25 724 ALA A N 1
ATOM 5758 C CA . ALA A 1 724 ? -8.121 22.897 4.880 1.00 96.25 724 ALA A CA 1
ATOM 5759 C C . ALA A 1 724 ? -6.728 22.540 5.419 1.00 96.25 724 ALA A C 1
ATOM 5761 O O . ALA A 1 724 ? -5.748 22.617 4.681 1.00 96.25 724 ALA A O 1
ATOM 5762 N N . PHE A 1 725 ? -6.645 22.078 6.670 1.00 96.25 725 PHE A N 1
ATOM 5763 C CA . PHE A 1 725 ? -5.407 21.591 7.269 1.00 96.25 725 PHE A CA 1
ATOM 5764 C C . PHE A 1 725 ? -4.861 20.355 6.545 1.00 96.25 725 PHE A C 1
ATOM 5766 O O . PHE A 1 725 ? -3.675 20.318 6.252 1.00 96.25 725 PHE A O 1
ATOM 5773 N N . VAL A 1 726 ? -5.695 19.366 6.209 1.00 94.81 726 VAL A N 1
ATOM 5774 C CA . VAL A 1 726 ? -5.275 18.175 5.447 1.00 94.81 726 VAL A CA 1
ATOM 5775 C C . VAL A 1 726 ? -4.841 18.553 4.028 1.00 94.81 726 VAL A C 1
ATOM 5777 O O . VAL A 1 726 ? -3.842 18.035 3.537 1.00 94.81 726 VAL A O 1
ATOM 5780 N N . THR A 1 727 ? -5.528 19.493 3.379 1.00 93.56 727 THR A N 1
ATOM 5781 C CA . THR A 1 727 ? -5.122 20.024 2.070 1.00 93.56 727 THR A CA 1
ATOM 5782 C C . THR A 1 727 ? -3.767 20.726 2.153 1.00 93.56 727 THR A C 1
ATOM 5784 O O . THR A 1 727 ? -2.889 20.473 1.331 1.00 93.56 727 THR A O 1
ATOM 5787 N N . PHE A 1 728 ? -3.559 21.563 3.171 1.00 94.19 728 PHE A N 1
ATOM 5788 C CA . PHE A 1 728 ? -2.265 22.185 3.444 1.00 94.19 728 PHE A CA 1
ATOM 5789 C C . PHE A 1 728 ? -1.195 21.122 3.711 1.00 94.19 728 PHE A C 1
ATOM 5791 O O . PHE A 1 728 ? -0.142 21.136 3.081 1.00 94.19 728 PHE A O 1
ATOM 5798 N N . LEU A 1 729 ? -1.492 20.147 4.571 1.00 93.06 729 LEU A N 1
ATOM 5799 C CA . LEU A 1 729 ? -0.612 19.026 4.873 1.00 93.06 729 LEU A CA 1
ATOM 5800 C C . LEU A 1 729 ? -0.201 18.296 3.596 1.00 93.06 729 LEU A C 1
ATOM 5802 O O . LEU A 1 729 ? 0.983 18.035 3.427 1.00 93.06 729 LEU A O 1
ATOM 5806 N N . CYS A 1 730 ? -1.138 18.044 2.678 1.00 92.06 730 CYS A N 1
ATOM 5807 C CA . CYS A 1 730 ? -0.868 17.434 1.379 1.00 92.06 730 CYS A CA 1
ATOM 5808 C C . CYS A 1 730 ? 0.179 18.230 0.587 1.00 92.06 730 CYS A C 1
ATOM 5810 O O . CYS A 1 730 ? 1.133 17.643 0.088 1.00 92.06 730 CYS A O 1
ATOM 5812 N N . ILE A 1 731 ? 0.088 19.563 0.538 1.00 90.12 731 ILE A N 1
ATOM 5813 C CA . ILE A 1 731 ? 1.086 20.397 -0.152 1.00 90.12 731 ILE A CA 1
ATOM 5814 C C . ILE A 1 731 ? 2.475 20.219 0.478 1.00 90.12 731 ILE A C 1
ATOM 5816 O O . ILE A 1 731 ? 3.432 19.930 -0.240 1.00 90.12 731 ILE A O 1
ATOM 5820 N N . PHE A 1 732 ? 2.595 20.319 1.805 1.00 90.06 732 PHE A N 1
ATOM 5821 C CA . PHE A 1 732 ? 3.885 20.175 2.498 1.00 90.06 732 PHE A CA 1
ATOM 5822 C C . PHE A 1 732 ? 4.443 18.750 2.428 1.00 90.06 732 PHE A C 1
ATOM 5824 O O . PHE A 1 732 ? 5.660 18.566 2.378 1.00 90.06 732 PHE A O 1
ATOM 5831 N N . TRP A 1 733 ? 3.571 17.745 2.345 1.00 91.50 733 TRP A N 1
ATOM 5832 C CA . TRP A 1 733 ? 3.962 16.347 2.177 1.00 91.50 733 TRP A CA 1
ATOM 5833 C C . TRP A 1 733 ? 4.595 16.049 0.818 1.00 91.50 733 TRP A C 1
ATOM 5835 O O . TRP A 1 733 ? 5.305 15.055 0.671 1.00 91.50 733 TRP A O 1
ATOM 5845 N N . THR A 1 734 ? 4.426 16.946 -0.154 1.00 88.69 734 THR A N 1
ATOM 5846 C CA . THR A 1 734 ? 5.145 16.891 -1.431 1.00 88.69 734 THR A CA 1
ATOM 5847 C C . THR A 1 734 ? 6.656 16.920 -1.220 1.00 88.69 734 THR A C 1
ATOM 5849 O O . THR A 1 734 ? 7.375 16.290 -1.981 1.00 88.69 734 THR A O 1
ATOM 5852 N N . ILE A 1 735 ? 7.169 17.597 -0.184 1.00 87.38 735 ILE A N 1
ATOM 5853 C CA . ILE A 1 735 ? 8.615 17.703 0.073 1.00 87.38 735 ILE A CA 1
ATOM 5854 C C . ILE A 1 735 ? 9.248 16.324 0.351 1.00 87.38 735 ILE A C 1
ATOM 5856 O O . ILE A 1 735 ? 10.154 15.936 -0.392 1.00 87.38 735 ILE A O 1
ATOM 5860 N N . PRO A 1 736 ? 8.805 15.549 1.366 1.00 88.12 736 PRO A N 1
ATOM 5861 C CA . PRO A 1 736 ? 9.364 14.222 1.614 1.00 88.12 736 PRO A CA 1
ATOM 5862 C C . PRO A 1 736 ? 9.079 13.241 0.469 1.00 88.12 736 PRO A C 1
ATOM 5864 O O . PRO A 1 736 ? 9.949 12.438 0.136 1.00 88.12 736 PRO A O 1
ATOM 5867 N N . VAL A 1 737 ? 7.915 13.326 -0.185 1.00 85.94 737 VAL A N 1
ATOM 5868 C CA . VAL A 1 737 ? 7.573 12.450 -1.320 1.00 85.94 737 VAL A CA 1
ATOM 5869 C C . VAL A 1 737 ? 8.447 12.747 -2.537 1.00 85.94 737 VAL A C 1
ATOM 5871 O O . VAL A 1 737 ? 8.992 11.824 -3.134 1.00 85.94 737 VAL A O 1
ATOM 5874 N N . ALA A 1 738 ? 8.659 14.019 -2.876 1.00 80.50 738 ALA A N 1
ATOM 5875 C CA . ALA A 1 738 ? 9.550 14.421 -3.958 1.00 80.50 738 ALA A CA 1
ATOM 5876 C C . ALA A 1 738 ? 10.999 14.025 -3.656 1.00 80.50 738 ALA A C 1
ATOM 5878 O O . ALA A 1 738 ? 11.692 13.548 -4.551 1.00 80.50 738 ALA A O 1
ATOM 5879 N N . PHE A 1 739 ? 11.450 14.147 -2.402 1.00 79.62 739 PHE A N 1
ATOM 5880 C CA . PHE A 1 739 ? 12.762 13.647 -1.987 1.00 79.62 739 PHE A CA 1
ATOM 5881 C C . PHE A 1 739 ? 12.899 12.136 -2.236 1.00 79.62 739 PHE A C 1
ATOM 5883 O O . PHE A 1 739 ? 13.876 11.704 -2.849 1.00 79.62 739 PHE A O 1
ATOM 5890 N N . ILE A 1 740 ? 11.900 11.337 -1.844 1.00 79.38 740 ILE A N 1
ATOM 5891 C CA . ILE A 1 740 ? 11.867 9.889 -2.106 1.00 79.38 740 ILE A CA 1
ATOM 5892 C C . ILE A 1 740 ? 11.811 9.598 -3.617 1.00 79.38 740 ILE A C 1
ATOM 5894 O O . ILE A 1 740 ? 12.543 8.739 -4.107 1.00 79.38 740 ILE A O 1
ATOM 5898 N N . GLY A 1 741 ? 11.008 10.342 -4.379 1.00 74.12 741 GLY A N 1
ATOM 5899 C CA . GLY A 1 741 ? 10.912 10.217 -5.837 1.00 74.12 741 GLY A CA 1
ATOM 5900 C C . GLY A 1 741 ? 12.201 10.607 -6.570 1.00 74.12 741 GLY A C 1
ATOM 5901 O O . GLY A 1 741 ? 12.487 10.098 -7.648 1.00 74.12 741 GLY A O 1
ATOM 5902 N N . VAL A 1 742 ? 13.030 11.470 -5.984 1.00 72.88 742 VAL A N 1
ATOM 5903 C CA . VAL A 1 742 ? 14.374 11.764 -6.495 1.00 72.88 742 VAL A CA 1
ATOM 5904 C C . VAL A 1 742 ? 15.366 10.664 -6.075 1.00 72.88 742 VAL A C 1
ATOM 5906 O O . VAL A 1 742 ? 16.231 10.304 -6.876 1.00 72.88 742 VAL A O 1
ATOM 5909 N N . LEU A 1 743 ? 15.196 10.050 -4.892 1.00 71.19 743 LEU A N 1
ATOM 5910 C CA . LEU A 1 743 ? 15.984 8.900 -4.400 1.00 71.19 743 LEU A CA 1
ATOM 5911 C C . LEU A 1 743 ? 15.957 7.705 -5.365 1.00 71.19 743 LEU A C 1
ATOM 5913 O O . LEU A 1 743 ? 16.966 7.014 -5.516 1.00 71.19 743 LEU A O 1
ATOM 5917 N N . THR A 1 744 ? 14.846 7.500 -6.081 1.00 65.19 744 THR A N 1
ATOM 5918 C CA . THR A 1 744 ? 14.731 6.442 -7.103 1.00 65.19 744 THR A CA 1
ATOM 5919 C C . THR A 1 744 ? 15.694 6.641 -8.278 1.00 65.19 744 THR A C 1
ATOM 5921 O O . THR A 1 744 ? 15.990 5.698 -9.009 1.00 65.19 744 THR A O 1
ATOM 5924 N N . ASN A 1 745 ? 16.211 7.860 -8.478 1.00 65.00 745 ASN A N 1
ATOM 5925 C CA . ASN A 1 745 ? 17.177 8.189 -9.523 1.00 65.00 745 ASN A CA 1
ATOM 5926 C C . ASN A 1 745 ? 18.519 8.631 -8.921 1.00 65.00 745 ASN A C 1
ATOM 5928 O O . ASN A 1 745 ? 18.957 9.775 -9.056 1.00 65.00 745 ASN A O 1
ATOM 5932 N N . ILE A 1 746 ? 19.200 7.683 -8.275 1.00 64.50 746 ILE A N 1
ATOM 5933 C CA . ILE A 1 746 ? 20.436 7.937 -7.520 1.00 64.50 746 ILE A CA 1
ATOM 5934 C C . ILE A 1 746 ? 21.565 8.537 -8.366 1.00 64.50 746 ILE A C 1
ATOM 5936 O O . ILE A 1 746 ? 22.379 9.288 -7.850 1.00 64.50 746 ILE A O 1
ATOM 5940 N N . ASN A 1 747 ? 21.568 8.280 -9.678 1.00 58.31 747 ASN A N 1
ATOM 5941 C CA . ASN A 1 747 ? 22.532 8.862 -10.617 1.00 58.31 747 ASN A CA 1
ATOM 5942 C C . ASN A 1 747 ? 22.466 10.386 -10.633 1.00 58.31 747 ASN A C 1
ATOM 5944 O O . ASN A 1 747 ? 23.488 11.056 -10.574 1.00 58.31 747 ASN A O 1
ATOM 5948 N N . TYR A 1 748 ? 21.248 10.923 -10.679 1.00 61.12 748 TYR A N 1
ATOM 5949 C CA . TYR A 1 748 ? 21.025 12.361 -10.658 1.00 61.12 748 TYR A CA 1
ATOM 5950 C C . TYR A 1 748 ? 21.415 12.964 -9.300 1.00 61.12 748 TYR A C 1
ATOM 5952 O O . TYR A 1 748 ? 22.045 14.017 -9.244 1.00 61.12 748 TYR A O 1
ATOM 5960 N N . LEU A 1 749 ? 21.104 12.267 -8.202 1.00 62.00 749 LEU A N 1
ATOM 5961 C CA . LEU A 1 749 ? 21.450 12.703 -6.846 1.00 62.00 749 LEU A CA 1
ATOM 5962 C C . LEU A 1 749 ? 22.950 12.730 -6.582 1.00 62.00 749 LEU A C 1
ATOM 5964 O O . LEU A 1 749 ? 23.441 13.684 -5.986 1.00 62.00 749 LEU A O 1
ATOM 5968 N N . THR A 1 750 ? 23.682 11.702 -7.005 1.00 64.44 750 THR A N 1
ATOM 5969 C CA . THR A 1 750 ? 25.124 11.622 -6.761 1.00 64.44 750 THR A CA 1
ATOM 5970 C C . THR A 1 750 ? 25.918 12.614 -7.617 1.00 64.44 750 THR A C 1
ATOM 5972 O O . THR A 1 750 ? 27.006 13.031 -7.213 1.00 64.44 750 THR A O 1
ATOM 5975 N N . ASP A 1 751 ? 25.364 13.034 -8.758 1.00 63.72 751 ASP A N 1
ATOM 5976 C CA . ASP A 1 751 ? 25.937 14.087 -9.600 1.00 63.72 751 ASP A CA 1
ATOM 5977 C C . ASP A 1 751 ? 25.686 15.498 -9.029 1.00 63.72 751 ASP A C 1
ATOM 5979 O O . ASP A 1 751 ? 26.556 16.360 -9.139 1.00 63.72 751 ASP A O 1
ATOM 5983 N N . GLN A 1 752 ? 24.530 15.737 -8.394 1.00 66.62 752 GLN A N 1
ATOM 5984 C CA . GLN A 1 752 ? 24.139 17.052 -7.853 1.00 66.62 752 GLN A CA 1
ATOM 5985 C C . GLN A 1 752 ? 24.557 17.276 -6.388 1.00 66.62 752 GLN A C 1
ATOM 5987 O O . GLN A 1 752 ? 24.799 18.412 -5.984 1.00 66.62 752 GLN A O 1
ATOM 5992 N N . VAL A 1 753 ? 24.657 16.216 -5.577 1.00 69.06 753 VAL A N 1
ATOM 5993 C CA . VAL A 1 753 ? 24.952 16.301 -4.137 1.00 69.06 753 VAL A CA 1
ATOM 5994 C C . VAL A 1 753 ? 26.267 15.570 -3.829 1.00 69.06 753 VAL A C 1
ATOM 5996 O O . VAL A 1 753 ? 26.283 14.344 -3.688 1.00 69.06 753 VAL A O 1
ATOM 5999 N N . PRO A 1 754 ? 27.394 16.289 -3.672 1.00 65.19 754 PRO A N 1
ATOM 6000 C CA . PRO A 1 754 ? 28.718 15.675 -3.534 1.00 65.19 754 PRO A CA 1
ATOM 6001 C C . PRO A 1 754 ? 28.886 14.814 -2.269 1.00 65.19 754 PRO A C 1
ATOM 6003 O O . PRO A 1 754 ? 29.666 13.857 -2.287 1.00 65.19 754 PRO A O 1
ATOM 6006 N N . PHE A 1 755 ? 28.119 15.081 -1.203 1.00 74.19 755 PHE A N 1
ATOM 6007 C CA . PHE A 1 755 ? 28.097 14.249 0.009 1.00 74.19 755 PHE A CA 1
ATOM 6008 C C . PHE A 1 755 ? 27.572 12.826 -0.255 1.00 74.19 755 PHE A C 1
ATOM 6010 O O . PHE A 1 755 ? 28.025 11.885 0.383 1.00 74.19 755 PHE A O 1
ATOM 6017 N N . LEU A 1 756 ? 26.694 12.631 -1.249 1.00 62.50 756 LEU A N 1
ATOM 6018 C CA . LEU A 1 756 ? 26.150 11.318 -1.625 1.00 62.50 756 LEU A CA 1
ATOM 6019 C C . LEU A 1 756 ? 27.114 10.485 -2.494 1.00 62.50 756 LEU A C 1
ATOM 6021 O O . LEU A 1 756 ? 26.771 9.380 -2.912 1.00 62.50 756 LEU A O 1
ATOM 6025 N N . SER A 1 757 ? 28.335 10.968 -2.758 1.00 65.06 757 SER A N 1
ATOM 6026 C CA . SER A 1 757 ? 29.343 10.248 -3.556 1.00 65.06 757 SER A CA 1
ATOM 6027 C C . SER A 1 757 ? 29.797 8.918 -2.946 1.00 65.06 757 SER A C 1
ATOM 6029 O O . SER A 1 757 ? 30.244 8.045 -3.691 1.00 65.06 757 SER A O 1
ATOM 6031 N N . PHE A 1 758 ? 29.600 8.709 -1.636 1.00 70.50 758 PHE A N 1
ATOM 6032 C CA . PHE A 1 758 ? 29.863 7.423 -0.976 1.00 70.50 758 PHE A CA 1
ATOM 6033 C C . PHE A 1 758 ? 29.030 6.274 -1.571 1.00 70.50 758 PHE A C 1
ATOM 6035 O O . PHE A 1 758 ? 29.475 5.127 -1.572 1.00 70.50 758 PHE A O 1
ATOM 6042 N N . ILE A 1 759 ? 27.852 6.578 -2.128 1.00 66.19 759 ILE A N 1
ATOM 6043 C CA . ILE A 1 759 ? 26.936 5.595 -2.719 1.00 66.19 759 ILE A CA 1
ATOM 6044 C C . ILE A 1 759 ? 27.548 4.943 -3.967 1.00 66.19 759 ILE A C 1
ATOM 6046 O O . ILE A 1 759 ? 27.319 3.762 -4.223 1.00 66.19 759 ILE A O 1
ATOM 6050 N N . ASN A 1 760 ? 28.411 5.657 -4.698 1.00 65.94 760 ASN A N 1
ATOM 6051 C CA . ASN A 1 760 ? 29.115 5.109 -5.863 1.00 65.94 760 ASN A CA 1
ATOM 6052 C C . ASN A 1 760 ? 30.146 4.025 -5.506 1.00 65.94 760 ASN A C 1
ATOM 6054 O O . ASN A 1 760 ? 30.571 3.283 -6.394 1.00 65.94 760 ASN A O 1
ATOM 6058 N N . ASN A 1 761 ? 30.540 3.924 -4.232 1.00 69.19 761 ASN A N 1
ATOM 6059 C CA . ASN A 1 761 ? 31.496 2.927 -3.747 1.00 69.19 761 ASN A CA 1
ATOM 6060 C C . ASN A 1 761 ? 30.812 1.627 -3.283 1.00 69.19 761 ASN A C 1
ATOM 6062 O O . ASN A 1 761 ? 31.492 0.659 -2.949 1.00 69.19 761 ASN A O 1
ATOM 6066 N N . ILE A 1 762 ? 29.476 1.585 -3.267 1.00 67.75 762 ILE A N 1
ATOM 6067 C CA . ILE A 1 762 ? 28.697 0.430 -2.815 1.00 67.75 762 ILE A CA 1
ATOM 6068 C C . ILE A 1 762 ? 28.678 -0.663 -3.910 1.00 67.75 762 ILE A C 1
ATOM 6070 O O . ILE A 1 762 ? 28.519 -0.350 -5.096 1.00 67.75 762 ILE A O 1
ATOM 6074 N N . PRO A 1 763 ? 28.799 -1.962 -3.554 1.00 74.50 763 PRO A N 1
ATOM 6075 C CA . PRO A 1 763 ? 28.660 -3.073 -4.495 1.00 74.50 763 PRO A CA 1
ATOM 6076 C C . PRO A 1 763 ? 27.364 -3.002 -5.310 1.00 74.50 763 PRO A C 1
ATOM 6078 O O . PRO A 1 763 ? 26.303 -2.668 -4.787 1.00 74.50 763 PRO A O 1
ATOM 6081 N N . SER A 1 764 ? 27.412 -3.395 -6.587 1.00 64.44 764 SER A N 1
ATOM 6082 C CA . SER A 1 764 ? 26.290 -3.216 -7.526 1.00 64.44 764 SER A CA 1
ATOM 6083 C C . SER A 1 764 ? 24.988 -3.915 -7.121 1.00 64.44 764 SER A C 1
ATOM 6085 O O . SER A 1 764 ? 23.926 -3.512 -7.579 1.00 64.44 764 SER A O 1
ATOM 6087 N N . VAL A 1 765 ? 25.067 -4.958 -6.290 1.00 64.38 765 VAL A N 1
ATOM 6088 C CA . VAL A 1 765 ? 23.891 -5.660 -5.750 1.00 64.38 765 VAL A CA 1
ATOM 6089 C C . VAL A 1 765 ? 23.197 -4.807 -4.687 1.00 64.38 765 VAL A C 1
ATOM 6091 O O . VAL A 1 765 ? 21.993 -4.598 -4.766 1.00 64.38 765 VAL A O 1
ATOM 6094 N N . ILE A 1 766 ? 23.962 -4.242 -3.748 1.00 65.69 766 ILE A N 1
ATOM 6095 C CA . ILE A 1 766 ? 23.445 -3.387 -2.670 1.00 65.69 766 ILE A CA 1
ATOM 6096 C C . ILE A 1 766 ? 22.991 -2.035 -3.235 1.00 65.69 766 ILE A C 1
ATOM 6098 O O . ILE A 1 766 ? 21.955 -1.522 -2.834 1.00 65.69 766 ILE A O 1
ATOM 6102 N N . LEU A 1 767 ? 23.710 -1.489 -4.222 1.00 67.38 767 LEU A N 1
ATOM 6103 C CA . LEU A 1 767 ? 23.274 -0.298 -4.954 1.00 67.38 767 LEU A CA 1
ATOM 6104 C C . LEU A 1 767 ? 21.955 -0.549 -5.691 1.00 67.38 767 LEU A C 1
ATOM 6106 O O . LEU A 1 767 ? 21.116 0.342 -5.741 1.00 67.38 767 LEU A O 1
ATOM 6110 N N . GLY A 1 768 ? 21.764 -1.766 -6.217 1.00 64.19 768 GLY A N 1
ATOM 6111 C CA . GLY A 1 768 ? 20.453 -2.276 -6.597 1.00 64.19 768 GLY A CA 1
ATOM 6112 C C . GLY A 1 768 ? 19.495 -2.046 -5.438 1.00 64.19 768 GLY A C 1
ATOM 6113 O O . GLY A 1 768 ? 18.747 -1.081 -5.505 1.00 64.19 768 GLY A O 1
ATOM 6114 N N . VAL A 1 769 ? 19.599 -2.825 -4.355 1.00 65.44 769 VAL A N 1
ATOM 6115 C CA . VAL A 1 769 ? 18.710 -2.770 -3.168 1.00 65.44 769 VAL A CA 1
ATOM 6116 C C . VAL A 1 769 ? 18.330 -1.347 -2.729 1.00 65.44 769 VAL A C 1
ATOM 6118 O O . VAL A 1 769 ? 17.155 -1.027 -2.557 1.00 65.44 769 VAL A O 1
ATOM 6121 N N . VAL A 1 770 ? 19.306 -0.451 -2.641 1.00 66.62 770 VAL A N 1
ATOM 6122 C CA . VAL A 1 770 ? 19.113 0.944 -2.221 1.00 66.62 770 VAL A CA 1
ATOM 6123 C C . VAL A 1 770 ? 18.354 1.796 -3.253 1.00 66.62 770 VAL A C 1
ATOM 6125 O O . VAL A 1 770 ? 17.677 2.742 -2.873 1.00 66.62 770 VAL A O 1
ATOM 6128 N N . THR A 1 771 ? 18.422 1.488 -4.548 1.00 65.19 771 THR A N 1
ATOM 6129 C CA . THR A 1 771 ? 17.770 2.280 -5.612 1.00 65.19 771 THR A CA 1
ATOM 6130 C C . THR A 1 771 ? 16.332 1.870 -5.925 1.00 65.19 771 THR A C 1
ATOM 6132 O O . THR A 1 771 ? 15.586 2.689 -6.455 1.00 65.19 771 THR A O 1
ATOM 6135 N N . GLY A 1 772 ? 15.931 0.637 -5.597 1.00 67.81 772 GLY A N 1
ATOM 6136 C CA . GLY A 1 772 ? 14.580 0.110 -5.860 1.00 67.81 772 GLY A CA 1
ATOM 6137 C C . GLY A 1 772 ? 13.727 -0.130 -4.607 1.00 67.81 772 GLY A C 1
ATOM 6138 O O . GLY A 1 772 ? 12.584 0.324 -4.545 1.00 67.81 772 GLY A O 1
ATOM 6139 N N . LEU A 1 773 ? 14.284 -0.791 -3.584 1.00 73.06 773 LEU A N 1
ATOM 6140 C CA . LEU A 1 773 ? 13.551 -1.186 -2.372 1.00 73.06 773 LEU A CA 1
ATOM 6141 C C . LEU A 1 773 ? 13.432 -0.032 -1.381 1.00 73.06 773 LEU A C 1
ATOM 6143 O O . LEU A 1 773 ? 12.352 0.227 -0.863 1.00 73.06 773 LEU A O 1
ATOM 6147 N N . LEU A 1 774 ? 14.531 0.685 -1.129 1.00 75.81 774 LEU A N 1
ATOM 6148 C CA . LEU A 1 774 ? 14.551 1.747 -0.122 1.00 75.81 774 LEU A CA 1
ATOM 6149 C C . LEU A 1 774 ? 13.537 2.874 -0.407 1.00 75.81 774 LEU A C 1
ATOM 6151 O O . LEU A 1 774 ? 12.815 3.228 0.523 1.00 75.81 774 LEU A O 1
ATOM 6155 N N . PRO A 1 775 ? 13.405 3.419 -1.637 1.00 77.75 775 PRO A N 1
ATOM 6156 C CA . PRO A 1 775 ? 12.389 4.434 -1.910 1.00 77.75 775 PRO A CA 1
ATOM 6157 C C . PRO A 1 775 ? 10.967 3.903 -1.698 1.00 77.75 775 PRO A C 1
ATOM 6159 O O . PRO A 1 775 ? 10.134 4.592 -1.119 1.00 77.75 775 PRO A O 1
ATOM 6162 N N . SER A 1 776 ? 10.708 2.663 -2.117 1.00 78.94 776 SER A N 1
ATOM 6163 C CA . SER A 1 776 ? 9.406 2.007 -1.975 1.00 78.94 776 SER A CA 1
ATOM 6164 C C . SER A 1 776 ? 9.047 1.776 -0.500 1.00 78.94 776 SER A C 1
ATOM 6166 O O . SER A 1 776 ? 7.929 2.071 -0.081 1.00 78.94 776 SER A O 1
ATOM 6168 N N . LEU A 1 777 ? 10.015 1.334 0.312 1.00 81.44 777 LEU A N 1
ATOM 6169 C CA . LEU A 1 777 ? 9.858 1.129 1.754 1.00 81.44 777 LEU A CA 1
ATOM 6170 C C . LEU A 1 777 ? 9.608 2.456 2.476 1.00 81.44 777 LEU A C 1
ATOM 6172 O O . LEU A 1 777 ? 8.672 2.568 3.264 1.00 81.44 777 LEU A O 1
ATOM 6176 N N . LEU A 1 778 ? 10.432 3.469 2.189 1.00 83.75 778 LEU A N 1
ATOM 6177 C CA . LEU A 1 778 ? 10.289 4.802 2.772 1.00 83.75 778 LEU A CA 1
ATOM 6178 C C . LEU A 1 778 ? 8.942 5.424 2.402 1.00 83.75 778 LEU A C 1
ATOM 6180 O O . LEU A 1 778 ? 8.301 6.017 3.267 1.00 83.75 778 LEU A O 1
ATOM 6184 N N . LEU A 1 779 ? 8.489 5.254 1.154 1.00 85.62 779 LEU A N 1
ATOM 6185 C CA . LEU A 1 779 ? 7.175 5.731 0.736 1.00 85.62 779 LEU A CA 1
ATOM 6186 C C . LEU A 1 779 ? 6.054 4.993 1.477 1.00 85.62 779 LEU A C 1
ATOM 6188 O O . LEU A 1 779 ? 5.141 5.645 1.967 1.00 85.62 779 LEU A O 1
ATOM 6192 N N . SER A 1 780 ? 6.132 3.667 1.620 1.00 84.62 780 SER A N 1
ATOM 6193 C CA . SER A 1 780 ? 5.122 2.873 2.338 1.00 84.62 780 SER A CA 1
ATOM 6194 C C . SER A 1 780 ? 5.002 3.269 3.818 1.00 84.62 780 SER A C 1
ATOM 6196 O O . SER A 1 780 ? 3.900 3.510 4.322 1.00 84.62 780 SER A O 1
ATOM 6198 N N . VAL A 1 781 ? 6.136 3.450 4.505 1.00 87.06 781 VAL A N 1
ATOM 6199 C CA . VAL A 1 781 ? 6.176 3.937 5.897 1.00 87.06 781 VAL A CA 1
ATOM 6200 C C . VAL A 1 781 ? 5.619 5.360 6.005 1.00 87.06 781 VAL A C 1
ATOM 6202 O O . VAL A 1 781 ? 4.886 5.684 6.938 1.00 87.06 781 VAL A O 1
ATOM 6205 N N . LEU A 1 782 ? 5.940 6.223 5.040 1.00 88.81 782 LEU A N 1
ATOM 6206 C CA . LEU A 1 782 ? 5.430 7.588 5.020 1.00 88.81 782 LEU A CA 1
ATOM 6207 C C . LEU A 1 782 ? 3.908 7.626 4.789 1.00 88.81 782 LEU A C 1
ATOM 6209 O O . LEU A 1 782 ? 3.221 8.430 5.420 1.00 88.81 782 LEU A O 1
ATOM 6213 N N . MET A 1 783 ? 3.373 6.760 3.922 1.00 88.25 783 MET A N 1
ATOM 6214 C CA . MET A 1 783 ? 1.941 6.709 3.607 1.00 88.25 783 MET A CA 1
ATOM 6215 C C . MET A 1 783 ? 1.104 6.091 4.729 1.00 88.25 783 MET A C 1
ATOM 6217 O O . MET A 1 783 ? 0.002 6.568 4.982 1.00 88.25 783 MET A O 1
ATOM 6221 N N . THR A 1 784 ? 1.638 5.129 5.488 1.00 89.38 784 THR A N 1
ATOM 6222 C CA . THR A 1 784 ? 0.947 4.548 6.660 1.00 89.38 784 THR A CA 1
ATOM 6223 C C . THR A 1 784 ? 0.715 5.549 7.798 1.00 89.38 784 THR A C 1
ATOM 6225 O O . THR A 1 784 ? -0.213 5.375 8.589 1.00 89.38 784 THR A O 1
ATOM 6228 N N . LEU A 1 785 ? 1.492 6.635 7.870 1.00 90.94 785 LEU A N 1
ATOM 6229 C CA . LEU A 1 785 ? 1.305 7.696 8.866 1.00 90.94 785 LEU A CA 1
ATOM 6230 C C . LEU A 1 785 ? 0.079 8.586 8.577 1.00 90.94 785 LEU A C 1
ATOM 6232 O O . LEU A 1 785 ? -0.582 9.065 9.501 1.00 90.94 785 LEU A O 1
ATOM 6236 N N . VAL A 1 786 ? -0.246 8.803 7.303 1.00 92.69 786 VAL A N 1
ATOM 6237 C CA . VAL A 1 786 ? -1.306 9.722 6.854 1.00 92.69 786 VAL A CA 1
ATOM 6238 C C . VAL A 1 786 ? -2.708 9.334 7.352 1.00 92.69 786 VAL A C 1
ATOM 6240 O O . VAL A 1 786 ? -3.379 10.205 7.919 1.00 92.69 786 VAL A O 1
ATOM 6243 N N . PRO A 1 787 ? -3.186 8.077 7.213 1.00 94.31 787 PRO A N 1
ATOM 6244 C CA . PRO A 1 787 ? -4.517 7.705 7.682 1.00 94.31 787 PRO A CA 1
ATOM 6245 C C . PRO A 1 787 ? -4.639 7.801 9.208 1.00 94.31 787 PRO A C 1
ATOM 6247 O O . PRO A 1 787 ? -5.722 8.099 9.703 1.00 94.31 787 PRO A O 1
ATOM 6250 N N . ILE A 1 788 ? -3.542 7.646 9.963 1.00 94.81 788 ILE A N 1
ATOM 6251 C CA . ILE A 1 788 ? -3.532 7.845 11.422 1.00 94.81 788 ILE A CA 1
ATOM 6252 C C . ILE A 1 788 ? -3.826 9.313 11.754 1.00 94.81 788 ILE A C 1
ATOM 6254 O O . ILE A 1 788 ? -4.693 9.595 12.583 1.00 94.81 788 ILE A O 1
ATOM 6258 N N . ILE A 1 789 ? -3.154 10.254 11.080 1.00 94.56 789 ILE A N 1
ATOM 6259 C CA . ILE A 1 789 ? -3.393 11.697 11.249 1.00 94.56 789 ILE A CA 1
ATOM 6260 C C . ILE A 1 789 ? -4.828 12.053 10.843 1.00 94.56 789 ILE A C 1
ATOM 6262 O O . ILE A 1 789 ? -5.540 12.708 11.604 1.00 94.56 789 ILE A O 1
ATOM 6266 N N . CYS A 1 790 ? -5.278 11.575 9.683 1.00 95.38 790 CYS A N 1
ATOM 6267 C CA . CYS A 1 790 ? -6.629 11.817 9.180 1.00 95.38 790 CYS A CA 1
ATOM 6268 C C . CYS A 1 790 ? -7.705 11.287 10.143 1.00 95.38 790 CYS A C 1
ATOM 6270 O O . CYS A 1 790 ? -8.647 12.013 10.460 1.00 95.38 790 CYS A O 1
ATOM 6272 N N . ALA A 1 791 ? -7.529 10.076 10.682 1.00 96.12 791 ALA A N 1
ATOM 6273 C CA . ALA A 1 791 ? -8.446 9.494 11.656 1.00 96.12 791 ALA A CA 1
ATOM 6274 C C . ALA A 1 791 ? -8.472 10.280 12.974 1.00 96.12 791 ALA A C 1
ATOM 6276 O O . ALA A 1 791 ? -9.543 10.468 13.549 1.00 96.12 791 ALA A O 1
ATOM 6277 N N . MET A 1 792 ? -7.322 10.768 13.456 1.00 95.75 792 MET A N 1
ATOM 6278 C CA . MET A 1 792 ? -7.273 11.629 14.645 1.00 95.75 792 MET A CA 1
ATOM 6279 C C . MET A 1 792 ? -8.047 12.936 14.438 1.00 95.75 792 MET A C 1
ATOM 6281 O O . MET A 1 792 ? -8.781 13.344 15.334 1.00 95.75 792 MET A O 1
ATOM 6285 N N . LEU A 1 793 ? -7.929 13.561 13.262 1.00 96.12 793 LEU A N 1
ATOM 6286 C CA . LEU A 1 793 ? -8.642 14.798 12.929 1.00 96.12 793 LEU A CA 1
ATOM 6287 C C . LEU A 1 793 ? -10.146 14.573 12.741 1.00 96.12 793 LEU A C 1
ATOM 6289 O O . LEU A 1 793 ? -10.950 15.333 13.275 1.00 96.12 793 LEU A O 1
ATOM 6293 N N . ALA A 1 794 ? -10.544 13.518 12.025 1.00 95.94 794 ALA A N 1
ATOM 6294 C CA . ALA A 1 794 ? -11.953 13.196 11.801 1.00 95.94 794 ALA A CA 1
ATOM 6295 C C . ALA A 1 794 ? -12.690 12.895 13.123 1.00 95.94 794 ALA A C 1
ATOM 6297 O O . ALA A 1 794 ? -13.827 13.329 13.316 1.00 95.94 794 ALA A O 1
ATOM 6298 N N . LYS A 1 795 ? -12.014 12.256 14.091 1.00 95.25 795 LYS A N 1
ATOM 6299 C CA . LYS A 1 795 ? -12.549 12.006 15.444 1.00 95.25 795 LYS A CA 1
ATOM 6300 C C . LYS A 1 795 ? -12.882 13.273 16.240 1.00 95.25 795 LYS A C 1
ATOM 6302 O O . LYS A 1 795 ? -13.560 13.159 17.257 1.00 95.25 795 LYS A O 1
ATOM 6307 N N . LEU A 1 796 ? -12.432 14.460 15.827 1.00 93.75 796 LEU A N 1
ATOM 6308 C CA . LEU A 1 796 ? -12.720 15.713 16.539 1.00 93.75 796 LEU A CA 1
ATOM 6309 C C . LEU A 1 796 ? -14.154 16.220 16.334 1.00 93.75 796 LEU A C 1
ATOM 6311 O O . LEU A 1 796 ? -14.624 17.030 17.138 1.00 93.75 796 LEU A O 1
ATOM 6315 N N . PHE A 1 797 ? -14.825 15.801 15.257 1.00 93.19 797 PHE A N 1
ATOM 6316 C CA . PHE A 1 797 ? -16.136 16.340 14.887 1.00 93.19 797 PHE A CA 1
ATOM 6317 C C . PHE A 1 797 ? -17.137 15.300 14.374 1.00 93.19 797 PHE A C 1
ATOM 6319 O O . PHE A 1 797 ? -18.332 15.539 14.519 1.00 93.19 797 PHE A O 1
ATOM 6326 N N . GLU A 1 798 ? -16.702 14.168 13.809 1.00 94.12 798 GLU A N 1
ATOM 6327 C CA . GLU A 1 798 ? -17.633 13.147 13.310 1.00 94.12 798 GLU A CA 1
ATOM 6328 C C . GLU A 1 798 ? -18.310 12.385 14.470 1.00 94.12 798 GLU A C 1
ATOM 6330 O O . GLU A 1 798 ? -17.636 12.017 15.436 1.00 94.12 798 GLU A O 1
ATOM 6335 N N . PRO A 1 799 ? -19.627 12.123 14.413 1.00 91.38 799 PRO A N 1
ATOM 6336 C CA . PRO A 1 799 ? -20.381 11.532 15.525 1.00 91.38 799 PRO A CA 1
ATOM 6337 C C . PRO A 1 799 ? -20.199 10.013 15.679 1.00 91.38 799 PRO A C 1
ATOM 6339 O O . PRO A 1 799 ? -20.527 9.461 16.730 1.00 91.38 799 PRO A O 1
ATOM 6342 N N . THR A 1 800 ? -19.694 9.322 14.656 1.00 93.12 800 THR A N 1
ATOM 6343 C CA . THR A 1 800 ? -19.631 7.853 14.591 1.00 93.12 800 THR A CA 1
ATOM 6344 C C . THR A 1 800 ? -18.265 7.394 14.083 1.00 93.12 800 THR A C 1
ATOM 6346 O O . THR A 1 800 ? -17.601 8.085 13.308 1.00 93.12 800 THR A O 1
ATOM 6349 N N . GLN A 1 801 ? -17.822 6.203 14.495 1.00 92.31 801 GLN A N 1
ATOM 6350 C CA . GLN A 1 801 ? -16.586 5.606 13.975 1.00 92.31 801 GLN A CA 1
ATOM 6351 C C . GLN A 1 801 ? -16.691 5.292 12.472 1.00 92.31 801 GLN A C 1
ATOM 6353 O O . GLN A 1 801 ? -15.689 5.400 11.768 1.00 92.31 801 GLN A O 1
ATOM 6358 N N . GLY A 1 802 ? -17.887 4.951 11.973 1.00 90.94 802 GLY A N 1
ATOM 6359 C CA . GLY A 1 802 ? -18.144 4.733 10.545 1.00 90.94 802 GLY A CA 1
ATOM 6360 C C . GLY A 1 802 ? -17.890 5.995 9.718 1.00 90.94 802 GLY A C 1
ATOM 6361 O O . GLY A 1 802 ? -17.078 5.971 8.791 1.00 90.94 802 GLY A O 1
ATOM 6362 N N . ALA A 1 803 ? -18.477 7.127 10.119 1.00 91.88 803 ALA A N 1
ATOM 6363 C CA . ALA A 1 803 ? -18.236 8.423 9.491 1.00 91.88 803 ALA A CA 1
ATOM 6364 C C . ALA A 1 803 ? -16.761 8.850 9.577 1.00 91.88 803 ALA A C 1
ATOM 6366 O O . ALA A 1 803 ? -16.199 9.318 8.585 1.00 91.88 803 ALA A O 1
ATOM 6367 N N . VAL A 1 804 ? -16.094 8.618 10.718 1.00 95.06 804 VAL A N 1
ATOM 6368 C CA . VAL A 1 804 ? -14.644 8.856 10.866 1.00 95.06 804 VAL A CA 1
ATOM 6369 C C . VAL A 1 804 ? -13.848 8.080 9.819 1.00 95.06 804 VAL A C 1
ATOM 6371 O O . VAL A 1 804 ? -12.969 8.654 9.168 1.00 95.06 804 VAL A O 1
ATOM 6374 N N . GLN A 1 805 ? -14.127 6.786 9.653 1.00 93.62 805 GLN A N 1
ATOM 6375 C CA . GLN A 1 805 ? -13.423 5.936 8.694 1.00 93.62 805 GLN A CA 1
ATOM 6376 C C . GLN A 1 805 ? -13.705 6.366 7.252 1.00 93.62 805 GLN A C 1
ATOM 6378 O O . GLN A 1 805 ? -12.762 6.514 6.478 1.00 93.62 805 GLN A O 1
ATOM 6383 N N . LEU A 1 806 ? -14.960 6.670 6.911 1.00 92.94 806 LEU A N 1
ATOM 6384 C CA . LEU A 1 806 ? -15.343 7.141 5.577 1.00 92.94 806 LEU A CA 1
ATOM 6385 C C . LEU A 1 806 ? -14.673 8.479 5.223 1.00 92.94 806 LEU A C 1
ATOM 6387 O O . LEU A 1 806 ? -14.160 8.661 4.113 1.00 92.94 806 LEU A O 1
ATOM 6391 N N . LYS A 1 807 ? -14.623 9.414 6.180 1.00 95.00 807 LYS A N 1
ATOM 6392 C CA . LYS A 1 807 ? -13.939 10.702 6.020 1.00 95.00 807 LYS A CA 1
ATOM 6393 C C . LYS A 1 807 ? -12.434 10.515 5.848 1.00 95.00 807 LYS A C 1
ATOM 6395 O O . LYS A 1 807 ? -11.841 11.105 4.946 1.00 95.00 807 LYS A O 1
ATOM 6400 N N . THR A 1 808 ? -11.841 9.655 6.676 1.00 96.56 808 THR A N 1
ATOM 6401 C CA . THR A 1 808 ? -10.422 9.283 6.605 1.00 96.56 808 THR A CA 1
ATOM 6402 C C . THR A 1 808 ? -10.087 8.686 5.245 1.00 96.56 808 THR A C 1
ATOM 6404 O O . THR A 1 808 ? -9.135 9.135 4.618 1.00 96.56 808 THR A O 1
ATOM 6407 N N . GLN A 1 809 ? -10.890 7.740 4.754 1.00 94.88 809 GLN A N 1
ATOM 6408 C CA . GLN A 1 809 ? -10.714 7.118 3.445 1.00 94.88 809 GLN A CA 1
ATOM 6409 C C . GLN A 1 809 ? -10.830 8.140 2.310 1.00 94.88 809 GLN A C 1
ATOM 6411 O O . GLN A 1 809 ? -10.021 8.116 1.391 1.00 94.88 809 GLN A O 1
ATOM 6416 N N . SER A 1 810 ? -11.787 9.068 2.387 1.00 94.31 810 SER A N 1
ATOM 6417 C CA . SER A 1 810 ? -11.965 10.113 1.371 1.00 94.31 810 SER A CA 1
ATOM 6418 C C . SER A 1 810 ? -10.754 11.049 1.291 1.00 94.31 810 SER A C 1
ATOM 6420 O O . SER A 1 810 ? -10.259 11.340 0.201 1.00 94.31 810 SER A O 1
ATOM 6422 N N . TRP A 1 811 ? -10.248 11.506 2.442 1.00 95.50 811 TRP A N 1
ATOM 6423 C CA . TRP A 1 811 ? -9.028 12.315 2.505 1.00 95.50 811 TRP A CA 1
ATOM 6424 C C . TRP A 1 811 ? -7.797 11.531 2.052 1.00 95.50 811 TRP A C 1
ATOM 6426 O O . TRP A 1 811 ? -7.002 12.047 1.269 1.00 95.50 811 TRP A O 1
ATOM 6436 N N . TYR A 1 812 ? -7.659 10.288 2.509 1.00 94.88 812 TYR A N 1
ATOM 6437 C CA . TYR A 1 812 ? -6.526 9.431 2.182 1.00 94.88 812 TYR A CA 1
ATOM 6438 C C . TYR A 1 812 ? -6.488 9.069 0.692 1.00 94.88 812 TYR A C 1
ATOM 6440 O O . TYR A 1 812 ? -5.431 9.162 0.084 1.00 94.88 812 TYR A O 1
ATOM 6448 N N . PHE A 1 813 ? -7.630 8.783 0.064 1.00 94.19 813 PHE A N 1
ATOM 6449 C CA . PHE A 1 813 ? -7.710 8.542 -1.378 1.00 94.19 813 PHE A CA 1
ATOM 6450 C C . PHE A 1 813 ? -7.231 9.754 -2.187 1.00 94.19 813 PHE A C 1
ATOM 6452 O O . PHE A 1 813 ? -6.393 9.619 -3.078 1.00 94.19 813 PHE A O 1
ATOM 6459 N N . ALA A 1 814 ? -7.712 10.960 -1.856 1.00 91.81 814 ALA A N 1
ATOM 6460 C CA . ALA A 1 814 ? -7.244 12.181 -2.513 1.00 91.81 814 ALA A CA 1
ATOM 6461 C C . ALA A 1 814 ? -5.730 12.378 -2.318 1.00 91.81 814 ALA A C 1
ATOM 6463 O O . ALA A 1 814 ? -5.023 12.787 -3.241 1.00 91.81 814 ALA A O 1
ATOM 6464 N N . PHE A 1 815 ? -5.228 12.044 -1.130 1.00 92.12 815 PHE A N 1
ATOM 6465 C CA . PHE A 1 815 ? -3.811 12.093 -0.809 1.00 92.12 815 PHE A CA 1
ATOM 6466 C C . PHE A 1 815 ? -2.986 11.094 -1.629 1.00 92.12 815 PHE A C 1
ATOM 6468 O O . PHE A 1 815 ? -1.964 11.484 -2.186 1.00 92.12 815 PHE A O 1
ATOM 6475 N N . GLU A 1 816 ? -3.422 9.840 -1.758 1.00 91.19 816 GLU A N 1
ATOM 6476 C CA . GLU A 1 816 ? -2.760 8.826 -2.588 1.00 91.19 816 GLU A CA 1
ATOM 6477 C C . GLU A 1 816 ? -2.731 9.245 -4.062 1.00 91.19 816 GLU A C 1
ATOM 6479 O O . GLU A 1 816 ? -1.679 9.185 -4.700 1.00 91.19 816 GLU A O 1
ATOM 6484 N N . VAL A 1 817 ? -3.847 9.751 -4.598 1.00 91.38 817 VAL A N 1
ATOM 6485 C CA . VAL A 1 817 ? -3.912 10.229 -5.988 1.00 91.38 817 VAL A CA 1
ATOM 6486 C C . VAL A 1 817 ? -2.938 11.386 -6.223 1.00 91.38 817 VAL A C 1
ATOM 6488 O O . VAL A 1 817 ? -2.223 11.401 -7.224 1.00 91.38 817 VAL A O 1
ATOM 6491 N N . ILE A 1 818 ? -2.866 12.358 -5.312 1.00 90.12 818 ILE A N 1
ATOM 6492 C CA . ILE A 1 818 ? -1.958 13.497 -5.479 1.00 90.12 818 ILE A CA 1
ATOM 6493 C C . ILE A 1 818 ? -0.507 13.066 -5.245 1.00 90.12 818 ILE A C 1
ATOM 6495 O O . ILE A 1 818 ? 0.341 13.315 -6.093 1.00 90.12 818 ILE A O 1
ATOM 6499 N N . GLN A 1 819 ? -0.199 12.410 -4.130 1.00 88.88 819 GLN A N 1
ATOM 6500 C CA . GLN A 1 819 ? 1.180 12.167 -3.703 1.00 88.88 819 GLN A CA 1
ATOM 6501 C C . GLN A 1 819 ? 1.784 10.899 -4.312 1.00 88.88 819 GLN A C 1
ATOM 6503 O O . GLN A 1 819 ? 2.848 10.943 -4.939 1.00 88.88 819 GLN A O 1
ATOM 6508 N N . VAL A 1 820 ? 1.108 9.761 -4.154 1.00 87.00 820 VAL A N 1
ATOM 6509 C CA . VAL A 1 820 ? 1.611 8.463 -4.627 1.00 87.00 820 VAL A CA 1
ATOM 6510 C C . VAL A 1 820 ? 1.481 8.360 -6.142 1.00 87.00 820 VAL A C 1
ATOM 6512 O O . VAL A 1 820 ? 2.397 7.858 -6.787 1.00 87.00 820 VAL A O 1
ATOM 6515 N N . PHE A 1 821 ? 0.396 8.866 -6.735 1.00 85.25 821 PHE A N 1
ATOM 6516 C CA . PHE A 1 821 ? 0.201 8.821 -8.184 1.00 85.25 821 PHE A CA 1
ATOM 6517 C C . PHE A 1 821 ? 0.795 10.041 -8.911 1.00 85.25 821 PHE A C 1
ATOM 6519 O O . PHE A 1 821 ? 1.799 9.894 -9.609 1.00 85.25 821 PHE A O 1
ATOM 6526 N N . LEU A 1 822 ? 0.249 11.252 -8.752 1.00 83.56 822 LEU A N 1
ATOM 6527 C CA . LEU A 1 822 ? 0.681 12.410 -9.551 1.00 83.56 822 LEU A CA 1
ATOM 6528 C C . LEU A 1 822 ? 2.118 12.853 -9.229 1.00 83.56 822 LEU A C 1
ATOM 6530 O O . LEU A 1 822 ? 2.978 12.817 -10.110 1.00 83.56 822 LEU A O 1
ATOM 6534 N N . ILE A 1 823 ? 2.402 13.251 -7.985 1.00 82.56 823 ILE A N 1
ATOM 6535 C CA . ILE A 1 823 ? 3.711 13.787 -7.583 1.00 82.56 823 ILE A CA 1
ATOM 6536 C C . ILE A 1 823 ? 4.806 12.762 -7.823 1.00 82.56 823 ILE A C 1
ATOM 6538 O O . ILE A 1 823 ? 5.803 13.105 -8.440 1.00 82.56 823 ILE A O 1
ATOM 6542 N N . THR A 1 824 ? 4.639 11.504 -7.417 1.00 78.75 824 THR A N 1
ATOM 6543 C CA . THR A 1 824 ? 5.697 10.503 -7.621 1.00 78.75 824 THR A CA 1
ATOM 6544 C C . THR A 1 824 ? 5.939 10.210 -9.108 1.00 78.75 824 THR A C 1
ATOM 6546 O O . THR A 1 824 ? 7.096 10.087 -9.524 1.00 78.75 824 THR A O 1
ATOM 6549 N N . THR A 1 825 ? 4.895 10.198 -9.948 1.00 77.62 825 THR A N 1
ATOM 6550 C CA . THR A 1 825 ? 5.043 10.105 -11.413 1.00 77.62 825 THR A CA 1
ATOM 6551 C C . THR A 1 825 ? 5.816 11.302 -11.979 1.00 77.62 825 THR A C 1
ATOM 6553 O O . THR A 1 825 ? 6.737 11.126 -12.781 1.00 77.62 825 THR A O 1
ATOM 6556 N N . PHE A 1 826 ? 5.500 12.524 -11.538 1.00 73.62 826 PHE A N 1
ATOM 6557 C CA . PHE A 1 826 ? 6.200 13.731 -11.982 1.00 73.62 826 PHE A CA 1
ATOM 6558 C C . PHE A 1 826 ? 7.613 13.848 -11.400 1.00 73.62 826 PHE A C 1
ATOM 6560 O O . PHE A 1 826 ? 8.521 14.217 -12.126 1.00 73.62 826 PHE A O 1
ATOM 6567 N N . SER A 1 827 ? 7.866 13.512 -10.141 1.00 71.25 827 SER A N 1
ATOM 6568 C CA . SER A 1 827 ? 9.201 13.579 -9.538 1.00 71.25 827 SER A CA 1
ATOM 6569 C C . SER A 1 827 ? 10.134 12.527 -10.134 1.00 71.25 827 SER A C 1
ATOM 6571 O O . SER A 1 827 ? 11.262 12.859 -10.491 1.00 71.25 827 SER A O 1
ATOM 6573 N N . SER A 1 828 ? 9.662 11.293 -10.337 1.00 65.94 828 SER A N 1
ATOM 6574 C CA . SER A 1 828 ? 10.466 10.237 -10.972 1.00 65.94 828 SER A CA 1
ATOM 6575 C C . SER A 1 828 ? 10.710 10.502 -12.467 1.00 65.94 828 SER A C 1
ATOM 6577 O O . SER A 1 828 ? 11.819 10.284 -12.964 1.00 65.94 828 SER A O 1
ATOM 6579 N N . GLY A 1 829 ? 9.707 11.022 -13.187 1.00 62.44 829 GLY A N 1
ATOM 6580 C CA . GLY A 1 829 ? 9.792 11.335 -14.614 1.00 62.44 829 GLY A CA 1
ATOM 6581 C C . GLY A 1 829 ? 10.481 12.671 -14.915 1.00 62.44 829 GLY A C 1
ATOM 6582 O O . GLY A 1 829 ? 11.439 12.712 -15.687 1.00 62.44 829 GLY A O 1
ATOM 6583 N N . ALA A 1 830 ? 10.022 13.762 -14.300 1.00 55.47 830 ALA A N 1
ATOM 6584 C CA . ALA A 1 830 ? 10.413 15.140 -14.593 1.00 55.47 830 ALA A CA 1
ATOM 6585 C C . ALA A 1 830 ? 11.709 15.592 -13.910 1.00 55.47 830 ALA A C 1
ATOM 6587 O O . ALA A 1 830 ? 12.368 16.460 -14.471 1.00 55.47 830 ALA A O 1
ATOM 6588 N N . ALA A 1 831 ? 12.161 15.003 -12.792 1.00 58.22 831 ALA A N 1
ATOM 6589 C CA . ALA A 1 831 ? 13.464 15.382 -12.213 1.00 58.22 831 ALA A CA 1
ATOM 6590 C C . ALA A 1 831 ? 14.621 15.180 -13.212 1.00 58.22 831 ALA A C 1
ATOM 6592 O O . ALA A 1 831 ? 15.562 15.966 -13.254 1.00 58.22 831 ALA A O 1
ATOM 6593 N N . SER A 1 832 ? 14.507 14.177 -14.091 1.00 55.62 832 SER A N 1
ATOM 6594 C CA . SER A 1 832 ? 15.482 13.921 -15.160 1.00 55.62 832 SER A CA 1
ATOM 6595 C C . SER A 1 832 ? 15.398 14.891 -16.353 1.00 55.62 832 SER A C 1
ATOM 6597 O O . SER A 1 832 ? 16.285 14.894 -17.208 1.00 55.62 832 SER A O 1
ATOM 6599 N N . VAL A 1 833 ? 14.338 15.703 -16.412 1.00 59.59 833 VAL A N 1
ATOM 6600 C CA . VAL A 1 833 ? 13.948 16.546 -17.554 1.00 59.59 833 VAL A CA 1
ATOM 6601 C C . VAL A 1 833 ? 13.820 18.022 -17.159 1.00 59.59 833 VAL A C 1
ATOM 6603 O O . VAL A 1 833 ? 13.791 18.883 -18.028 1.00 59.59 833 VAL A O 1
ATOM 6606 N N . ALA A 1 834 ? 13.783 18.354 -15.868 1.00 60.66 834 ALA A N 1
ATOM 6607 C CA . ALA A 1 834 ? 13.532 19.707 -15.372 1.00 60.66 834 ALA A CA 1
ATOM 6608 C C . ALA A 1 834 ? 14.494 20.740 -15.982 1.00 60.66 834 ALA A C 1
ATOM 6610 O O . ALA A 1 834 ? 14.066 21.799 -16.432 1.00 60.66 834 ALA A O 1
ATOM 6611 N N . THR A 1 835 ? 15.776 20.390 -16.111 1.00 60.41 835 THR A N 1
ATOM 6612 C CA . THR A 1 835 ? 16.792 21.237 -16.757 1.00 60.41 835 THR A CA 1
ATOM 6613 C C . THR A 1 835 ? 16.598 21.369 -18.275 1.00 60.41 835 THR A C 1
ATOM 6615 O O . THR A 1 835 ? 16.935 22.398 -18.858 1.00 60.41 835 THR A O 1
ATOM 6618 N N . GLN A 1 836 ? 16.021 20.356 -18.927 1.00 63.16 836 GLN A N 1
ATOM 6619 C CA . GLN A 1 836 ? 15.727 20.340 -20.367 1.00 63.16 836 GLN A CA 1
ATOM 6620 C C . GLN A 1 836 ? 14.444 21.117 -20.704 1.00 63.16 836 GLN A C 1
ATOM 6622 O O . GLN A 1 836 ? 14.389 21.789 -21.727 1.00 63.16 836 GLN A O 1
ATOM 6627 N N . VAL A 1 837 ? 13.435 21.078 -19.828 1.00 66.44 837 VAL A N 1
ATOM 6628 C CA . VAL A 1 837 ? 12.199 21.866 -19.982 1.00 66.44 837 VAL A CA 1
ATOM 6629 C C . VAL A 1 837 ? 12.459 23.346 -19.724 1.00 66.44 837 VAL A C 1
ATOM 6631 O O . VAL A 1 837 ? 11.971 24.180 -20.481 1.00 66.44 837 VAL A O 1
ATOM 6634 N N . LEU A 1 838 ? 13.261 23.676 -18.705 1.00 68.94 838 LEU A N 1
ATOM 6635 C CA . LEU A 1 838 ? 13.611 25.066 -18.398 1.00 68.94 838 LEU A CA 1
ATOM 6636 C C . LEU A 1 838 ? 14.401 25.727 -19.539 1.00 68.94 838 LEU A C 1
ATOM 6638 O O . LEU A 1 838 ? 14.269 26.923 -19.769 1.00 68.94 838 LEU A O 1
ATOM 6642 N N . SER A 1 839 ? 15.206 24.942 -20.261 1.00 76.38 839 SER A N 1
ATOM 6643 C CA . SER A 1 839 ? 15.966 25.421 -21.419 1.00 76.38 839 SER A CA 1
ATOM 6644 C C . SER A 1 839 ? 15.157 25.437 -22.719 1.00 76.38 839 SER A C 1
ATOM 6646 O O . SER A 1 839 ? 15.426 26.284 -23.561 1.00 76.38 839 SER A O 1
ATOM 6648 N N . ASN A 1 840 ? 14.170 24.547 -22.895 1.00 75.31 840 ASN A N 1
ATOM 6649 C CA . ASN A 1 840 ? 13.325 24.479 -24.095 1.00 75.31 840 ASN A CA 1
ATOM 6650 C C . ASN A 1 840 ? 11.867 24.083 -23.761 1.00 75.31 840 ASN A C 1
ATOM 6652 O O . ASN A 1 840 ? 11.508 22.902 -23.877 1.00 75.31 840 ASN A O 1
ATOM 6656 N N . PRO A 1 841 ? 10.986 25.041 -23.412 1.00 79.62 841 PRO A N 1
ATOM 6657 C CA . PRO A 1 841 ? 9.618 24.747 -22.971 1.00 79.62 841 PRO A CA 1
ATOM 6658 C C . PRO A 1 841 ? 8.742 24.097 -24.055 1.00 79.62 841 PRO A C 1
ATOM 6660 O O . PRO A 1 841 ? 7.856 23.303 -23.743 1.00 79.62 841 PRO A O 1
ATOM 6663 N N . THR A 1 842 ? 9.025 24.342 -25.337 1.00 83.25 842 THR A N 1
ATOM 6664 C CA . THR A 1 842 ? 8.324 23.723 -26.480 1.00 83.25 842 THR A CA 1
ATOM 6665 C C . THR A 1 842 ? 8.512 22.206 -26.567 1.00 83.25 842 THR A C 1
ATOM 6667 O O . THR A 1 842 ? 7.684 21.518 -27.157 1.00 83.25 842 THR A O 1
ATOM 6670 N N . SER A 1 843 ? 9.567 21.661 -25.951 1.00 76.69 843 SER A N 1
ATOM 6671 C CA . SER A 1 843 ? 9.854 20.218 -25.934 1.00 76.69 843 SER A CA 1
ATOM 6672 C C . SER A 1 843 ? 9.192 19.463 -24.773 1.00 76.69 843 SER A C 1
ATOM 6674 O O . SER A 1 843 ? 9.297 18.237 -24.688 1.00 76.69 843 SER A O 1
ATOM 6676 N N . ALA A 1 844 ? 8.486 20.165 -23.879 1.00 72.81 844 ALA A N 1
ATOM 6677 C CA . ALA A 1 844 ? 7.887 19.564 -22.692 1.00 72.81 844 ALA A CA 1
ATOM 6678 C C . ALA A 1 844 ? 6.913 18.404 -23.000 1.00 72.81 844 ALA A C 1
ATOM 6680 O O . ALA A 1 844 ? 7.063 17.358 -22.365 1.00 72.81 844 ALA A O 1
ATOM 6681 N N . PRO A 1 845 ? 5.984 18.491 -23.980 1.00 78.88 845 PRO A N 1
ATOM 6682 C CA . PRO A 1 845 ? 5.043 17.400 -24.257 1.00 78.88 845 PRO A CA 1
ATOM 6683 C C . PRO A 1 845 ? 5.743 16.112 -24.711 1.00 78.88 845 PRO A C 1
ATOM 6685 O O . PRO A 1 845 ? 5.448 15.025 -24.216 1.00 78.88 845 PRO A O 1
ATOM 6688 N N . THR A 1 846 ? 6.728 16.230 -25.605 1.00 72.94 846 THR A N 1
ATOM 6689 C CA . THR A 1 846 ? 7.519 15.100 -26.115 1.00 72.94 846 THR A CA 1
ATOM 6690 C C . THR A 1 846 ? 8.402 14.487 -25.031 1.00 72.94 846 THR A C 1
ATOM 6692 O O . THR A 1 846 ? 8.549 13.263 -24.961 1.00 72.94 846 THR A O 1
ATOM 6695 N N . LEU A 1 847 ? 8.969 15.311 -24.149 1.00 69.62 847 LEU A N 1
ATOM 6696 C CA . LEU A 1 847 ? 9.782 14.830 -23.038 1.00 69.62 847 LEU A CA 1
ATOM 6697 C C . LEU A 1 847 ? 8.950 14.162 -21.937 1.00 69.62 847 LEU A C 1
ATOM 6699 O O . LEU A 1 847 ? 9.398 13.151 -21.386 1.00 69.62 847 LEU A O 1
ATOM 6703 N N . LEU A 1 848 ? 7.745 14.661 -21.644 1.00 70.25 848 LEU A N 1
ATOM 6704 C CA . LEU A 1 848 ? 6.800 13.983 -20.754 1.00 70.25 848 LEU A CA 1
ATOM 6705 C C . LEU A 1 848 ? 6.380 12.635 -21.347 1.00 70.25 848 LEU A C 1
ATOM 6707 O O . LEU A 1 848 ? 6.509 11.618 -20.670 1.00 70.25 848 LEU A O 1
ATOM 6711 N N . ALA A 1 849 ? 5.981 12.596 -22.623 1.00 71.75 849 ALA A N 1
ATOM 6712 C CA . ALA A 1 849 ? 5.562 11.364 -23.296 1.00 71.75 849 ALA A CA 1
ATOM 6713 C C . ALA A 1 849 ? 6.645 10.267 -23.267 1.00 71.75 849 ALA A C 1
ATOM 6715 O O . ALA A 1 849 ? 6.338 9.084 -23.132 1.00 71.75 849 ALA A O 1
ATOM 6716 N N . LYS A 1 850 ? 7.927 10.650 -23.331 1.00 70.62 850 LYS A N 1
ATOM 6717 C CA . LYS A 1 850 ? 9.055 9.708 -23.289 1.00 70.62 850 LYS A CA 1
ATOM 6718 C C . LYS A 1 850 ? 9.425 9.231 -21.882 1.00 70.62 850 LYS A C 1
ATOM 6720 O O . LYS A 1 850 ? 9.957 8.128 -21.738 1.00 70.62 850 LYS A O 1
ATOM 6725 N N . ASN A 1 851 ? 9.234 10.059 -20.854 1.00 70.44 851 ASN A N 1
ATOM 6726 C CA . ASN A 1 851 ? 9.737 9.772 -19.505 1.00 70.44 851 ASN A CA 1
ATOM 6727 C C . ASN A 1 851 ? 8.653 9.319 -18.522 1.00 70.44 851 ASN A C 1
ATOM 6729 O O . ASN A 1 851 ? 8.964 8.529 -17.637 1.00 70.44 851 ASN A O 1
ATOM 6733 N N . LEU A 1 852 ? 7.396 9.724 -18.707 1.00 74.69 852 LEU A N 1
ATOM 6734 C CA . LEU A 1 852 ? 6.276 9.315 -17.856 1.00 74.69 852 LEU A CA 1
ATOM 6735 C C . LEU A 1 852 ? 6.064 7.784 -17.850 1.00 74.69 852 LEU A C 1
ATOM 6737 O O . LEU A 1 852 ? 5.948 7.217 -16.765 1.00 74.69 852 LEU A O 1
ATOM 6741 N N . PRO A 1 853 ? 6.162 7.059 -18.988 1.00 74.44 853 PRO A N 1
ATOM 6742 C CA . PRO A 1 853 ? 6.060 5.597 -18.985 1.00 74.44 853 PRO A CA 1
ATOM 6743 C C . PRO A 1 853 ? 7.155 4.883 -18.181 1.00 74.44 853 PRO A C 1
ATOM 6745 O O . PRO A 1 853 ? 6.963 3.734 -17.790 1.00 74.44 853 PRO A O 1
ATOM 6748 N N . LYS A 1 854 ? 8.297 5.531 -17.911 1.00 68.25 854 LYS A N 1
ATOM 6749 C CA . LYS A 1 854 ? 9.386 4.939 -17.114 1.00 68.25 854 LYS A CA 1
ATOM 6750 C C . LYS A 1 854 ? 9.063 4.890 -15.621 1.00 68.25 854 LYS A C 1
ATOM 6752 O O . LYS A 1 854 ? 9.639 4.064 -14.918 1.00 68.25 854 LYS A O 1
ATOM 6757 N N . ALA A 1 855 ? 8.123 5.716 -15.152 1.00 71.44 855 ALA A N 1
ATOM 6758 C CA . ALA A 1 855 ? 7.613 5.654 -13.783 1.00 71.44 855 ALA A CA 1
ATOM 6759 C C . ALA A 1 855 ? 6.914 4.312 -13.484 1.00 71.44 855 ALA A C 1
ATOM 6761 O O . ALA A 1 855 ? 6.823 3.912 -12.328 1.00 71.44 855 ALA A O 1
ATOM 6762 N N . SER A 1 856 ? 6.489 3.557 -14.508 1.00 74.12 856 SER A N 1
ATOM 6763 C CA . SER A 1 856 ? 5.914 2.214 -14.327 1.00 74.12 856 SER A CA 1
ATOM 6764 C C . SER A 1 856 ? 6.842 1.254 -13.573 1.00 74.12 856 SER A C 1
ATOM 6766 O O . SER A 1 856 ? 6.369 0.500 -12.731 1.00 74.12 856 SER A O 1
ATOM 6768 N N . ASN A 1 857 ? 8.162 1.328 -13.784 1.00 70.88 857 ASN A N 1
ATOM 6769 C CA . ASN A 1 857 ? 9.130 0.497 -13.059 1.00 70.88 857 ASN A CA 1
ATOM 6770 C C . ASN A 1 857 ? 9.138 0.792 -11.550 1.00 70.88 857 ASN A C 1
ATOM 6772 O O . ASN A 1 857 ? 9.319 -0.120 -10.739 1.00 70.88 857 ASN A O 1
ATOM 6776 N N . PHE A 1 858 ? 8.924 2.058 -11.175 1.00 73.44 858 PHE A N 1
ATOM 6777 C CA . PHE A 1 858 ? 8.759 2.448 -9.780 1.00 73.44 858 PHE A CA 1
ATOM 6778 C C . PHE A 1 858 ? 7.486 1.828 -9.201 1.00 73.44 858 PHE A C 1
ATOM 6780 O O . PHE A 1 858 ? 7.566 1.170 -8.171 1.00 73.44 858 PHE A O 1
ATOM 6787 N N . TYR A 1 859 ? 6.343 1.949 -9.886 1.00 78.44 859 TYR A N 1
ATOM 6788 C CA . TYR A 1 859 ? 5.080 1.375 -9.408 1.00 78.44 859 TYR A CA 1
ATOM 6789 C C . TYR A 1 859 ? 5.107 -0.147 -9.313 1.00 78.44 859 TYR A C 1
ATOM 6791 O O . TYR A 1 859 ? 4.588 -0.691 -8.349 1.00 78.44 859 TYR A O 1
ATOM 6799 N N . ILE A 1 860 ? 5.754 -0.839 -10.255 1.00 75.88 860 ILE A N 1
ATOM 6800 C CA . ILE A 1 860 ? 5.951 -2.292 -10.167 1.00 75.88 860 ILE A CA 1
ATOM 6801 C C . ILE A 1 860 ? 6.715 -2.639 -8.882 1.00 75.88 860 ILE A C 1
ATOM 6803 O O . ILE A 1 860 ? 6.289 -3.516 -8.140 1.00 75.88 860 ILE A O 1
ATOM 6807 N N . SER A 1 861 ? 7.799 -1.918 -8.583 1.00 71.12 861 SER A N 1
ATOM 6808 C CA . SER A 1 861 ? 8.595 -2.146 -7.366 1.00 71.12 861 SER A CA 1
ATOM 6809 C C . SER A 1 861 ? 7.820 -1.781 -6.094 1.00 71.12 861 SER A C 1
ATOM 6811 O O . SER A 1 861 ? 7.871 -2.498 -5.099 1.00 71.12 861 SER A O 1
ATOM 6813 N N . TYR A 1 862 ? 7.072 -0.680 -6.134 1.00 77.56 862 TYR A N 1
ATOM 6814 C CA . TYR A 1 862 ? 6.249 -0.215 -5.026 1.00 77.56 862 TYR A CA 1
ATOM 6815 C C . TYR A 1 862 ? 5.120 -1.199 -4.707 1.00 77.56 862 TYR A C 1
ATOM 6817 O O . TYR A 1 862 ? 4.949 -1.554 -3.545 1.00 77.56 862 TYR A O 1
ATOM 6825 N N . PHE A 1 863 ? 4.382 -1.682 -5.711 1.00 79.62 863 PHE A N 1
ATOM 6826 C CA . PHE A 1 863 ? 3.289 -2.636 -5.511 1.00 79.62 863 PHE A CA 1
ATOM 6827 C C . PHE A 1 863 ? 3.783 -4.004 -5.053 1.00 79.62 863 PHE A C 1
ATOM 6829 O O . PHE A 1 863 ? 3.158 -4.586 -4.180 1.00 79.62 863 PHE A O 1
ATOM 6836 N N . VAL A 1 864 ? 4.908 -4.497 -5.580 1.00 73.62 864 VAL A N 1
ATOM 6837 C CA . VAL A 1 864 ? 5.482 -5.779 -5.133 1.00 73.62 864 VAL A CA 1
ATOM 6838 C C . VAL A 1 864 ? 5.941 -5.720 -3.674 1.00 73.62 864 VAL A C 1
ATOM 6840 O O . VAL A 1 864 ? 5.798 -6.706 -2.969 1.00 73.62 864 VAL A O 1
ATOM 6843 N N . LEU A 1 865 ? 6.466 -4.580 -3.214 1.00 72.69 865 LEU A N 1
ATOM 6844 C CA . LEU A 1 865 ? 6.904 -4.423 -1.824 1.00 72.69 865 LEU A CA 1
ATOM 6845 C C . LEU A 1 865 ? 5.762 -4.113 -0.846 1.00 72.69 865 LEU A C 1
ATOM 6847 O O . LEU A 1 865 ? 5.852 -4.442 0.334 1.00 72.69 865 LEU A O 1
ATOM 6851 N N . SER A 1 866 ? 4.764 -3.352 -1.294 1.00 69.25 866 SER A N 1
ATOM 6852 C CA . SER A 1 866 ? 3.651 -2.924 -0.438 1.00 69.25 866 SER A CA 1
ATOM 6853 C C . SER A 1 866 ? 2.564 -3.983 -0.284 1.00 69.25 866 SER A C 1
ATOM 6855 O O . SER A 1 866 ? 1.849 -3.935 0.718 1.00 69.25 866 SER A O 1
ATOM 6857 N N . ALA A 1 867 ? 2.434 -4.889 -1.258 1.00 63.62 867 ALA A N 1
ATOM 6858 C CA . ALA A 1 867 ? 1.607 -6.089 -1.161 1.00 63.62 867 ALA A CA 1
ATOM 6859 C C . ALA A 1 867 ? 2.218 -7.091 -0.177 1.00 63.62 867 ALA A C 1
ATOM 6861 O O . ALA A 1 867 ? 1.421 -7.713 0.563 1.00 63.62 867 ALA A O 1
#

Radius of gyration: 44.98 Å; Cα contacts (8 Å, |Δi|>4): 999; chains: 1; bounding box: 132×89×104 Å

Organism: NCBI:txid329885

Solvent-accessible surface area (backbone atoms only — not comparable to full-atom values): 49274 Å² total; per-residue (Å²): 135,89,78,90,79,88,83,90,81,84,86,85,92,83,87,82,84,86,89,79,88,82,85,89,77,86,86,87,86,86,83,83,87,83,88,81,86,82,92,81,87,89,80,94,71,86,80,70,59,73,74,76,73,49,56,68,68,59,49,51,48,51,47,46,51,64,66,70,72,41,50,25,34,23,30,17,54,30,39,62,45,58,56,70,68,58,52,47,44,72,44,50,40,88,89,41,74,59,64,66,37,34,51,63,67,45,47,84,42,79,39,71,44,81,52,71,42,46,42,32,87,89,53,64,34,70,46,79,61,54,99,83,64,75,75,84,79,93,84,71,98,55,79,62,56,61,52,49,50,49,48,51,47,51,49,52,52,49,50,52,42,62,70,73,44,82,72,67,96,66,57,64,28,32,38,34,27,14,44,57,51,9,49,51,49,35,62,75,77,42,55,70,54,61,75,44,26,25,28,44,37,39,27,30,62,54,78,73,92,70,86,48,88,81,80,65,38,70,78,42,80,83,66,81,84,79,54,31,24,82,78,42,77,62,66,52,59,63,53,50,31,54,52,38,25,37,53,28,25,100,75,45,81,37,84,54,63,36,40,36,40,39,41,36,21,57,28,67,49,25,63,52,49,48,73,62,33,81,80,21,68,65,40,37,49,59,72,25,48,64,47,16,43,32,44,35,39,41,24,48,37,70,67,21,23,39,38,40,39,34,40,29,64,51,88,81,78,60,92,46,66,45,80,48,80,46,84,46,75,42,85,73,88,58,91,72,90,84,90,81,64,69,81,49,60,61,43,52,55,50,25,62,71,49,44,63,61,49,53,51,48,50,50,48,53,49,51,55,49,44,51,56,48,43,74,72,36,42,78,79,72,43,44,60,50,72,49,82,90,52,55,84,85,74,38,47,83,74,76,54,93,50,89,69,32,53,65,58,51,64,72,66,57,51,73,68,57,46,45,74,79,44,51,67,66,58,40,52,52,54,48,50,53,54,50,50,51,50,51,51,51,53,46,48,67,64,42,45,80,53,47,39,58,54,17,60,70,18,73,46,80,49,68,75,74,48,19,56,27,78,56,6,48,64,57,72,74,63,52,54,59,52,54,53,52,48,52,54,52,51,52,51,52,51,50,51,53,53,53,50,52,52,48,47,54,54,50,52,53,54,51,58,67,31,70,73,44,58,70,37,65,34,48,11,26,33,37,29,36,30,38,53,79,93,52,75,38,66,74,49,49,54,68,76,40,75,63,60,67,48,71,48,75,39,51,56,63,75,68,50,59,60,48,49,53,51,38,50,55,28,50,54,47,28,52,52,42,51,52,50,51,52,51,51,51,51,53,54,49,53,60,53,62,74,64,75,70,68,74,75,73,63,60,72,73,70,67,91,70,76,88,82,69,60,82,84,77,55,59,66,46,51,83,34,88,96,80,35,66,79,40,54,37,51,63,50,22,52,55,49,39,67,53,38,54,57,53,47,52,49,51,51,52,50,40,68,72,64,58,44,59,71,38,27,23,37,40,40,28,26,76,35,48,67,50,28,54,50,59,55,72,44,83,74,45,93,56,84,71,33,39,37,60,74,55,65,51,60,55,78,88,43,52,35,71,88,29,39,62,51,48,54,67,58,36,52,51,49,52,50,51,51,49,52,47,51,54,51,48,54,60,62,49,44,56,64,48,40,52,36,24,40,45,52,42,50,70,62,45,38,74,74,36,73,85,49,46,66,59,79,74,46,57,65,64,58,45,26,49,55,35,53,50,46,36,35,51,53,49,51,59,56,54,64,51,49,50,55,54,38,37,58,55,32,60,72,45,37,46,31,52,65,54,16,50,54,52,20,50,55,55,42,50,57,44,41,49,47,49,65,47,48,45,32,36,44,28,50,24,38,67,84,36,51,72,55,32,75,75,38,65,90,49,39,67,65,51,46,63,56,29,46,61,59,32,50,62,53,52,54,45,31,52,66,71,73,104

Sequence (867 aa):
MLGGASTKFRHPSSSRQPKNNKYKKDISSICPHDINAPYSRTTMATTICPFFRLPVELRLHIYSFAVLDNPSITIGSAELIGSHPDIIHRLYGGKRKPYPGIPENHEPVVEACYNASLLCTTNPVTIPLSVATLPPDESHEHPHTAHLALLLVNRQVNDELTSHLKILKNSRISLFLAYPHGLHVCRTLTPHLLRQARSVHIAGSYTSQTFCSGRAACMGPTGPQIQYNGGEAPDSTSQLGELIASLFGPHATHTMQKLELRIYYPGEDSYSTVWGDDASPTVIALRNIYYGEVGIEVWRGRFGTGVHLTARPTVDGRRKRVVSTTWRRLEEGRLVRSRGRKGMRERARKGLKIWMPLDCLLFDIVVDGWTGVAKRFDRVYGPRTYLSVLDDDERSPKQSAGFLGWMKEYTQIADEYVLAHSSLDNYLFLRLFKILMIVCFVGCVITWPVLFPVNATGGGGQSGLDILSFSNVENPIRYFAHAFIAWIFLGFVMFVITRESLYFAYLRQAYFLSPYVTSQISAKTVLFVDVPEDYRTEKYLRRSFRDVHHVWLVSDPGDLEDLIKKRDQAADKLEGAEIQMITQYVKTRNKKGNKGVPEENRRQNGNAGGINVDQKDRPTHRTKPLIGKKVDTIEWSRGELQRLIPEVAQKQSELQRNKGKITSAAFIEFNSVRAAQAAFQQVAHQTPFHMTPTEIGMKPDMVIWKNLGKSWWMVKAMSALCTAFVTFLCIFWTIPVAFIGVLTNINYLTDQVPFLSFINNIPSVILGVVTGLLPSLLLSVLMTLVPIICAMLAKLFEPTQGAVQLKTQSWYFAFEVIQVFLITTFSSGAASVATQVLSNPTSAPTLLAKNLPKASNFYISYFVLSA

pLDDT: mean 75.24, std 18.97, range [21.33, 97.25]